Protein 9L3D (pdb70)

Foldseek 3Di:
DAADDDADFDFLLRLQVQQFAEAEPAQALQPPPHRCPPPDHHDDLVLLVLVVVLQGQAYEYEHAQVNQFPDAPPQSHGNVVSLVVVVVVCVSNVVVRHAYEYEHEPCLPPQLAPPDPPHPNVRSLRNLLSVLLVNLLSCLAPYLSYEYEQYAQRAADDLVSQVSLLVSQVSNQVSNVVSDRNSLAHEYERATHRLALVRCLVHPDPPPPRRYNYAYEGEDEPPCCQQQVFLLDAAADDPVSLVVLLVSLVSSCVSVVPGAYEHAEYASFPQFHDVLRRLNVLLSNLVSCVVSVYRYYYYDNCPRFAVSVPSHGPASQSSLSSSCSVWDDKGWDWDPDLADQFIDTQLEDEAEAQDFQAKDKTFIRQVPKAWDWKAKPVGRIDDEPPQWYDDPRIIIGGSVNVVVFDGNHDFWEWTIWMFIDINITGTRIYTYTYFAAKDWPAAEEALVVDAPWKDWIFIDGGTDQAWSWKAKAFPVGQALDDCPLCPRHQSRHSTGTEPVAWYADNGTTMGTNVNSVSCVVVVTKMKMKTADPPCRGNPGNIGIHIHGD/DAADDDADFDFLLVLQVQQFAEAEQAQAQQPPPHRCNDDDPHDDLVLLVLVVVLQGQAYEYEHAQVNQFPDAPPQRHGNVVSLVVVVVVCCSNVVVRHAYEYEHEPCLPVQLAPPDPPHDNVRSLNNLLNVLLVNLLSCLAPYLSYEYEQYAQRAADDLVSQVSLLVSVVSNQVNNVVSDRNSLAHEYERATHRLALVRCLVHPDPPPPRRYNYAYEGEDEPPCCQQFVFLLDAAADDPVSLVVLLVSLVVSCVSVVPGAYEHAEYDSFPQFHDVLRRLNVLLSNLVSCVVSVYRYYYYDNCPRFAVSVPSHGPASQSSQSSSCSPKDAKGFDWDHDLADQFIDTQLEDEDEAQDFQAKDKTAIRCVPWAWDWKAKPVGRTDDEPPQWDQDPRIIIGGRVNCVVFDGNHDAWEWTIWMWIDIPITGTRIYTYTHFAAKDWPAAEEALVVDADWKDWIFIDGGTDQHWSWKAKAFPVGQQLDDCPQCPRHQSRHRTGTEPVAWYADDTTTIGTNVNSVSCVVVQTKMKIKTADPPCRGNPGNIGIHIHHD

Structure (mmCIF, N/CA/C/O backbone):
data_9L3D
#
_entry.id   9L3D
#
_cell.length_a   117.038
_cell.length_b   119.841
_cell.length_c   106.445
_cell.angle_alpha   90.000
_cell.angle_beta   90.000
_cell.angle_gamma   90.000
#
_symmetry.space_group_name_H-M   'P 21 21 2'
#
loop_
_entity.id
_entity.type
_entity.pdbx_description
1 polymer 'Glycoside hydrolase superfamily'
2 branched alpha-D-mannopyranose-(1-3)-alpha-D-mannopyranose-(1-6)-[alpha-D-mannopyranose-(1-3)]beta-D-mannopyranose-(1-4)-2-acetamido-2-deoxy-beta-D-glucopyranose-(1-4)-2-acetamido-2-deoxy-beta-D-glucopyranose
3 branched alpha-D-mannopyranose-(1-2)-alpha-D-mannopyranose-(1-2)-alpha-D-mannopyranose-(1-3)-[alpha-D-mannopyranose-(1-3)-alpha-D-mannopyranose-(1-6)]beta-D-mannopyranose-(1-4)-2-acetamido-2-deoxy-beta-D-glucopyranose-(1-4)-2-acetamido-2-deoxy-beta-D-glucopyranose
4 branched alpha-D-mannopyranose-(1-3)-[alpha-D-mannopyranose-(1-6)]alpha-D-mannopyranose-(1-6)-[alpha-D-mannopyranose-(1-3)]beta-D-mannopyranose-(1-4)-2-acetamido-2-deoxy-beta-D-glucopyranose-(1-4)-2-acetamido-2-deoxy-beta-D-glucopyranose
5 branched alpha-D-mannopyranose-(1-2)-alpha-D-mannopyranose-(1-2)-[alpha-D-mannopyranose-(1-6)]alpha-D-mannopyranose-(1-3)-[alpha-D-mannopyranose-(1-3)-[alpha-D-mannopyranose-(1-6)]alpha-D-mannopyranose-(1-6)]beta-D-mannopyranose-(1-4)-2-acetamido-2-deoxy-beta-D-glucopyranose-(1-4)-2-acetamido-2-deoxy-beta-D-glucopyranose
6 branched 2-acetamido-2-deoxy-beta-D-glucopyranose-(1-4)-2-acetamido-2-deoxy-beta-D-glucopyranose
7 non-polymer alpha-D-mannopyranose
8 non-polymer 2-acetamido-2-deoxy-beta-D-glucopyranose
9 non-polymer GLYCEROL
10 water water
#
loop_
_atom_site.group_PDB
_atom_site.id
_atom_site.type_symbol
_atom_site.label_atom_id
_atom_site.label_alt_id
_atom_site.label_comp_id
_atom_site.label_asym_id
_atom_site.label_entity_id
_atom_site.label_seq_id
_atom_site.pdbx_PDB_ins_code
_atom_site.Cartn_x
_atom_site.Cartn_y
_atom_site.Cartn_z
_atom_site.occupancy
_atom_site.B_iso_or_equiv
_atom_site.auth_seq_id
_atom_site.auth_comp_id
_atom_site.auth_asym_id
_atom_site.auth_atom_id
_atom_site.pdbx_PDB_model_num
ATOM 1 N N . ALA A 1 92 ? 5.00936 28.33469 -3.60320 1.000 58.82684 21 ALA A N 1
ATOM 2 C CA . ALA A 1 92 ? 4.77864 29.46924 -4.49596 1.000 54.48374 21 ALA A CA 1
ATOM 3 C C . ALA A 1 92 ? 5.26459 30.74964 -3.83859 1.000 54.92983 21 ALA A C 1
ATOM 4 O O . ALA A 1 92 ? 4.98371 30.99692 -2.65567 1.000 49.75442 21 ALA A O 1
ATOM 6 N N . ASN A 1 93 ? 5.99681 31.56526 -4.59393 1.000 53.92158 22 ASN A N 1
ATOM 7 C CA . ASN A 1 93 ? 6.46552 32.85210 -4.10267 1.000 54.69117 22 ASN A CA 1
ATOM 8 C C . ASN A 1 93 ? 5.96148 33.96953 -5.00024 1.000 53.39534 22 ASN A C 1
ATOM 9 O O . ASN A 1 93 ? 6.00865 33.86351 -6.22874 1.000 55.09717 22 ASN A O 1
ATOM 14 N N . CYS A 1 94 ? 5.48058 35.03678 -4.36981 1.000 48.27219 23 CYS A N 1
ATOM 15 C CA . CYS A 1 94 ? 4.89578 36.17856 -5.05437 1.000 46.88618 23 CYS A CA 1
ATOM 16 C C . CYS A 1 94 ? 5.80931 37.38514 -4.91121 1.000 49.21512 23 CYS A C 1
ATOM 17 O O . CYS A 1 94 ? 6.40703 37.59603 -3.85304 1.000 50.08742 23 CYS A O 1
ATOM 20 N N . THR A 1 95 ? 5.89665 38.18523 -5.97787 1.000 50.22471 24 THR A N 1
ATOM 21 C CA . THR A 1 95 ? 6.71139 39.39308 -5.98516 1.000 56.79689 24 THR A CA 1
ATOM 22 C C . THR A 1 95 ? 5.91591 40.68865 -5.99723 1.000 54.72666 24 THR A C 1
ATOM 23 O O . THR A 1 95 ? 6.49657 41.74608 -5.73532 1.000 61.87511 24 THR A O 1
ATOM 27 N N . GLY A 1 96 ? 4.62154 40.64546 -6.27915 1.000 54.02948 25 GLY A N 1
ATOM 28 C CA . GLY A 1 96 ? 3.83612 41.85374 -6.21101 1.000 56.38889 25 GLY A CA 1
ATOM 29 C C . GLY A 1 96 ? 3.64969 42.33159 -4.77705 1.000 50.91911 25 GLY A C 1
ATOM 30 O O . GLY A 1 96 ? 4.30597 41.89396 -3.83090 1.000 50.95143 25 GLY A O 1
ATOM 31 N N . SER A 1 97 ? 2.74422 43.28441 -4.63519 1.000 51.03452 26 SER A N 1
ATOM 32 C CA . SER A 1 97 ? 2.21384 43.64499 -3.33291 1.000 50.67753 26 SER A CA 1
ATOM 33 C C . SER A 1 97 ? 0.83890 43.00879 -3.18758 1.000 41.52748 26 SER A C 1
ATOM 34 O O . SER A 1 97 ? 0.30156 42.42415 -4.13004 1.000 39.16378 26 SER A O 1
ATOM 37 N N . PHE A 1 98 ? 0.27796 43.10465 -1.98594 1.000 40.58051 27 PHE A N 1
ATOM 38 C CA . PHE A 1 98 ? -1.05204 42.57157 -1.72361 1.000 34.24441 27 PHE A CA 1
ATOM 39 C C . PHE A 1 98 ? -1.74055 43.52075 -0.76309 1.000 34.24352 27 PHE A C 1
ATOM 40 O O . PHE A 1 98 ? -1.22228 43.78421 0.32475 1.000 33.62220 27 PHE A O 1
ATOM 48 N N . ASP A 1 99 ? -2.88801 44.05258 -1.16669 1.000 31.60484 28 ASP A N 1
ATOM 49 C CA . ASP A 1 99 ? -3.64295 44.98703 -0.33293 1.000 32.62619 28 ASP A CA 1
ATOM 50 C C . ASP A 1 99 ? -4.68877 44.19049 0.43846 1.000 31.62682 28 ASP A C 1
ATOM 51 O O . ASP A 1 99 ? -5.73988 43.84998 -0.10180 1.000 29.11048 28 ASP A O 1
ATOM 56 N N . ALA A 1 100 ? -4.40988 43.89955 1.70629 1.000 30.56040 29 ALA A N 1
ATOM 57 C CA . ALA A 1 100 ? -5.31627 43.06784 2.48411 1.000 31.32006 29 ALA A CA 1
ATOM 58 C C . ALA A 1 100 ? -6.67208 43.74954 2.63902 1.000 29.36222 29 ALA A C 1
ATOM 59 O O . ALA A 1 100 ? -6.75869 44.96256 2.83488 1.000 31.23258 29 ALA A O 1
ATOM 61 N N . ILE A 1 101 ? -7.73930 42.96950 2.52758 1.000 27.30609 30 ILE A N 1
ATOM 62 C CA . ILE A 1 101 ? -9.08519 43.50084 2.67061 1.000 25.29311 30 ILE A CA 1
ATOM 63 C C . ILE A 1 101 ? -9.88760 42.55670 3.55936 1.000 27.18385 30 ILE A C 1
ATOM 64 O O . ILE A 1 101 ? -9.76405 41.33190 3.45653 1.000 25.51434 30 ILE A O 1
ATOM 69 N N . SER A 1 102 ? -10.69517 43.13069 4.44781 1.000 25.33485 31 SER A N 1
ATOM 70 C CA . SER A 1 102 ? -11.60335 42.34249 5.26782 1.000 24.80991 31 SER A CA 1
ATOM 71 C C . SER A 1 102 ? -12.72778 41.74379 4.42261 1.000 27.84985 31 SER A C 1
ATOM 72 O O . SER A 1 102 ? -13.06204 42.24434 3.34238 1.000 24.98223 31 SER A O 1
ATOM 75 N N . ALA A 1 103 ? -13.33946 40.66578 4.93322 1.000 26.76349 32 ALA A N 1
ATOM 76 C CA . ALA A 1 103 ? -14.44547 40.07078 4.18784 1.000 25.28477 32 ALA A CA 1
ATOM 77 C C . ALA A 1 103 ? -15.61003 41.04269 4.07824 1.000 26.89681 32 ALA A C 1
ATOM 78 O O . ALA A 1 103 ? -16.26541 41.11612 3.03033 1.000 24.55877 32 ALA A O 1
ATOM 80 N N A SER A 1 104 ? -15.87432 41.79430 5.15408 0.764 27.65337 33 SER A N 1
ATOM 81 N N B SER A 1 104 ? -15.87866 41.82057 5.13053 0.236 27.57315 33 SER A N 1
ATOM 82 C CA A SER A 1 104 ? -16.95601 42.77305 5.13702 0.764 28.38381 33 SER A CA 1
ATOM 83 C CA B SER A 1 104 ? -17.00847 42.74533 5.06391 0.236 28.17226 33 SER A CA 1
ATOM 84 C C A SER A 1 104 ? -16.74010 43.79916 4.02818 0.764 28.22530 33 SER A C 1
ATOM 85 C C B SER A 1 104 ? -16.76327 43.85184 4.04111 0.236 28.23847 33 SER A C 1
ATOM 86 O O A SER A 1 104 ? -17.64902 44.08047 3.23822 0.764 27.43104 33 SER A O 1
ATOM 87 O O B SER A 1 104 ? -17.69347 44.27077 3.34334 0.236 27.56578 33 SER A O 1
ATOM 92 N N . ASP A 1 105 ? -15.52133 44.33577 3.93197 1.000 27.43784 34 ASP A N 1
ATOM 93 C CA . ASP A 1 105 ? -15.21161 45.33622 2.91336 1.000 27.61637 34 ASP A CA 1
ATOM 94 C C . ASP A 1 105 ? -15.24861 44.74186 1.50621 1.000 26.37308 34 ASP A C 1
ATOM 95 O O . ASP A 1 105 ? -15.70463 45.39887 0.56586 1.000 26.18190 34 ASP A O 1
ATOM 100 N N . PHE A 1 106 ? -14.75642 43.51076 1.34299 1.000 27.41748 35 PHE A N 1
ATOM 101 C CA . PHE A 1 106 ? -14.85533 42.81857 0.06212 1.000 24.49238 35 PHE A CA 1
ATOM 102 C C . PHE A 1 106 ? -16.30997 42.67228 -0.35801 1.000 26.19680 35 PHE A C 1
ATOM 103 O O . PHE A 1 106 ? -16.68733 43.02820 -1.48032 1.000 24.45020 35 PHE A O 1
ATOM 111 N N . VAL A 1 107 ? -17.15243 42.17353 0.54868 1.000 27.15316 36 VAL A N 1
ATOM 112 C CA . VAL A 1 107 ? -18.54281 41.91092 0.19771 1.000 27.04674 36 VAL A CA 1
ATOM 113 C C . VAL A 1 107 ? -19.26229 43.21096 -0.13358 1.000 26.05968 36 VAL A C 1
ATOM 114 O O . VAL A 1 107 ? -20.08995 43.25816 -1.05632 1.000 24.99042 36 VAL A O 1
ATOM 118 N N . ALA A 1 108 ? -18.91911 44.29627 0.56180 1.000 23.95632 37 ALA A N 1
ATOM 119 C CA . ALA A 1 108 ? -19.45911 45.60095 0.19655 1.000 24.62268 37 ALA A CA 1
ATOM 120 C C . ALA A 1 108 ? -19.01022 46.01172 -1.20246 1.000 28.54153 37 ALA A C 1
ATOM 121 O O . ALA A 1 108 ? -19.81816 46.50760 -2.00131 1.000 29.12864 37 ALA A O 1
ATOM 123 N N . ASN A 1 109 ? -17.72673 45.79098 -1.51914 1.000 26.66259 38 ASN A N 1
ATOM 124 C CA . ASN A 1 109 ? -17.12910 46.27505 -2.76066 1.000 26.13234 38 ASN A CA 1
ATOM 125 C C . ASN A 1 109 ? -17.60382 45.52640 -4.00139 1.000 24.52601 38 ASN A C 1
ATOM 126 O O . ASN A 1 109 ? -17.54358 46.08981 -5.09822 1.000 25.50188 38 ASN A O 1
ATOM 131 N N . ILE A 1 110 ? -18.05711 44.27337 -3.86765 1.000 24.09079 39 ILE A N 1
ATOM 132 C CA . ILE A 1 110 ? -18.47145 43.48695 -5.03453 1.000 23.03189 39 ILE A CA 1
ATOM 133 C C . ILE A 1 110 ? -19.92411 43.70127 -5.43384 1.000 24.80487 39 ILE A C 1
ATOM 134 O O . ILE A 1 110 ? -20.36051 43.17075 -6.46941 1.000 23.33470 39 ILE A O 1
ATOM 139 N N . ASN A 1 111 ? -20.68574 44.44840 -4.65399 1.000 25.74971 40 ASN A N 1
ATOM 140 C CA . ASN A 1 111 ? -22.11768 44.59910 -4.89640 1.000 26.29917 40 ASN A CA 1
ATOM 141 C C . ASN A 1 111 ? -22.35871 45.61089 -6.01204 1.000 25.51664 40 ASN A C 1
ATOM 142 O O . ASN A 1 111 ? -21.95413 46.77174 -5.87398 1.000 27.54479 40 ASN A O 1
ATOM 147 N N . PRO A 1 112 ? -23.00407 45.22278 -7.13455 1.000 24.40904 41 PRO A N 1
ATOM 148 C CA . PRO A 1 112 ? -23.51727 43.89744 -7.49005 1.000 21.72116 41 PRO A CA 1
ATOM 149 C C . PRO A 1 112 ? -22.61654 43.11517 -8.43576 1.000 22.74102 41 PRO A C 1
ATOM 150 O O . PRO A 1 112 ? -21.78653 43.67052 -9.14627 1.000 22.27315 41 PRO A O 1
ATOM 154 N N . GLY A 1 113 ? -22.76781 41.79342 -8.47490 1.000 21.81481 42 GLY A N 1
ATOM 155 C CA . GLY A 1 113 ? -21.97776 40.94952 -9.33788 1.000 21.42514 42 GLY A CA 1
ATOM 156 C C . GLY A 1 113 ? -22.81070 40.33285 -10.44966 1.000 19.99155 42 GLY A C 1
ATOM 157 O O . GLY A 1 113 ? -24.04538 40.35132 -10.42618 1.000 21.18790 42 GLY A O 1
ATOM 158 N N . TRP A 1 114 ? -22.09906 39.75794 -11.42131 1.000 19.63627 43 TRP A N 1
ATOM 159 C CA . TRP A 1 114 ? -22.68470 39.06477 -12.56267 1.000 19.64934 43 TRP A CA 1
ATOM 160 C C . TRP A 1 114 ? -21.89272 37.78321 -12.78928 1.000 20.34576 43 TRP A C 1
ATOM 161 O O . TRP A 1 114 ? -20.67363 37.77353 -12.62210 1.000 19.55908 43 TRP A O 1
ATOM 172 N N . ASN A 1 115 ? -22.59319 36.70394 -13.14313 1.000 19.00977 44 ASN A N 1
ATOM 173 C CA . ASN A 1 115 ? -21.97963 35.41490 -13.44508 1.000 21.40823 44 ASN A CA 1
ATOM 174 C C . ASN A 1 115 ? -21.66079 35.26976 -14.92998 1.000 22.10876 44 ASN A C 1
ATOM 175 O O . ASN A 1 115 ? -22.52218 35.51420 -15.78061 1.000 19.02823 44 ASN A O 1
ATOM 180 N N . LEU A 1 116 ? -20.43718 34.80833 -15.22950 1.000 20.49315 45 LEU A N 1
ATOM 181 C CA . LEU A 1 116 ? -20.06555 34.30309 -16.55736 1.000 18.78773 45 LEU A CA 1
ATOM 182 C C . LEU A 1 116 ? -20.51340 32.84080 -16.68769 1.000 19.95672 45 LEU A C 1
ATOM 183 O O . LEU A 1 116 ? -19.72406 31.89561 -16.66097 1.000 18.30086 45 LEU A O 1
ATOM 188 N N . GLY A 1 117 ? -21.82343 32.65601 -16.83448 1.000 20.82795 46 GLY A N 1
ATOM 189 C CA . GLY A 1 117 ? -22.37632 31.31925 -16.80922 1.000 19.40909 46 GLY A CA 1
ATOM 190 C C . GLY A 1 117 ? -22.20694 30.56122 -18.11328 1.000 20.19908 46 GLY A C 1
ATOM 191 O O . GLY A 1 117 ? -22.06786 31.13204 -19.19799 1.000 20.21522 46 GLY A O 1
ATOM 192 N N . ASN A 1 118 ? -22.23377 29.23564 -17.98746 1.000 18.78145 47 ASN A N 1
ATOM 193 C CA . ASN A 1 118 ? -22.17119 28.32432 -19.12905 1.000 19.26899 47 ASN A CA 1
ATOM 194 C C . ASN A 1 118 ? -20.95315 28.62262 -19.99561 1.000 19.71014 47 ASN A C 1
ATOM 195 O O . ASN A 1 118 ? -21.03025 28.64754 -21.22454 1.000 21.30929 47 ASN A O 1
ATOM 200 N N . SER A 1 119 ? -19.81177 28.88154 -19.34414 1.000 21.95365 48 SER A N 1
ATOM 201 C CA . SER A 1 119 ? -18.57068 29.07705 -20.08518 1.000 21.78301 48 SER A CA 1
ATOM 202 C C . SER A 1 119 ? -17.48668 28.16753 -19.52800 1.000 19.56133 48 SER A C 1
ATOM 203 O O . SER A 1 119 ? -17.41918 26.99097 -19.88891 1.000 21.87481 48 SER A O 1
ATOM 206 N N . LEU A 1 120 ? -16.65674 28.67764 -18.61847 1.000 20.13349 49 LEU A N 1
ATOM 207 C CA . LEU A 1 120 ? -15.64827 27.81638 -18.01320 1.000 23.39024 49 LEU A CA 1
ATOM 208 C C . LEU A 1 120 ? -16.25992 26.71563 -17.16016 1.000 22.15595 49 LEU A C 1
ATOM 209 O O . LEU A 1 120 ? -15.55429 25.74941 -16.84036 1.000 20.87983 49 LEU A O 1
ATOM 214 N N . ASP A 1 121 ? -17.54904 26.83049 -16.81606 1.000 18.88435 50 ASP A N 1
ATOM 215 C CA . ASP A 1 121 ? -18.32584 25.78905 -16.15522 1.000 20.00578 50 ASP A CA 1
ATOM 216 C C . ASP A 1 121 ? -18.97394 24.78686 -17.11411 1.000 22.33906 50 ASP A C 1
ATOM 217 O O . ASP A 1 121 ? -19.44087 23.73602 -16.65572 1.000 20.82911 50 ASP A O 1
ATOM 222 N N . ALA A 1 122 ? -19.00406 25.07235 -18.42063 1.000 22.30111 51 ALA A N 1
ATOM 223 C CA . ALA A 1 122 ? -19.56388 24.15189 -19.40610 1.000 21.69890 51 ALA A CA 1
ATOM 224 C C . ALA A 1 122 ? -18.65772 22.93215 -19.58676 1.000 20.73330 51 ALA A C 1
ATOM 225 O O . ALA A 1 122 ? -17.45276 22.96664 -19.29472 1.000 23.63641 51 ALA A O 1
ATOM 227 N N . THR A 1 123 ? -19.25044 21.83292 -20.06252 1.000 20.56071 52 THR A N 1
ATOM 228 C CA . THR A 1 123 ? -18.52437 20.56704 -20.13980 1.000 23.09842 52 THR A CA 1
ATOM 229 C C . THR A 1 123 ? -18.63148 19.93601 -21.52538 1.000 23.66980 52 THR A C 1
ATOM 230 O O . THR A 1 123 ? -19.71549 19.92189 -22.13189 1.000 24.83927 52 THR A O 1
ATOM 234 N N . PRO A 1 124 ? -17.52674 19.37469 -22.04393 1.000 23.99048 53 PRO A N 1
ATOM 235 C CA . PRO A 1 124 ? -16.19095 19.32922 -21.42572 1.000 22.31438 53 PRO A CA 1
ATOM 236 C C . PRO A 1 124 ? -15.37989 20.60738 -21.63277 1.000 23.59966 53 PRO A C 1
ATOM 237 O O . PRO A 1 124 ? -14.44455 20.85811 -20.86718 1.000 26.64724 53 PRO A O 1
ATOM 241 N N . ASN A 1 125 ? -15.71582 21.43582 -22.61858 1.000 23.17171 54 ASN A N 1
ATOM 242 C CA . ASN A 1 125 ? -14.94272 22.62116 -22.97827 1.000 25.18019 54 ASN A CA 1
ATOM 243 C C . ASN A 1 125 ? -15.77493 23.88676 -22.79738 1.000 25.47008 54 ASN A C 1
ATOM 244 O O . ASN A 1 125 ? -17.00482 23.84791 -22.68461 1.000 23.04325 54 ASN A O 1
ATOM 249 N N . GLU A 1 126 ? -15.08645 25.03336 -22.78274 1.000 21.39827 55 GLU A N 1
ATOM 250 C CA . GLU A 1 126 ? -15.78513 26.28001 -22.49934 1.000 23.25048 55 GLU A CA 1
ATOM 251 C C . GLU A 1 126 ? -16.78182 26.65688 -23.58794 1.000 22.72236 55 GLU A C 1
ATOM 252 O O . GLU A 1 126 ? -17.70866 27.43671 -23.32244 1.000 23.12762 55 GLU A O 1
ATOM 258 N N . ASP A 1 127 ? -16.63726 26.11264 -24.79457 1.000 21.82328 56 ASP A N 1
ATOM 259 C CA . ASP A 1 127 ? -17.58978 26.37767 -25.86025 1.000 24.46277 56 ASP A CA 1
ATOM 260 C C . ASP A 1 127 ? -18.49925 25.17554 -26.12690 1.000 25.49302 56 ASP A C 1
ATOM 261 O O . ASP A 1 127 ? -19.07111 25.05776 -27.21899 1.000 24.86066 56 ASP A O 1
ATOM 266 N N . SER A 1 128 ? -18.64885 24.28616 -25.14524 1.000 21.83176 57 SER A N 1
ATOM 267 C CA . SER A 1 128 ? -19.37346 23.04107 -25.36135 1.000 23.77915 57 SER A CA 1
ATOM 268 C C . SER A 1 128 ? -20.89402 23.22044 -25.25525 1.000 22.22384 57 SER A C 1
ATOM 269 O O . SER A 1 128 ? -21.64757 22.42311 -25.82483 1.000 22.93245 57 SER A O 1
ATOM 272 N N . TRP A 1 129 ? -21.34536 24.24400 -24.54360 1.000 22.17265 58 TRP A N 1
ATOM 273 C CA . TRP A 1 129 ? -22.76531 24.54163 -24.40241 1.000 22.29298 58 TRP A CA 1
ATOM 274 C C . TRP A 1 129 ? -23.11710 25.71562 -25.32632 1.000 21.96081 58 TRP A C 1
ATOM 275 O O . TRP A 1 129 ? -22.65510 25.70896 -26.47622 1.000 21.37000 58 TRP A O 1
ATOM 286 N N . ASN A 1 130 ? -23.89932 26.70328 -24.89045 1.000 21.31579 59 ASN A N 1
ATOM 287 C CA . ASN A 1 130 ? -24.41822 27.73479 -25.78939 1.000 24.50217 59 ASN A CA 1
ATOM 288 C C . ASN A 1 130 ? -23.45068 28.89254 -26.01983 1.000 25.33414 59 ASN A C 1
ATOM 289 O O . ASN A 1 130 ? -23.74440 29.76840 -26.84826 1.000 23.77908 59 ASN A O 1
ATOM 294 N N . ASN A 1 131 ? -22.33115 28.93490 -25.31956 1.000 20.62353 60 ASN A N 1
ATOM 295 C CA . ASN A 1 131 ? -21.58661 30.16636 -25.46744 1.000 21.60482 60 ASN A CA 1
ATOM 296 C C . ASN A 1 131 ? -20.32139 29.90588 -26.27570 1.000 23.88880 60 ASN A C 1
ATOM 297 O O . ASN A 1 131 ? -19.73913 28.82315 -26.16787 1.000 22.90933 60 ASN A O 1
ATOM 302 N N . PRO A 1 132 ? -19.88282 30.85486 -27.10108 1.000 27.37502 61 PRO A N 1
ATOM 303 C CA . PRO A 1 132 ? -18.58284 30.69572 -27.75679 1.000 25.47235 61 PRO A CA 1
ATOM 304 C C . PRO A 1 132 ? -17.45362 30.87412 -26.76053 1.000 25.44098 61 PRO A C 1
ATOM 305 O O . PRO A 1 132 ? -17.68023 31.13862 -25.57086 1.000 25.14255 61 PRO A O 1
ATOM 309 N N . THR A 1 133 ? -16.22777 30.72894 -27.25389 1.000 24.17175 62 THR A N 1
ATOM 310 C CA . THR A 1 133 ? -15.04083 31.01319 -26.45994 1.000 23.91220 62 THR A CA 1
ATOM 311 C C . THR A 1 133 ? -15.10713 32.40025 -25.82810 1.000 25.02078 62 THR A C 1
ATOM 312 O O . THR A 1 133 ? -15.51812 33.37122 -26.46240 1.000 28.34471 62 THR A O 1
ATOM 316 N N . VAL A 1 134 ? -14.70454 32.48133 -24.55841 1.000 23.90381 63 VAL A N 1
ATOM 317 C CA . VAL A 1 134 ? -14.80388 33.72333 -23.79816 1.000 23.59463 63 VAL A CA 1
ATOM 318 C C . VAL A 1 134 ? -13.87200 34.77155 -24.38502 1.000 24.98218 63 VAL A C 1
ATOM 319 O O . VAL A 1 134 ? -12.68423 34.51039 -24.61464 1.000 25.36293 63 VAL A O 1
ATOM 323 N N . GLN A 1 135 ? -14.39760 35.97221 -24.61392 1.000 23.01744 64 GLN A N 1
ATOM 324 C CA . GLN A 1 135 ? -13.61295 37.06167 -25.16819 1.000 28.29208 64 GLN A CA 1
ATOM 325 C C . GLN A 1 135 ? -13.65982 38.21046 -24.17490 1.000 26.40866 64 GLN A C 1
ATOM 326 O O . GLN A 1 135 ? -14.66020 38.39124 -23.47293 1.000 25.91821 64 GLN A O 1
ATOM 332 N N . GLU A 1 136 ? -12.57810 38.99064 -24.12559 1.000 26.41169 65 GLU A N 1
ATOM 333 C CA . GLU A 1 136 ? -12.39194 39.96467 -23.05443 1.000 27.52966 65 GLU A CA 1
ATOM 334 C C . GLU A 1 136 ? -13.34115 41.15267 -23.14287 1.000 27.79559 65 GLU A C 1
ATOM 335 O O . GLU A 1 136 ? -13.60366 41.79121 -22.10955 1.000 23.52850 65 GLU A O 1
ATOM 341 N N . SER A 1 137 ? -13.84941 41.48037 -24.33697 1.000 24.72738 66 SER A N 1
ATOM 342 C CA . SER A 1 137 ? -14.80070 42.58659 -24.43141 1.000 24.95436 66 SER A CA 1
ATOM 343 C C . SER A 1 137 ? -16.07398 42.30194 -23.65198 1.000 23.92431 66 SER A C 1
ATOM 344 O O . SER A 1 137 ? -16.80697 43.23925 -23.30574 1.000 24.83800 66 SER A O 1
ATOM 347 N N . THR A 1 138 ? -16.36799 41.02831 -23.37768 1.000 22.12764 67 THR A N 1
ATOM 348 C CA . THR A 1 138 ? -17.53453 40.71104 -22.56568 1.000 21.76629 67 THR A CA 1
ATOM 349 C C . THR A 1 138 ? -17.49420 41.46260 -21.23885 1.000 25.62902 67 THR A C 1
ATOM 350 O O . THR A 1 138 ? -18.53022 41.93507 -20.75327 1.000 20.96841 67 THR A O 1
ATOM 354 N N . PHE A 1 139 ? -16.29005 41.63478 -20.66729 1.000 20.96898 68 PHE A N 1
ATOM 355 C CA . PHE A 1 139 ? -16.15342 42.27008 -19.35931 1.000 20.81850 68 PHE A CA 1
ATOM 356 C C . PHE A 1 139 ? -16.22433 43.79047 -19.45167 1.000 21.91243 68 PHE A C 1
ATOM 357 O O . PHE A 1 139 ? -16.61971 44.44722 -18.48060 1.000 21.42460 68 PHE A O 1
ATOM 365 N N . ASP A 1 140 ? -15.89894 44.36111 -20.61441 1.000 22.03249 69 ASP A N 1
ATOM 366 C CA . ASP A 1 140 ? -16.18865 45.77369 -20.85746 1.000 24.73084 69 ASP A CA 1
ATOM 367 C C . ASP A 1 140 ? -17.68929 46.06514 -20.71144 1.000 23.08908 69 ASP A C 1
ATOM 368 O O . ASP A 1 140 ? -18.08422 47.08220 -20.12972 1.000 22.68672 69 ASP A O 1
ATOM 373 N N . TYR A 1 141 ? -18.54137 45.18063 -21.24894 1.000 20.96530 70 TYR A N 1
ATOM 374 C CA . TYR A 1 141 ? -19.98306 45.40148 -21.17034 1.000 22.84051 70 TYR A CA 1
ATOM 375 C C . TYR A 1 141 ? -20.47258 45.27618 -19.73791 1.000 21.74100 70 TYR A C 1
ATOM 376 O O . TYR A 1 141 ? -21.27568 46.09327 -19.27410 1.000 22.56786 70 TYR A O 1
ATOM 385 N N . VAL A 1 142 ? -20.01815 44.23600 -19.04096 1.000 21.03019 71 VAL A N 1
ATOM 386 C CA . VAL A 1 142 ? -20.36930 44.05137 -17.63733 1.000 21.97233 71 VAL A CA 1
ATOM 387 C C . VAL A 1 142 ? -19.96847 45.27911 -16.82230 1.000 22.42203 71 VAL A C 1
ATOM 388 O O . VAL A 1 142 ? -20.77434 45.83547 -16.06116 1.000 21.17716 71 VAL A O 1
ATOM 392 N N . LYS A 1 143 ? -18.72832 45.74149 -16.99510 1.000 20.90035 72 LYS A N 1
ATOM 393 C CA . LYS A 1 143 ? -18.29077 46.93725 -16.28188 1.000 21.76859 72 LYS A CA 1
ATOM 394 C C . LYS A 1 143 ? -19.17907 48.13171 -16.60916 1.000 24.23264 72 LYS A C 1
ATOM 395 O O . LYS A 1 143 ? -19.60798 48.86622 -15.70843 1.000 24.14601 72 LYS A O 1
ATOM 401 N N . ALA A 1 144 ? -19.50592 48.31030 -17.89550 1.000 23.01924 73 ALA A N 1
ATOM 402 C CA . ALA A 1 144 ? -20.25120 49.48691 -18.32437 1.000 21.82735 73 ALA A CA 1
ATOM 403 C C . ALA A 1 144 ? -21.66922 49.49964 -17.77229 1.000 22.93248 73 ALA A C 1
ATOM 404 O O . ALA A 1 144 ? -22.24661 50.57633 -17.57977 1.000 25.75501 73 ALA A O 1
ATOM 406 N N . ALA A 1 145 ? -22.23919 48.32983 -17.49100 1.000 21.10775 74 ALA A N 1
ATOM 407 C CA . ALA A 1 145 ? -23.59975 48.25451 -16.97096 1.000 23.32607 74 ALA A CA 1
ATOM 408 C C . ALA A 1 145 ? -23.69707 48.59168 -15.48464 1.000 26.34319 74 ALA A C 1
ATOM 409 O O . ALA A 1 145 ? -24.81397 48.71496 -14.96259 1.000 26.45532 74 ALA A O 1
ATOM 411 N N . GLY A 1 146 ? -22.56877 48.74365 -14.79426 1.000 25.73774 75 GLY A N 1
ATOM 412 C CA . GLY A 1 146 ? -22.55727 49.08936 -13.38619 1.000 24.86805 75 GLY A CA 1
ATOM 413 C C . GLY A 1 146 ? -22.27844 47.94847 -12.42928 1.000 23.55729 75 GLY A C 1
ATOM 414 O O . GLY A 1 146 ? -22.37828 48.14921 -11.21396 1.000 24.15660 75 GLY A O 1
ATOM 415 N N . PHE A 1 147 ? -21.95519 46.75836 -12.92839 1.000 22.91148 76 PHE A N 1
ATOM 416 C CA . PHE A 1 147 ? -21.54265 45.68458 -12.04302 1.000 20.71373 76 PHE A CA 1
ATOM 417 C C . PHE A 1 147 ? -20.13923 45.95568 -11.49538 1.000 24.26378 76 PHE A C 1
ATOM 418 O O . PHE A 1 147 ? -19.29400 46.58106 -12.14896 1.000 21.71560 76 PHE A O 1
ATOM 426 N N . LYS A 1 148 ? -19.90386 45.49769 -10.26417 1.000 20.84439 77 LYS A N 1
ATOM 427 C CA . LYS A 1 148 ? -18.61903 45.69309 -9.60705 1.000 21.88316 77 LYS A CA 1
ATOM 428 C C . LYS A 1 148 ? -17.78407 44.42784 -9.55603 1.000 21.58108 77 LYS A C 1
ATOM 429 O O . LYS A 1 148 ? -16.61041 44.49073 -9.15848 1.000 22.21337 77 LYS A O 1
ATOM 435 N N . SER A 1 149 ? -18.35477 43.28952 -9.93446 1.000 19.46458 78 SER A N 1
ATOM 436 C CA . SER A 1 149 ? -17.68564 42.01597 -9.73964 1.000 22.46863 78 SER A CA 1
ATOM 437 C C . SER A 1 149 ? -18.24082 41.00642 -10.73144 1.000 21.24235 78 SER A C 1
ATOM 438 O O . SER A 1 149 ? -19.34647 41.15916 -11.25932 1.000 23.11510 78 SER A O 1
ATOM 441 N N . VAL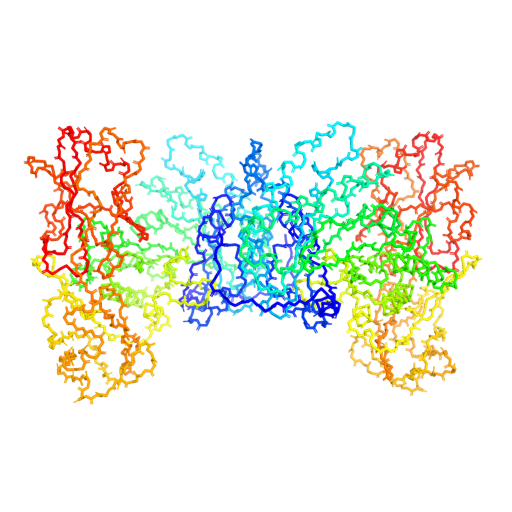 A 1 150 ? -17.45030 39.96695 -10.97483 1.000 18.98332 79 VAL A N 1
ATOM 442 C CA . VAL A 1 150 ? -17.81496 38.86386 -11.85299 1.000 22.00152 79 VAL A CA 1
ATOM 443 C C . VAL A 1 150 ? -17.56990 37.57452 -11.07696 1.000 20.27340 79 VAL A C 1
ATOM 444 O O . VAL A 1 150 ? -16.46617 37.36342 -10.55838 1.000 21.30029 79 VAL A O 1
ATOM 448 N N . ARG A 1 151 ? -18.58461 36.71942 -10.99301 1.000 18.82109 80 ARG A N 1
ATOM 449 C CA . ARG A 1 151 ? -18.40370 35.38023 -10.46147 1.000 18.22500 80 ARG A CA 1
ATOM 450 C C . ARG A 1 151 ? -18.03927 34.48088 -11.63197 1.000 19.96511 80 ARG A C 1
ATOM 451 O O . ARG A 1 151 ? -18.68709 34.53403 -12.68917 1.000 19.59487 80 ARG A O 1
ATOM 459 N N . LEU A 1 152 ? -16.98624 33.67588 -11.44587 1.000 18.19415 81 LEU A N 1
ATOM 460 C CA . LEU A 1 152 ? -16.36645 32.87995 -12.50546 1.000 20.51304 81 LEU A CA 1
ATOM 461 C C . LEU A 1 152 ? -16.53980 31.40492 -12.15626 1.000 21.54400 81 LEU A C 1
ATOM 462 O O . LEU A 1 152 ? -15.66043 30.79243 -11.53030 1.000 18.28015 81 LEU A O 1
ATOM 467 N N . PRO A 1 153 ? -17.68102 30.80879 -12.51691 1.000 21.71238 82 PRO A N 1
ATOM 468 C CA . PRO A 1 153 ? -17.85229 29.36162 -12.32645 1.000 21.13204 82 PRO A CA 1
ATOM 469 C C . PRO A 1 153 ? -16.90296 28.59351 -13.22884 1.000 20.48171 82 PRO A C 1
ATOM 470 O O . PRO A 1 153 ? -16.81731 28.85754 -14.43090 1.000 19.52873 82 PRO A O 1
ATOM 474 N N . VAL A 1 154 ? -16.17891 27.64384 -12.63752 1.000 19.99076 83 VAL A N 1
ATOM 475 C CA . VAL A 1 154 ? -15.27300 26.77613 -13.37976 1.000 20.11634 83 VAL A CA 1
ATOM 476 C C . VAL A 1 154 ? -15.58851 25.32873 -13.02393 1.000 18.79291 83 VAL A C 1
ATOM 477 O O . VAL A 1 154 ? -15.61920 24.96402 -11.84153 1.000 19.94346 83 VAL A O 1
ATOM 481 N N . THR A 1 155 ? -15.81183 24.50813 -14.04145 1.000 20.35358 84 THR A N 1
ATOM 482 C CA . THR A 1 155 ? -15.95121 23.06691 -13.87534 1.000 19.86497 84 THR A CA 1
ATOM 483 C C . THR A 1 155 ? -14.63219 22.40534 -14.26030 1.000 21.32127 84 THR A C 1
ATOM 484 O O . THR A 1 155 ? -14.15887 22.56340 -15.39268 1.000 20.90890 84 THR A O 1
ATOM 488 N N . TRP A 1 156 ? -14.04053 21.66672 -13.31774 1.000 18.91556 85 TRP A N 1
ATOM 489 C CA . TRP A 1 156 ? -12.71233 21.10131 -13.48947 1.000 20.12217 85 TRP A CA 1
ATOM 490 C C . TRP A 1 156 ? -12.73778 19.64779 -13.94249 1.000 20.42164 85 TRP A C 1
ATOM 491 O O . TRP A 1 156 ? -11.71827 19.14827 -14.42718 1.000 20.80730 85 TRP A O 1
ATOM 502 N N . THR A 1 157 ? -13.88621 18.97915 -13.79221 1.000 20.15749 86 THR A N 1
ATOM 503 C CA . THR A 1 157 ? -14.07850 17.56259 -14.11386 1.000 20.36551 86 THR A CA 1
ATOM 504 C C . THR A 1 157 ? -13.34990 17.07087 -15.36042 1.000 22.67983 86 THR A C 1
ATOM 505 O O . THR A 1 157 ? -12.70374 16.01401 -15.34603 1.000 24.62741 86 THR A O 1
ATOM 509 N N . HIS A 1 158 ? -13.48119 17.78777 -16.47256 1.000 21.86831 87 HIS A N 1
ATOM 510 C CA . HIS A 1 158 ? -12.96441 17.30197 -17.74849 1.000 23.41373 87 HIS A CA 1
ATOM 511 C C . HIS A 1 158 ? -11.60067 17.88061 -18.10929 1.000 25.77041 87 HIS A C 1
ATOM 512 O O . HIS A 1 158 ? -11.21993 17.87035 -19.28492 1.000 24.00759 87 HIS A O 1
ATOM 519 N N . HIS A 1 159 ? -10.83657 18.34273 -17.11322 1.000 25.57865 88 HIS A N 1
ATOM 520 C CA . HIS A 1 159 ? -9.52601 18.92851 -17.36820 1.000 25.57575 88 HIS A CA 1
ATOM 521 C C . HIS A 1 159 ? -8.43883 18.28655 -16.51988 1.000 28.82779 88 HIS A C 1
ATOM 522 O O . HIS A 1 159 ? -7.35272 18.86029 -16.37851 1.000 30.58847 88 HIS A O 1
ATOM 529 N N . PHE A 1 160 ? -8.69867 17.10706 -15.96552 1.000 28.70712 89 PHE A N 1
ATOM 530 C CA . PHE A 1 160 ? -7.67390 16.33279 -15.28457 1.000 30.85766 89 PHE A CA 1
ATOM 531 C C . PHE A 1 160 ? -6.91732 15.49115 -16.30683 1.000 34.57009 89 PHE A C 1
ATOM 532 O O . PHE A 1 160 ? -7.51714 14.91215 -17.22111 1.000 35.41651 89 PHE A O 1
ATOM 540 N N . THR A 1 161 ? -5.59177 15.45108 -16.17476 1.000 32.05866 90 THR A N 1
ATOM 541 C CA . THR A 1 161 ? -4.76674 14.61442 -17.03419 1.000 32.01613 90 THR A CA 1
ATOM 542 C C . THR A 1 161 ? -4.22983 13.38711 -16.31917 1.000 32.81023 90 THR A C 1
ATOM 543 O O . THR A 1 161 ? -3.50603 12.59649 -16.93174 1.000 33.43311 90 THR A O 1
ATOM 547 N N . SER A 1 162 ? -4.54733 13.21209 -15.03971 1.000 35.18975 91 SER A N 1
ATOM 548 C CA . SER A 1 162 ? -4.24173 11.97250 -14.34761 1.000 32.95038 91 SER A CA 1
ATOM 549 C C . SER A 1 162 ? -5.30578 11.73843 -13.29345 1.000 32.13238 91 SER A C 1
ATOM 550 O O . SER A 1 162 ? -6.03459 12.65166 -12.90171 1.000 32.12988 91 SER A O 1
ATOM 553 N N . GLU A 1 163 ? -5.37886 10.49984 -12.82446 1.000 35.93415 92 GLU A N 1
ATOM 554 C CA . GLU A 1 163 ? -6.30212 10.18190 -11.74387 1.000 39.68141 92 GLU A CA 1
ATOM 555 C C . GLU A 1 163 ? -5.55284 10.00640 -10.42842 1.000 37.62554 92 GLU A C 1
ATOM 556 O O . GLU A 1 163 ? -4.65312 10.79385 -10.11060 1.000 37.04962 92 GLU A O 1
ATOM 562 N N . SER A 1 164 ? -5.91865 8.99191 -9.65574 1.000 37.09392 93 SER A N 1
ATOM 563 C CA . SER A 1 164 ? -5.29732 8.81182 -8.35521 1.000 38.28365 93 SER A CA 1
ATOM 564 C C . SER A 1 164 ? -3.81161 8.50805 -8.53840 1.000 39.55787 93 SER A C 1
ATOM 565 O O . SER A 1 164 ? -3.43929 7.80821 -9.48602 1.000 40.45252 93 SER A O 1
ATOM 568 N N . PRO A 1 165 ? -2.92781 9.02738 -7.66211 1.000 40.11615 94 PRO A N 1
ATOM 569 C CA . PRO A 1 165 ? -3.18578 9.88195 -6.49565 1.000 37.52674 94 PRO A CA 1
ATOM 570 C C . PRO A 1 165 ? -2.93728 11.37035 -6.74023 1.000 36.86276 94 PRO A C 1
ATOM 571 O O . PRO A 1 165 ? -3.23156 12.19837 -5.88250 1.000 35.12702 94 PRO A O 1
ATOM 575 N N . ASP A 1 166 ? -2.40865 11.74831 -7.90120 1.000 34.70322 95 ASP A N 1
ATOM 576 C CA . ASP A 1 166 ? -2.01245 13.13006 -8.13618 1.000 32.41775 95 ASP A CA 1
ATOM 577 C C . ASP A 1 166 ? -3.14608 14.01488 -8.62914 1.000 31.01419 95 ASP A C 1
ATOM 578 O O . ASP A 1 166 ? -3.15431 15.20723 -8.30403 1.000 29.73674 95 ASP A O 1
ATOM 583 N N . TRP A 1 167 ? -4.08576 13.47453 -9.41517 1.000 30.41477 96 TRP A N 1
ATOM 584 C CA . TRP A 1 167 ? -5.21615 14.24684 -9.94042 1.000 29.65354 96 TRP A CA 1
ATOM 585 C C . TRP A 1 167 ? -4.73213 15.54190 -10.59474 1.000 28.29199 96 TRP A C 1
ATOM 586 O O . TRP A 1 167 ? -5.22801 16.63230 -10.31558 1.000 27.83921 96 TRP A O 1
ATOM 597 N N . THR A 1 168 ? -3.72036 15.41052 -11.45452 1.000 28.25743 97 THR A N 1
ATOM 598 C CA . THR A 1 168 ? -3.10915 16.56936 -12.10456 1.000 28.06373 97 THR A CA 1
ATOM 599 C C . THR A 1 168 ? -4.11326 17.26792 -13.00765 1.000 27.01554 97 THR A C 1
ATOM 600 O O . THR A 1 168 ? -4.76775 16.62459 -13.82788 1.000 26.61638 97 THR A O 1
ATOM 604 N N . VAL A 1 169 ? -4.22633 18.58787 -12.85797 1.000 25.26653 98 VAL A N 1
ATOM 605 C CA . VAL A 1 169 ? -5.02751 19.42233 -13.74531 1.000 25.23080 98 VAL A CA 1
ATOM 606 C C . VAL A 1 169 ? -4.16764 19.87110 -14.91606 1.000 25.49486 98 VAL A C 1
ATOM 607 O O . VAL A 1 169 ? -3.01289 20.26198 -14.73596 1.000 24.86996 98 VAL A O 1
ATOM 611 N N . ASP A 1 170 ? -4.73366 19.82483 -16.11749 1.000 25.60325 99 ASP A N 1
ATOM 612 C CA . ASP A 1 170 ? -4.05986 20.31234 -17.31219 1.000 24.82829 99 ASP A CA 1
ATOM 613 C C . ASP A 1 170 ? -3.50768 21.71040 -17.05789 1.000 24.41356 99 ASP A C 1
ATOM 614 O O . ASP A 1 170 ? -4.27618 22.59969 -16.67489 1.000 23.13575 99 ASP A O 1
ATOM 619 N N . PRO A 1 171 ? -2.20163 21.94866 -17.24336 1.000 27.03374 100 PRO A N 1
ATOM 620 C CA . PRO A 1 171 ? -1.69799 23.32094 -17.04185 1.000 25.55928 100 PRO A CA 1
ATOM 621 C C . PRO A 1 171 ? -2.27402 24.32150 -18.03226 1.000 25.72083 100 PRO A C 1
ATOM 622 O O . PRO A 1 171 ? -2.37119 25.51284 -17.70651 1.000 24.10953 100 PRO A O 1
ATOM 626 N N . LYS A 1 172 ? -2.69555 23.86889 -19.21925 1.000 23.90824 101 LYS A N 1
ATOM 627 C CA . LYS A 1 172 ? -3.34468 24.76912 -20.17071 1.000 24.98063 101 LYS A CA 1
ATOM 628 C C . LYS A 1 172 ? -4.70011 25.24124 -19.66105 1.000 24.08372 101 LYS A C 1
ATOM 629 O O . LYS A 1 172 ? -5.09849 26.38232 -19.91975 1.000 23.98357 101 LYS A O 1
ATOM 635 N N . TRP A 1 173 ? -5.41188 24.39436 -18.91056 1.000 24.32529 102 TRP A N 1
ATOM 636 C CA . TRP A 1 173 ? -6.67817 24.83289 -18.33100 1.000 23.57783 102 TRP A CA 1
ATOM 637 C C . TRP A 1 173 ? -6.44742 25.77396 -17.15345 1.000 24.93483 102 TRP A C 1
ATOM 638 O O . TRP A 1 173 ? -7.12538 26.79877 -17.03340 1.000 22.21323 102 TRP A O 1
ATOM 649 N N . LEU A 1 174 ? -5.47899 25.45972 -16.28253 1.000 24.58739 103 LEU A N 1
ATOM 650 C CA . LEU A 1 174 ? -5.15448 26.38790 -15.20223 1.000 23.78655 103 LEU A CA 1
ATOM 651 C C . LEU A 1 174 ? -4.72645 27.73716 -15.76556 1.000 24.02237 103 LEU A C 1
ATOM 652 O O . LEU A 1 174 ? -5.07037 28.78672 -15.20491 1.000 22.95138 103 LEU A O 1
ATOM 657 N N . GLN A 1 175 ? -3.99425 27.72542 -16.89235 1.000 22.13407 104 GLN A N 1
ATOM 658 C CA . GLN A 1 175 ? -3.59205 28.97876 -17.52866 1.000 23.28539 104 GLN A CA 1
ATOM 659 C C . GLN A 1 175 ? -4.79830 29.73327 -18.06563 1.000 22.66907 104 GLN A C 1
ATOM 660 O O . GLN A 1 175 ? -4.87577 30.96081 -17.94055 1.000 23.44414 104 GLN A O 1
ATOM 666 N N . ARG A 1 176 ? -5.75971 29.01100 -18.65019 1.000 22.71575 105 ARG A N 1
ATOM 667 C CA . ARG A 1 176 ? -6.98136 29.63366 -19.15655 1.000 22.88189 105 ARG A CA 1
ATOM 668 C C . ARG A 1 176 ? -7.76439 30.31881 -18.03034 1.000 21.68776 105 ARG A C 1
ATOM 669 O O . ARG A 1 176 ? -8.18037 31.47884 -18.15514 1.000 20.62022 105 ARG A O 1
ATOM 677 N N . VAL A 1 177 ? -7.96554 29.61541 -16.91552 1.000 20.87318 106 VAL A N 1
ATOM 678 C CA . VAL A 1 177 ? -8.63263 30.22964 -15.77000 1.000 20.56595 106 VAL A CA 1
ATOM 679 C C . VAL A 1 177 ? -7.85340 31.44674 -15.28521 1.000 23.04945 106 VAL A C 1
ATOM 680 O O . VAL A 1 177 ? -8.43250 32.51559 -15.05643 1.000 22.43733 106 VAL A O 1
ATOM 684 N N . SER A 1 178 ? -6.52877 31.31867 -15.14404 1.000 20.43106 107 SER A N 1
ATOM 685 C CA . SER A 1 178 ? -5.72563 32.45826 -14.71055 1.000 21.20921 107 SER A CA 1
ATOM 686 C C . SER A 1 178 ? -5.90215 33.65052 -15.64903 1.000 20.31287 107 SER A C 1
ATOM 687 O O . SER A 1 178 ? -6.07301 34.78437 -15.18764 1.000 21.77191 107 SER A O 1
ATOM 690 N N . ASP A 1 179 ? -5.86950 33.42153 -16.97666 1.000 20.49797 108 ASP A N 1
ATOM 691 C CA . ASP A 1 179 ? -5.93746 34.55850 -17.90194 1.000 20.54498 108 ASP A CA 1
ATOM 692 C C . ASP A 1 179 ? -7.30156 35.23645 -17.88444 1.000 22.06889 108 ASP A C 1
ATOM 693 O O . ASP A 1 179 ? -7.38814 36.46130 -18.05376 1.000 22.46718 108 ASP A O 1
ATOM 698 N N . VAL A 1 180 ? -8.37323 34.45917 -17.71878 1.000 20.31212 109 VAL A N 1
ATOM 699 C CA . VAL A 1 180 ? -9.71350 35.03630 -17.65268 1.000 21.65159 109 VAL A CA 1
ATOM 700 C C . VAL A 1 180 ? -9.87596 35.86089 -16.38075 1.000 20.16328 109 VAL A C 1
ATOM 701 O O . VAL A 1 180 ? -10.40634 36.97834 -16.40931 1.000 21.01456 109 VAL A O 1
ATOM 705 N N . ILE A 1 181 ? -9.36611 35.35919 -15.25645 1.000 24.23823 110 ILE A N 1
ATOM 706 C CA . ILE A 1 181 ? -9.34628 36.16278 -14.03874 1.000 21.77876 110 ILE A CA 1
ATOM 707 C C . ILE A 1 181 ? -8.64991 37.49620 -14.29058 1.000 23.04595 110 ILE A C 1
ATOM 708 O O . ILE A 1 181 ? -9.14957 38.56045 -13.89374 1.000 23.90126 110 ILE A O 1
ATOM 713 N N . ASP A 1 182 ? -7.51703 37.46951 -15.00115 1.000 23.65294 111 ASP A N 1
ATOM 714 C CA . ASP A 1 182 ? -6.79338 38.70390 -15.30806 1.000 23.21377 111 ASP A CA 1
ATOM 715 C C . ASP A 1 182 ? -7.62016 39.63600 -16.18871 1.000 23.76996 111 ASP A C 1
ATOM 716 O O . ASP A 1 182 ? -7.51734 40.86397 -16.06963 1.000 24.62783 111 ASP A O 1
ATOM 721 N N . MET A 1 183 ? -8.39724 39.07351 -17.12220 1.000 21.63754 112 MET A N 1
ATOM 722 C CA . MET A 1 183 ? -9.30827 39.89138 -17.92250 1.000 22.12487 112 MET A CA 1
ATOM 723 C C . MET A 1 183 ? -10.25525 40.67802 -17.02995 1.000 23.82078 112 MET A C 1
ATOM 724 O O . MET A 1 183 ? -10.55492 41.84545 -17.30413 1.000 24.03728 112 MET A O 1
ATOM 729 N N . ILE A 1 184 ? -10.73290 40.04658 -15.95462 1.000 20.11987 113 ILE A N 1
ATOM 730 C CA . ILE A 1 184 ? -11.70808 40.67716 -15.06965 1.000 22.11565 113 ILE A CA 1
ATOM 731 C C . ILE A 1 184 ? -11.04917 41.74120 -14.20453 1.000 21.82885 113 ILE A C 1
ATOM 732 O O . ILE A 1 184 ? -11.48582 42.89780 -14.18275 1.000 24.01560 113 ILE A O 1
ATOM 737 N N . THR A 1 185 ? -9.97993 41.38147 -13.49235 1.000 20.90967 114 THR A N 1
ATOM 738 C CA . THR A 1 185 ? -9.40982 42.32960 -12.54360 1.000 23.10095 114 THR A CA 1
ATOM 739 C C . THR A 1 185 ? -8.71895 43.49610 -13.24107 1.000 22.95314 114 THR A C 1
ATOM 740 O O . THR A 1 185 ? -8.70716 44.60317 -12.70038 1.000 25.63597 114 THR A O 1
ATOM 744 N N . SER A 1 186 ? -8.16449 43.29870 -14.44517 1.000 24.75878 115 SER A N 1
ATOM 745 C CA . SER A 1 186 ? -7.52540 44.43593 -15.10953 1.000 26.08647 115 SER A CA 1
ATOM 746 C C . SER A 1 186 ? -8.54278 45.49775 -15.53420 1.000 24.06447 115 SER A C 1
ATOM 747 O O . SER A 1 186 ? -8.16472 46.65320 -15.75044 1.000 24.39086 115 SER A O 1
ATOM 750 N N . ARG A 1 187 ? -9.81776 45.14211 -15.65867 1.000 22.50298 116 ARG A N 1
ATOM 751 C CA . ARG A 1 187 ? -10.86538 46.12489 -15.88552 1.000 22.67954 116 ARG A CA 1
ATOM 752 C C . ARG A 1 187 ? -11.43462 46.69352 -14.58504 1.000 25.63213 116 ARG A C 1
ATOM 753 O O . ARG A 1 187 ? -12.40902 47.45121 -14.63025 1.000 26.37832 116 ARG A O 1
ATOM 761 N N . GLY A 1 188 ? -10.84804 46.35660 -13.43611 1.000 22.56449 117 GLY A N 1
ATOM 762 C CA . GLY A 1 188 ? -11.28303 46.89084 -12.15799 1.000 23.50906 117 GLY A CA 1
ATOM 763 C C . GLY A 1 188 ? -12.41092 46.13624 -11.48735 1.000 25.23434 117 GLY A C 1
ATOM 764 O O . GLY A 1 188 ? -13.01409 46.65513 -10.53913 1.000 24.81692 117 GLY A O 1
ATOM 765 N N . LEU A 1 189 ? -12.72914 44.93997 -11.94797 1.000 22.91899 118 LEU A N 1
ATOM 766 C CA . LEU A 1 189 ? -13.81772 44.15932 -11.38889 1.000 21.50507 118 LEU A CA 1
ATOM 767 C C . LEU A 1 189 ? -13.27567 43.10689 -10.43488 1.000 23.59444 118 LEU A C 1
ATOM 768 O O . LEU A 1 189 ? -12.25086 42.47400 -10.71719 1.000 23.74579 118 LEU A O 1
ATOM 773 N N . TYR A 1 190 ? -13.96254 42.92495 -9.30574 1.000 20.77623 119 TYR A N 1
ATOM 774 C CA . TYR A 1 190 ? -13.63464 41.83089 -8.39770 1.000 21.80373 119 TYR A CA 1
ATOM 775 C C . TYR A 1 190 ? -14.02453 40.49407 -9.02088 1.000 20.26789 119 TYR A C 1
ATOM 776 O O . TYR A 1 190 ? -14.84258 40.43604 -9.93821 1.000 23.08636 119 TYR A O 1
ATOM 785 N N . THR A 1 191 ? -13.41504 39.40851 -8.53289 1.000 21.22222 120 THR A N 1
ATOM 786 C CA . THR A 1 191 ? -13.72867 38.06268 -9.01165 1.000 21.83329 120 THR A CA 1
ATOM 787 C C . THR A 1 191 ? -13.90771 37.09823 -7.85057 1.000 21.56507 120 THR A C 1
ATOM 788 O O . THR A 1 191 ? -13.22162 37.19269 -6.82616 1.000 21.17287 120 THR A O 1
ATOM 792 N N . ILE A 1 192 ? -14.81537 36.14078 -8.05207 1.000 20.28477 121 ILE A N 1
ATOM 793 C CA . ILE A 1 192 ? -14.92563 34.94294 -7.22525 1.000 20.53375 121 ILE A CA 1
ATOM 794 C C . ILE A 1 192 ? -14.84080 33.75695 -8.17345 1.000 18.24379 121 ILE A C 1
ATOM 795 O O . ILE A 1 192 ? -15.62215 33.67949 -9.12326 1.000 17.72597 121 ILE A O 1
ATOM 800 N N . VAL A 1 193 ? -13.90905 32.83519 -7.91272 1.000 16.46287 122 VAL A N 1
ATOM 801 C CA . VAL A 1 193 ? -13.70279 31.63379 -8.72262 1.000 16.90513 122 VAL A CA 1
ATOM 802 C C . VAL A 1 193 ? -13.91673 30.40820 -7.84094 1.000 19.21363 122 VAL A C 1
ATOM 803 O O . VAL A 1 193 ? -13.64315 30.44301 -6.63621 1.000 17.94784 122 VAL A O 1
ATOM 807 N N . ASN A 1 194 ? -14.41094 29.31543 -8.43371 1.000 18.74999 123 ASN A N 1
ATOM 808 C CA . ASN A 1 194 ? -14.91297 28.20809 -7.62432 1.000 19.00811 123 ASN A CA 1
ATOM 809 C C . ASN A 1 194 ? -14.59577 26.85883 -8.24925 1.000 19.76376 123 ASN A C 1
ATOM 810 O O . ASN A 1 194 ? -13.91264 26.75110 -9.27343 1.000 21.16580 123 ASN A O 1
ATOM 815 N N . VAL A 1 195 ? -15.08457 25.81955 -7.58776 1.000 18.86232 124 VAL A N 1
ATOM 816 C CA . VAL A 1 195 ? -15.26790 24.50651 -8.18273 1.000 21.05122 124 VAL A CA 1
ATOM 817 C C . VAL A 1 195 ? -16.77107 24.34757 -8.38979 1.000 21.43961 124 VAL A C 1
ATOM 818 O O . VAL A 1 195 ? -17.54491 24.54149 -7.44345 1.000 20.74658 124 VAL A O 1
ATOM 822 N N . HIS A 1 196 ? -17.19771 24.04577 -9.63487 1.000 19.05873 125 HIS A N 1
ATOM 823 C CA . HIS A 1 196 ? -18.60603 24.20108 -9.99868 1.000 19.86033 125 HIS A CA 1
ATOM 824 C C . HIS A 1 196 ? -19.23105 22.83612 -10.23922 1.000 20.93331 125 HIS A C 1
ATOM 825 O O . HIS A 1 196 ? -19.59753 22.14531 -9.26573 1.000 18.90416 125 HIS A O 1
ATOM 832 N N . HIS A 1 197 ? -19.42310 22.40300 -11.49170 1.000 20.16717 126 HIS A N 1
ATOM 833 C CA . HIS A 1 197 ? -20.24185 21.20730 -11.71934 1.000 19.32344 126 HIS A CA 1
ATOM 834 C C . HIS A 1 197 ? -19.57248 19.92493 -11.25813 1.000 20.84054 126 HIS A C 1
ATOM 835 O O . HIS A 1 197 ? -20.25711 18.89087 -11.18359 1.000 21.70938 126 HIS A O 1
ATOM 842 N N . ASP A 1 198 ? -18.27213 19.96948 -10.93897 1.000 21.40531 127 ASP A N 1
ATOM 843 C CA . ASP A 1 198 ? -17.63082 18.90813 -10.16203 1.000 22.38361 127 ASP A CA 1
ATOM 844 C C . ASP A 1 198 ? -18.50879 18.44624 -9.01158 1.000 20.56664 127 ASP A C 1
ATOM 845 O O . ASP A 1 198 ? -18.49881 17.25755 -8.65714 1.000 20.56900 127 ASP A O 1
ATOM 850 N N . SER A 1 199 ? -19.25494 19.38772 -8.41636 1.000 20.73305 128 SER A N 1
ATOM 851 C CA . SER A 1 199 ? -20.07062 19.12656 -7.23251 1.000 22.36257 128 SER A CA 1
ATOM 852 C C . SER A 1 199 ? -20.96506 17.90262 -7.39662 1.000 23.34516 128 SER A C 1
ATOM 853 O O . SER A 1 199 ? -21.09902 17.09603 -6.46910 1.000 23.83095 128 SER A O 1
ATOM 856 N N . TRP A 1 200 ? -21.60728 17.75168 -8.55667 1.000 22.25971 129 TRP A N 1
ATOM 857 C CA . TRP A 1 200 ? -22.42076 16.56925 -8.78756 1.000 22.50167 129 TRP A CA 1
ATOM 858 C C . TRP A 1 200 ? -21.78614 15.55891 -9.72799 1.000 22.77374 129 TRP A C 1
ATOM 859 O O . TRP A 1 200 ? -22.17165 14.38337 -9.68320 1.000 24.21837 129 TRP A O 1
ATOM 870 N N . GLU A 1 201 ? -20.82509 15.96839 -10.56942 1.000 22.00651 130 GLU A N 1
ATOM 871 C CA . GLU A 1 201 ? -20.22742 15.01907 -11.50619 1.000 21.86196 130 GLU A CA 1
ATOM 872 C C . GLU A 1 201 ? -19.32461 14.01222 -10.80572 1.000 22.22263 130 GLU A C 1
ATOM 873 O O . GLU A 1 201 ? -19.28063 12.84584 -11.20518 1.000 23.53153 130 GLU A O 1
ATOM 879 N N . TRP A 1 202 ? -18.57859 14.42585 -9.77771 1.000 22.53704 131 TRP A N 1
ATOM 880 C CA . TRP A 1 202 ? -17.75733 13.44587 -9.05933 1.000 21.85100 131 TRP A CA 1
ATOM 881 C C . TRP A 1 202 ? -17.72352 13.62735 -7.54502 1.000 24.43162 131 TRP A C 1
ATOM 882 O O . TRP A 1 202 ? -17.34714 12.67948 -6.84463 1.000 24.53795 131 TRP A O 1
ATOM 893 N N . ALA A 1 203 ? -18.13009 14.77256 -6.99753 1.000 22.88885 132 ALA A N 1
ATOM 894 C CA . ALA A 1 203 ? -17.95744 15.03909 -5.57818 1.000 21.98675 132 ALA A CA 1
ATOM 895 C C . ALA A 1 203 ? -19.26039 14.89362 -4.79088 1.000 26.12407 132 ALA A C 1
ATOM 896 O O . ALA A 1 203 ? -19.36053 15.40954 -3.67241 1.000 22.62406 132 ALA A O 1
ATOM 898 N N . ASP A 1 204 ? -20.25121 14.18926 -5.34636 1.000 25.64057 133 ASP A N 1
ATOM 899 C CA . ASP A 1 204 ? -21.57221 14.04456 -4.72704 1.000 25.54093 133 ASP A CA 1
ATOM 900 C C . ASP A 1 204 ? -21.49713 13.06546 -3.55892 1.000 25.52125 133 ASP A C 1
ATOM 901 O O . ASP A 1 204 ? -21.45294 11.84738 -3.75265 1.000 23.64325 133 ASP A O 1
ATOM 906 N N . VAL A 1 205 ? -21.52700 13.59018 -2.32904 1.000 23.87904 134 VAL A N 1
ATOM 907 C CA . VAL A 1 205 ? -21.43436 12.71558 -1.16046 1.000 26.54408 134 VAL A CA 1
ATOM 908 C C . VAL A 1 205 ? -22.74118 12.00360 -0.85161 1.000 28.17341 134 VAL A C 1
ATOM 909 O O . VAL A 1 205 ? -22.76433 11.13796 0.03164 1.000 33.24848 134 VAL A O 1
ATOM 913 N N . THR A 1 206 ? -23.82972 12.32044 -1.55621 1.000 28.51767 135 THR A N 1
ATOM 914 C CA . THR A 1 206 ? -25.11000 11.68452 -1.28270 1.000 28.66283 135 THR A CA 1
ATOM 915 C C . THR A 1 206 ? -25.34868 10.41807 -2.09752 1.000 33.48876 135 THR A C 1
ATOM 916 O O . THR A 1 206 ? -26.34344 9.73269 -1.85226 1.000 36.08609 135 THR A O 1
ATOM 920 N N . LYS A 1 207 ? -24.48320 10.07823 -3.05302 1.000 32.74900 136 LYS A N 1
ATOM 921 C CA . LYS A 1 207 ? -24.70055 8.86650 -3.84128 1.000 36.94641 136 LYS A CA 1
ATOM 922 C C . LYS A 1 207 ? -24.26978 7.63974 -3.04215 1.000 41.04273 136 LYS A C 1
ATOM 923 O O . LYS A 1 207 ? -23.26087 7.66646 -2.33398 1.000 41.84384 136 LYS A O 1
ATOM 929 N N . SER A 1 208 ? -25.04970 6.56014 -3.15393 1.000 45.59354 137 SER A N 1
ATOM 930 C CA . SER A 1 208 ? -24.85936 5.40125 -2.28121 1.000 47.64387 137 SER A CA 1
ATOM 931 C C . SER A 1 208 ? -23.51654 4.72122 -2.50384 1.000 51.61863 137 SER A C 1
ATOM 932 O O . SER A 1 208 ? -22.97203 4.11396 -1.57534 1.000 54.40645 137 SER A O 1
ATOM 935 N N . ASP A 1 209 ? -22.98975 4.78297 -3.72346 1.000 49.91567 138 ASP A N 1
ATOM 936 C CA . ASP A 1 209 ? -21.72624 4.15784 -4.08659 1.000 50.72986 138 ASP A CA 1
ATOM 937 C C . ASP A 1 209 ? -20.53219 5.10409 -3.98234 1.000 49.34613 138 ASP A C 1
ATOM 938 O O . ASP A 1 209 ? -19.42743 4.73949 -4.40188 1.000 49.59740 138 ASP A O 1
ATOM 943 N N . ALA A 1 210 ? -20.72587 6.29646 -3.42670 1.000 43.85116 139 ALA A N 1
ATOM 944 C CA . ALA A 1 210 ? -19.66815 7.29581 -3.39309 1.000 40.17109 139 ALA A CA 1
ATOM 945 C C . ALA A 1 210 ? -18.49931 6.82426 -2.53375 1.000 39.84539 139 ALA A C 1
ATOM 946 O O . ALA A 1 210 ? -18.68851 6.33137 -1.41724 1.000 37.67767 139 ALA A O 1
ATOM 948 N N . ASN A 1 211 ? -17.28485 6.96680 -3.05841 1.000 38.20739 140 ASN A N 1
ATOM 949 C CA . ASN A 1 211 ? -16.07255 6.69012 -2.28552 1.000 37.87359 140 ASN A CA 1
ATOM 950 C C . ASN A 1 211 ? -15.63652 8.02147 -1.68218 1.000 36.08001 140 ASN A C 1
ATOM 951 O O . ASN A 1 211 ? -14.95750 8.82105 -2.33116 1.000 34.65092 140 ASN A O 1
ATOM 956 N N . ILE A 1 212 ? -16.03006 8.25403 -0.42785 1.000 35.91218 141 ILE A N 1
ATOM 957 C CA . ILE A 1 212 ? -15.81373 9.54665 0.21886 1.000 33.82658 141 ILE A CA 1
ATOM 958 C C . ILE A 1 212 ? -14.32956 9.85092 0.41209 1.000 34.77884 141 ILE A C 1
ATOM 959 O O . ILE A 1 212 ? -13.91534 11.01682 0.34192 1.000 32.47225 141 ILE A O 1
ATOM 964 N N . THR A 1 213 ? -13.50534 8.82695 0.65498 1.000 30.14183 142 THR A N 1
ATOM 965 C CA . THR A 1 213 ? -12.06494 9.05706 0.77370 1.000 35.44355 142 THR A CA 1
ATOM 966 C C . THR A 1 213 ? -11.49509 9.64619 -0.51069 1.000 32.62701 142 THR A C 1
ATOM 967 O O . THR A 1 213 ? -10.76584 10.64258 -0.47933 1.000 31.27260 142 THR A O 1
ATOM 971 N N . GLN A 1 214 ? -11.85022 9.06213 -1.65458 1.000 36.08617 143 GLN A N 1
ATOM 972 C CA . GLN A 1 214 ? -11.32084 9.54592 -2.92237 1.000 36.45724 143 GLN A CA 1
ATOM 973 C C . GLN A 1 214 ? -11.83378 10.94953 -3.23521 1.000 32.98910 143 GLN A C 1
ATOM 974 O O . GLN A 1 214 ? -11.07957 11.79514 -3.73311 1.000 29.41310 143 GLN A O 1
ATOM 980 N N . ILE A 1 215 ? -13.11036 11.22072 -2.93933 1.000 30.38042 144 ILE A N 1
ATOM 981 C CA . ILE A 1 215 ? -13.65320 12.56158 -3.14401 1.000 25.90187 144 ILE A CA 1
ATOM 982 C C . ILE A 1 215 ? -12.84251 13.58837 -2.35929 1.000 29.49753 144 ILE A C 1
ATOM 983 O O . ILE A 1 215 ? -12.43210 14.62673 -2.89689 1.000 24.76344 144 ILE A O 1
ATOM 988 N N . GLU A 1 216 ? -12.61751 13.32461 -1.06373 1.000 28.96446 145 GLU A N 1
ATOM 989 C CA . GLU A 1 216 ? -11.80233 14.22731 -0.25612 1.000 28.65762 145 GLU A CA 1
ATOM 990 C C . GLU A 1 216 ? -10.40965 14.39854 -0.85368 1.000 27.41780 145 GLU A C 1
ATOM 991 O O . GLU A 1 216 ? -9.88154 15.51584 -0.91846 1.000 28.51910 145 GLU A O 1
ATOM 997 N N . GLN A 1 217 ? -9.80728 13.30303 -1.30673 1.000 28.18184 146 GLN A N 1
ATOM 998 C CA . GLN A 1 217 ? -8.42846 13.35063 -1.78111 1.000 29.85038 146 GLN A CA 1
ATOM 999 C C . GLN A 1 217 ? -8.32109 14.15386 -3.07075 1.000 29.86736 146 GLN A C 1
ATOM 1000 O O . GLN A 1 217 ? -7.44180 15.01384 -3.21341 1.000 27.58145 146 GLN A O 1
ATOM 1006 N N . LYS A 1 218 ? -9.19812 13.86049 -4.03420 1.000 26.68454 147 LYS A N 1
ATOM 1007 C CA . LYS A 1 218 ? -9.20662 14.60154 -5.29254 1.000 27.65757 147 LYS A CA 1
ATOM 1008 C C . LYS A 1 218 ? -9.53319 16.07382 -5.06333 1.000 27.03801 147 LYS A C 1
ATOM 1009 O O . LYS A 1 218 ? -8.89386 16.95694 -5.65339 1.000 26.71136 147 LYS A O 1
ATOM 1015 N N . PHE A 1 219 ? -10.50078 16.35861 -4.17694 1.000 25.60555 148 PHE A N 1
ATOM 1016 C CA . PHE A 1 219 ? -10.84218 17.74604 -3.86325 1.000 24.50432 148 PHE A CA 1
ATOM 1017 C C . PHE A 1 219 ? -9.65571 18.49494 -3.26541 1.000 25.09569 148 PHE A C 1
ATOM 1018 O O . PHE A 1 219 ? -9.42687 19.66799 -3.59078 1.000 24.60885 148 PHE A O 1
ATOM 1026 N N . GLU A 1 220 ? -8.89091 17.84485 -2.38262 1.000 23.62207 149 GLU A N 1
ATOM 1027 C CA . GLU A 1 220 ? -7.74972 18.53629 -1.79283 1.000 25.81093 149 GLU A CA 1
ATOM 1028 C C . GLU A 1 220 ? -6.67066 18.79894 -2.84164 1.000 24.00414 149 GLU A C 1
ATOM 1029 O O . GLU A 1 220 ? -6.09486 19.89227 -2.88579 1.000 24.52093 149 GLU A O 1
ATOM 1035 N N . LYS A 1 221 ? -6.37738 17.80878 -3.68586 1.000 24.67532 150 LYS A N 1
ATOM 1036 C CA . LYS A 1 221 ? -5.39204 18.01035 -4.75350 1.000 26.82435 150 LYS A CA 1
ATOM 1037 C C . LYS A 1 221 ? -5.83515 19.11913 -5.70006 1.000 26.49310 150 LYS A C 1
ATOM 1038 O O . LYS A 1 221 ? -5.02080 19.94991 -6.13428 1.000 22.94043 150 LYS A O 1
ATOM 1044 N N . LEU A 1 222 ? -7.13163 19.14728 -6.02173 1.000 24.25121 151 LEU A N 1
ATOM 1045 C CA . LEU A 1 222 ? -7.64543 20.13990 -6.95486 1.000 24.16129 151 LEU A CA 1
ATOM 1046 C C . LEU A 1 222 ? -7.43748 21.54817 -6.41595 1.000 23.12795 151 LEU A C 1
ATOM 1047 O O . LEU A 1 222 ? -6.82674 22.38814 -7.08451 1.000 24.83559 151 LEU A O 1
ATOM 1052 N N . TRP A 1 223 ? -7.88058 21.80777 -5.17415 1.000 21.99252 152 TRP A N 1
ATOM 1053 C CA . TRP A 1 223 ? -7.74611 23.15129 -4.60749 1.000 20.71999 152 TRP A CA 1
ATOM 1054 C C . TRP A 1 223 ? -6.29572 23.50714 -4.30456 1.000 23.30847 152 TRP A C 1
ATOM 1055 O O . TRP A 1 223 ? -5.93769 24.69104 -4.30972 1.000 24.35039 152 TRP A O 1
ATOM 1066 N N . TYR A 1 224 ? -5.44770 22.51618 -4.02506 1.000 23.79700 153 TYR A N 1
ATOM 1067 C CA . TYR A 1 224 ? -4.02716 22.82257 -3.90906 1.000 26.17737 153 TYR A CA 1
ATOM 1068 C C . TYR A 1 224 ? -3.48469 23.35110 -5.23164 1.000 23.80588 153 TYR A C 1
ATOM 1069 O O . TYR A 1 224 ? -2.73486 24.33206 -5.25237 1.000 25.59901 153 TYR A O 1
ATOM 1078 N N . GLN A 1 225 ? -3.88582 22.73898 -6.34809 1.000 24.35333 154 GLN A N 1
ATOM 1079 C CA . GLN A 1 225 ? -3.35922 23.15653 -7.64662 1.000 24.62954 154 GLN A CA 1
ATOM 1080 C C . GLN A 1 225 ? -3.95498 24.49124 -8.08637 1.000 25.09486 154 GLN A C 1
ATOM 1081 O O . GLN A 1 225 ? -3.22126 25.37482 -8.55250 1.000 24.28101 154 GLN A O 1
ATOM 1087 N N . ILE A 1 226 ? -5.28748 24.64817 -7.96353 1.000 23.24427 155 ILE A N 1
ATOM 1088 C CA . ILE A 1 226 ? -5.91580 25.95063 -8.19253 1.000 21.17354 155 ILE A CA 1
ATOM 1089 C C . ILE A 1 226 ? -5.24913 27.01173 -7.32432 1.000 23.14848 155 ILE A C 1
ATOM 1090 O O . ILE A 1 226 ? -4.80493 28.05658 -7.81849 1.000 23.22115 155 ILE A O 1
ATOM 1095 N N . GLY A 1 227 ? -5.19412 26.76534 -6.00272 1.000 23.15585 156 GLY A N 1
ATOM 1096 C CA . GLY A 1 227 ? -4.58693 27.72419 -5.09245 1.000 22.09535 156 GLY A CA 1
ATOM 1097 C C . GLY A 1 227 ? -3.13851 28.03552 -5.43216 1.000 21.97356 156 GLY A C 1
ATOM 1098 O O . GLY A 1 227 ? -2.68269 29.16635 -5.26226 1.000 22.96137 156 GLY A O 1
ATOM 1099 N N . THR A 1 228 ? -2.40088 27.05257 -5.92594 1.000 20.22548 157 THR A N 1
ATOM 1100 C CA . THR A 1 228 ? -1.02302 27.32492 -6.33578 1.000 24.58923 157 THR A CA 1
ATOM 1101 C C . THR A 1 228 ? -0.98244 28.25623 -7.55330 1.000 25.19432 157 THR A C 1
ATOM 1102 O O . THR A 1 228 ? -0.34252 29.31572 -7.52146 1.000 24.07212 157 THR A O 1
ATOM 1106 N N . LYS A 1 229 ? -1.70255 27.89427 -8.62151 1.000 23.23419 158 LYS A N 1
ATOM 1107 C CA . LYS A 1 229 ? -1.74708 28.72253 -9.82812 1.000 25.41442 158 LYS A CA 1
ATOM 1108 C C . LYS A 1 229 ? -2.20949 30.14533 -9.53188 1.000 25.70007 158 LYS A C 1
ATOM 1109 O O . LYS A 1 229 ? -1.69651 31.10443 -10.12108 1.000 24.05821 158 LYS A O 1
ATOM 1115 N N . LEU A 1 230 ? -3.17629 30.30669 -8.62596 1.000 22.57869 159 LEU A N 1
ATOM 1116 C CA . LEU A 1 230 ? -3.78687 31.60397 -8.34556 1.000 23.01109 159 LEU A CA 1
ATOM 1117 C C . LEU A 1 230 ? -3.26480 32.24083 -7.06072 1.000 24.32545 159 LEU A C 1
ATOM 1118 O O . LEU A 1 230 ? -3.86224 33.21008 -6.58254 1.000 24.13558 159 LEU A O 1
ATOM 1123 N N . ALA A 1 231 ? -2.14458 31.73938 -6.52421 1.000 23.27597 160 ALA A N 1
ATOM 1124 C CA . ALA A 1 231 ? -1.62721 32.17189 -5.22723 1.000 22.09310 160 ALA A CA 1
ATOM 1125 C C . ALA A 1 231 ? -1.28597 33.65333 -5.19265 1.000 27.46607 160 ALA A C 1
ATOM 1126 O O . ALA A 1 231 ? -1.41811 34.29479 -4.14099 1.000 25.70649 160 ALA A O 1
ATOM 1128 N N . CYS A 1 232 ? -0.83682 34.21158 -6.31670 1.000 27.56355 161 CYS A N 1
ATOM 1129 C CA . CYS A 1 232 ? -0.33846 35.57394 -6.35822 1.000 25.40205 161 CYS A CA 1
ATOM 1130 C C . CYS A 1 232 ? -1.35160 36.57162 -6.90962 1.000 26.76583 161 CYS A C 1
ATOM 1131 O O . CYS A 1 232 ? -0.99725 37.73316 -7.13228 1.000 27.42077 161 CYS A O 1
ATOM 1134 N N . LYS A 1 233 ? -2.60647 36.16231 -7.10274 1.000 25.07395 162 LYS A N 1
ATOM 1135 C CA . LYS A 1 233 ? -3.63143 37.11552 -7.49466 1.000 26.68122 162 LYS A CA 1
ATOM 1136 C C . LYS A 1 233 ? -3.84914 38.14109 -6.38700 1.000 26.47519 162 LYS A C 1
ATOM 1137 O O . LYS A 1 233 ? -3.64058 37.86547 -5.20049 1.000 26.67946 162 LYS A O 1
ATOM 1143 N N . SER A 1 234 ? -4.26231 39.34021 -6.78952 1.000 27.57650 163 SER A N 1
ATOM 1144 C CA . SER A 1 234 ? -4.54061 40.41333 -5.84694 1.000 29.77363 163 SER A CA 1
ATOM 1145 C C . SER A 1 234 ? -5.70964 40.05693 -4.91638 1.000 26.77465 163 SER A C 1
ATOM 1146 O O . SER A 1 234 ? -6.39139 39.03520 -5.07751 1.000 25.10481 163 SER A O 1
ATOM 1149 N N . SER A 1 235 ? -5.97194 40.94945 -3.95985 1.000 24.88592 164 SER A N 1
ATOM 1150 C CA . SER A 1 235 ? -7.06726 40.73656 -3.02191 1.000 24.02934 164 SER A CA 1
ATOM 1151 C C . SER A 1 235 ? -8.43595 40.89244 -3.67156 1.000 26.09259 164 SER A C 1
ATOM 1152 O O . SER A 1 235 ? -9.44167 40.58802 -3.01748 1.000 22.46765 164 SER A O 1
ATOM 1155 N N . MET A 1 236 ? -8.50360 41.35689 -4.92745 1.000 23.80290 165 MET A N 1
ATOM 1156 C CA . MET A 1 236 ? -9.78760 41.40583 -5.61523 1.000 23.70124 165 MET A CA 1
ATOM 1157 C C . MET A 1 236 ? -10.26071 40.03771 -6.08602 1.000 25.50236 165 MET A C 1
ATOM 1158 O O . MET A 1 236 ? -11.37894 39.93958 -6.60533 1.000 23.54709 165 MET A O 1
ATOM 1163 N N . VAL A 1 237 ? -9.45070 38.99486 -5.92178 1.000 24.99211 166 VAL A N 1
ATOM 1164 C CA . VAL A 1 237 ? -9.80463 37.63160 -6.30633 1.000 21.57325 166 VAL A CA 1
ATOM 1165 C C . VAL A 1 237 ? -10.08684 36.82177 -5.03901 1.000 24.43949 166 VAL A C 1
ATOM 1166 O O . VAL A 1 237 ? -9.18938 36.61905 -4.20208 1.000 18.58230 166 VAL A O 1
ATOM 1170 N N . ALA A 1 238 ? -11.32792 36.34182 -4.90939 1.000 19.63769 167 ALA A N 1
ATOM 1171 C CA . ALA A 1 238 ? -11.71357 35.44415 -3.83437 1.000 22.32233 167 ALA A CA 1
ATOM 1172 C C . ALA A 1 238 ? -11.92418 34.02992 -4.37167 1.000 20.71361 167 ALA A C 1
ATOM 1173 O O . ALA A 1 238 ? -12.15330 33.82185 -5.56509 1.000 20.57359 167 ALA A O 1
ATOM 1175 N N . PHE A 1 239 ? -11.84989 33.05359 -3.46113 1.000 20.54687 168 PHE A N 1
ATOM 1176 C CA . PHE A 1 239 ? -12.05364 31.63979 -3.75950 1.000 21.34095 168 PHE A CA 1
ATOM 1177 C C . PHE A 1 239 ? -13.33550 31.17400 -3.08305 1.000 20.77340 168 PHE A C 1
ATOM 1178 O O . PHE A 1 239 ? -13.60114 31.55844 -1.94369 1.000 19.88907 168 PHE A O 1
ATOM 1186 N N . GLU A 1 240 ? -14.09719 30.30507 -3.75544 1.000 19.94831 169 GLU A N 1
ATOM 1187 C CA . GLU A 1 240 ? -15.35358 29.77826 -3.22647 1.000 21.00966 169 GLU A CA 1
ATOM 1188 C C . GLU A 1 240 ? -15.29223 28.25315 -3.22246 1.000 19.50059 169 GLU A C 1
ATOM 1189 O O . GLU A 1 240 ? -15.00359 27.64160 -4.25715 1.000 19.23050 169 GLU A O 1
ATOM 1195 N N . THR A 1 241 ? -15.56929 27.64728 -2.05537 1.000 19.60622 170 THR A N 1
ATOM 1196 C CA . THR A 1 241 ? -15.30254 26.22201 -1.81752 1.000 19.14562 170 THR A CA 1
ATOM 1197 C C . THR A 1 241 ? -15.80045 25.32711 -2.95420 1.000 22.42397 170 THR A C 1
ATOM 1198 O O . THR A 1 241 ? -15.00431 24.66378 -3.63522 1.000 20.57800 170 THR A O 1
ATOM 1202 N N . ILE A 1 242 ? -17.12494 25.28650 -3.16666 1.000 20.91498 171 ILE A N 1
ATOM 1203 C CA . ILE A 1 242 ? -17.72327 24.38790 -4.14982 1.000 20.86761 171 ILE A CA 1
ATOM 1204 C C . ILE A 1 242 ? -19.17941 24.79668 -4.36310 1.000 21.47842 171 ILE A C 1
ATOM 1205 O O . ILE A 1 242 ? -19.82307 25.31776 -3.44475 1.000 20.58322 171 ILE A O 1
ATOM 1210 N N . ASN A 1 243 ? -19.69448 24.59204 -5.57682 1.000 22.62190 172 ASN A N 1
ATOM 1211 C CA . ASN A 1 243 ? -21.01815 25.08779 -5.95008 1.000 21.32865 172 ASN A CA 1
ATOM 1212 C C . ASN A 1 243 ? -22.11245 24.09866 -5.54323 1.000 20.29360 172 ASN A C 1
ATOM 1213 O O . ASN A 1 243 ? -22.01439 22.90855 -5.84073 1.000 22.15004 172 ASN A O 1
ATOM 1218 N N . GLU A 1 244 ? -23.15016 24.59156 -4.86661 1.000 19.98289 173 GLU A N 1
ATOM 1219 C CA . GLU A 1 244 ? -24.38571 23.86230 -4.60371 1.000 19.93845 173 GLU A CA 1
ATOM 1220 C C . GLU A 1 244 ? -24.16077 22.38613 -4.30985 1.000 21.27165 173 GLU A C 1
ATOM 1221 O O . GLU A 1 244 ? -24.74315 21.53363 -4.99332 1.000 23.15261 173 GLU A O 1
ATOM 1227 N N . PRO A 1 245 ? -23.33779 22.04132 -3.31948 1.000 23.46816 174 PRO A N 1
ATOM 1228 C CA . PRO A 1 245 ? -22.99677 20.62768 -3.10245 1.000 19.80260 174 PRO A CA 1
ATOM 1229 C C . PRO A 1 245 ? -24.20039 19.83201 -2.62854 1.000 22.70371 174 PRO A C 1
ATOM 1230 O O . PRO A 1 245 ? -24.87587 20.22203 -1.65945 1.000 21.14025 174 PRO A O 1
ATOM 1234 N N . PRO A 1 246 ? -24.50579 18.71647 -3.29043 1.000 20.72241 175 PRO A N 1
ATOM 1235 C CA . PRO A 1 246 ? -25.68403 17.93521 -2.90701 1.000 23.66982 175 PRO A CA 1
ATOM 1236 C C . PRO A 1 246 ? -25.61953 17.53845 -1.43811 1.000 23.62916 175 PRO A C 1
ATOM 1237 O O . PRO A 1 246 ? -24.59441 17.06646 -0.94390 1.000 19.43011 175 PRO A O 1
ATOM 1241 N N . CYS A 1 247 ? -26.73207 17.74579 -0.74041 1.000 24.64349 176 CYS A N 1
ATOM 1242 C CA . CYS A 1 247 ? -26.74254 17.61022 0.70827 1.000 25.72573 176 CYS A CA 1
ATOM 1243 C C . CYS A 1 247 ? -28.18287 17.51557 1.18617 1.000 24.69666 176 CYS A C 1
ATOM 1244 O O . CYS A 1 247 ? -28.94995 18.46937 1.03626 1.000 25.40357 176 CYS A O 1
ATOM 1247 N N . ASN A 1 248 ? -28.55288 16.36202 1.74667 1.000 25.88372 177 ASN A N 1
ATOM 1248 C CA . ASN A 1 248 ? -29.92356 16.08916 2.17070 1.000 24.71188 177 ASN A CA 1
ATOM 1249 C C . ASN A 1 248 ? -30.11749 15.94482 3.66924 1.000 28.41316 177 ASN A C 1
ATOM 1250 O O . ASN A 1 248 ? -31.24809 16.11459 4.13450 1.000 25.84797 177 ASN A O 1
ATOM 1255 N N . THR A 1 249 ? -29.06806 15.60858 4.42133 1.000 25.73011 178 THR A N 1
ATOM 1256 C CA . THR A 1 249 ? -29.18550 15.23408 5.82426 1.000 27.36877 178 THR A CA 1
ATOM 1257 C C . THR A 1 249 ? -28.08675 15.92279 6.61654 1.000 28.54703 178 THR A C 1
ATOM 1258 O O . THR A 1 249 ? -27.08787 16.37534 6.05159 1.000 27.17977 178 THR A O 1
ATOM 1262 N N . ALA A 1 250 ? -28.25722 15.96448 7.94376 1.000 27.35506 179 ALA A N 1
ATOM 1263 C CA . ALA A 1 250 ? -27.20288 16.51180 8.79368 1.000 28.19764 179 ALA A CA 1
ATOM 1264 C C . ALA A 1 250 ? -25.89533 15.74968 8.62262 1.000 28.05419 179 ALA A C 1
ATOM 1265 O O . ALA A 1 250 ? -24.80959 16.33251 8.74657 1.000 25.44290 179 ALA A O 1
ATOM 1267 N N . GLU A 1 251 ? -25.96947 14.44759 8.35792 1.000 27.52398 180 GLU A N 1
ATOM 1268 C CA . GLU A 1 251 ? -24.74436 13.69580 8.12350 1.000 30.36134 180 GLU A CA 1
ATOM 1269 C C . GLU A 1 251 ? -24.05050 14.19540 6.86164 1.000 32.00679 180 GLU A C 1
ATOM 1270 O O . GLU A 1 251 ? -22.82687 14.37109 6.85214 1.000 29.88850 180 GLU A O 1
ATOM 1276 N N . ASP A 1 252 ? -24.82913 14.46193 5.79837 1.000 25.13044 181 ASP A N 1
ATOM 1277 C CA . ASP A 1 252 ? -24.28790 15.12224 4.61617 1.000 24.85851 181 ASP A CA 1
ATOM 1278 C C . ASP A 1 252 ? -23.73177 16.49767 4.96508 1.000 26.11610 181 ASP A C 1
ATOM 1279 O O . ASP A 1 252 ? -22.66213 16.88608 4.48012 1.000 25.44365 181 ASP A O 1
ATOM 1284 N N . GLY A 1 253 ? -24.44561 17.25340 5.80635 1.000 24.76554 182 GLY A N 1
ATOM 1285 C CA . GLY A 1 253 ? -23.99846 18.59384 6.14817 1.000 24.67135 182 GLY A CA 1
ATOM 1286 C C . GLY A 1 253 ? -22.65887 18.62778 6.86321 1.000 23.96852 182 GLY A C 1
ATOM 1287 O O . GLY A 1 253 ? -21.90665 19.59523 6.72697 1.000 22.04248 182 GLY A O 1
ATOM 1288 N N . ALA A 1 254 ? -22.34329 17.59130 7.64430 1.000 23.91848 183 ALA A N 1
ATOM 1289 C CA . ALA A 1 254 ? -21.00074 17.51427 8.21398 1.000 25.70243 183 ALA A CA 1
ATOM 1290 C C . ALA A 1 254 ? -19.97040 17.37866 7.11136 1.000 26.62105 183 ALA A C 1
ATOM 1291 O O . ALA A 1 254 ? -18.87999 17.95701 7.18848 1.000 26.52432 183 ALA A O 1
ATOM 1293 N N . LYS A 1 255 ? -20.30060 16.61310 6.07341 1.000 23.49524 184 LYS A N 1
ATOM 1294 C CA . LYS A 1 255 ? -19.35585 16.42470 4.97906 1.000 24.95332 184 LYS A CA 1
ATOM 1295 C C . LYS A 1 255 ? -19.15015 17.71621 4.20616 1.000 23.64050 184 LYS A C 1
ATOM 1296 O O . LYS A 1 255 ? -18.04624 17.97925 3.72715 1.000 25.48868 184 LYS A O 1
ATOM 1302 N N . ILE A 1 256 ? -20.18022 18.55758 4.11439 1.000 22.36489 185 ILE A N 1
ATOM 1303 C CA . ILE A 1 256 ? -20.00817 19.83926 3.44734 1.000 22.95541 185 ILE A CA 1
ATOM 1304 C C . ILE A 1 256 ? -19.10939 20.74673 4.27663 1.000 22.84830 185 ILE A C 1
ATOM 1305 O O . ILE A 1 256 ? -18.27879 21.48573 3.73204 1.000 20.58181 185 ILE A O 1
ATOM 1310 N N . ASN A 1 257 ? -19.23786 20.68591 5.60963 1.000 21.85074 186 ASN A N 1
ATOM 1311 C CA . ASN A 1 257 ? -18.30678 21.40200 6.47727 1.000 22.19992 186 ASN A CA 1
ATOM 1312 C C . ASN A 1 257 ? -16.88060 20.92519 6.24559 1.000 23.64998 186 ASN A C 1
ATOM 1313 O O . ASN A 1 257 ? -15.94123 21.72841 6.25086 1.000 22.40395 186 ASN A O 1
ATOM 1318 N N . LYS A 1 258 ? -16.70597 19.61907 6.02205 1.000 25.58560 187 LYS A N 1
ATOM 1319 C CA . LYS A 1 258 ? -15.37507 19.08982 5.74412 1.000 25.27341 187 LYS A CA 1
ATOM 1320 C C . LYS A 1 258 ? -14.83313 19.63909 4.42679 1.000 24.96778 187 LYS A C 1
ATOM 1321 O O . LYS A 1 258 ? -13.62875 19.89495 4.30365 1.000 23.73084 187 LYS A O 1
ATOM 1327 N N . PHE A 1 259 ? -15.70843 19.84217 3.43323 1.000 23.83323 188 PHE A N 1
ATOM 1328 C CA . PHE A 1 259 ? -15.27133 20.47209 2.18874 1.000 22.97784 188 PHE A CA 1
ATOM 1329 C C . PHE A 1 259 ? -14.65233 21.82815 2.46873 1.000 22.35406 188 PHE A C 1
ATOM 1330 O O . PHE A 1 259 ? -13.61454 22.17452 1.89448 1.000 20.24773 188 PHE A O 1
ATOM 1338 N N . ASN A 1 260 ? -15.29448 22.61934 3.33481 1.000 22.71670 189 ASN A N 1
ATOM 1339 C CA . ASN A 1 260 ? -14.77277 23.94422 3.65644 1.000 21.31632 189 ASN A CA 1
ATOM 1340 C C . ASN A 1 260 ? -13.40692 23.83955 4.33040 1.000 23.72779 189 ASN A C 1
ATOM 1341 O O . ASN A 1 260 ? -12.50067 24.64950 4.07197 1.000 22.86461 189 ASN A O 1
ATOM 1346 N N . GLU A 1 261 ? -13.22643 22.81668 5.16939 1.000 23.41972 190 GLU A N 1
ATOM 1347 C CA . GLU A 1 261 ? -11.96265 22.66332 5.89024 1.000 27.69828 190 GLU A CA 1
ATOM 1348 C C . GLU A 1 261 ? -10.85264 22.18149 4.96655 1.000 24.88850 190 GLU A C 1
ATOM 1349 O O . GLU A 1 261 ? -9.70636 22.64735 5.05589 1.000 24.27579 190 GLU A O 1
ATOM 1355 N N . ILE A 1 262 ? -11.16344 21.19705 4.12339 1.000 20.73724 191 ILE A N 1
ATOM 1356 C CA . ILE A 1 262 ? -10.18287 20.67107 3.18035 1.000 26.48287 191 ILE A CA 1
ATOM 1357 C C . ILE A 1 262 ? -9.70200 21.78998 2.27537 1.000 25.05000 191 ILE A C 1
ATOM 1358 O O . ILE A 1 262 ? -8.49732 21.93297 2.00227 1.000 23.82102 191 ILE A O 1
ATOM 1363 N N . PHE A 1 263 ? -10.65520 22.61659 1.82677 1.000 25.11255 192 PHE A N 1
ATOM 1364 C CA . PHE A 1 263 ? -10.39573 23.75683 0.95611 1.000 23.86232 192 PHE A CA 1
ATOM 1365 C C . PHE A 1 263 ? -9.47939 24.77352 1.63326 1.000 24.59450 192 PHE A C 1
ATOM 1366 O O . PHE A 1 263 ? -8.45679 25.17741 1.06306 1.000 25.33624 192 PHE A O 1
ATOM 1374 N N . LEU A 1 264 ? -9.79789 25.15838 2.87638 1.000 21.25455 193 LEU A N 1
ATOM 1375 C CA . LEU A 1 264 ? -8.95807 26.11830 3.59610 1.000 25.63730 193 LEU A CA 1
ATOM 1376 C C . LEU A 1 264 ? -7.53541 25.59736 3.77117 1.000 26.68713 193 LEU A C 1
ATOM 1377 O O . LEU A 1 264 ? -6.56886 26.36014 3.66274 1.000 25.46930 193 LEU A O 1
ATOM 1382 N N . ARG A 1 265 ? -7.39157 24.29955 4.04084 1.000 24.76903 194 ARG A N 1
ATOM 1383 C CA . ARG A 1 265 ? -6.07057 23.75075 4.31644 1.000 26.56604 194 ARG A CA 1
ATOM 1384 C C . ARG A 1 265 ? -5.25367 23.65365 3.03524 1.000 27.82727 194 ARG A C 1
ATOM 1385 O O . ARG A 1 265 ? -4.04905 23.94512 3.03332 1.000 23.87233 194 ARG A O 1
ATOM 1393 N N . ALA A 1 266 ? -5.91131 23.30214 1.92727 1.000 23.97887 195 ALA A N 1
ATOM 1394 C CA . ALA A 1 266 ? -5.22430 23.16667 0.64284 1.000 25.38837 195 ALA A CA 1
ATOM 1395 C C . ALA A 1 266 ? -4.66866 24.50106 0.16384 1.000 24.97032 195 ALA A C 1
ATOM 1396 O O . ALA A 1 266 ? -3.50405 24.58527 -0.25436 1.000 24.90502 195 ALA A O 1
ATOM 1398 N N . ILE A 1 267 ? -5.49207 25.55472 0.20147 1.000 21.41679 196 ILE A N 1
ATOM 1399 C CA . ILE A 1 267 ? -5.06455 26.84434 -0.33264 1.000 22.96441 196 ILE A CA 1
ATOM 1400 C C . ILE A 1 267 ? -4.04723 27.47314 0.59467 1.000 24.19395 196 ILE A C 1
ATOM 1401 O O . ILE A 1 267 ? -3.17188 28.22751 0.15257 1.000 21.61200 196 ILE A O 1
ATOM 1406 N N . ASN A 1 268 ? -4.12800 27.17066 1.89203 1.000 25.71962 197 ASN A N 1
ATOM 1407 C CA . ASN A 1 268 ? -3.12800 27.70352 2.80310 1.000 25.53567 197 ASN A CA 1
ATOM 1408 C C . ASN A 1 268 ? -1.77983 27.01681 2.61103 1.000 24.59002 197 ASN A C 1
ATOM 1409 O O . ASN A 1 268 ? -0.74336 27.68087 2.66577 1.000 24.31195 197 ASN A O 1
ATOM 1414 N N . ARG A 1 269 ? -1.75546 25.69896 2.36271 1.000 24.84193 198 ARG A N 1
ATOM 1415 C CA . ARG A 1 269 ? -0.47580 25.08225 2.00704 1.000 25.27757 198 ARG A CA 1
ATOM 1416 C C . ARG A 1 269 ? 0.03607 25.57427 0.66366 1.000 27.78813 198 ARG A C 1
ATOM 1417 O O . ARG A 1 269 ? 1.25574 25.61776 0.44635 1.000 27.55203 198 ARG A O 1
ATOM 1425 N N . ALA A 1 270 ? -0.86016 25.95126 -0.24500 1.000 26.96055 199 ALA A N 1
ATOM 1426 C CA . ALA A 1 270 ? -0.40689 26.43484 -1.54396 1.000 24.73378 199 ALA A CA 1
ATOM 1427 C C . ALA A 1 270 ? 0.41532 27.71217 -1.39580 1.000 24.63009 199 ALA A C 1
ATOM 1428 O O . ALA A 1 270 ? 1.35880 27.94179 -2.15601 1.000 28.69339 199 ALA A O 1
ATOM 1430 N N . GLY A 1 271 ? 0.08363 28.55438 -0.42218 1.000 26.69256 200 GLY A N 1
ATOM 1431 C CA . GLY A 1 271 ? 0.94817 29.67704 -0.11238 1.000 26.76211 200 GLY A CA 1
ATOM 1432 C C . GLY A 1 271 ? 0.65024 30.95523 -0.86788 1.000 27.34055 200 GLY A C 1
ATOM 1433 O O . GLY A 1 271 ? -0.51726 31.30227 -1.08698 1.000 24.99014 200 GLY A O 1
ATOM 1434 N N . GLY A 1 272 ? 1.70700 31.66010 -1.26934 1.000 25.37108 201 GLY A N 1
ATOM 1435 C CA . GLY A 1 272 ? 1.52823 32.97172 -1.86187 1.000 28.05091 201 GLY A CA 1
ATOM 1436 C C . GLY A 1 272 ? 0.75837 33.87465 -0.91881 1.000 27.50261 201 GLY A C 1
ATOM 1437 O O . GLY A 1 272 ? 1.04369 33.94121 0.28086 1.000 25.79881 201 GLY A O 1
ATOM 1438 N N . PHE A 1 273 ? -0.24638 34.56817 -1.45140 1.000 26.23124 202 PHE A N 1
ATOM 1439 C CA . PHE A 1 273 ? -1.07752 35.46984 -0.65960 1.000 25.97582 202 PHE A CA 1
ATOM 1440 C C . PHE A 1 273 ? -2.31338 34.78958 -0.08858 1.000 24.49829 202 PHE A C 1
ATOM 1441 O O . PHE A 1 273 ? -3.16214 35.47315 0.49217 1.000 25.61540 202 PHE A O 1
ATOM 1449 N N . ASN A 1 274 ? -2.44913 33.46778 -0.24603 1.000 24.18642 203 ASN A N 1
ATOM 1450 C CA . ASN A 1 274 ? -3.74801 32.83556 0.00157 1.000 23.09202 203 ASN A CA 1
ATOM 1451 C C . ASN A 1 274 ? -4.16629 32.91937 1.46766 1.000 24.98067 203 ASN A C 1
ATOM 1452 O O . ASN A 1 274 ? -5.36800 32.89144 1.76133 1.000 24.03504 203 ASN A O 1
ATOM 1457 N N . ALA A 1 275 ? -3.20211 33.01284 2.40529 1.000 24.47392 204 ALA A N 1
ATOM 1458 C CA . ALA A 1 275 ? -3.56912 33.00662 3.82396 1.000 25.00477 204 ALA A CA 1
ATOM 1459 C C . ALA A 1 275 ? -4.43971 34.20385 4.18875 1.000 26.21660 204 ALA A C 1
ATOM 1460 O O . ALA A 1 275 ? -5.25887 34.12157 5.11622 1.000 24.78368 204 ALA A O 1
ATOM 1462 N N . LYS A 1 276 ? -4.29137 35.31658 3.47157 1.000 25.35657 205 LYS A N 1
ATOM 1463 C CA . LYS A 1 276 ? -5.10554 36.50378 3.69655 1.000 26.51658 205 LYS A CA 1
ATOM 1464 C C . LYS A 1 276 ? -6.10066 36.75615 2.56571 1.000 23.21013 205 LYS A C 1
ATOM 1465 O O . LYS A 1 276 ? -6.64943 37.85384 2.45811 1.000 22.61802 205 LYS A O 1
ATOM 1471 N N . ARG A 1 277 ? -6.33889 35.76370 1.72323 1.000 23.10979 206 ARG A N 1
ATOM 1472 C CA . ARG A 1 277 ? -7.27923 35.89979 0.62779 1.000 23.03027 206 ARG A CA 1
ATOM 1473 C C . ARG A 1 277 ? -8.71151 35.72678 1.13102 1.000 23.97131 206 ARG A C 1
ATOM 1474 O O . ARG A 1 277 ? -8.99005 34.86497 1.97153 1.000 23.81091 206 ARG A O 1
ATOM 1482 N N . VAL A 1 278 ? -9.61935 36.56226 0.62434 1.000 22.13574 207 VAL A N 1
ATOM 1483 C CA . VAL A 1 278 ? -11.03178 36.42219 0.96983 1.000 20.23553 207 VAL A CA 1
ATOM 1484 C C . VAL A 1 278 ? -11.54809 35.11325 0.39386 1.000 20.70933 207 VAL A C 1
ATOM 1485 O O . VAL A 1 278 ? -11.19425 34.72835 -0.73069 1.000 20.57357 207 VAL A O 1
ATOM 1489 N N . VAL A 1 279 ? -12.37394 34.40263 1.17141 1.000 21.69160 208 VAL A N 1
ATOM 1490 C CA . VAL A 1 279 ? -12.96595 33.15054 0.72117 1.000 20.04097 208 VAL A CA 1
ATOM 1491 C C . VAL A 1 279 ? -14.47179 33.17015 0.96680 1.000 20.51220 208 VAL A C 1
ATOM 1492 O O . VAL A 1 279 ? -14.98065 33.92269 1.79717 1.000 19.16805 208 VAL A O 1
ATOM 1496 N N . ASN A 1 280 ? -15.18076 32.32716 0.21379 1.000 18.95098 209 ASN A N 1
ATOM 1497 C CA . ASN A 1 280 ? -16.62977 32.12709 0.32943 1.000 20.22849 209 ASN A CA 1
ATOM 1498 C C . ASN A 1 280 ? -16.87871 30.68340 0.74080 1.000 18.96730 209 ASN A C 1
ATOM 1499 O O . ASN A 1 280 ? -16.67100 29.76964 -0.06703 1.000 22.48677 209 ASN A O 1
ATOM 1504 N N . LEU A 1 281 ? -17.31999 30.47163 1.97856 1.000 18.42553 210 LEU A N 1
ATOM 1505 C CA . LEU A 1 281 ? -17.63592 29.13421 2.45459 1.000 20.32730 210 LEU A CA 1
ATOM 1506 C C . LEU A 1 281 ? -19.09044 28.83392 2.14821 1.000 19.09435 210 LEU A C 1
ATOM 1507 O O . LEU A 1 281 ? -19.88471 29.73278 1.87772 1.000 19.52317 210 LEU A O 1
ATOM 1512 N N . VAL A 1 282 ? -19.43272 27.55267 2.13880 1.000 19.34689 211 VAL A N 1
ATOM 1513 C CA . VAL A 1 282 ? -20.72574 27.15700 1.60529 1.000 22.00221 211 VAL A CA 1
ATOM 1514 C C . VAL A 1 282 ? -21.38490 26.14116 2.52980 1.000 20.97899 211 VAL A C 1
ATOM 1515 O O . VAL A 1 282 ? -20.71450 25.41595 3.27039 1.000 19.74735 211 VAL A O 1
ATOM 1519 N N . GLY A 1 283 ? -22.71844 26.11407 2.48406 1.000 22.39514 212 GLY A N 1
ATOM 1520 C CA . GLY A 1 283 ? -23.51609 25.07197 3.08540 1.000 20.75746 212 GLY A CA 1
ATOM 1521 C C . GLY A 1 283 ? -24.16162 24.19384 2.02044 1.000 22.01183 212 GLY A C 1
ATOM 1522 O O . GLY A 1 283 ? -23.97641 24.37322 0.81635 1.000 21.76522 212 GLY A O 1
ATOM 1523 N N . GLY A 1 284 ? -24.92318 23.21589 2.50536 1.000 23.39628 213 GLY A N 1
ATOM 1524 C CA . GLY A 1 284 ? -25.52211 22.20447 1.66138 1.000 21.63567 213 GLY A CA 1
ATOM 1525 C C . GLY A 1 284 ? -26.41074 22.78010 0.57806 1.000 23.03580 213 GLY A C 1
ATOM 1526 O O . GLY A 1 284 ? -27.20939 23.68480 0.83369 1.000 22.36993 213 GLY A O 1
ATOM 1527 N N . GLY A 1 285 ? -26.25785 22.28184 -0.64135 1.000 19.57826 214 GLY A N 1
ATOM 1528 C CA . GLY A 1 285 ? -26.95559 22.80807 -1.80232 1.000 21.72289 214 GLY A CA 1
ATOM 1529 C C . GLY A 1 285 ? -26.88397 24.32235 -1.95104 1.000 22.51785 214 GLY A C 1
ATOM 1530 O O . GLY A 1 285 ? -27.54893 24.87655 -2.82449 1.000 23.27904 214 GLY A O 1
ATOM 1531 N N . MET A 1 286 ? -26.09832 25.00449 -1.10752 1.000 20.80556 215 MET A N 1
ATOM 1532 C CA . MET A 1 286 ? -26.06573 26.47016 -1.07304 1.000 18.78153 215 MET A CA 1
ATOM 1533 C C . MET A 1 286 ? -27.46088 27.02652 -0.78510 1.000 22.46746 215 MET A C 1
ATOM 1534 O O . MET A 1 286 ? -27.80673 28.15621 -1.16407 1.000 18.47569 215 MET A O 1
ATOM 1539 N N . ASP A 1 287 ? -28.26019 26.22828 -0.07662 1.000 20.19023 216 ASP A N 1
ATOM 1540 C CA . ASP A 1 287 ? -29.62136 26.57300 0.29229 1.000 21.96616 216 ASP A CA 1
ATOM 1541 C C . ASP A 1 287 ? -29.63514 27.25793 1.66079 1.000 22.54913 216 ASP A C 1
ATOM 1542 O O . ASP A 1 287 ? -28.89438 26.87220 2.57162 1.000 22.87640 216 ASP A O 1
ATOM 1547 N N . SER A 1 288 ? -30.49031 28.27719 1.80217 1.000 22.34839 217 SER A N 1
ATOM 1548 C CA . SER A 1 288 ? -30.51337 29.06873 3.03456 1.000 23.91356 217 SER A CA 1
ATOM 1549 C C . SER A 1 288 ? -30.81626 28.20395 4.26151 1.000 23.52413 217 SER A C 1
ATOM 1550 O O . SER A 1 288 ? -30.16061 28.34426 5.29942 1.000 24.46275 217 SER A O 1
ATOM 1553 N N . VAL A 1 289 ? -31.78041 27.28187 4.15508 1.000 23.56333 218 VAL A N 1
ATOM 1554 C CA . VAL A 1 289 ? -32.20331 26.49801 5.32312 1.000 26.26428 218 VAL A CA 1
ATOM 1555 C C . VAL A 1 289 ? -31.15590 25.44027 5.67883 1.000 22.21670 218 VAL A C 1
ATOM 1556 O O . VAL A 1 289 ? -30.75280 25.30886 6.83524 1.000 22.35024 218 VAL A O 1
ATOM 1560 N N . LYS A 1 290 ? -30.69871 24.66844 4.68779 1.000 23.68016 219 LYS A N 1
ATOM 1561 C CA . LYS A 1 290 ? -29.65604 23.67452 4.94787 1.000 24.55707 219 LYS A CA 1
ATOM 1562 C C . LYS A 1 290 ? -28.40512 24.32471 5.52501 1.000 24.07516 219 LYS A C 1
ATOM 1563 O O . LYS A 1 290 ? -27.77161 23.77386 6.44199 1.000 25.05461 219 LYS A O 1
ATOM 1569 N N . THR A 1 291 ? -28.04744 25.50898 5.01840 1.000 20.82024 220 THR A N 1
ATOM 1570 C CA . THR A 1 291 ? -26.91642 26.24486 5.56744 1.000 22.00811 220 THR A CA 1
ATOM 1571 C C . THR A 1 291 ? -27.17871 26.60322 7.02125 1.000 24.56931 220 THR A C 1
ATOM 1572 O O . THR A 1 291 ? -26.34870 26.34324 7.90119 1.000 22.36604 220 THR A O 1
ATOM 1576 N N . SER A 1 292 ? -28.35073 27.19262 7.28733 1.000 21.96224 221 SER A N 1
ATOM 1577 C CA . SER A 1 292 ? -28.71140 27.55304 8.65146 1.000 22.08239 221 SER A CA 1
ATOM 1578 C C . SER A 1 292 ? -28.70801 26.33158 9.56241 1.000 23.37967 221 SER A C 1
ATOM 1579 O O . SER A 1 292 ? -28.31704 26.41447 10.72879 1.000 24.31283 221 SER A O 1
ATOM 1582 N N . GLN A 1 293 ? -29.12290 25.18383 9.04594 1.000 25.19536 222 GLN A N 1
ATOM 1583 C CA . GLN A 1 293 ? -29.25302 24.01879 9.91385 1.000 25.22160 222 GLN A CA 1
ATOM 1584 C C . GLN A 1 293 ? -27.90679 23.38887 10.23564 1.000 26.81800 222 GLN A C 1
ATOM 1585 O O . GLN A 1 293 ? -27.64989 23.01205 11.38582 1.000 25.80347 222 GLN A O 1
ATOM 1591 N N . TRP A 1 294 ? -27.02084 23.27199 9.24242 1.000 27.52742 223 TRP A N 1
ATOM 1592 C CA . TRP A 1 294 ? -25.85292 22.41700 9.38816 1.000 26.00854 223 TRP A CA 1
ATOM 1593 C C . TRP A 1 294 ? -24.50535 23.11716 9.24993 1.000 27.90704 223 TRP A C 1
ATOM 1594 O O . TRP A 1 294 ? -23.49297 22.52842 9.64336 1.000 26.41269 223 TRP A O 1
ATOM 1605 N N . PHE A 1 295 ? -24.44592 24.33972 8.72484 1.000 27.66882 224 PHE A N 1
ATOM 1606 C CA . PHE A 1 295 ? -23.14938 24.99066 8.56703 1.000 25.81321 224 PHE A CA 1
ATOM 1607 C C . PHE A 1 295 ? -22.53309 25.31160 9.92165 1.000 25.95584 224 PHE A C 1
ATOM 1608 O O . PHE A 1 295 ? -23.20591 25.81156 10.82010 1.000 25.44228 224 PHE A O 1
ATOM 1616 N N . LYS A 1 296 ? -21.22914 25.06941 10.04466 1.000 24.26143 225 LYS A N 1
ATOM 1617 C CA . LYS A 1 296 ? -20.45990 25.45571 11.22701 1.000 28.04400 225 LYS A CA 1
ATOM 1618 C C . LYS A 1 296 ? -19.14916 26.08885 10.78108 1.000 28.38878 225 LYS A C 1
ATOM 1619 O O . LYS A 1 296 ? -18.46626 25.53556 9.91800 1.000 26.71469 225 LYS A O 1
ATOM 1625 N N . THR A 1 297 ? -18.80159 27.23962 11.35655 1.000 29.53376 226 THR A N 1
ATOM 1626 C CA . THR A 1 297 ? -17.53143 27.88547 11.02189 1.000 27.40127 226 THR A CA 1
ATOM 1627 C C . THR A 1 297 ? -16.37429 26.91153 11.22811 1.000 26.84635 226 THR A C 1
ATOM 1628 O O . THR A 1 297 ? -16.29560 26.26629 12.27716 1.000 29.54289 226 THR A O 1
ATOM 1632 N N . PRO A 1 298 ? -15.48811 26.74944 10.25132 1.000 29.11978 227 PRO A N 1
ATOM 1633 C CA . PRO A 1 298 ? -14.30879 25.90168 10.45682 1.000 28.73296 227 PRO A CA 1
ATOM 1634 C C . PRO A 1 298 ? -13.47941 26.38329 11.63997 1.000 31.27932 227 PRO A C 1
ATOM 1635 O O . PRO A 1 298 ? -13.17523 27.57012 11.76206 1.000 31.90580 227 PRO A O 1
ATOM 1639 N N . ALA A 1 299 ? -13.13914 25.44911 12.52730 1.000 31.63941 228 ALA A N 1
ATOM 1640 C CA . ALA A 1 299 ? -12.38191 25.79469 13.72833 1.000 37.64549 228 ALA A CA 1
ATOM 1641 C C . ALA A 1 299 ? -11.06424 26.47229 13.36148 1.000 38.10074 228 ALA A C 1
ATOM 1642 O O . ALA A 1 299 ? -10.41339 26.10989 12.37601 1.000 39.40626 228 ALA A O 1
ATOM 1644 N N . ASN A 1 300 ? -10.69480 27.48445 14.15206 1.000 41.31032 229 ASN A N 1
ATOM 1645 C CA . ASN A 1 300 ? -9.43750 28.22517 13.99775 1.000 41.14376 229 ASN A CA 1
ATOM 1646 C C . ASN A 1 300 ? -9.26725 28.83988 12.61124 1.000 37.74634 229 ASN A C 1
ATOM 1647 O O . ASN A 1 300 ? -8.14140 29.01281 12.14714 1.000 38.05334 229 ASN A O 1
ATOM 1652 N N . ILE A 1 301 ? -10.36320 29.17901 11.92669 1.000 37.53652 230 ILE A N 1
ATOM 1653 C CA . ILE A 1 301 ? -10.23103 29.76776 10.59854 1.000 31.72284 230 ILE A CA 1
ATOM 1654 C C . ILE A 1 301 ? -9.48053 31.09225 10.70444 1.000 30.87638 230 ILE A C 1
ATOM 1655 O O . ILE A 1 301 ? -9.67006 31.86428 11.65239 1.000 31.74496 230 ILE A O 1
ATOM 1660 N N . THR A 1 302 ? -8.59332 31.35264 9.74582 1.000 26.84479 231 THR A N 1
ATOM 1661 C CA . THR A 1 302 ? -7.84951 32.60198 9.74682 1.000 25.61036 231 THR A CA 1
ATOM 1662 C C . THR A 1 302 ? -7.95219 33.39175 8.45041 1.000 28.29420 231 THR A C 1
ATOM 1663 O O . THR A 1 302 ? -7.53907 34.55437 8.43758 1.000 26.96273 231 THR A O 1
ATOM 1667 N N . ASN A 1 303 ? -8.48936 32.81502 7.37338 1.000 25.41446 232 ASN A N 1
ATOM 1668 C CA . ASN A 1 303 ? -8.78828 33.59744 6.18488 1.000 24.80870 232 ASN A CA 1
ATOM 1669 C C . ASN A 1 303 ? -9.95270 34.53746 6.48656 1.000 26.27169 232 ASN A C 1
ATOM 1670 O O . ASN A 1 303 ? -10.86113 34.17566 7.24294 1.000 27.33156 232 ASN A O 1
ATOM 1675 N N . PRO A 1 304 ? -9.94603 35.75264 5.93473 1.000 27.81655 233 PRO A N 1
ATOM 1676 C CA . PRO A 1 304 ? -11.19629 36.52710 5.90437 1.000 25.85659 233 PRO A CA 1
ATOM 1677 C C . PRO A 1 304 ? -12.23544 35.72996 5.12692 1.000 24.19389 233 PRO A C 1
ATOM 1678 O O . PRO A 1 304 ? -11.93840 35.16089 4.07666 1.000 21.76963 233 PRO A O 1
ATOM 1682 N N . TRP A 1 305 ? -13.44720 35.61479 5.67963 1.000 23.93383 234 TRP A N 1
ATOM 1683 C CA . TRP A 1 305 ? -14.39244 34.69823 5.05923 1.000 22.09337 234 TRP A CA 1
ATOM 1684 C C . TRP A 1 305 ? -15.80359 35.26474 5.06233 1.000 23.85134 234 TRP A C 1
ATOM 1685 O O . TRP A 1 305 ? -16.19309 36.04845 5.93887 1.000 21.29435 234 TRP A O 1
ATOM 1696 N N . ALA A 1 306 ? -16.55284 34.84542 4.04668 1.000 23.66888 235 ALA A N 1
ATOM 1697 C CA . ALA A 1 306 ? -17.95419 35.16894 3.87743 1.000 21.40541 235 ALA A CA 1
ATOM 1698 C C . ALA A 1 306 ? -18.69500 33.88041 3.57469 1.000 20.27463 235 ALA A C 1
ATOM 1699 O O . ALA A 1 306 ? -18.10095 32.90033 3.13402 1.000 22.45182 235 ALA A O 1
ATOM 1701 N N . LEU A 1 307 ? -20.00588 33.88669 3.81930 1.000 19.87156 236 LEU A N 1
ATOM 1702 C CA . LEU A 1 307 ? -20.87929 32.77425 3.47075 1.000 19.15998 236 LEU A CA 1
ATOM 1703 C C . LEU A 1 307 ? -21.55022 33.09252 2.13891 1.000 21.52797 236 LEU A C 1
ATOM 1704 O O . LEU A 1 307 ? -22.00362 34.22403 1.92740 1.000 21.19005 236 LEU A O 1
ATOM 1709 N N . GLN A 1 308 ? -21.58522 32.11774 1.23233 1.000 18.33502 237 GLN A N 1
ATOM 1710 C CA . GLN A 1 308 ? -22.30381 32.27832 -0.02108 1.000 21.83097 237 GLN A CA 1
ATOM 1711 C C . GLN A 1 308 ? -23.50328 31.33400 -0.05443 1.000 20.11732 237 GLN A C 1
ATOM 1712 O O . GLN A 1 308 ? -23.38968 30.15196 0.29056 1.000 20.74862 237 GLN A O 1
ATOM 1718 N N . PHE A 1 309 ? -24.65415 31.86516 -0.45351 1.000 18.53167 238 PHE A N 1
ATOM 1719 C CA . PHE A 1 309 ? -25.81415 31.04050 -0.75877 1.000 18.24019 238 PHE A CA 1
ATOM 1720 C C . PHE A 1 309 ? -26.41155 31.47426 -2.09799 1.000 18.58732 238 PHE A C 1
ATOM 1721 O O . PHE A 1 309 ? -26.11375 32.55357 -2.61923 1.000 18.12430 238 PHE A O 1
ATOM 1729 N N . HIS A 1 310 ? -27.27220 30.61334 -2.64587 1.000 16.68205 239 HIS A N 1
ATOM 1730 C CA . HIS A 1 310 ? -28.02031 30.88360 -3.86636 1.000 15.43422 239 HIS A CA 1
ATOM 1731 C C . HIS A 1 310 ? -29.50424 30.92197 -3.54401 1.000 18.83379 239 HIS A C 1
ATOM 1732 O O . HIS A 1 310 ? -29.95965 30.26336 -2.60113 1.000 17.97908 239 HIS A O 1
ATOM 1739 N N . PHE A 1 311 ? -30.25705 31.70146 -4.32912 1.000 18.47553 240 PHE A N 1
ATOM 1740 C CA . PHE A 1 311 ? -31.68081 31.91612 -4.07397 1.000 19.29033 240 PHE A CA 1
ATOM 1741 C C . PHE A 1 311 ? -32.45605 31.82104 -5.38056 1.000 20.95770 240 PHE A C 1
ATOM 1742 O O . PHE A 1 311 ? -32.33604 32.69921 -6.23844 1.000 19.06042 240 PHE A O 1
ATOM 1750 N N . TYR A 1 312 ? -33.25958 30.77416 -5.52242 1.000 21.00485 241 TYR A N 1
ATOM 1751 C CA . TYR A 1 312 ? -34.06233 30.59874 -6.72177 1.000 23.50547 241 TYR A CA 1
ATOM 1752 C C . TYR A 1 312 ? -35.50406 30.29495 -6.32828 1.000 20.89009 241 TYR A C 1
ATOM 1753 O O . TYR A 1 312 ? -36.14262 29.38607 -6.87333 1.000 22.25981 241 TYR A O 1
ATOM 1762 N N . SER A 1 313 ? -36.01751 31.01911 -5.34335 1.000 23.45426 242 SER A N 1
ATOM 1763 C CA . SER A 1 313 ? -37.37408 30.83969 -4.83882 1.000 20.70167 242 SER A CA 1
ATOM 1764 C C . SER A 1 313 ? -38.22620 32.04102 -5.21350 1.000 20.11547 242 SER A C 1
ATOM 1765 O O . SER A 1 313 ? -37.69314 33.14464 -5.37227 1.000 17.67272 242 SER A O 1
ATOM 1768 N N . PRO A 1 314 ? -39.56176 31.87245 -5.35761 1.000 19.22713 243 PRO A N 1
ATOM 1769 C CA . PRO A 1 314 ? -40.32036 30.62312 -5.21800 1.000 20.29738 243 PRO A CA 1
ATOM 1770 C C . PRO A 1 314 ? -40.15163 29.74695 -6.44340 1.000 20.60990 243 PRO A C 1
ATOM 1771 O O . PRO A 1 314 ? -40.11973 30.24794 -7.58209 1.000 20.97322 243 PRO A O 1
ATOM 1775 N N . TYR A 1 315 ? -39.99760 28.43533 -6.23170 1.000 19.15571 244 TYR A N 1
ATOM 1776 C CA . TYR A 1 315 ? -39.83564 27.50658 -7.34660 1.000 21.51721 244 TYR A CA 1
ATOM 1777 C C . TYR A 1 315 ? -40.81706 27.77972 -8.48320 1.000 20.51079 244 TYR A C 1
ATOM 1778 O O . TYR A 1 315 ? -40.43044 27.82202 -9.65150 1.000 19.37290 244 TYR A O 1
ATOM 1787 N N . ASP A 1 316 ? -42.10075 27.97522 -8.16133 1.000 21.12978 245 ASP A N 1
ATOM 1788 C CA . ASP A 1 316 ? -43.11364 27.93136 -9.21463 1.000 19.98623 245 ASP A CA 1
ATOM 1789 C C . ASP A 1 316 ? -42.98209 29.10705 -10.17210 1.000 19.68445 245 ASP A C 1
ATOM 1790 O O . ASP A 1 316 ? -43.06946 28.92879 -11.39740 1.000 20.69199 245 ASP A O 1
ATOM 1795 N N . PHE A 1 317 ? -42.72650 30.30439 -9.64320 1.000 19.12656 246 PHE A N 1
ATOM 1796 C CA . PHE A 1 317 ? -42.51458 31.45485 -10.51648 1.000 20.38609 246 PHE A CA 1
ATOM 1797 C C . PHE A 1 317 ? -41.16882 31.35841 -11.24620 1.000 21.35838 246 PHE A C 1
ATOM 1798 O O . PHE A 1 317 ? -41.08507 31.60547 -12.46204 1.000 19.49104 246 PHE A O 1
ATOM 1806 N N . ILE A 1 318 ? -40.10467 30.97257 -10.53540 1.000 20.25535 247 ILE A N 1
ATOM 1807 C CA . ILE A 1 318 ? -38.76477 31.08381 -11.12920 1.000 18.72713 247 ILE A CA 1
ATOM 1808 C C . ILE A 1 318 ? -38.55942 30.02761 -12.20280 1.000 18.89453 247 ILE A C 1
ATOM 1809 O O . ILE A 1 318 ? -37.94172 30.29045 -13.24831 1.000 20.46971 247 ILE A O 1
ATOM 1814 N N . PHE A 1 319 ? -39.10317 28.82935 -11.99027 1.000 19.75535 248 PHE A N 1
ATOM 1815 C CA . PHE A 1 319 ? -38.95148 27.74614 -12.94622 1.000 22.21022 248 PHE A CA 1
ATOM 1816 C C . PHE A 1 319 ? -40.16552 27.59060 -13.86291 1.000 20.61878 248 PHE A C 1
ATOM 1817 O O . PHE A 1 319 ? -40.21598 26.63782 -14.64948 1.000 22.22216 248 PHE A O 1
ATOM 1825 N N . SER A 1 320 ? -41.13612 28.49240 -13.78899 1.000 19.60027 249 SER A N 1
ATOM 1826 C CA . SER A 1 320 ? -42.36131 28.38465 -14.59380 1.000 21.16337 249 SER A CA 1
ATOM 1827 C C . SER A 1 320 ? -43.03346 27.01903 -14.40414 1.000 20.13897 249 SER A C 1
ATOM 1828 O O . SER A 1 320 ? -43.29026 26.26892 -15.35569 1.000 21.95225 249 SER A O 1
ATOM 1831 N N . ALA A 1 321 ? -43.31663 26.70291 -13.14476 1.000 21.08172 250 ALA A N 1
ATOM 1832 C CA . ALA A 1 321 ? -43.98415 25.46464 -12.77809 1.000 19.28784 250 ALA A CA 1
ATOM 1833 C C . ALA A 1 321 ? -45.46401 25.71339 -12.51949 1.000 17.99610 250 ALA A C 1
ATOM 1834 O O . ALA A 1 321 ? -45.84661 26.75718 -11.97699 1.000 19.47009 250 ALA A O 1
ATOM 1836 N N . TRP A 1 322 ? -46.29015 24.75285 -12.92848 1.000 18.66474 251 TRP A N 1
ATOM 1837 C CA . TRP A 1 322 ? -47.71126 24.69378 -12.54245 1.000 21.35034 251 TRP A CA 1
ATOM 1838 C C . TRP A 1 322 ? -48.48565 25.96139 -12.91690 1.000 19.60216 251 TRP A C 1
ATOM 1839 O O . TRP A 1 322 ? -49.37173 26.40835 -12.18574 1.000 20.40911 251 TRP A O 1
ATOM 1850 N N . GLY A 1 323 ? -48.15346 26.54271 -14.06870 1.000 20.02421 252 GLY A N 1
ATOM 1851 C CA . GLY A 1 323 ? -48.84547 27.70901 -14.58389 1.000 18.63107 252 GLY A CA 1
ATOM 1852 C C . GLY A 1 323 ? -48.65894 29.00088 -13.81385 1.000 20.33546 252 GLY A C 1
ATOM 1853 O O . GLY A 1 323 ? -49.39836 29.95733 -14.05524 1.000 20.06538 252 GLY A O 1
ATOM 1854 N N . LYS A 1 324 ? -47.70432 29.07124 -12.89235 1.000 19.63100 253 LYS A N 1
ATOM 1855 C CA . LYS A 1 324 ? -47.48223 30.31218 -12.16023 1.000 21.98825 253 LYS A CA 1
ATOM 1856 C C . LYS A 1 324 ? -46.81335 31.34260 -13.06490 1.000 20.75288 253 LYS A C 1
ATOM 1857 O O . LYS A 1 324 ? -45.66188 31.15895 -13.47803 1.000 20.74564 253 LYS A O 1
ATOM 1863 N N . THR A 1 325 ? -47.52843 32.43404 -13.36582 1.000 19.15677 254 THR A N 1
ATOM 1864 C CA . THR A 1 325 ? -47.01604 33.47787 -14.25486 1.000 20.09967 254 THR A CA 1
ATOM 1865 C C . THR A 1 325 ? -47.16310 34.86303 -13.63321 1.000 20.65630 254 THR A C 1
ATOM 1866 O O . THR A 1 325 ? -47.14253 35.87190 -14.35313 1.000 19.47492 254 THR A O 1
ATOM 1870 N N . ILE A 1 326 ? -47.31534 34.93375 -12.31035 1.000 16.89618 255 ILE A N 1
ATOM 1871 C CA . ILE A 1 326 ? -47.48600 36.19339 -11.59959 1.000 18.70349 255 ILE A CA 1
ATOM 1872 C C . ILE A 1 326 ? -46.61586 36.13366 -10.34857 1.000 20.48240 255 ILE A C 1
ATOM 1873 O O . ILE A 1 326 ? -46.27422 35.05305 -9.86837 1.000 20.83634 255 ILE A O 1
ATOM 1878 N N . TRP A 1 327 ? -46.24322 37.31065 -9.83630 1.000 16.83860 256 TRP A N 1
ATOM 1879 C CA . TRP A 1 327 ? -45.48838 37.41995 -8.59041 1.000 19.31091 256 TRP A CA 1
ATOM 1880 C C . TRP A 1 327 ? -45.68044 38.82435 -8.03059 1.000 19.55360 256 TRP A C 1
ATOM 1881 O O . TRP A 1 327 ? -45.62618 39.79665 -8.78857 1.000 19.94828 256 TRP A O 1
ATOM 1892 N N . GLY A 1 328 ? -45.89201 38.93941 -6.70869 1.000 20.07012 257 GLY A N 1
ATOM 1893 C CA . GLY A 1 328 ? -45.95651 40.26142 -6.10078 1.000 18.93595 257 GLY A CA 1
ATOM 1894 C C . GLY A 1 328 ? -47.03549 40.48904 -5.05930 1.000 20.37932 257 GLY A C 1
ATOM 1895 O O . GLY A 1 328 ? -47.27270 41.62742 -4.63838 1.000 19.52320 257 GLY A O 1
ATOM 1896 N N . SER A 1 329 ? -47.70763 39.42189 -4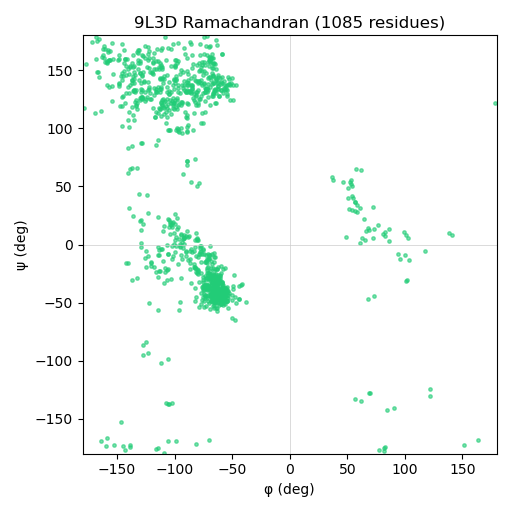.64151 1.000 22.55434 258 SER A N 1
ATOM 1897 C CA . SER A 1 329 ? -48.69253 39.54203 -3.58183 1.000 23.24306 258 SER A CA 1
ATOM 1898 C C . SER A 1 329 ? -47.99785 39.75115 -2.23445 1.000 24.31409 258 SER A C 1
ATOM 1899 O O . SER A 1 329 ? -46.77234 39.60432 -2.09602 1.000 23.04728 258 SER A O 1
ATOM 1902 N N . ASP A 1 330 ? -48.80905 40.05893 -1.21452 1.000 27.75029 259 ASP A N 1
ATOM 1903 C CA . ASP A 1 330 ? -48.26485 40.25730 0.12751 1.000 24.68260 259 ASP A CA 1
ATOM 1904 C C . ASP A 1 330 ? -47.60043 38.99120 0.63754 1.000 28.00173 259 ASP A C 1
ATOM 1905 O O . ASP A 1 330 ? -46.54457 39.05096 1.28018 1.000 26.29090 259 ASP A O 1
ATOM 1910 N N . SER A 1 331 ? -48.20671 37.83309 0.36611 1.000 25.90208 260 SER A N 1
ATOM 1911 C CA . SER A 1 331 ? -47.60977 36.57957 0.80707 1.000 28.52471 260 SER A CA 1
ATOM 1912 C C . SER A 1 331 ? -46.38103 36.20003 -0.01477 1.000 28.93272 260 SER A C 1
ATOM 1913 O O . SER A 1 331 ? -45.44617 35.61163 0.54090 1.000 28.02550 260 SER A O 1
ATOM 1916 N N . ASP A 1 332 ? -46.35905 36.49872 -1.32633 1.000 25.57338 261 ASP A N 1
ATOM 1917 C CA . ASP A 1 332 ? -45.12944 36.30833 -2.10163 1.000 25.59689 261 ASP A CA 1
ATOM 1918 C C . ASP A 1 332 ? -43.96760 37.04188 -1.45136 1.000 26.44350 261 ASP A C 1
ATOM 1919 O O . ASP A 1 332 ? -42.87025 36.48219 -1.26955 1.000 22.50697 261 ASP A O 1
ATOM 1924 N N . LYS A 1 333 ? -44.19747 38.31399 -1.11502 1.000 23.96816 262 LYS A N 1
ATOM 1925 C CA . LYS A 1 333 ? -43.16136 39.12694 -0.49994 1.000 26.13946 262 LYS A CA 1
ATOM 1926 C C . LYS A 1 333 ? -42.77136 38.59058 0.87585 1.000 26.05364 262 LYS A C 1
ATOM 1927 O O . LYS A 1 333 ? -41.58157 38.56776 1.22190 1.000 25.14918 262 LYS A O 1
ATOM 1933 N N . SER A 1 334 ? -43.75545 38.13404 1.66108 1.000 28.12732 263 SER A N 1
ATOM 1934 C CA . SER A 1 334 ? -43.46080 37.61166 2.99442 1.000 26.62930 263 SER A CA 1
ATOM 1935 C C . SER A 1 334 ? -42.59922 36.36551 2.93634 1.000 25.25987 263 SER A C 1
ATOM 1936 O O . SER A 1 334 ? -41.67815 36.21065 3.74827 1.000 25.00914 263 SER A O 1
ATOM 1939 N N A GLU A 1 335 ? -42.88241 35.46491 1.98509 0.537 25.37157 264 GLU A N 1
ATOM 1940 N N B GLU A 1 335 ? -42.89413 35.46037 1.99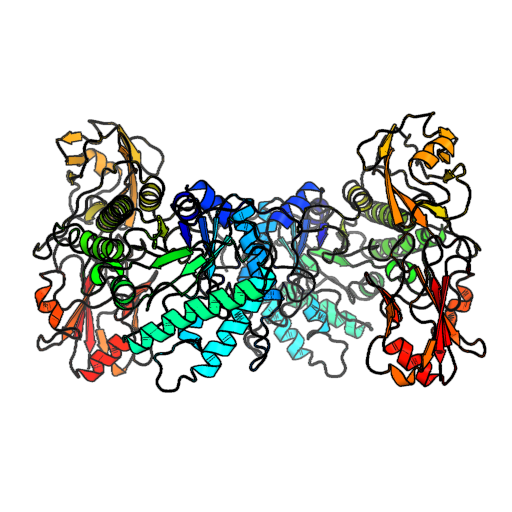920 0.463 25.26413 264 GLU A N 1
ATOM 1941 C CA A GLU A 1 335 ? -42.08537 34.24815 1.84081 0.537 25.80215 264 GLU A CA 1
ATOM 1942 C CA B GLU A 1 335 ? -42.08822 34.25430 1.84192 0.463 25.80399 264 GLU A CA 1
ATOM 1943 C C A GLU A 1 335 ? -40.64358 34.57806 1.47740 0.537 24.97535 264 GLU A C 1
ATOM 1944 C C B GLU A 1 335 ? -40.64473 34.59345 1.49150 0.463 24.29009 264 GLU A C 1
ATOM 1945 O O A GLU A 1 335 ? -39.70731 33.96957 2.00934 0.537 24.98674 264 GLU A O 1
ATOM 1946 O O B GLU A 1 335 ? -39.70848 34.00420 2.04554 0.463 25.00481 264 GLU A O 1
ATOM 1957 N N . LEU A 1 336 ? -40.44622 35.53777 0.56789 1.000 25.70365 265 LEU A N 1
ATOM 1958 C CA . LEU A 1 336 ? -39.09536 35.95125 0.18792 1.000 24.11704 265 LEU A CA 1
ATOM 1959 C C . LEU A 1 336 ? -38.38134 36.63715 1.34890 1.000 26.63792 265 LEU A C 1
ATOM 1960 O O . LEU A 1 336 ? -37.23251 36.30207 1.67272 1.000 23.35141 265 LEU A O 1
ATOM 1965 N N . ASP A 1 337 ? -39.03854 37.62063 1.97290 1.000 25.99887 266 ASP A N 1
ATOM 1966 C CA . ASP A 1 337 ? -38.39979 38.34890 3.06320 1.000 25.04705 266 ASP A CA 1
ATOM 1967 C C . ASP A 1 337 ? -38.05225 37.41715 4.21423 1.000 28.25442 266 ASP A C 1
ATOM 1968 O O . ASP A 1 337 ? -36.99689 37.56333 4.85119 1.000 27.09817 266 ASP A O 1
ATOM 1973 N N . SER A 1 338 ? -38.93454 36.45718 4.49902 1.000 23.75702 267 SER A N 1
ATOM 1974 C CA . SER A 1 338 ? -38.68879 35.50102 5.56693 1.000 25.38899 267 SER A CA 1
ATOM 1975 C C . SER A 1 338 ? -37.49354 34.59948 5.25360 1.000 25.95425 267 SER A C 1
ATOM 1976 O O . SER A 1 338 ? -36.63774 34.36709 6.11667 1.000 26.62591 267 SER A O 1
ATOM 1979 N N . THR A 1 339 ? -37.39508 34.10227 4.02086 1.000 25.04757 268 THR A N 1
ATOM 1980 C CA . THR A 1 339 ? -36.31728 33.17591 3.68769 1.000 23.91672 268 THR A CA 1
ATOM 1981 C C . THR A 1 339 ? -34.94948 33.82624 3.87269 1.000 25.21956 268 THR A C 1
ATOM 1982 O O . THR A 1 339 ? -34.03576 33.22447 4.45563 1.000 22.44440 268 THR A O 1
ATOM 1986 N N . LEU A 1 340 ? -34.80164 35.06396 3.39749 1.000 23.26835 269 LEU A N 1
ATOM 1987 C CA . LEU A 1 340 ? -33.55444 35.79772 3.58697 1.000 24.69751 269 LEU A CA 1
ATOM 1988 C C . LEU A 1 340 ? -33.32432 36.14713 5.05296 1.000 24.06965 269 LEU A C 1
ATOM 1989 O O . LEU A 1 340 ? -32.18549 36.08524 5.53662 1.000 23.84058 269 LEU A O 1
ATOM 1994 N N . GLY A 1 341 ? -34.38791 36.52808 5.76925 1.000 21.86858 270 GLY A N 1
ATOM 1995 C CA . GLY A 1 341 ? -34.23587 36.98011 7.14470 1.000 21.56792 270 GLY A CA 1
ATOM 1996 C C . GLY A 1 341 ? -33.88542 35.87249 8.11713 1.000 25.33630 270 GLY A C 1
ATOM 1997 O O . GLY A 1 341 ? -33.13348 36.09466 9.08034 1.000 24.79537 270 GLY A O 1
ATOM 1998 N N . LEU A 1 342 ? -34.43326 34.67507 7.90123 1.000 21.71241 271 LEU A N 1
ATOM 1999 C CA . LEU A 1 342 ? -34.05886 33.53505 8.72744 1.000 23.99111 271 LEU A CA 1
ATOM 2000 C C . LEU A 1 342 ? -32.59430 33.15344 8.50240 1.000 22.80943 271 LEU A C 1
ATOM 2001 O O . LEU A 1 342 ? -31.89706 32.76039 9.44833 1.000 21.57813 271 LEU A O 1
ATOM 2006 N N . LEU A 1 343 ? -32.10258 33.28570 7.26437 1.000 23.89965 272 LEU A N 1
ATOM 2007 C CA . LEU A 1 343 ? -30.67488 33.06677 7.01870 1.000 21.66600 272 LEU A CA 1
ATOM 2008 C C . LEU A 1 343 ? -29.83333 34.09807 7.76442 1.000 19.71160 272 LEU A C 1
ATOM 2009 O O . LEU A 1 343 ? -28.94947 33.74215 8.55769 1.000 20.78426 272 LEU A O 1
ATOM 2014 N N . ARG A 1 344 ? -30.11571 35.38743 7.54671 1.000 18.77710 273 ARG A N 1
ATOM 2015 C CA . ARG A 1 344 ? -29.39415 36.44199 8.25380 1.000 22.79863 273 ARG A CA 1
ATOM 2016 C C . ARG A 1 344 ? -29.50661 36.27618 9.77387 1.000 24.76015 273 ARG A C 1
ATOM 2017 O O . ARG A 1 344 ? -28.51960 36.47051 10.50337 1.000 24.61587 273 ARG A O 1
ATOM 2025 N N . GLY A 1 345 ? -30.68887 35.88090 10.26573 1.000 23.45713 274 GLY A N 1
ATOM 2026 C CA . GLY A 1 345 ? -30.89263 35.68390 11.69826 1.000 23.28073 274 GLY A CA 1
ATOM 2027 C C . GLY A 1 345 ? -30.06593 34.56416 12.30480 1.000 22.87814 274 GLY A C 1
ATOM 2028 O O . GLY A 1 345 ? -29.86075 34.54352 13.52586 1.000 25.90978 274 GLY A O 1
ATOM 2029 N N . ASN A 1 346 ? -29.60381 33.62129 11.48652 1.000 24.24690 275 ASN A N 1
ATOM 2030 C CA . ASN A 1 346 ? -28.70566 32.56263 11.93039 1.000 24.09877 275 ASN A CA 1
ATOM 2031 C C . ASN A 1 346 ? -27.22489 32.93267 11.80643 1.000 26.36362 275 ASN A C 1
ATOM 2032 O O . ASN A 1 346 ? -26.37364 32.17696 12.29014 1.000 23.93803 275 ASN A O 1
ATOM 2037 N N . PHE A 1 347 ? -26.89187 34.04894 11.15294 1.000 23.07894 276 PHE A N 1
ATOM 2038 C CA . PHE A 1 347 ? -25.50275 34.41241 10.88656 1.000 24.95358 276 PHE A CA 1
ATOM 2039 C C . PHE A 1 347 ? -25.34601 35.91735 11.06698 1.000 25.87920 276 PHE A C 1
ATOM 2040 O O . PHE A 1 347 ? -24.98206 36.64064 10.14226 1.000 25.18294 276 PHE A O 1
ATOM 2048 N N . THR A 1 348 ? -25.60521 36.37909 12.29073 1.000 23.93739 277 THR A N 1
ATOM 2049 C CA . THR A 1 348 ? -25.89553 37.78901 12.50874 1.000 27.53383 277 THR A CA 1
ATOM 2050 C C . THR A 1 348 ? -24.71582 38.68628 12.17013 1.000 31.92947 277 THR A C 1
ATOM 2051 O O . THR A 1 348 ? -24.91071 39.84799 11.79983 1.000 36.98392 277 THR A O 1
ATOM 2055 N N . ASP A 1 349 ? -23.49592 38.18855 12.27866 1.000 30.19601 278 ASP A N 1
ATOM 2056 C CA . ASP A 1 349 ? -22.33860 39.03017 12.02228 1.000 34.00288 278 ASP A CA 1
ATOM 2057 C C . ASP A 1 349 ? -21.43707 38.46359 10.93267 1.000 31.58613 278 ASP A C 1
ATOM 2058 O O . ASP A 1 349 ? -20.24015 38.75180 10.90969 1.000 33.94032 278 ASP A O 1
ATOM 2063 N N . VAL A 1 350 ? -21.99626 37.68258 10.01836 1.000 26.72281 279 VAL A N 1
ATOM 2064 C CA . VAL A 1 350 ? -21.23793 37.05799 8.93249 1.000 26.22047 279 VAL A CA 1
ATOM 2065 C C . VAL A 1 350 ? -21.52525 37.81023 7.63634 1.000 25.67857 279 VAL A C 1
ATOM 2066 O O . VAL A 1 350 ? -22.69958 38.01888 7.30714 1.000 23.83191 279 VAL A O 1
ATOM 2070 N N . PRO A 1 351 ? -20.50723 38.23050 6.88322 1.000 25.20889 280 PRO A N 1
ATOM 2071 C CA . PRO A 1 351 ? -20.77582 38.75914 5.53760 1.000 25.38442 280 PRO A CA 1
ATOM 2072 C C . PRO A 1 351 ? -21.38920 37.67803 4.65810 1.000 21.81988 280 PRO A C 1
ATOM 2073 O O . PRO A 1 351 ? -20.96033 36.52302 4.67939 1.000 19.42346 280 PRO A O 1
ATOM 2077 N N . ILE A 1 352 ? -22.42648 38.04677 3.90102 1.000 19.21920 281 ILE A N 1
ATOM 2078 C CA . ILE A 1 352 ? -23.16009 37.07611 3.08949 1.000 18.69416 281 ILE A CA 1
ATOM 2079 C C . ILE A 1 352 ? -23.14498 37.49777 1.62244 1.000 20.68582 281 ILE A C 1
ATOM 2080 O O . ILE A 1 352 ? -23.43332 38.65678 1.28863 1.000 19.70076 281 ILE A O 1
ATOM 2085 N N . VAL A 1 353 ? -22.83813 36.53794 0.75402 1.000 18.68160 282 VAL A N 1
ATOM 2086 C CA . VAL A 1 353 ? -22.88336 36.70202 -0.69263 1.000 19.72194 282 VAL A CA 1
ATOM 2087 C C . VAL A 1 353 ? -24.04093 35.85055 -1.20845 1.000 19.76079 282 VAL A C 1
ATOM 2088 O O . VAL A 1 353 ? -24.08157 34.63510 -0.99034 1.000 20.02048 282 VAL A O 1
ATOM 2092 N N . LEU A 1 354 ? -25.00468 36.49501 -1.84958 1.000 19.62942 283 LEU A N 1
ATOM 2093 C CA . LEU A 1 354 ? -25.99176 35.79447 -2.66245 1.000 17.23952 283 LEU A CA 1
ATOM 2094 C C . LEU A 1 354 ? -25.35569 35.59304 -4.03255 1.000 19.59050 283 LEU A C 1
ATOM 2095 O O . LEU A 1 354 ? -25.35865 36.50050 -4.87082 1.000 17.46872 283 LEU A O 1
ATOM 2100 N N . GLY A 1 355 ? -24.80864 34.39124 -4.25652 1.000 19.30951 284 GLY A N 1
ATOM 2101 C CA . GLY A 1 355 ? -23.93614 34.16112 -5.39522 1.000 18.81758 284 GLY A CA 1
ATOM 2102 C C . GLY A 1 355 ? -24.65959 33.93830 -6.71220 1.000 19.63345 284 GLY A C 1
ATOM 2103 O O . GLY A 1 355 ? -24.06485 34.12901 -7.77976 1.000 17.86017 284 GLY A O 1
ATOM 2104 N N . GLU A 1 356 ? -25.93542 33.53051 -6.66249 1.000 18.24842 285 GLU A N 1
ATOM 2105 C CA . GLU A 1 356 ? -26.77426 33.33147 -7.84549 1.000 18.36205 285 GLU A CA 1
ATOM 2106 C C . GLU A 1 356 ? -28.22895 33.64057 -7.51646 1.000 19.30266 285 GLU A C 1
ATOM 2107 O O . GLU A 1 356 ? -28.73550 33.23210 -6.47339 1.000 16.80049 285 GLU A O 1
ATOM 2113 N N . PHE A 1 357 ? -28.89556 34.31836 -8.44152 1.000 18.28097 286 PHE A N 1
ATOM 2114 C CA . PHE A 1 357 ? -30.35033 34.44950 -8.47655 1.000 19.04612 286 PHE A CA 1
ATOM 2115 C C . PHE A 1 357 ? -30.69102 34.86732 -9.89573 1.000 21.22130 286 PHE A C 1
ATOM 2116 O O . PHE A 1 357 ? -29.83661 35.40689 -10.60482 1.000 19.98367 286 PHE A O 1
ATOM 2124 N N . ASP A 1 358 ? -31.95177 34.66438 -10.28536 1.000 21.77347 287 ASP A N 1
ATOM 2125 C CA . ASP A 1 358 ? -32.43730 35.15579 -11.57398 1.000 18.79105 287 ASP A CA 1
ATOM 2126 C C . ASP A 1 358 ? -33.88620 34.76849 -11.80943 1.000 19.61470 287 ASP A C 1
ATOM 2127 O O . ASP A 1 358 ? -34.21834 33.57889 -11.82293 1.000 17.38776 287 ASP A O 1
ATOM 2132 N N . ALA A 1 359 ? -34.74285 35.76272 -12.01681 1.000 17.70126 288 ALA A N 1
ATOM 2133 C CA . ALA A 1 359 ? -35.99916 35.55874 -12.72940 1.000 17.61899 288 ALA A CA 1
ATOM 2134 C C . ALA A 1 359 ? -35.65798 35.79187 -14.20047 1.000 19.45294 288 ALA A C 1
ATOM 2135 O O . ALA A 1 359 ? -35.48347 36.93394 -14.63084 1.000 17.68097 288 ALA A O 1
ATOM 2137 N N . SER A 1 360 ? -35.48750 34.71420 -14.96216 1.000 15.75529 289 SER A N 1
ATOM 2138 C CA . SER A 1 360 ? -34.91511 34.85750 -16.30362 1.000 20.66789 289 SER A CA 1
ATOM 2139 C C . SER A 1 360 ? -35.91261 35.51250 -17.25314 1.000 19.28483 289 SER A C 1
ATOM 2140 O O . SER A 1 360 ? -37.09567 35.13487 -17.27782 1.000 19.86153 289 SER A O 1
ATOM 2143 N N . PRO A 1 361 ? -35.47879 36.48788 -18.04448 1.000 19.81065 290 PRO A N 1
ATOM 2144 C CA . PRO A 1 361 ? -36.35079 37.02679 -19.10232 1.000 21.51731 290 PRO A CA 1
ATOM 2145 C C . PRO A 1 361 ? -36.82855 35.97273 -20.09714 1.000 23.33606 290 PRO A C 1
ATOM 2146 O O . PRO A 1 361 ? -37.86486 36.18337 -20.75332 1.000 20.91800 290 PRO A O 1
ATOM 2150 N N . THR A 1 362 ? -36.13698 34.83077 -20.20706 1.000 19.56642 291 THR A N 1
ATOM 2151 C CA . THR A 1 362 ? -36.54104 33.82200 -21.18493 1.000 20.76252 291 THR A CA 1
ATOM 2152 C C . THR A 1 362 ? -37.92538 33.25186 -20.86801 1.000 21.89943 291 THR A C 1
ATOM 2153 O O . THR A 1 362 ? -38.74277 33.03575 -21.77827 1.000 22.46587 291 THR A O 1
ATOM 2157 N N . ASN A 1 363 ? -38.20875 32.98973 -19.58447 1.000 19.44751 292 ASN A N 1
ATOM 2158 C CA . ASN A 1 363 ? -39.45422 32.32313 -19.22114 1.000 21.79874 292 ASN A CA 1
ATOM 2159 C C . ASN A 1 363 ? -40.40440 33.12907 -18.33342 1.000 21.99681 292 ASN A C 1
ATOM 2160 O O . ASN A 1 363 ? -41.60562 32.80171 -18.30562 1.000 25.39555 292 ASN A O 1
ATOM 2165 N N . THR A 1 364 ? -39.94189 34.16510 -17.63541 1.000 17.46243 293 THR A N 1
ATOM 2166 C CA . THR A 1 364 ? -40.80581 34.89652 -16.70529 1.000 22.62092 293 THR A CA 1
ATOM 2167 C C . THR A 1 364 ? -41.44903 36.12229 -17.35313 1.000 20.50570 293 THR A C 1
ATOM 2168 O O . THR A 1 364 ? -40.87510 36.74158 -18.25288 1.000 20.07604 293 THR A O 1
ATOM 2172 N N . GLU A 1 365 ? -42.65597 36.47217 -16.86323 1.000 19.49664 294 GLU A N 1
ATOM 2173 C CA . GLU A 1 365 ? -43.36254 37.65861 -17.34275 1.000 18.34041 294 GLU A CA 1
ATOM 2174 C C . GLU A 1 365 ? -42.68775 38.91801 -16.80294 1.000 20.05863 294 GLU A C 1
ATOM 2175 O O . GLU A 1 365 ? -42.40178 38.99158 -15.59627 1.000 20.32289 294 GLU A O 1
ATOM 2181 N N . PRO A 1 366 ? -42.46814 39.94617 -17.63991 1.000 19.82786 295 PRO A N 1
ATOM 2182 C CA . PRO A 1 366 ? -41.62556 41.08460 -17.20484 1.000 19.61083 295 PRO A CA 1
ATOM 2183 C C . PRO A 1 366 ? -42.11257 41.83872 -15.96372 1.000 18.07286 295 PRO A C 1
ATOM 2184 O O . PRO A 1 366 ? -41.29145 42.18886 -15.11000 1.000 21.51293 295 PRO A O 1
ATOM 2188 N N . ALA A 1 367 ? -43.40168 42.17449 -15.87010 1.000 19.77134 296 ALA A N 1
ATOM 2189 C CA . ALA A 1 367 ? -43.86830 42.95961 -14.72370 1.000 19.32424 296 ALA A CA 1
ATOM 2190 C C . ALA A 1 367 ? -43.65206 42.20473 -13.41922 1.000 19.03890 296 ALA A C 1
ATOM 2191 O O . ALA A 1 367 ? -43.26200 42.79366 -12.40477 1.000 18.16924 296 ALA A O 1
ATOM 2193 N N . ALA A 1 368 ? -43.88701 40.89442 -13.43467 1.000 17.79162 297 ALA A N 1
ATOM 2194 C CA . ALA A 1 368 ? -43.64532 40.07758 -12.25774 1.000 19.23995 297 ALA A CA 1
ATOM 2195 C C . ALA A 1 368 ? -42.15491 39.97029 -11.97728 1.000 20.08284 297 ALA A C 1
ATOM 2196 O O . ALA A 1 368 ? -41.70764 40.08984 -10.82710 1.000 17.64550 297 ALA A O 1
ATOM 2198 N N . ARG A 1 369 ? -41.37551 39.75525 -13.03664 1.000 19.61925 298 ARG A N 1
ATOM 2199 C CA . ARG A 1 369 ? -39.92331 39.69505 -12.92717 1.000 18.97157 298 ARG A CA 1
ATOM 2200 C C . ARG A 1 369 ? -39.35477 40.97038 -12.30998 1.000 18.17224 298 ARG A C 1
ATOM 2201 O O . ARG A 1 369 ? -38.44210 40.91270 -11.47864 1.000 18.39011 298 ARG A O 1
ATOM 2209 N N . TRP A 1 370 ? -39.86311 42.13696 -12.72038 1.000 17.69341 299 TRP A N 1
ATOM 2210 C CA . TRP A 1 370 ? -39.30634 43.38483 -12.21146 1.000 17.25282 299 TRP A CA 1
ATOM 2211 C C . TRP A 1 370 ? -39.75287 43.65532 -10.77609 1.000 21.78294 299 TRP A C 1
ATOM 2212 O O . TRP A 1 370 ? -38.97994 44.19311 -9.97305 1.000 18.86994 299 TRP A O 1
ATOM 2223 N N . LYS A 1 371 ? -40.98828 43.29975 -10.42796 1.000 20.81235 300 LYS A N 1
ATOM 2224 C CA . LYS A 1 371 ? -41.37592 43.39382 -9.02733 1.000 19.92341 300 LYS A CA 1
ATOM 2225 C C . LYS A 1 371 ? -40.50050 42.49218 -8.16731 1.000 19.49264 300 LYS A C 1
ATOM 2226 O O . LYS A 1 371 ? -40.10936 42.86595 -7.05047 1.000 19.27928 300 LYS A O 1
ATOM 2232 N N . TYR A 1 372 ? -40.16529 41.30751 -8.69111 1.000 19.08236 301 TYR A N 1
ATOM 2233 C CA . TYR A 1 372 ? -39.38765 40.31777 -7.94973 1.000 20.47030 301 TYR A CA 1
ATOM 2234 C C . TYR A 1 372 ? -37.94419 40.76177 -7.77206 1.000 20.14123 301 TYR A C 1
ATOM 2235 O O . TYR A 1 372 ? -37.40695 40.72396 -6.65778 1.000 19.08786 301 TYR A O 1
ATOM 2244 N N . HIS A 1 373 ? -37.29384 41.16268 -8.85988 1.000 21.73520 302 HIS A N 1
ATOM 2245 C CA . HIS A 1 373 ? -35.92440 41.64199 -8.73469 1.000 17.78132 302 HIS A CA 1
ATOM 2246 C C . HIS A 1 373 ? -35.88480 42.88589 -7.85391 1.000 20.06484 302 HIS A C 1
ATOM 2247 O O . HIS A 1 373 ? -34.99518 43.03385 -7.00731 1.000 20.69156 302 HIS A O 1
ATOM 2254 N N . ASP A 1 374 ? -36.88448 43.75967 -7.98430 1.000 19.65578 303 ASP A N 1
ATOM 2255 C CA . ASP A 1 374 ? -36.92002 44.93568 -7.12270 1.000 22.99794 303 ASP A CA 1
ATOM 2256 C C . ASP A 1 374 ? -37.04958 44.53103 -5.65479 1.000 22.59523 303 ASP A C 1
ATOM 2257 O O . ASP A 1 374 ? -36.31661 45.04077 -4.79536 1.000 23.67331 303 ASP A O 1
ATOM 2262 N N . TYR A 1 375 ? -37.96725 43.59865 -5.35142 1.000 18.89958 304 TYR A N 1
ATOM 2263 C CA . TYR A 1 375 ? -38.17761 43.20127 -3.96350 1.000 19.94399 304 TYR A CA 1
ATOM 2264 C C . TYR A 1 375 ? -36.98910 42.40960 -3.42854 1.000 21.14783 304 TYR A C 1
ATOM 2265 O O . TYR A 1 375 ? -36.65287 42.52709 -2.24062 1.000 22.18476 304 TYR A O 1
ATOM 2274 N N . LEU A 1 376 ? -36.33585 41.61998 -4.28433 1.000 20.77695 305 LEU A N 1
ATOM 2275 C CA . LEU A 1 376 ? -35.15110 40.88242 -3.85819 1.000 21.12829 305 LEU A CA 1
ATOM 2276 C C . LEU A 1 376 ? -34.01242 41.83182 -3.51346 1.000 23.60336 305 LEU A C 1
ATOM 2277 O O . LEU A 1 376 ? -33.36195 41.68919 -2.46633 1.000 25.14417 305 LEU A O 1
ATOM 2282 N N . ILE A 1 377 ? -33.75770 42.81477 -4.37881 1.000 21.72586 306 ILE A N 1
ATOM 2283 C CA . ILE A 1 377 ? -32.70759 43.78791 -4.09276 1.000 23.58478 306 ILE A CA 1
ATOM 2284 C C . ILE A 1 377 ? -33.03364 44.56445 -2.82222 1.000 23.35388 306 ILE A C 1
ATOM 2285 O O . ILE A 1 377 ? -32.14700 44.82367 -1.99734 1.000 23.63995 306 ILE A O 1
ATOM 2290 N N . ARG A 1 378 ? -34.30695 44.93371 -2.63017 1.000 21.40487 307 ARG A N 1
ATOM 2291 C CA . ARG A 1 378 ? -34.70127 45.62614 -1.39432 1.000 21.80641 307 ARG A CA 1
ATOM 2292 C C . ARG A 1 378 ? -34.37928 44.77689 -0.17995 1.000 21.80617 307 ARG A C 1
ATOM 2293 O O . ARG A 1 378 ? -34.01111 45.29493 0.88464 1.000 23.12895 307 ARG A O 1
ATOM 2301 N N . SER A 1 379 ? -34.51154 43.46348 -0.32606 1.000 20.61289 308 SER A N 1
ATOM 2302 C CA . SER A 1 379 ? -34.34505 42.55939 0.80183 1.000 21.50852 308 SER A CA 1
ATOM 2303 C C . SER A 1 379 ? -32.87331 42.25199 1.05883 1.000 21.58993 308 SER A C 1
ATOM 2304 O O . SER A 1 379 ? -32.46251 42.13283 2.21974 1.000 22.65179 308 SER A O 1
ATOM 2307 N N . THR A 1 380 ? -32.06368 42.10824 -0.00210 1.000 20.48026 309 THR A N 1
ATOM 2308 C CA . THR A 1 380 ? -30.61541 42.03001 0.20026 1.000 21.32659 309 THR A CA 1
ATOM 2309 C C . THR A 1 380 ? -30.08802 43.29955 0.85822 1.000 22.23309 309 THR A C 1
ATOM 2310 O O . THR A 1 380 ? -29.09143 43.25443 1.59034 1.000 21.17193 309 THR A O 1
ATOM 2314 N N . LYS A 1 381 ? -30.72740 44.43801 0.61108 1.000 21.42452 310 LYS A N 1
ATOM 2315 C CA . LYS A 1 381 ? -30.28693 45.67023 1.26053 1.000 23.50025 310 LYS A CA 1
ATOM 2316 C C . LYS A 1 381 ? -30.71384 45.71318 2.72460 1.000 23.81838 310 LYS A C 1
ATOM 2317 O O . LYS A 1 381 ? -29.94770 46.16057 3.58287 1.000 22.60973 310 LYS A O 1
ATOM 2323 N N . LYS A 1 382 ? -31.92775 45.23915 3.02616 1.000 24.18763 311 LYS A N 1
ATOM 2324 C CA . LYS A 1 382 ? -32.37993 45.12568 4.41364 1.000 22.47564 311 LYS A CA 1
ATOM 2325 C C . LYS A 1 382 ? -31.44304 44.25243 5.24566 1.000 22.72910 311 LYS A C 1
ATOM 2326 O O . LYS A 1 382 ? -31.10275 44.59209 6.38397 1.000 24.59675 311 LYS A O 1
ATOM 2332 N N . TYR A 1 383 ? -31.03481 43.10752 4.69803 1.000 22.19675 312 TYR A N 1
ATOM 2333 C CA . TYR A 1 383 ? -30.27405 42.08849 5.41430 1.000 23.93936 312 TYR A CA 1
ATOM 2334 C C . TYR A 1 383 ? -28.78528 42.09946 5.04897 1.000 25.31868 312 TYR A C 1
ATOM 2335 O O . TYR A 1 383 ? -28.08737 41.10494 5.28131 1.000 23.47705 312 TYR A O 1
ATOM 2344 N N . ASN A 1 384 ? -28.30864 43.19013 4.44274 1.000 22.71794 313 ASN A N 1
ATOM 2345 C CA . ASN A 1 384 ? -26.89460 43.42078 4.14688 1.000 20.48475 313 ASN A CA 1
ATOM 2346 C C . ASN A 1 384 ? -26.24550 42.25188 3.39150 1.000 24.34386 313 ASN A C 1
ATOM 2347 O O . ASN A 1 384 ? -25.18801 41.73278 3.76454 1.000 26.11116 313 ASN A O 1
ATOM 2352 N N . MET A 1 385 ? -26.85817 41.87845 2.27306 1.000 21.48475 314 MET A N 1
ATOM 2353 C CA . MET A 1 385 ? -26.39038 40.80553 1.41484 1.000 21.57749 314 MET A CA 1
ATOM 2354 C C . MET A 1 385 ? -25.93114 41.41153 0.08996 1.000 21.54876 314 MET A C 1
ATOM 2355 O O . MET A 1 385 ? -26.53145 42.37741 -0.38752 1.000 22.35950 314 MET A O 1
ATOM 2360 N N . SER A 1 386 ? -24.86806 40.86800 -0.50591 1.000 20.79157 315 SER A N 1
ATOM 2361 C CA . SER A 1 386 ? -24.42569 41.34196 -1.81770 1.000 19.44966 315 SER A CA 1
ATOM 2362 C C . SER A 1 386 ? -24.88158 40.37202 -2.88806 1.000 19.43948 315 SER A C 1
ATOM 2363 O O . SER A 1 386 ? -24.50272 39.19378 -2.83358 1.000 19.07961 315 SER A O 1
ATOM 2366 N N . PRO A 1 387 ? -25.68509 40.81132 -3.86106 1.000 19.46575 316 PRO A N 1
ATOM 2367 C CA . PRO A 1 387 ? -26.24245 39.90407 -4.86814 1.000 19.82165 316 PRO A CA 1
ATOM 2368 C C . PRO A 1 387 ? -25.40352 39.80139 -6.13571 1.000 20.54696 316 PRO A C 1
ATOM 2369 O O . PRO A 1 387 ? -24.75029 40.74820 -6.57779 1.000 18.53736 316 PRO A O 1
ATOM 2373 N N . ILE A 1 388 ? -25.45743 38.61573 -6.73412 1.000 19.01903 317 ILE A N 1
ATOM 2374 C CA . ILE A 1 388 ? -24.77845 38.31876 -7.98841 1.000 19.55948 317 ILE A CA 1
ATOM 2375 C C . ILE A 1 388 ? -25.79126 37.60978 -8.87875 1.000 18.92116 317 ILE A C 1
ATOM 2376 O O . ILE A 1 388 ? -26.27572 36.52651 -8.52996 1.000 16.90111 317 ILE A O 1
ATOM 2381 N N . ILE A 1 389 ? -26.10449 38.19918 -10.02741 1.000 18.67952 318 ILE A N 1
ATOM 2382 C CA . ILE A 1 389 ? -27.17198 37.65580 -10.85455 1.000 18.37120 318 ILE A CA 1
ATOM 2383 C C . ILE A 1 389 ? -26.63532 36.50168 -11.68705 1.000 19.68970 318 ILE A C 1
ATOM 2384 O O . ILE A 1 389 ? -25.49400 36.53896 -12.17424 1.000 18.66810 318 ILE A O 1
ATOM 2389 N N . TRP A 1 390 ? -27.44691 35.45963 -11.86016 1.000 18.60048 319 TRP A N 1
ATOM 2390 C CA . TRP A 1 390 ? -27.04892 34.39046 -12.75913 1.000 21.33406 319 TRP A CA 1
ATOM 2391 C C . TRP A 1 390 ? -27.44574 34.76611 -14.18368 1.000 21.56690 319 TRP A C 1
ATOM 2392 O O . TRP A 1 390 ? -28.52628 35.31966 -14.41597 1.000 21.04174 319 TRP A O 1
ATOM 2403 N N . ASP A 1 391 ? -26.53478 34.51668 -15.12426 1.000 19.60179 320 ASP A N 1
ATOM 2404 C CA . ASP A 1 391 ? -26.76914 34.75712 -16.54948 1.000 17.73568 320 ASP A CA 1
ATOM 2405 C C . ASP A 1 391 ? -26.02293 33.67789 -17.32220 1.000 19.73382 320 ASP A C 1
ATOM 2406 O O . ASP A 1 391 ? -24.79160 33.57915 -17.22168 1.000 18.58136 320 ASP A O 1
ATOM 2411 N N . ASN A 1 392 ? -26.76242 32.87026 -18.08355 1.000 18.24221 321 ASN A N 1
ATOM 2412 C CA . ASN A 1 392 ? -26.20265 31.72897 -18.79615 1.000 19.49601 321 ASN A CA 1
ATOM 2413 C C . ASN A 1 392 ? -25.76656 32.06052 -20.22254 1.000 18.75476 321 ASN A C 1
ATOM 2414 O O . ASN A 1 392 ? -25.44211 31.14564 -20.98802 1.000 18.73754 321 ASN A O 1
ATOM 2419 N N . GLY A 1 393 ? -25.77980 33.33782 -20.59753 1.000 17.68824 322 GLY A N 1
ATOM 2420 C CA . GLY A 1 393 ? -25.47517 33.78982 -21.92797 1.000 21.82455 322 GLY A CA 1
ATOM 2421 C C . GLY A 1 393 ? -26.70944 34.11492 -22.74547 1.000 23.10821 322 GLY A C 1
ATOM 2422 O O . GLY A 1 393 ? -26.66424 35.00958 -23.59609 1.000 23.27929 322 GLY A O 1
ATOM 2423 N N . LEU A 1 394 ? -27.81186 33.41577 -22.49069 1.000 20.81725 323 LEU A N 1
ATOM 2424 C CA . LEU A 1 394 ? -29.07762 33.70704 -23.13931 1.000 20.86888 323 LEU A CA 1
ATOM 2425 C C . LEU A 1 394 ? -30.03887 34.47878 -22.24243 1.000 20.99863 323 LEU A C 1
ATOM 2426 O O . LEU A 1 394 ? -31.03511 35.00741 -22.74461 1.000 19.50950 323 LEU A O 1
ATOM 2431 N N . ASP A 1 395 ? -29.75044 34.58506 -20.93955 1.000 20.07850 324 ASP A N 1
ATOM 2432 C CA . ASP A 1 395 ? -30.68910 35.23393 -20.02733 1.000 21.29804 324 ASP A CA 1
ATOM 2433 C C . ASP A 1 395 ? -30.63123 36.75319 -20.15639 1.000 20.63052 324 ASP A C 1
ATOM 2434 O O . ASP A 1 395 ? -31.66913 37.40038 -20.33458 1.000 19.74930 324 ASP A O 1
ATOM 2439 N N . HIS A 1 396 ? -29.42614 37.33758 -20.07231 1.000 18.67585 325 HIS A N 1
ATOM 2440 C CA . HIS A 1 396 ? -29.27788 38.78563 -19.95820 1.000 18.09804 325 HIS A CA 1
ATOM 2441 C C . HIS A 1 396 ? -28.33571 39.38874 -21.00632 1.000 18.37236 325 HIS A C 1
ATOM 2442 O O . HIS A 1 396 ? -28.80650 39.82360 -22.05821 1.000 20.01563 325 HIS A O 1
ATOM 2449 N N . LEU A 1 397 ? -27.02698 39.43879 -20.76690 1.000 18.00764 326 LEU A N 1
ATOM 2450 C CA . LEU A 1 397 ? -26.14492 40.09241 -21.73180 1.000 18.98792 326 LEU A CA 1
ATOM 2451 C C . LEU A 1 397 ? -25.97754 39.23088 -22.98588 1.000 20.75151 326 LEU A C 1
ATOM 2452 O O . LEU A 1 397 ? -25.77598 38.01573 -22.90464 1.000 21.39767 326 LEU A O 1
ATOM 2457 N N . ASP A 1 398 ? -26.09768 39.85405 -24.15255 1.000 19.06553 327 ASP A N 1
ATOM 2458 C CA . ASP A 1 398 ? -25.68898 39.22067 -25.39836 1.000 21.75994 327 ASP A CA 1
ATOM 2459 C C . ASP A 1 398 ? -24.22273 39.58160 -25.60759 1.000 21.76464 327 ASP A C 1
ATOM 2460 O O . ASP A 1 398 ? -23.88390 40.74746 -25.84795 1.000 19.99032 327 ASP A O 1
ATOM 2465 N N . ARG A 1 399 ? -23.34541 38.59195 -25.46652 1.000 22.00403 328 ARG A N 1
ATOM 2466 C CA . ARG A 1 399 ? -21.92144 38.92617 -25.46441 1.000 22.05602 328 ARG A CA 1
ATOM 2467 C C . ARG A 1 399 ? -21.40985 39.31953 -26.84924 1.000 25.68851 328 ARG A C 1
ATOM 2468 O O . ARG A 1 399 ? -20.36889 39.98455 -26.94742 1.000 26.33605 328 ARG A O 1
ATOM 2476 N N . SER A 1 400 ? -22.11119 38.93391 -27.91916 1.000 24.03646 329 SER A N 1
ATOM 2477 C CA . SER A 1 400 ? -21.67455 39.32312 -29.25638 1.000 27.40139 329 SER A CA 1
ATOM 2478 C C . SER A 1 400 ? -21.96567 40.79449 -29.52774 1.000 28.04776 329 SER A C 1
ATOM 2479 O O . SER A 1 400 ? -21.19907 41.46316 -30.22590 1.000 33.54294 329 SER A O 1
ATOM 2482 N N . SER A 1 401 ? -23.06699 41.32137 -29.00167 1.000 26.10771 330 SER A N 1
ATOM 2483 C CA . SER A 1 401 ? -23.45676 42.68636 -29.33062 1.000 25.78366 330 SER A CA 1
ATOM 2484 C C . SER A 1 401 ? -23.27840 43.68161 -28.19611 1.000 27.23428 330 SER A C 1
ATOM 2485 O O . SER A 1 401 ? -23.23333 44.88524 -28.46690 1.000 24.91887 330 SER A O 1
ATOM 2488 N N . GLY A 1 402 ? -23.19470 43.22386 -26.94135 1.000 24.49960 331 GLY A N 1
ATOM 2489 C CA . GLY A 1 402 ? -23.21061 44.14351 -25.82108 1.000 22.33233 331 GLY A CA 1
ATOM 2490 C C . GLY A 1 402 ? -24.58850 44.61194 -25.41375 1.000 24.51463 331 GLY A C 1
ATOM 2491 O O . GLY A 1 402 ? -24.70628 45.51957 -24.58488 1.000 26.82672 331 GLY A O 1
ATOM 2492 N N . ILE A 1 403 ? -25.62917 44.03212 -25.96862 1.000 21.76759 332 ILE A N 1
ATOM 2493 C CA . ILE A 1 403 ? -26.99671 44.41174 -25.63969 1.000 23.15524 332 ILE A CA 1
ATOM 2494 C C . ILE A 1 403 ? -27.45589 43.59323 -24.44421 1.000 21.21769 332 ILE A C 1
ATOM 2495 O O . ILE A 1 403 ? -27.28813 42.36741 -24.42568 1.000 22.71826 332 ILE A O 1
ATOM 2500 N N . TRP A 1 404 ? -28.02800 44.26146 -23.44016 1.000 19.23304 333 TRP A N 1
ATOM 2501 C CA . TRP A 1 404 ? -28.67967 43.57525 -22.33173 1.000 18.87151 333 TRP A CA 1
ATOM 2502 C C . TRP A 1 404 ? -30.13273 43.32550 -22.70833 1.000 19.23190 333 TRP A C 1
ATOM 2503 O O . TRP A 1 404 ? -30.88204 44.27370 -22.96950 1.000 21.79773 333 TRP A O 1
ATOM 2514 N N . ARG A 1 405 ? -30.53013 42.05320 -22.72070 1.000 18.03262 334 ARG A N 1
ATOM 2515 C CA . ARG A 1 405 ? -31.86406 41.69852 -23.18755 1.000 20.29468 334 ARG A CA 1
ATOM 2516 C C . ARG A 1 405 ? -32.95318 42.27813 -22.28738 1.000 24.22170 334 ARG A C 1
ATOM 2517 O O . ARG A 1 405 ? -34.07506 42.54998 -22.74643 1.000 21.25339 334 ARG A O 1
ATOM 2525 N N . ASP A 1 406 ? -32.65810 42.46684 -21.00655 1.000 19.97412 335 ASP A N 1
ATOM 2526 C CA . ASP A 1 406 ? -33.61985 43.02171 -20.05814 1.000 21.54850 335 ASP A CA 1
ATOM 2527 C C . ASP A 1 406 ? -32.90083 44.16568 -19.36322 1.000 21.76611 335 ASP A C 1
ATOM 2528 O O . ASP A 1 406 ? -32.29411 43.98250 -18.29724 1.000 19.49669 335 ASP A O 1
ATOM 2533 N N . PRO A 1 407 ? -32.94537 45.36605 -19.94718 1.000 19.91342 336 PRO A N 1
ATOM 2534 C CA . PRO A 1 407 ? -32.21831 46.49159 -19.34553 1.000 22.40211 336 PRO A CA 1
ATOM 2535 C C . PRO A 1 407 ? -32.83294 46.97126 -18.04282 1.000 23.10497 336 PRO A C 1
ATOM 2536 O O . PRO A 1 407 ? -32.11874 47.56486 -17.22573 1.000 20.04681 336 PRO A O 1
ATOM 2540 N N . VAL A 1 408 ? -34.13208 46.73544 -17.82024 1.000 23.06733 337 VAL A N 1
ATOM 2541 C CA . VAL A 1 408 ? -34.77878 47.20507 -16.59304 1.000 20.77999 337 VAL A CA 1
ATOM 2542 C C . VAL A 1 408 ? -34.24056 46.45899 -15.37759 1.000 19.93566 337 VAL A C 1
ATOM 2543 O O . VAL A 1 408 ? -33.92933 47.06534 -14.34484 1.000 20.57196 337 VAL A O 1
ATOM 2547 N N . SER A 1 409 ? -34.15113 45.13104 -15.47168 1.000 17.29916 338 SER A N 1
ATOM 2548 C CA . SER A 1 409 ? -33.60786 44.34313 -14.37807 1.000 20.92341 338 SER A CA 1
ATOM 2549 C C . SER A 1 409 ? -32.20966 44.81756 -14.02245 1.000 21.23905 338 SER A C 1
ATOM 2550 O O . SER A 1 409 ? -31.89146 45.00410 -12.84769 1.000 20.74778 338 SER A O 1
ATOM 2553 N N . ILE A 1 410 ? -31.37500 45.05343 -15.03977 1.000 21.82541 339 ILE A N 1
ATOM 2554 C CA . ILE A 1 410 ? -29.98480 45.42557 -14.79450 1.000 21.11607 339 ILE A CA 1
ATOM 2555 C C . ILE A 1 410 ? -29.91826 46.76069 -14.06653 1.000 22.03913 339 ILE A C 1
ATOM 2556 O O . ILE A 1 410 ? -29.19823 46.90984 -13.07526 1.000 23.89247 339 ILE A O 1
ATOM 2561 N N . GLU A 1 411 ? -30.70332 47.73592 -14.52173 1.000 23.45559 340 GLU A N 1
ATOM 2562 C CA . GLU A 1 411 ? -30.84012 48.99782 -13.79338 1.000 24.52375 340 GLU A CA 1
ATOM 2563 C C . GLU A 1 411 ? -31.25283 48.78870 -12.33777 1.000 26.22506 340 GLU A C 1
ATOM 2564 O O . GLU A 1 411 ? -30.71041 49.43168 -11.43000 1.000 26.61094 340 GLU A O 1
ATOM 2570 N N . ILE A 1 412 ? -32.25376 47.93221 -12.10645 1.000 23.72765 341 ILE A N 1
ATOM 2571 C CA . ILE A 1 412 ? -32.71166 47.64995 -10.74710 1.000 23.31134 341 ILE A CA 1
ATOM 2572 C C . ILE A 1 412 ? -31.57269 47.09240 -9.89872 1.000 22.36735 341 ILE A C 1
ATOM 2573 O O . ILE A 1 412 ? -31.37787 47.50134 -8.74746 1.000 20.65810 341 ILE A O 1
ATOM 2578 N N . ILE A 1 413 ? -30.80337 46.15790 -10.45907 1.000 21.23527 342 ILE A N 1
ATOM 2579 C CA . ILE A 1 413 ? -29.77254 45.46325 -9.69396 1.000 22.87758 342 ILE A CA 1
ATOM 2580 C C . ILE A 1 413 ? -28.54757 46.35265 -9.45518 1.000 26.36707 342 ILE A C 1
ATOM 2581 O O . ILE A 1 413 ? -27.90312 46.26165 -8.39772 1.000 25.90501 342 ILE A O 1
ATOM 2586 N N . THR A 1 414 ? -28.22217 47.24891 -10.39318 1.000 27.23212 343 THR A N 1
ATOM 2587 C CA . THR A 1 414 ? -27.00039 48.04480 -10.31881 1.000 25.73157 343 THR A CA 1
ATOM 2588 C C . THR A 1 414 ? -27.22275 49.41880 -9.70207 1.000 30.77483 343 THR A C 1
ATOM 2589 O O . THR A 1 414 ? -26.27167 50.19067 -9.57167 1.000 29.42356 343 THR A O 1
ATOM 2593 N N . ASN A 1 415 ? -28.44349 49.74256 -9.30145 1.000 30.56976 344 ASN A N 1
ATOM 2594 C CA . ASN A 1 415 ? -28.73184 51.02048 -8.66866 1.000 33.08789 344 ASN A CA 1
ATOM 2595 C C . ASN A 1 415 ? -29.67007 50.75152 -7.48849 1.000 37.99136 344 ASN A C 1
ATOM 2596 O O . ASN A 1 415 ? -30.83697 51.16051 -7.47086 1.000 38.33432 344 ASN A O 1
ATOM 2601 N N . GLY A 1 416 ? -29.14331 50.03837 -6.48351 1.000 36.99967 345 GLY A N 1
ATOM 2602 C CA . GLY A 1 416 ? -29.89639 49.60654 -5.31603 1.000 38.56121 345 GLY A CA 1
ATOM 2603 C C . GLY A 1 416 ? -30.18239 50.67920 -4.28904 1.000 42.36340 345 GLY A C 1
ATOM 2604 O O . GLY A 1 416 ? -30.93789 50.43566 -3.34252 1.000 42.15361 345 GLY A O 1
ATOM 2605 N N . ASN A 1 417 ? -29.59487 51.85566 -4.44223 1.000 42.22516 346 ASN A N 1
ATOM 2606 C CA . ASN A 1 417 ? -29.89089 52.99065 -3.58410 1.000 43.21745 346 ASN A CA 1
ATOM 2607 C C . ASN A 1 417 ? -31.04582 53.84523 -4.10193 1.000 43.15091 346 ASN A C 1
ATOM 2608 O O . ASN A 1 417 ? -31.27401 54.94031 -3.58226 1.000 43.68069 346 ASN A O 1
ATOM 2613 N N . GLU A 1 418 ? -31.79212 53.37428 -5.09487 1.000 39.17235 347 GLU A N 1
ATOM 2614 C CA . GLU A 1 418 ? -32.79338 54.19693 -5.75535 1.000 38.21569 347 GLU A CA 1
ATOM 2615 C C . GLU A 1 418 ? -34.12728 53.46502 -5.71997 1.000 36.74900 347 GLU A C 1
ATOM 2616 O O . GLU A 1 418 ? -34.16444 52.23733 -5.86008 1.000 35.65995 347 GLU A O 1
ATOM 2622 N N . THR A 1 419 ? -35.21087 54.21085 -5.48443 1.000 34.01713 348 THR A N 1
ATOM 2623 C CA . THR A 1 419 ? -36.55945 53.64893 -5.49561 1.000 31.46165 348 THR A CA 1
ATOM 2624 C C . THR A 1 419 ? -37.06880 53.53304 -6.92700 1.000 30.18518 348 THR A C 1
ATOM 2625 O O . THR A 1 419 ? -36.98998 54.49117 -7.70161 1.000 29.31973 348 THR A O 1
ATOM 2629 N N . ASN A 1 420 ? -37.59558 52.36252 -7.27256 1.000 28.39644 349 ASN A N 1
ATOM 2630 C CA . ASN A 1 420 ? -38.06853 52.08258 -8.62038 1.000 28.10560 349 ASN A CA 1
ATOM 2631 C C . ASN A 1 420 ? -39.58811 52.19705 -8.70742 1.000 25.83676 349 ASN A C 1
ATOM 2632 O O . ASN A 1 420 ? -40.31323 51.70335 -7.83801 1.000 26.63781 349 ASN A O 1
ATOM 2637 N N . SER A 1 421 ? -40.05964 52.88521 -9.74523 1.000 27.81781 350 SER A N 1
ATOM 2638 C CA . SER A 1 421 ? -41.46420 52.87469 -10.12955 1.000 24.45452 350 SER A CA 1
ATOM 2639 C C . SER A 1 421 ? -41.69732 51.73454 -11.11594 1.000 26.29908 350 SER A C 1
ATOM 2640 O O . SER A 1 421 ? -40.94143 51.57947 -12.08111 1.000 26.78365 350 SER A O 1
ATOM 2643 N N . LEU A 1 422 ? -42.73307 50.93465 -10.87113 1.000 20.45065 351 LEU A N 1
ATOM 2644 C CA . LEU A 1 422 ? -42.87828 49.67683 -11.58624 1.000 24.38116 351 LEU A CA 1
ATOM 2645 C C . LEU A 1 422 ? -44.27601 49.52282 -12.17209 1.000 22.64609 351 LEU A C 1
ATOM 2646 O O . LEU A 1 422 ? -45.25303 50.00359 -11.59508 1.000 21.02776 351 LEU A O 1
ATOM 2651 N N . PRO A 1 423 ? -44.39681 48.84823 -13.31458 1.000 22.16707 352 PRO A N 1
ATOM 2652 C CA . PRO A 1 423 ? -45.73185 48.47671 -13.80684 1.000 21.05761 352 PRO A CA 1
ATOM 2653 C C . PRO A 1 423 ? -46.39442 47.52387 -12.81948 1.000 23.46536 352 PRO A C 1
ATOM 2654 O O . PRO A 1 423 ? -45.76240 46.59379 -12.30586 1.000 21.61728 352 PRO A O 1
ATOM 2658 N N . ASP A 1 424 ? -47.65864 47.79020 -12.51197 1.000 21.34579 353 ASP A N 1
ATOM 2659 C CA . ASP A 1 424 ? -48.41572 46.84526 -11.70777 1.000 22.18621 353 ASP A CA 1
ATOM 2660 C C . ASP A 1 424 ? -48.79730 45.62535 -12.55670 1.000 23.77745 353 ASP A C 1
ATOM 2661 O O . ASP A 1 424 ? -48.47413 45.53281 -13.74733 1.000 21.40313 353 ASP A O 1
ATOM 2666 N N . SER A 1 425 ? -49.47419 44.66671 -11.93021 1.000 22.16569 354 SER A N 1
ATOM 2667 C CA . SER A 1 425 ? -49.81383 43.40231 -12.56554 1.000 22.03360 354 SER A CA 1
ATOM 2668 C C . SER A 1 425 ? -50.65196 42.58269 -11.59895 1.000 21.80985 354 SER A C 1
ATOM 2669 O O . SER A 1 425 ? -50.57373 42.77145 -10.37934 1.000 20.97255 354 SER A O 1
ATOM 2672 N N . THR A 1 426 ? -51.45832 41.67855 -12.14407 1.000 21.80855 355 THR A N 1
ATOM 2673 C CA . THR A 1 426 ? -52.19794 40.74984 -11.30320 1.000 20.53835 355 THR A CA 1
ATOM 2674 C C . THR A 1 426 ? -51.24696 39.97647 -10.39240 1.000 21.48659 355 THR A C 1
ATOM 2675 O O . THR A 1 426 ? -50.19543 39.49861 -10.83481 1.000 23.01856 355 THR A O 1
ATOM 2679 N N . VAL A 1 427 ? -51.60302 39.87756 -9.10772 1.000 20.15867 356 VAL A N 1
ATOM 2680 C CA . VAL A 1 427 ? -50.87425 39.04189 -8.15753 1.000 20.52217 356 VAL A CA 1
ATOM 2681 C C . VAL A 1 427 ? -51.79333 38.10502 -7.37865 1.000 25.54123 356 VAL A C 1
ATOM 2682 O O . VAL A 1 427 ? -51.31591 37.34736 -6.52410 1.000 22.20543 356 VAL A O 1
ATOM 2686 N N . ASP A 1 428 ? -53.10302 38.13225 -7.66148 1.000 24.90635 357 ASP A N 1
ATOM 2687 C CA . ASP A 1 428 ? -54.13781 37.25896 -7.09645 1.000 22.41772 357 ASP A CA 1
ATOM 2688 C C . ASP A 1 428 ? -54.20536 35.93235 -7.84685 1.000 20.64557 357 ASP A C 1
ATOM 2689 O O . ASP A 1 428 ? -54.66077 35.90430 -8.99358 1.000 23.14829 357 ASP A O 1
ATOM 2694 N N . THR A 1 429 ? -53.84161 34.81672 -7.19755 1.000 19.05810 358 THR A N 1
ATOM 2695 C CA . THR A 1 429 ? -53.94155 33.51801 -7.87057 1.000 21.84087 358 THR A CA 1
ATOM 2696 C C . THR A 1 429 ? -55.37953 33.06812 -8.08330 1.000 23.88800 358 THR A C 1
ATOM 2697 O O . THR A 1 429 ? -55.60971 32.10535 -8.82740 1.000 21.82575 358 THR A O 1
ATOM 2701 N N . SER A 1 430 ? -56.35067 33.71474 -7.44972 1.000 21.62516 359 SER A N 1
ATOM 2702 C CA . SER A 1 430 ? -57.74116 33.36183 -7.68433 1.000 23.29239 359 SER A CA 1
ATOM 2703 C C . SER A 1 430 ? -58.37277 34.19983 -8.78784 1.000 25.99574 359 SER A C 1
ATOM 2704 O O . SER A 1 430 ? -59.53949 33.96618 -9.13739 1.000 24.61778 359 SER A O 1
ATOM 2707 N N . ALA A 1 431 ? -57.63712 35.15708 -9.35105 1.000 22.33693 360 ALA A N 1
ATOM 2708 C CA . ALA A 1 431 ? -58.22103 36.02480 -10.37242 1.000 26.00115 360 ALA A CA 1
ATOM 2709 C C . ALA A 1 431 ? -58.42600 35.25396 -11.67304 1.000 24.27292 360 ALA A C 1
ATOM 2710 O O . ALA A 1 431 ? -57.50302 34.56480 -12.13432 1.000 22.66757 360 ALA A O 1
ATOM 2712 N N . PRO A 1 432 ? -59.61303 35.33122 -12.28582 1.000 22.67282 361 PRO A N 1
ATOM 2713 C CA . PRO A 1 432 ? -59.86421 34.62326 -13.54695 1.000 24.06414 361 PRO A CA 1
ATOM 2714 C C . PRO A 1 432 ? -59.32720 35.33068 -14.78622 1.000 23.47495 361 PRO A C 1
ATOM 2715 O O . PRO A 1 432 ? -59.57048 34.85898 -15.90412 1.000 20.76967 361 PRO A O 1
ATOM 2719 N N . SER A 1 433 ? -58.62626 36.44691 -14.61456 1.000 24.17132 362 SER A N 1
ATOM 2720 C CA . SER A 1 433 ? -57.94603 37.14989 -15.69431 1.000 25.20686 362 SER A CA 1
ATOM 2721 C C . SER A 1 433 ? -56.62781 37.69325 -15.14865 1.000 24.89120 362 SER A C 1
ATOM 2722 O O . SER A 1 433 ? -56.54246 38.06602 -13.97433 1.000 24.65032 362 SER A O 1
ATOM 2725 N N . GLN A 1 434 ? -55.59040 37.72837 -15.98316 1.000 22.75717 363 GLN A N 1
ATOM 2726 C CA . GLN A 1 434 ? -54.29704 38.24927 -15.54931 1.000 21.60795 363 GLN A CA 1
ATOM 2727 C C . GLN A 1 434 ? -53.90106 39.42056 -16.43306 1.000 22.61050 363 GLN A C 1
ATOM 2728 O O . GLN A 1 434 ? -53.95845 39.31973 -17.66347 1.000 23.39501 363 GLN A O 1
ATOM 2734 N N . SER A 1 435 ? -53.51695 40.52649 -15.80594 1.000 19.68639 364 SER A N 1
ATOM 2735 C CA . SER A 1 435 ? -53.09440 41.73647 -16.49170 1.000 22.74219 364 SER A CA 1
ATOM 2736 C C . SER A 1 435 ? -51.65380 42.07496 -16.13631 1.000 21.93503 364 SER A C 1
ATOM 2737 O O . SER A 1 435 ? -51.12001 41.60538 -15.12744 1.000 18.56980 364 SER A O 1
ATOM 2740 N N . SER A 1 436 ? -51.02634 42.89772 -16.98131 1.000 21.03228 365 SER A N 1
ATOM 2741 C CA . SER A 1 436 ? -49.63198 43.30826 -16.76572 1.000 20.60416 365 SER A CA 1
ATOM 2742 C C . SER A 1 436 ? -49.40095 44.64613 -17.44455 1.000 19.16484 365 SER A C 1
ATOM 2743 O O . SER A 1 436 ? -49.62588 44.76301 -18.65344 1.000 18.16733 365 SER A O 1
ATOM 2746 N N . SER A 1 437 ? -48.94984 45.64656 -16.67943 1.000 19.95232 366 SER A N 1
ATOM 2747 C CA . SER A 1 437 ? -48.64419 46.95770 -17.23826 1.000 20.31060 366 SER A CA 1
ATOM 2748 C C . SER A 1 437 ? -47.26196 47.02647 -17.89768 1.000 21.35565 366 SER A C 1
ATOM 2749 O O . SER A 1 437 ? -46.80287 48.12877 -18.22113 1.000 21.07324 366 SER A O 1
ATOM 2752 N N . ALA A 1 438 ? -46.59118 45.89667 -18.07270 1.000 17.56470 367 ALA A N 1
ATOM 2753 C CA . ALA A 1 438 ? -45.39925 45.82081 -18.90361 1.000 19.11135 367 ALA A CA 1
ATOM 2754 C C . ALA A 1 438 ? -45.75130 45.67834 -20.38906 1.000 20.25079 367 ALA A C 1
ATOM 2755 O O . ALA A 1 438 ? -44.86087 45.52912 -21.22865 1.000 18.11932 367 ALA A O 1
ATOM 2757 N N . TYR A 1 439 ? -47.03776 45.72502 -20.72112 1.000 18.58851 368 TYR A N 1
ATOM 2758 C CA . TYR A 1 439 ? -47.48107 45.44328 -22.07400 1.000 20.05065 368 TYR A CA 1
ATOM 2759 C C . TYR A 1 439 ? -48.67767 46.32657 -22.39669 1.000 23.20832 368 TYR A C 1
ATOM 2760 O O . TYR A 1 439 ? -49.48686 46.65342 -21.51818 1.000 19.56506 368 TYR A O 1
ATOM 2769 N N . ILE A 1 440 ? -48.78458 46.70121 -23.67105 1.000 22.87961 369 ILE A N 1
ATOM 2770 C CA . ILE A 1 440 ? -50.04232 47.11978 -24.26460 1.000 20.93188 369 ILE A CA 1
ATOM 2771 C C . ILE A 1 440 ? -50.40924 46.04647 -25.27521 1.000 22.92781 369 ILE A C 1
ATOM 2772 O O . ILE A 1 440 ? -49.67021 45.81353 -26.24457 1.000 18.79441 369 ILE A O 1
ATOM 2777 N N . TYR A 1 441 ? -51.52535 45.36873 -25.02368 1.000 22.86497 370 TYR A N 1
ATOM 2778 C CA . TYR A 1 441 ? -51.95858 44.24125 -25.82170 1.000 20.49129 370 TYR A CA 1
ATOM 2779 C C . TYR A 1 441 ? -53.11957 44.69637 -26.69560 1.000 21.15353 370 TYR A C 1
ATOM 2780 O O . TYR A 1 441 ? -53.99031 45.43995 -26.23380 1.000 19.62962 370 TYR A O 1
ATOM 2789 N N . HIS A 1 442 ? -53.15128 44.24307 -27.94863 1.000 20.91882 371 HIS A N 1
ATOM 2790 C CA . HIS A 1 442 ? -54.32403 44.46316 -28.79299 1.000 21.14700 371 HIS A CA 1
ATOM 2791 C C . HIS A 1 442 ? -54.58526 43.24155 -29.65979 1.000 21.00053 371 HIS A C 1
ATOM 2792 O O . HIS A 1 442 ? -53.67418 42.76449 -30.33755 1.000 20.79183 371 HIS A O 1
ATOM 2799 N N . LYS A 1 443 ? -55.83166 42.75919 -29.67207 1.000 20.88368 372 LYS A N 1
ATOM 2800 C CA . LYS A 1 443 ? -56.16348 41.56682 -30.44345 1.000 20.94731 372 LYS A CA 1
ATOM 2801 C C . LYS A 1 443 ? -56.46319 41.92853 -31.89552 1.000 21.93043 372 LYS A C 1
ATOM 2802 O O . LYS A 1 443 ? -57.14399 42.91614 -32.16508 1.000 21.83059 372 LYS A O 1
ATOM 2808 N N . VAL A 1 444 ? -55.94143 41.12236 -32.82768 1.000 20.81707 373 VAL A N 1
ATOM 2809 C CA . VAL A 1 444 ? -56.29824 41.26586 -34.24119 1.000 21.56998 373 VAL A CA 1
ATOM 2810 C C . VAL A 1 444 ? -57.81576 41.17029 -34.41454 1.000 23.89660 373 VAL A C 1
ATOM 2811 O O . VAL A 1 444 ? -58.48545 40.32944 -33.79719 1.000 23.98514 373 VAL A O 1
ATOM 2815 N N . GLY A 1 445 ? -58.36687 42.05744 -35.24624 1.000 23.63902 374 GLY A N 1
ATOM 2816 C CA . GLY A 1 445 ? -59.79599 42.09073 -35.49974 1.000 20.52080 374 GLY A CA 1
ATOM 2817 C C . GLY A 1 445 ? -60.65346 42.70260 -34.40708 1.000 25.84870 374 GLY A C 1
ATOM 2818 O O . GLY A 1 445 ? -61.86424 42.48926 -34.40657 1.000 28.36674 374 GLY A O 1
ATOM 2819 N N . THR A 1 446 ? -60.08073 43.45079 -33.47405 1.000 25.14349 375 THR A N 1
ATOM 2820 C CA . THR A 1 446 ? -60.85536 44.22824 -32.51833 1.000 24.93855 375 THR A CA 1
ATOM 2821 C C . THR A 1 446 ? -60.52833 45.69919 -32.70389 1.000 25.99556 375 THR A C 1
ATOM 2822 O O . THR A 1 446 ? -59.45840 46.05751 -33.20596 1.000 23.30178 375 THR A O 1
ATOM 2826 N N . GLU A 1 447 ? -61.45120 46.56115 -32.29347 1.000 24.43303 376 GLU A N 1
ATOM 2827 C CA . GLU A 1 447 ? -61.19451 47.98352 -32.43137 1.000 27.75286 376 GLU A CA 1
ATOM 2828 C C . GLU A 1 447 ? -60.06704 48.41690 -31.49216 1.000 29.15030 376 GLU A C 1
ATOM 2829 O O . GLU A 1 447 ? -59.80949 47.80201 -30.45329 1.000 27.07728 376 GLU A O 1
ATOM 2835 N N . VAL A 1 448 ? -59.35922 49.45908 -31.90272 1.000 28.96424 377 VAL A N 1
ATOM 2836 C CA . VAL A 1 448 ? -58.33361 50.06238 -31.07136 1.000 26.35438 377 VAL A CA 1
ATOM 2837 C C . VAL A 1 448 ? -59.01801 50.93465 -30.03419 1.000 27.93632 377 VAL A C 1
ATOM 2838 O O . VAL A 1 448 ? -59.79664 51.82980 -30.38136 1.000 26.46602 377 VAL A O 1
ATOM 2842 N N . THR A 1 449 ? -58.72335 50.68079 -28.75844 1.000 28.11876 378 THR A N 1
ATOM 2843 C CA . THR A 1 449 ? -59.31737 51.39950 -27.64201 1.000 27.63265 378 THR A CA 1
ATOM 2844 C C . THR A 1 449 ? -58.22773 52.03329 -26.78178 1.000 27.69179 378 THR A C 1
ATOM 2845 O O . THR A 1 449 ? -57.04530 51.68864 -26.88764 1.000 27.23560 378 THR A O 1
ATOM 2849 N N . ASP A 1 450 ? -58.64143 52.98609 -25.94452 1.000 25.44985 379 ASP A N 1
ATOM 2850 C CA . ASP A 1 450 ? -57.78922 53.49748 -24.86872 1.000 25.28589 379 ASP A CA 1
ATOM 2851 C C . ASP A 1 450 ? -57.20676 52.35006 -24.06101 1.000 27.58513 379 ASP A C 1
ATOM 2852 O O . ASP A 1 450 ? -57.88375 51.35123 -23.81413 1.000 24.86666 379 ASP A O 1
ATOM 2857 N N . GLN A 1 451 ? -55.96265 52.49534 -23.60824 1.000 23.64227 380 GLN A N 1
ATOM 2858 C CA . GLN A 1 451 ? -55.41554 51.51782 -22.67771 1.000 25.55035 380 GLN A CA 1
ATOM 2859 C C . GLN A 1 451 ? -54.84978 52.22766 -21.45556 1.000 23.14847 380 GLN A C 1
ATOM 2860 O O . GLN A 1 451 ? -54.00574 53.12071 -21.58385 1.000 26.10817 380 GLN A O 1
ATOM 2866 N N . THR A 1 452 ? -55.31737 51.82639 -20.27692 1.000 24.59099 381 THR A N 1
ATOM 2867 C CA . THR A 1 452 ? -54.88980 52.39474 -19.00077 1.000 24.22084 381 THR A CA 1
ATOM 2868 C C . THR A 1 452 ? -54.03066 51.37270 -18.27595 1.000 25.02566 381 THR A C 1
ATOM 2869 O O . THR A 1 452 ? -54.45551 50.22652 -18.07984 1.000 22.30330 381 THR A O 1
ATOM 2873 N N . LEU A 1 453 ? -52.80442 51.77061 -17.93170 1.000 22.84436 382 LEU A N 1
ATOM 2874 C CA . LEU A 1 453 ? -51.86439 50.87943 -17.25837 1.000 23.39012 382 LEU A CA 1
ATOM 2875 C C . LEU A 1 453 ? -51.62212 51.39431 -15.85093 1.000 24.83815 382 LEU A C 1
ATOM 2876 O O . LEU A 1 453 ? -51.15417 52.53273 -15.67915 1.000 23.33639 382 LEU A O 1
ATOM 2881 N N . PRO A 1 454 ? -51.97761 50.62576 -14.82874 1.000 24.66181 383 PRO A N 1
ATOM 2882 C CA . PRO A 1 454 ? -51.66979 51.04532 -13.45746 1.000 24.88347 383 PRO A CA 1
ATOM 2883 C C . PRO A 1 454 ? -50.19829 50.80822 -13.16434 1.000 22.96028 383 PRO A C 1
ATOM 2884 O O . PRO A 1 454 ? -49.62742 49.78607 -13.54630 1.000 21.59681 383 PRO A O 1
ATOM 2888 N N . PHE A 1 455 ? -49.58569 51.77877 -12.50353 1.000 23.86221 384 PHE A N 1
ATOM 2889 C CA . PHE A 1 455 ? -48.18312 51.71830 -12.11358 1.000 23.76425 384 PHE A CA 1
ATOM 2890 C C . PHE A 1 455 ? -48.06282 51.91778 -10.60956 1.000 25.94344 384 PHE A C 1
ATOM 2891 O O . PHE A 1 455 ? -48.91570 52.55623 -9.97863 1.000 26.19510 384 PHE A O 1
ATOM 2899 N N . ILE A 1 456 ? -46.99641 51.36011 -10.04162 1.000 22.13157 385 ILE A N 1
ATOM 2900 C CA . ILE A 1 456 ? -46.62190 51.57921 -8.65298 1.000 22.16988 385 ILE A CA 1
ATOM 2901 C C . ILE A 1 456 ? -45.55929 52.67286 -8.68076 1.000 25.40951 385 ILE A C 1
ATOM 2902 O O . ILE A 1 456 ? -44.38544 52.41339 -8.97272 1.000 21.75619 385 ILE A O 1
ATOM 2907 N N . PHE A 1 457 ? -45.97894 53.91188 -8.39975 1.000 24.41717 386 PHE A N 1
ATOM 290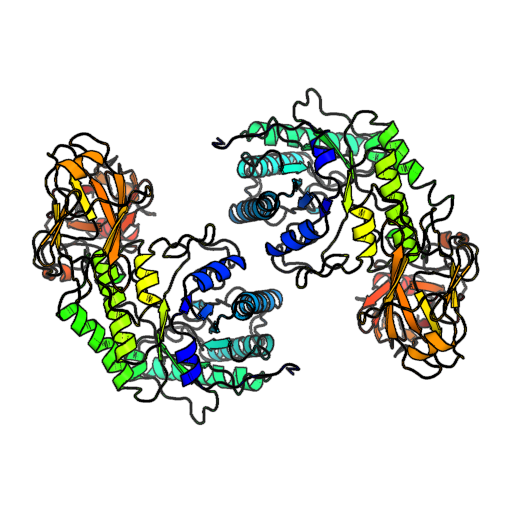8 C CA . PHE A 1 457 ? -45.09142 55.05789 -8.56111 1.000 24.06014 386 PHE A CA 1
ATOM 2909 C C . PHE A 1 457 ? -44.04958 55.14795 -7.44584 1.000 29.11212 386 PHE A C 1
ATOM 2910 O O . PHE A 1 457 ? -42.96624 55.69941 -7.66617 1.000 30.81209 386 PHE A O 1
ATOM 2918 N N . ASN A 1 458 ? -44.35046 54.63499 -6.24447 1.000 30.95014 387 ASN A N 1
ATOM 2919 C CA . ASN A 1 458 ? -43.39787 54.66802 -5.12105 1.000 29.78120 387 ASN A CA 1
ATOM 2920 C C . ASN A 1 458 ? -42.83637 56.06998 -4.91370 1.000 33.71093 387 ASN A C 1
ATOM 2921 O O . ASN A 1 458 ? -41.64791 56.26083 -4.65838 1.000 35.56261 387 ASN A O 1
ATOM 2926 N N . ASP A 1 459 ? -43.70618 57.06218 -5.05751 1.000 35.62758 388 ASP A N 1
ATOM 2927 C CA . ASP A 1 459 ? -43.41642 58.46682 -4.79443 1.000 38.07864 388 ASP A CA 1
ATOM 2928 C C . ASP A 1 459 ? -42.36556 59.05796 -5.72514 1.000 36.60228 388 ASP A C 1
ATOM 2929 O O . ASP A 1 459 ? -41.74050 60.06288 -5.38735 1.000 40.15870 388 ASP A O 1
ATOM 2934 N N . ASN A 1 460 ? -42.15032 58.46871 -6.89448 1.000 36.15906 389 ASN A N 1
ATOM 2935 C CA . ASN A 1 460 ? -41.48328 59.18288 -7.97079 1.000 31.27498 389 ASN A CA 1
ATOM 2936 C C . ASN A 1 460 ? -42.53454 59.86828 -8.83026 1.000 31.97123 389 ASN A C 1
ATOM 2937 O O . ASN A 1 460 ? -43.72962 59.61107 -8.70626 1.000 34.10199 389 ASN A O 1
ATOM 2942 N N . THR A 1 461 ? -42.08889 60.74265 -9.72051 1.000 32.15828 390 THR A N 1
ATOM 2943 C CA . THR A 1 461 ? -42.98154 61.30004 -10.72308 1.000 31.38123 390 THR A CA 1
ATOM 2944 C C . THR A 1 461 ? -42.57272 60.80216 -12.10260 1.000 29.33153 390 THR A C 1
ATOM 2945 O O . THR A 1 461 ? -41.42494 60.41387 -12.33207 1.000 27.58310 390 THR A O 1
ATOM 2949 N N . LEU A 1 462 ? -43.53251 60.79999 -13.02099 1.000 30.07570 391 LEU A N 1
ATOM 2950 C CA . LEU A 1 462 ? -43.24291 60.44831 -14.40298 1.000 28.22912 391 LEU A CA 1
ATOM 2951 C C . LEU A 1 462 ? -42.67782 61.66473 -15.11403 1.000 28.01442 391 LEU A C 1
ATOM 2952 O O . LEU A 1 462 ? -43.33209 62.71104 -15.16975 1.000 28.66213 391 LEU A O 1
ATOM 2957 N N . VAL A 1 463 ? -41.47645 61.53022 -15.66836 1.000 25.27342 392 VAL A N 1
ATOM 2958 C CA . VAL A 1 463 ? -40.83973 62.64642 -16.35733 1.000 25.44602 392 VAL A CA 1
ATOM 2959 C C . VAL A 1 463 ? -41.09819 62.59367 -17.86329 1.000 27.55247 392 VAL A C 1
ATOM 2960 O O . VAL A 1 463 ? -41.50846 63.58763 -18.46427 1.000 25.05720 392 VAL A O 1
ATOM 2964 N N . SER A 1 464 ? -40.88175 61.44961 -18.51101 1.000 23.21715 393 SER A N 1
ATOM 2965 C CA . SER A 1 464 ? -41.07841 61.39570 -19.95464 1.000 24.40861 393 SER A CA 1
ATOM 2966 C C . SER A 1 464 ? -41.21186 59.94094 -20.37828 1.000 24.10943 393 SER A C 1
ATOM 2967 O O . SER A 1 464 ? -40.97039 59.02138 -19.59427 1.000 24.77120 393 SER A O 1
ATOM 2970 N N . ILE A 1 465 ? -41.63389 59.74602 -21.62625 1.000 25.55151 394 ILE A N 1
ATOM 2971 C CA . ILE A 1 465 ? -41.75492 58.42650 -22.23773 1.000 21.87944 394 ILE A CA 1
ATOM 2972 C C . ILE A 1 465 ? -41.19777 58.52392 -23.65191 1.000 23.49554 394 ILE A C 1
ATOM 2973 O O . ILE A 1 465 ? -41.42539 59.52315 -24.33984 1.000 24.90898 394 ILE A O 1
ATOM 2978 N N . GLN A 1 466 ? -40.48763 57.49049 -24.10461 1.000 21.48287 395 GLN A N 1
ATOM 2979 C CA . GLN A 1 466 ? -39.86751 57.54120 -25.42541 1.000 22.27984 395 GLN A CA 1
ATOM 2980 C C . GLN A 1 466 ? -40.04893 56.19569 -26.10829 1.000 22.85880 395 GLN A C 1
ATOM 2981 O O . GLN A 1 466 ? -39.88450 55.16042 -25.45674 1.000 20.54573 395 GLN A O 1
ATOM 2987 N N . ASP A 1 467 ? -40.39390 56.19277 -27.40914 1.000 21.98490 396 ASP A N 1
ATOM 2988 C CA . ASP A 1 467 ? -40.57094 54.89660 -28.05777 1.000 20.50039 396 ASP A CA 1
ATOM 2989 C C . ASP A 1 467 ? -39.22002 54.37633 -28.56749 1.000 23.92512 396 ASP A C 1
ATOM 2990 O O . ASP A 1 467 ? -38.18997 55.05354 -28.47553 1.000 22.88628 396 ASP A O 1
ATOM 2995 N N . SER A 1 468 ? -39.20818 53.12624 -29.04585 1.000 20.79747 397 SER A N 1
ATOM 2996 C CA . SER A 1 468 ? -37.93499 52.50922 -29.40284 1.000 23.14224 397 SER A CA 1
ATOM 2997 C C . SER A 1 468 ? -37.38659 52.99496 -30.74041 1.000 27.65401 397 SER A C 1
ATOM 2998 O O . SER A 1 468 ? -36.30885 52.54415 -31.14249 1.000 26.25381 397 SER A O 1
ATOM 3001 N N . LYS A 1 469 ? -38.10217 53.87360 -31.44085 1.000 27.52954 398 LYS A N 1
ATOM 3002 C CA . LYS A 1 469 ? -37.57187 54.53226 -32.62438 1.000 29.21824 398 LYS A CA 1
ATOM 3003 C C . LYS A 1 469 ? -36.93595 55.87583 -32.30854 1.000 28.18772 398 LYS A C 1
ATOM 3004 O O . LYS A 1 469 ? -36.49521 56.56521 -33.23079 1.000 36.59111 398 LYS A O 1
ATOM 3010 N N . GLY A 1 470 ? -36.89645 56.26866 -31.04255 1.000 29.79462 399 GLY A N 1
ATOM 3011 C CA . GLY A 1 470 ? -36.18687 57.45657 -30.62015 1.000 30.83937 399 GLY A CA 1
ATOM 3012 C C . GLY A 1 470 ? -37.03448 58.69107 -30.41942 1.000 30.94236 399 GLY A C 1
ATOM 3013 O O . GLY A 1 470 ? -36.47389 59.78478 -30.26460 1.000 34.36023 399 GLY A O 1
ATOM 3014 N N . THR A 1 471 ? -38.35616 58.56069 -30.41674 1.000 26.88814 400 THR A N 1
ATOM 3015 C CA . THR A 1 471 ? -39.25614 59.69988 -30.28387 1.000 31.01109 400 THR A CA 1
ATOM 3016 C C . THR A 1 471 ? -39.79906 59.80664 -28.86335 1.000 27.04426 400 THR A C 1
ATOM 3017 O O . THR A 1 471 ? -40.37983 58.84860 -28.34308 1.000 26.84923 400 THR A O 1
ATOM 3021 N N . THR A 1 472 ? -39.63401 60.97967 -28.25408 1.000 28.90935 401 THR A N 1
ATOM 3022 C CA . THR A 1 472 ? -40.27063 61.26908 -26.97123 1.000 28.76506 401 THR A CA 1
ATOM 3023 C C . THR A 1 472 ? -41.75353 61.54788 -27.19946 1.000 28.31169 401 THR A C 1
ATOM 3024 O O . THR A 1 472 ? -42.11136 62.33264 -28.08091 1.000 23.34624 401 THR A O 1
ATOM 3028 N N . LEU A 1 473 ? -42.61691 60.88532 -26.43292 1.000 26.62921 402 LEU A N 1
ATOM 3029 C CA . LEU A 1 473 ? -44.04596 61.08430 -26.63074 1.000 25.66777 402 LEU A CA 1
ATOM 3030 C C . LEU A 1 473 ? -44.46123 62.41505 -26.02876 1.000 27.60938 402 LEU A C 1
ATOM 3031 O O . LEU A 1 473 ? -43.79145 62.96234 -25.14928 1.000 23.85605 402 LEU A O 1
ATOM 3036 N N . LYS A 1 474 ? -45.57778 62.94571 -26.52099 1.000 25.89592 403 LYS A N 1
ATOM 3037 C CA . LYS A 1 474 ? -46.08783 64.24371 -26.07100 1.000 26.53152 403 LYS A CA 1
ATOM 3038 C C . LYS A 1 474 ? -47.02339 64.05770 -24.87377 1.000 32.47352 403 LYS A C 1
ATOM 3039 O O . LYS A 1 474 ? -48.14617 63.55789 -25.02642 1.000 28.55792 403 LYS A O 1
ATOM 3045 N N . ALA A 1 475 ? -46.56922 64.47722 -23.68803 1.000 30.24590 404 ALA A N 1
ATOM 3046 C CA . ALA A 1 475 ? -47.38714 64.37858 -22.48448 1.000 30.98371 404 ALA A CA 1
ATOM 3047 C C . ALA A 1 475 ? -48.68951 65.15229 -22.65187 1.000 31.71653 404 ALA A C 1
ATOM 3048 O O . ALA A 1 475 ? -48.72917 66.20404 -23.29402 1.000 32.84199 404 ALA A O 1
ATOM 3050 N N . ASP A 1 476 ? -49.76606 64.60954 -22.07220 1.000 34.01739 405 ASP A N 1
ATOM 3051 C CA . ASP A 1 476 ? -51.13147 65.13900 -22.17167 1.000 31.51678 405 ASP A CA 1
ATOM 3052 C C . ASP A 1 476 ? -51.70273 65.16269 -23.58064 1.000 32.83247 405 ASP A C 1
ATOM 3053 O O . ASP A 1 476 ? -52.80536 65.68377 -23.78005 1.000 33.98082 405 ASP A O 1
ATOM 3058 N N . THR A 1 477 ? -50.99097 64.60681 -24.55764 1.000 32.16939 406 THR A N 1
ATOM 3059 C CA . THR A 1 477 ? -51.57812 64.33148 -25.86791 1.000 29.12544 406 THR A CA 1
ATOM 3060 C C . THR A 1 477 ? -51.47497 62.85626 -26.22552 1.000 28.87439 406 THR A C 1
ATOM 3061 O O . THR A 1 477 ? -52.48106 62.22968 -26.58205 1.000 28.78518 406 THR A O 1
ATOM 3065 N N . ASP A 1 478 ? -50.28103 62.27804 -26.11340 1.000 23.31023 407 ASP A N 1
ATOM 3066 C CA . ASP A 1 478 ? -50.03673 60.86553 -26.36260 1.000 26.18927 407 ASP A CA 1
ATOM 3067 C C . ASP A 1 478 ? -50.27694 59.99815 -25.13432 1.000 24.97819 407 ASP A C 1
ATOM 3068 O O . ASP A 1 478 ? -50.44515 58.78097 -25.26774 1.000 24.40038 407 ASP A O 1
ATOM 3073 N N . TYR A 1 479 ? -50.24753 60.58875 -23.94491 1.000 26.90136 408 TYR A N 1
ATOM 3074 C CA . TYR A 1 479 ? -50.59444 59.89505 -22.71576 1.000 25.35303 408 TYR A CA 1
ATOM 3075 C C . TYR A 1 479 ? -50.95604 60.94734 -21.69069 1.000 25.05241 408 TYR A C 1
ATOM 3076 O O . TYR A 1 479 ? -50.56930 62.11108 -21.80257 1.000 27.96777 408 TYR A O 1
ATOM 3085 N N . THR A 1 480 ? -51.71543 60.51826 -20.69498 1.000 28.91780 409 THR A N 1
ATOM 3086 C CA . THR A 1 480 ? -52.08763 61.33904 -19.55445 1.000 26.75719 409 THR A CA 1
ATOM 3087 C C . THR A 1 480 ? -51.83370 60.51811 -18.30534 1.000 28.06542 409 THR A C 1
ATOM 3088 O O . THR A 1 480 ? -51.81190 59.28617 -18.35177 1.000 25.90856 409 THR A O 1
ATOM 3092 N N . VAL A 1 481 ? -51.63608 61.20283 -17.18565 1.000 29.05852 410 VAL A N 1
ATOM 3093 C CA . VAL A 1 481 ? -51.39913 60.54603 -15.90513 1.000 33.51421 410 VAL A CA 1
ATOM 3094 C C . VAL A 1 481 ? -52.55146 60.90221 -14.98610 1.000 33.03432 410 VAL A C 1
ATOM 3095 O O . VAL A 1 481 ? -52.92598 62.07521 -14.87918 1.000 33.04189 410 VAL A O 1
ATOM 3099 N N . SER A 1 482 ? -53.12195 59.89543 -14.33472 1.000 34.10128 411 SER A N 1
ATOM 3100 C CA . SER A 1 482 ? -54.20064 60.13172 -13.37553 1.000 37.70865 411 SER A CA 1
ATOM 3101 C C . SER A 1 482 ? -53.94866 59.19570 -12.20016 1.000 33.80780 411 SER A C 1
ATOM 3102 O O . SER A 1 482 ? -54.22211 57.99698 -12.28778 1.000 35.52083 411 SER A O 1
ATOM 3105 N N . GLY A 1 483 ? -53.39785 59.74064 -11.12320 1.000 34.05185 412 GLY A N 1
ATOM 3106 C CA . GLY A 1 483 ? -53.06196 58.90938 -9.97767 1.000 35.59082 412 GLY A CA 1
ATOM 3107 C C . GLY A 1 483 ? -51.90752 57.98826 -10.30876 1.000 31.89360 412 GLY A C 1
ATOM 3108 O O . GLY A 1 483 ? -50.85435 58.42082 -10.78923 1.000 35.63032 412 GLY A O 1
ATOM 3109 N N . SER A 1 484 ? -52.10024 56.69907 -10.05567 1.000 30.13510 413 SER A N 1
ATOM 3110 C CA . SER A 1 484 ? -51.13571 55.68385 -10.44531 1.000 29.71535 413 SER A CA 1
ATOM 3111 C C . SER A 1 484 ? -51.36269 55.16114 -11.85500 1.000 28.53047 413 SER A C 1
ATOM 3112 O O . SER A 1 484 ? -50.69574 54.20517 -12.26283 1.000 29.63913 413 SER A O 1
ATOM 3115 N N . ASN A 1 485 ? -52.27437 55.76140 -12.60507 1.000 29.65391 414 ASN A N 1
ATOM 3116 C CA . ASN A 1 485 ? -52.66303 55.25613 -13.91021 1.000 28.14426 414 ASN A CA 1
ATOM 3117 C C . ASN A 1 485 ? -51.99610 56.03681 -15.03336 1.000 28.74750 414 ASN A C 1
ATOM 3118 O O . ASN A 1 485 ? -51.95248 57.26947 -15.00450 1.000 27.69082 414 ASN A O 1
ATOM 3123 N N . ILE A 1 486 ? -51.51948 55.31412 -16.04339 1.000 21.92464 415 ILE A N 1
ATOM 3124 C CA . ILE A 1 486 ? -51.00611 55.91422 -17.26787 1.000 21.57951 415 ILE A CA 1
ATOM 3125 C C . ILE A 1 486 ? -51.87838 55.41876 -18.40655 1.000 22.50348 415 ILE A C 1
ATOM 3126 O O . ILE A 1 486 ? -51.93577 54.21175 -18.67741 1.000 21.76513 415 ILE A O 1
ATOM 3131 N N . THR A 1 487 ? -52.55865 56.34685 -19.06542 1.000 23.86453 416 THR A N 1
ATOM 3132 C CA . THR A 1 487 ? -53.51384 56.02943 -20.11386 1.000 23.96825 416 THR A CA 1
ATOM 3133 C C . THR A 1 487 ? -52.98789 56.50601 -21.45923 1.000 24.01496 416 THR A C 1
ATOM 3134 O O . THR A 1 487 ? -52.52046 57.64218 -21.58318 1.000 23.54794 416 THR A O 1
ATOM 3138 N N . PHE A 1 488 ? -53.11528 55.64777 -22.46580 1.000 22.71289 417 PHE A N 1
ATOM 3139 C CA . PHE A 1 488 ? -52.74962 55.94447 -23.83722 1.000 23.54353 417 PHE A CA 1
ATOM 3140 C C . PHE A 1 488 ? -54.01152 55.97655 -24.68987 1.000 25.09660 417 PHE A C 1
ATOM 3141 O O . PHE A 1 488 ? -54.69827 54.94869 -24.79790 1.000 23.57068 417 PHE A O 1
ATOM 3149 N N . PRO A 1 489 ? -54.36407 57.11992 -25.27877 1.000 25.10444 418 PRO A N 1
ATOM 3150 C CA . PRO A 1 489 ? -55.63058 57.22234 -26.02168 1.000 26.25481 418 PRO A CA 1
ATOM 3151 C C . PRO A 1 489 ? -55.62558 56.42968 -27.32151 1.000 24.57274 418 PRO A C 1
ATOM 3152 O O . PRO A 1 489 ? -54.58819 56.19971 -27.94023 1.000 22.73838 418 PRO A O 1
ATOM 3156 N N . ALA A 1 490 ? -56.82517 56.02406 -27.74637 1.000 26.56258 419 ALA A N 1
ATOM 3157 C CA . ALA A 1 490 ? -56.92913 55.13542 -28.90047 1.000 25.48409 419 ALA A CA 1
ATOM 3158 C C . ALA A 1 490 ? -56.34557 55.78578 -30.15086 1.000 25.41274 419 ALA A C 1
ATOM 3159 O O . ALA A 1 490 ? -55.72263 55.11023 -30.98735 1.000 22.62743 419 ALA A O 1
ATOM 3161 N N . SER A 1 491 ? -56.50910 57.10295 -30.28295 1.000 24.43959 420 SER A N 1
ATOM 3162 C CA . SER A 1 491 ? -55.99345 57.78205 -31.46840 1.000 25.78033 420 SER A CA 1
ATOM 3163 C C . SER A 1 491 ? -54.46965 57.71590 -31.53316 1.000 25.79760 420 SER A C 1
ATOM 3164 O O . SER A 1 491 ? -53.89677 57.57329 -32.61841 1.000 24.36903 420 SER A O 1
ATOM 3167 N N . PHE A 1 492 ? -53.79291 57.84522 -30.39045 1.000 22.19419 421 PHE A N 1
ATOM 3168 C CA . PHE A 1 492 ? -52.33831 57.70933 -30.39322 1.000 23.87194 421 PHE A CA 1
ATOM 3169 C C . PHE A 1 492 ? -51.93197 56.28244 -30.73185 1.000 21.85323 421 PHE A C 1
ATOM 3170 O O . PHE A 1 492 ? -51.08960 56.05758 -31.61344 1.000 26.32322 421 PHE A O 1
ATOM 3178 N N . LEU A 1 493 ? -52.53636 55.30113 -30.04908 1.000 22.60529 422 LEU A N 1
ATOM 3179 C CA . LEU A 1 493 ? -52.19576 53.89248 -30.26149 1.000 22.85749 422 LEU A CA 1
ATOM 3180 C C . LEU A 1 493 ? -52.49261 53.45290 -31.69109 1.000 24.49386 422 LEU A C 1
ATOM 3181 O O . LEU A 1 493 ? -51.80915 52.57671 -32.23856 1.000 23.66065 422 LEU A O 1
ATOM 3186 N N . SER A 1 494 ? -53.51132 54.04095 -32.31279 1.000 23.15669 423 SER A N 1
ATOM 3187 C CA . SER A 1 494 ? -53.82976 53.64863 -33.67789 1.000 24.86433 423 SER A CA 1
ATOM 3188 C C . SER A 1 494 ? -52.72901 54.02346 -34.65846 1.000 24.12722 423 SER A C 1
ATOM 3189 O O . SER A 1 494 ? -52.75706 53.54580 -35.79071 1.000 25.40854 423 SER A O 1
ATOM 3192 N N . THR A 1 495 ? -51.74257 54.82275 -34.24172 1.000 23.75310 424 THR A N 1
ATOM 3193 C CA . THR A 1 495 ? -50.57852 55.10175 -35.07341 1.000 24.17439 424 THR A CA 1
ATOM 3194 C C . THR A 1 495 ? -49.52999 53.99562 -35.00827 1.000 24.88073 424 THR A C 1
ATOM 3195 O O . THR A 1 495 ? -48.59231 54.01029 -35.81451 1.000 25.50490 424 THR A O 1
ATOM 3199 N N . TYR A 1 496 ? -49.67525 53.03207 -34.09592 1.000 21.79135 425 TYR A N 1
ATOM 3200 C CA . TYR A 1 496 ? -48.76801 51.89566 -33.99466 1.000 23.74597 425 TYR A CA 1
ATOM 3201 C C . TYR A 1 496 ? -49.37089 50.58485 -34.45924 1.000 23.88260 425 TYR A C 1
ATOM 3202 O O . TYR A 1 496 ? -48.61349 49.67012 -34.80401 1.000 21.55958 425 TYR A O 1
ATOM 3211 N N . TYR A 1 497 ? -50.69917 50.45641 -34.43810 1.000 21.68310 426 TYR A N 1
ATOM 3212 C CA . TYR A 1 497 ? -51.37987 49.23894 -34.86014 1.000 24.09222 426 TYR A CA 1
ATOM 3213 C C . TYR A 1 497 ? -52.82830 49.57691 -35.17981 1.000 22.54130 426 TYR A C 1
ATOM 3214 O O . TYR A 1 497 ? -53.31630 50.65417 -34.84141 1.000 22.62807 426 TYR A O 1
ATOM 3223 N N . SER A 1 498 ? -53.51831 48.62824 -35.81784 1.000 23.77227 427 SER A N 1
ATOM 3224 C CA . SER A 1 498 ? -54.89512 48.81792 -36.27595 1.000 25.48791 427 SER A CA 1
ATOM 3225 C C . SER A 1 498 ? -55.68711 47.54184 -36.00067 1.000 25.64388 427 SER A C 1
ATOM 3226 O O . SER A 1 498 ? -55.17119 46.59012 -35.40811 1.000 24.74815 427 SER A O 1
ATOM 3229 N N . GLU A 1 499 ? -56.94784 47.49428 -36.46027 1.000 24.87365 428 GLU A N 1
ATOM 3230 C CA . GLU A 1 499 ? -57.69057 46.24081 -36.32972 1.000 24.31974 428 GLU A CA 1
ATOM 3231 C C . GLU A 1 499 ? -57.15850 45.12663 -37.22547 1.000 27.07355 428 GLU A C 1
ATOM 3232 O O . GLU A 1 499 ? -57.39193 43.95182 -36.91833 1.000 25.25432 428 GLU A O 1
ATOM 3238 N N . THR A 1 500 ? -56.46062 45.44944 -38.31746 1.000 24.55949 429 THR A N 1
ATOM 3239 C CA . THR A 1 500 ? -56.02417 44.42779 -39.26161 1.000 27.31217 429 THR A CA 1
ATOM 3240 C C . THR A 1 500 ? -54.51133 44.23439 -39.35528 1.000 29.06934 429 THR A C 1
ATOM 3241 O O . THR A 1 500 ? -54.08075 43.35057 -40.10000 1.000 30.32835 429 THR A O 1
ATOM 3245 N N . SER A 1 501 ? -53.68533 45.00612 -38.64251 1.000 24.91738 430 SER A N 1
ATOM 3246 C CA . SER A 1 501 ? -52.24448 44.82621 -38.82326 1.000 28.64037 430 SER A CA 1
ATOM 3247 C C . SER A 1 501 ? -51.76554 43.47490 -38.25461 1.000 28.08313 430 SER A C 1
ATOM 3248 O O . SER A 1 501 ? -52.43777 42.82997 -37.44227 1.000 25.48366 430 SER A O 1
ATOM 3251 N N . GLU A 1 502 ? -50.60105 43.03109 -38.73617 1.000 23.59531 431 GLU A N 1
ATOM 3252 C CA . GLU A 1 502 ? -50.13373 41.68146 -38.44201 1.000 27.19945 431 GLU A CA 1
ATOM 3253 C C . GLU A 1 502 ? -49.77833 41.52118 -36.95860 1.000 26.67953 431 GLU A C 1
ATOM 3254 O O . GLU A 1 502 ? -49.28400 42.45542 -36.31926 1.000 25.80583 431 GLU A O 1
ATOM 3260 N N . PRO A 1 503 ? -49.97792 40.32565 -36.40642 1.000 23.61979 432 PRO A N 1
ATOM 3261 C CA . PRO A 1 503 ? -49.61901 40.08137 -35.01197 1.000 23.26835 432 PRO A CA 1
ATOM 3262 C C . PRO A 1 503 ? -48.11310 39.95120 -34.83990 1.000 26.58257 432 PRO A C 1
ATOM 3263 O O . PRO A 1 503 ? -47.42126 39.32053 -35.64242 1.000 25.21669 432 PRO A O 1
ATOM 3267 N N . GLY A 1 504 ? -47.60984 40.53953 -33.76821 1.000 24.88031 433 GLY A N 1
ATOM 3268 C CA . GLY A 1 504 ? -46.20248 40.42754 -33.45534 1.000 25.46456 433 GLY A CA 1
ATOM 3269 C C . GLY A 1 504 ? -45.83281 41.49316 -32.44815 1.000 23.63877 433 GLY A C 1
ATOM 3270 O O . GLY A 1 504 ? -46.69806 42.14805 -31.87203 1.000 22.85402 433 GLY A O 1
ATOM 3271 N N . LEU A 1 505 ? -44.52836 41.65279 -32.25428 1.000 22.06967 434 LEU A N 1
ATOM 3272 C CA . LEU A 1 505 ? -44.00431 42.70198 -31.38933 1.000 20.71299 434 LEU A CA 1
ATOM 3273 C C . LEU A 1 505 ? -43.82889 43.99817 -32.16643 1.000 23.26092 434 LEU A C 1
ATOM 3274 O O . LEU A 1 505 ? -43.22631 44.01214 -33.24499 1.000 21.48649 434 LEU A O 1
ATOM 3279 N N . LEU A 1 506 ? -44.32518 45.07938 -31.59210 1.000 21.39943 435 LEU A N 1
ATOM 3280 C CA . LEU A 1 506 ? -44.31660 46.40706 -32.17270 1.000 20.99727 435 LEU A CA 1
ATOM 3281 C C . LEU A 1 506 ? -43.25225 47.22858 -31.43886 1.000 19.58860 435 LEU A C 1
ATOM 3282 O O . LEU A 1 506 ? -42.43282 46.64330 -30.71427 1.000 20.32193 435 LEU A O 1
ATOM 3287 N N . PRO A 1 507 ? -43.17480 48.55016 -31.61586 1.000 20.58505 436 PRO A N 1
ATOM 3288 C CA . PRO A 1 507 ? -42.26344 49.33864 -30.77422 1.000 20.66404 436 PRO A CA 1
ATOM 3289 C C . PRO A 1 507 ? -42.59522 49.19467 -29.29066 1.000 20.59021 436 PRO A C 1
ATOM 3290 O O . PRO A 1 507 ? -43.66699 48.71738 -28.90906 1.000 18.43497 436 PRO A O 1
ATOM 3294 N N . ASN A 1 508 ? -41.64891 49.58774 -28.43179 1.000 20.79774 437 ASN A N 1
ATOM 3295 C CA . ASN A 1 508 ? -41.96602 49.66150 -27.01187 1.000 19.73123 437 ASN A CA 1
ATOM 3296 C C . ASN A 1 508 ? -41.69048 51.06435 -26.48888 1.000 21.02767 437 ASN A C 1
ATOM 3297 O O . ASN A 1 508 ? -41.13254 51.91634 -27.17680 1.000 20.47705 437 ASN A O 1
ATOM 3302 N N . PHE A 1 509 ? -42.14201 51.31018 -25.26561 1.000 21.18626 438 PHE A N 1
ATOM 3303 C CA . PHE A 1 509 ? -42.07476 52.62213 -24.63985 1.000 19.43266 438 PHE A CA 1
ATOM 3304 C C . PHE A 1 509 ? -41.17238 52.51208 -23.42417 1.000 18.83693 438 PHE A C 1
ATOM 3305 O O . PHE A 1 509 ? -41.33792 51.58874 -22.62599 1.000 20.76271 438 PHE A O 1
ATOM 3313 N N . THR A 1 510 ? -40.21572 53.43215 -23.28642 1.000 21.22276 439 THR A N 1
ATOM 3314 C CA . THR A 1 510 ? -39.33871 53.47806 -22.11632 1.000 17.92738 439 THR A CA 1
ATOM 3315 C C . THR A 1 510 ? -39.74933 54.66865 -21.26555 1.000 18.37033 439 THR A C 1
ATOM 3316 O O . THR A 1 510 ? -39.70165 55.80928 -21.73366 1.000 19.97668 439 THR A O 1
ATOM 3320 N N . LEU A 1 511 ? -40.15375 54.38979 -20.02658 1.000 20.48429 440 LEU A N 1
ATOM 3321 C CA . LEU A 1 511 ? -40.72130 55.36737 -19.10864 1.000 18.77584 440 LEU A CA 1
ATOM 3322 C C . LEU A 1 511 ? -39.62566 55.89304 -18.19171 1.000 22.25495 440 LEU A C 1
ATOM 3323 O O . LEU A 1 511 ? -39.02201 55.11935 -17.44766 1.000 21.02307 440 LEU A O 1
ATOM 3328 N N . LYS A 1 512 ? -39.39911 57.20198 -18.22128 1.000 21.69629 441 LYS A N 1
ATOM 3329 C CA . LYS A 1 512 ? -38.39200 57.85690 -17.39925 1.000 24.17326 441 LYS A CA 1
ATOM 3330 C C . LYS A 1 512 ? -39.07144 58.45946 -16.17626 1.000 28.70356 441 LYS A C 1
ATOM 3331 O O . LYS A 1 512 ? -39.93326 59.33593 -16.30909 1.000 28.60427 441 LYS A O 1
ATOM 3337 N N . PHE A 1 513 ? -38.69117 57.98928 -14.99252 1.000 25.93992 442 PHE A N 1
ATOM 3338 C CA . PHE A 1 513 ? -39.23764 58.49827 -13.74671 1.000 28.13885 442 PHE A CA 1
ATOM 3339 C C . PHE A 1 513 ? -38.20769 59.37589 -13.04095 1.000 28.97817 442 PHE A C 1
ATOM 3340 O O . PHE A 1 513 ? -37.03047 59.42681 -13.41572 1.000 29.66527 442 PHE A O 1
ATOM 3348 N N . SER A 1 514 ? -38.69272 60.06979 -12.00564 1.000 28.82156 443 SER A N 1
ATOM 3349 C CA . SER A 1 514 ? -37.87574 60.96867 -11.18557 1.000 31.22568 443 SER A CA 1
ATOM 3350 C C . SER A 1 514 ? -36.58864 60.31171 -10.71572 1.000 31.13428 443 SER A C 1
ATOM 3351 O O . SER A 1 514 ? -35.56398 60.98049 -10.54653 1.000 32.80744 443 SER A O 1
ATOM 3354 N N . SER A 1 515 ? -36.64687 59.01943 -10.41784 1.000 27.81113 444 SER A N 1
ATOM 3355 C CA . SER A 1 515 ? -35.47177 58.27154 -10.00033 1.000 30.30584 444 SER A CA 1
ATOM 3356 C C . SER A 1 515 ? -35.78760 56.79990 -10.20979 1.000 31.14529 444 SER A C 1
ATOM 3357 O O . SER A 1 515 ? -36.92548 56.43148 -10.52239 1.000 29.17880 444 SER A O 1
ATOM 3360 N N . GLY A 1 516 ? -34.76293 55.96439 -10.06705 1.000 28.75196 445 GLY A N 1
ATOM 3361 C CA . GLY A 1 516 ? -34.92729 54.54011 -10.27143 1.000 28.35400 445 GLY A CA 1
ATOM 3362 C C . GLY A 1 516 ? -34.88316 54.13064 -11.73152 1.000 25.55751 445 GLY A C 1
ATOM 3363 O O . GLY A 1 516 ? -34.62254 54.91987 -12.64026 1.000 25.02782 445 GLY A O 1
ATOM 3364 N N . ALA A 1 517 ? -35.14323 52.84385 -11.94318 1.000 24.39804 446 ALA A N 1
ATOM 3365 C CA . ALA A 1 517 ? -35.06545 52.23489 -13.25797 1.000 25.09652 446 ALA A CA 1
ATOM 3366 C C . ALA A 1 517 ? -36.15406 52.78221 -14.18282 1.000 25.43012 446 ALA A C 1
ATOM 3367 O O . ALA A 1 517 ? -37.16503 53.34774 -13.74544 1.000 26.02079 446 ALA A O 1
ATOM 3369 N N . SER A 1 518 ? -35.92763 52.61096 -15.48680 1.000 25.18941 447 SER A N 1
ATOM 3370 C CA . SER A 1 518 ? -36.85529 53.05903 -16.51833 1.000 23.62042 447 SER A CA 1
ATOM 3371 C C . SER A 1 518 ? -37.59294 51.84907 -17.07492 1.000 21.30938 447 SER A C 1
ATOM 3372 O O . SER A 1 518 ? -37.05389 51.15592 -17.94458 1.000 22.46453 447 SER A O 1
ATOM 3375 N N . PRO A 1 519 ? -38.81569 51.55465 -16.63216 1.000 23.29273 448 PRO A N 1
ATOM 3376 C CA . PRO A 1 519 ? -39.50982 50.35995 -17.12848 1.000 18.47395 448 PRO A CA 1
ATOM 3377 C C . PRO A 1 519 ? -39.90376 50.49712 -18.59390 1.000 18.92758 448 PRO A C 1
ATOM 3378 O O . PRO A 1 519 ? -40.00383 51.59204 -19.14613 1.000 19.43222 448 PRO A O 1
ATOM 3382 N N . VAL A 1 520 ? -40.12111 49.34724 -19.22900 1.000 18.07453 449 VAL A N 1
ATOM 3383 C CA . VAL A 1 520 ? -40.42029 49.28228 -20.65571 1.000 21.02438 449 VAL A CA 1
ATOM 3384 C C . VAL A 1 520 ? -41.80591 48.67375 -20.84475 1.000 20.45799 449 VAL A C 1
ATOM 3385 O O . VAL A 1 520 ? -42.09564 47.60894 -20.29252 1.000 21.14187 449 VAL A O 1
ATOM 3389 N N . VAL A 1 521 ? -42.65697 49.34702 -21.62419 1.000 21.49474 450 VAL A N 1
ATOM 3390 C CA . VAL A 1 521 ? -43.99525 48.85298 -21.96108 1.000 19.72152 450 VAL A CA 1
ATOM 3391 C C . VAL A 1 521 ? -43.93457 48.35449 -23.40358 1.000 21.19283 450 VAL A C 1
ATOM 3392 O O . VAL A 1 521 ? -43.65308 49.13747 -24.31964 1.000 20.89363 450 VAL A O 1
ATOM 3396 N N . GLN A 1 522 ? -44.14417 47.04935 -23.60884 1.000 18.84579 451 GLN A N 1
ATOM 3397 C CA . GLN A 1 522 ? -44.04369 46.43200 -24.93103 1.000 19.87117 451 GLN A CA 1
ATOM 3398 C C . GLN A 1 522 ? -45.42063 46.37208 -25.60727 1.000 19.78638 451 GLN A C 1
ATOM 3399 O O . GLN A 1 522 ? -46.35826 45.77935 -25.06538 1.000 19.30970 451 GLN A O 1
ATOM 3405 N N . LEU A 1 523 ? -45.53185 46.96544 -26.79806 1.000 20.76126 452 LEU A N 1
ATOM 3406 C CA . LEU A 1 523 ? -46.75594 46.86772 -27.58508 1.000 19.93198 452 LEU A CA 1
ATOM 3407 C C . LEU A 1 523 ? -46.74695 45.53319 -28.30325 1.000 20.49241 452 LEU A C 1
ATOM 3408 O O . LEU A 1 523 ? -45.73365 45.15563 -28.89643 1.000 21.31272 452 LEU A O 1
ATOM 3413 N N . VAL A 1 524 ? -47.85493 44.80296 -28.21305 1.000 20.02796 453 VAL A N 1
ATOM 3414 C CA . VAL A 1 524 ? -47.98440 43.46304 -28.76789 1.000 18.92097 453 VAL A CA 1
ATOM 3415 C C . VAL A 1 524 ? -49.31235 43.39868 -29.50597 1.000 24.03289 453 VAL A C 1
ATOM 3416 O O . VAL A 1 524 ? -50.37407 43.58072 -28.89317 1.000 20.82567 453 VAL A O 1
ATOM 3420 N N . GLN A 1 525 ? -49.26475 43.12648 -30.80635 1.000 22.34329 454 GLN A N 1
ATOM 3421 C CA . GLN A 1 525 ? -50.47720 42.77916 -31.54853 1.000 22.65146 454 GLN A CA 1
ATOM 3422 C C . GLN A 1 525 ? -50.58198 41.26526 -31.56251 1.000 21.06081 454 GLN A C 1
ATOM 3423 O O . GLN A 1 525 ? -49.66301 40.58674 -32.02886 1.000 22.50932 454 GLN A O 1
ATOM 3429 N N . TRP A 1 526 ? -51.67838 40.73546 -31.05218 1.000 20.77462 455 TRP A N 1
ATOM 3430 C CA . TRP A 1 526 ? -51.75320 39.30977 -30.78892 1.000 20.92836 455 TRP A CA 1
ATOM 3431 C C . TRP A 1 526 ? -53.02249 38.71726 -31.37908 1.000 19.83635 455 TRP A C 1
ATOM 3432 O O . TRP A 1 526 ? -54.01337 39.41244 -31.62144 1.000 22.15554 455 TRP A O 1
ATOM 3443 N N . ASP A 1 527 ? -52.96268 37.41473 -31.63405 1.000 19.61286 456 ASP A N 1
ATOM 3444 C CA . ASP A 1 527 ? -54.12392 36.59862 -31.95805 1.000 22.04618 456 ASP A CA 1
ATOM 3445 C C . ASP A 1 527 ? -53.90575 35.21615 -31.38204 1.000 23.51601 456 ASP A C 1
ATOM 3446 O O . ASP A 1 527 ? -52.81733 34.88217 -30.91407 1.000 20.40861 456 ASP A O 1
ATOM 3451 N N . THR A 1 528 ? -54.94475 34.39943 -31.46474 1.000 22.49875 457 THR A N 1
ATOM 3452 C CA . THR A 1 528 ? -54.86044 33.02507 -31.00294 1.000 20.98907 457 THR A CA 1
ATOM 3453 C C . THR A 1 528 ? -53.95590 32.23173 -31.92923 1.000 22.29080 457 THR A C 1
ATOM 3454 O O . THR A 1 528 ? -54.24978 32.13673 -33.12948 1.000 20.69071 457 THR A O 1
ATOM 3458 N N . PRO A 1 529 ? -52.86093 31.65190 -31.43791 1.000 21.11950 458 PRO A N 1
ATOM 3459 C CA . PRO A 1 529 ? -51.99065 30.86953 -32.32486 1.000 20.40046 458 PRO A CA 1
ATOM 3460 C C . PRO A 1 529 ? -52.70496 29.63919 -32.86682 1.000 23.56067 458 PRO A C 1
ATOM 3461 O O . PRO A 1 529 ? -53.66132 29.12677 -32.28101 1.000 20.40707 458 PRO A O 1
ATOM 3465 N N . THR A 1 530 ? -52.22553 29.16996 -34.01769 1.000 19.93740 459 THR A N 1
ATOM 3466 C CA . THR A 1 530 ? -52.65112 27.90268 -34.59068 1.000 20.65596 459 THR A CA 1
ATOM 3467 C C . THR A 1 530 ? -51.47450 26.93171 -34.58974 1.000 20.86430 459 THR A C 1
ATOM 3468 O O . THR A 1 530 ? -50.31971 27.34632 -34.52214 1.000 20.55514 459 THR A O 1
ATOM 3472 N N . LEU A 1 531 ? -51.77729 25.63392 -34.63973 1.000 21.47471 460 LEU A N 1
ATOM 3473 C CA . LEU A 1 531 ? -50.79353 24.56584 -34.78413 1.000 21.90014 460 LEU A CA 1
ATOM 3474 C C . LEU A 1 531 ? -50.96428 23.86945 -36.13231 1.000 26.46536 460 LEU A C 1
ATOM 3475 O O . LEU A 1 531 ? -52.07115 23.79632 -36.67484 1.000 23.72810 460 LEU A O 1
ATOM 3480 N N . SER A 1 532 ? -49.86522 23.30791 -36.64256 1.000 23.18162 461 SER A N 1
ATOM 3481 C CA . SER A 1 532 ? -49.91322 22.52964 -37.87007 1.000 26.69320 461 SER A CA 1
ATOM 3482 C C . SER A 1 532 ? -50.58322 21.18826 -37.66810 1.000 26.07598 461 SER A C 1
ATOM 3483 O O . SER A 1 532 ? -50.92262 20.53002 -38.65122 1.000 27.61014 461 SER A O 1
ATOM 3486 N N . LYS A 1 533 ? -50.76590 20.77150 -36.41819 1.000 28.10829 462 LYS A N 1
ATOM 3487 C CA . LYS A 1 533 ? -51.21792 19.42395 -36.08012 1.000 30.14791 462 LYS A CA 1
ATOM 3488 C C . LYS A 1 533 ? -52.04160 19.50489 -34.79631 1.000 27.69415 462 LYS A C 1
ATOM 3489 O O . LYS A 1 533 ? -51.67604 20.24049 -33.88482 1.000 27.04111 462 LYS A O 1
ATOM 3495 N N . THR A 1 534 ? -53.14936 18.75908 -34.71979 1.000 29.97952 463 THR A N 1
ATOM 3496 C CA . THR A 1 534 ? -53.99969 18.83658 -33.53816 1.000 27.32170 463 THR A CA 1
ATOM 3497 C C . THR A 1 534 ? -54.06064 17.54464 -32.73284 1.000 28.62361 463 THR A C 1
ATOM 3498 O O . THR A 1 534 ? -54.60225 17.55908 -31.61917 1.000 26.09842 463 THR A O 1
ATOM 3502 N N . SER A 1 535 ? -53.51235 16.44418 -33.24602 1.000 28.00174 464 SER A N 1
ATOM 3503 C CA . SER A 1 535 ? -53.46676 15.19163 -32.50534 1.000 30.24303 464 SER A CA 1
ATOM 3504 C C . SER A 1 535 ? -52.34600 14.31569 -33.05709 1.000 34.20822 464 SER A C 1
ATOM 3505 O O . SER A 1 535 ? -51.82111 14.55806 -34.14967 1.000 34.13946 464 SER A O 1
ATOM 3508 N N . ALA A 1 536 ? -51.99557 13.28221 -32.28249 1.000 31.63819 465 ALA A N 1
ATOM 3509 C CA . ALA A 1 536 ? -50.99892 12.27902 -32.64388 1.000 34.04674 465 ALA A CA 1
ATOM 3510 C C . ALA A 1 536 ? -51.13624 11.09343 -31.70110 1.000 38.48258 465 ALA A C 1
ATOM 3511 O O . ALA A 1 536 ? -51.43076 11.27362 -30.51926 1.000 36.62057 465 ALA A O 1
ATOM 3513 N N . ALA A 1 537 ? -50.91486 9.88931 -32.21749 1.000 36.34552 466 ALA A N 1
ATOM 3514 C CA . ALA A 1 537 ? -50.82967 8.73819 -31.33386 1.000 39.94096 466 ALA A CA 1
ATOM 3515 C C . ALA A 1 537 ? -49.52665 8.81442 -30.54688 1.000 42.19155 466 ALA A C 1
ATOM 3516 O O . ALA A 1 537 ? -48.46662 9.09061 -31.11514 1.000 44.92708 466 ALA A O 1
ATOM 3518 N N . ALA A 1 538 ? -49.60201 8.59569 -29.23212 1.000 41.78111 467 ALA A N 1
ATOM 3519 C CA . ALA A 1 538 ? -48.38315 8.59715 -28.43171 1.000 41.98816 467 ALA A CA 1
ATOM 3520 C C . ALA A 1 538 ? -47.44173 7.47169 -28.83889 1.000 48.69962 467 ALA A C 1
ATOM 3521 O O . ALA A 1 538 ? -46.21859 7.65302 -28.81129 1.000 52.45574 467 ALA A O 1
ATOM 3523 N N . SER A 1 539 ? -47.98552 6.31399 -29.23528 1.000 50.81063 468 SER A N 1
ATOM 3524 C CA . SER A 1 539 ? -47.13313 5.20297 -29.65576 1.000 53.94718 468 SER A CA 1
ATOM 3525 C C . SER A 1 539 ? -46.24216 5.60459 -30.82335 1.000 56.26426 468 SER A C 1
ATOM 3526 O O . SER A 1 539 ? -45.07896 5.19212 -30.90086 1.000 59.58302 468 SER A O 1
ATOM 3529 N N . SER A 1 540 ? -46.77987 6.40388 -31.74894 1.000 55.56849 469 SER A N 1
ATOM 3530 C CA . SER A 1 540 ? -46.10564 6.73667 -32.99609 1.000 55.68942 469 SER A CA 1
ATOM 3531 C C . SER A 1 540 ? -44.93845 7.69607 -32.81605 1.000 57.23109 469 SER A C 1
ATOM 3532 O O . SER A 1 540 ? -44.13588 7.83892 -33.74460 1.000 62.53975 469 SER A O 1
ATOM 3535 N N . ILE A 1 541 ? -44.81926 8.35828 -31.66833 1.000 50.27147 470 ILE A N 1
ATOM 3536 C CA . ILE A 1 541 ? -43.93815 9.51674 -31.57309 1.000 53.51490 470 ILE A CA 1
ATOM 3537 C C . ILE A 1 541 ? -43.10473 9.50750 -30.29982 1.000 53.54303 470 ILE A C 1
ATOM 3538 O O . ILE A 1 541 ? -42.66288 10.56273 -29.82879 1.000 51.51593 470 ILE A O 1
ATOM 3543 N N . SER A 1 542 ? -42.87770 8.32920 -29.73712 1.000 55.17669 471 SER A N 1
ATOM 3544 C CA . SER A 1 542 ? -42.11885 8.20903 -28.50322 1.000 56.24917 471 SER A CA 1
ATOM 3545 C C . SER A 1 542 ? -40.65774 7.86806 -28.79307 1.000 57.05856 471 SER A C 1
ATOM 3546 O O . SER A 1 542 ? -40.25218 7.61669 -29.93104 1.000 56.89417 471 SER A O 1
ATOM 3549 N N . GLY A 1 543 ? -39.86252 7.87811 -27.72731 1.000 57.01606 472 GLY A N 1
ATOM 3550 C CA . GLY A 1 543 ? -38.42512 7.81715 -27.83500 1.000 52.48720 472 GLY A CA 1
ATOM 3551 C C . GLY A 1 543 ? -37.73746 9.16473 -27.83935 1.000 51.92365 472 GLY A C 1
ATOM 3552 O O . GLY A 1 543 ? -36.50221 9.21393 -27.76326 1.000 54.34642 472 GLY A O 1
ATOM 3553 N N . SER A 1 544 ? -38.49019 10.25958 -27.90676 1.000 44.19479 473 SER A N 1
ATOM 3554 C CA . SER A 1 544 ? -37.90224 11.58245 -28.07984 1.000 40.28902 473 SER A CA 1
ATOM 3555 C C . SER A 1 544 ? -38.97891 12.62774 -27.80120 1.000 38.00522 473 SER A C 1
ATOM 3556 O O . SER A 1 544 ? -40.14310 12.29728 -27.55007 1.000 38.65917 473 SER A O 1
ATOM 3559 N N . ASP A 1 545 ? -38.57646 13.89560 -27.82360 1.000 32.75971 474 ASP A N 1
ATOM 3560 C CA . ASP A 1 545 ? -39.53602 14.96861 -27.61372 1.000 30.78030 474 ASP A CA 1
ATOM 3561 C C . ASP A 1 545 ? -40.48275 15.08406 -28.80938 1.000 29.72794 474 ASP A C 1
ATOM 3562 O O . ASP A 1 545 ? -40.20862 14.58721 -29.90396 1.000 27.54988 474 ASP A O 1
ATOM 3567 N N . LEU A 1 546 ? -41.62108 15.74529 -28.57960 1.000 28.36237 475 LEU A N 1
ATOM 3568 C CA . LEU A 1 546 ? -42.61738 16.00955 -29.61508 1.000 25.30191 475 LEU A CA 1
ATOM 3569 C C . LEU A 1 546 ? -42.58781 17.49747 -29.93720 1.000 24.84762 475 LEU A C 1
ATOM 3570 O O . LEU A 1 546 ? -42.97576 18.32460 -29.10282 1.000 23.51665 475 LEU A O 1
ATOM 3575 N N . SER A 1 547 ? -42.14902 17.82797 -31.15151 1.000 24.52211 476 SER A N 1
ATOM 3576 C CA . SER A 1 547 ? -42.09274 19.20188 -31.63503 1.000 23.77214 476 SER A CA 1
ATOM 3577 C C . SER A 1 547 ? -43.27890 19.43991 -32.56672 1.000 23.82938 476 SER A C 1
ATOM 3578 O O . SER A 1 547 ? -43.42553 18.73739 -33.57072 1.000 24.63610 476 SER A O 1
ATOM 3581 N N . ILE A 1 548 ? -44.09563 20.44085 -32.25519 1.000 23.04884 477 ILE A N 1
ATOM 3582 C CA . ILE A 1 548 ? -45.29790 20.74695 -33.02378 1.000 23.08189 477 ILE A CA 1
ATOM 3583 C C . ILE A 1 548 ? -45.12999 22.13413 -33.63632 1.000 22.50554 477 ILE A C 1
ATOM 3584 O O . ILE A 1 548 ? -45.08403 23.12043 -32.89671 1.000 21.71134 477 ILE A O 1
ATOM 3589 N N . PRO A 1 549 ? -45.04118 22.26176 -34.96178 1.000 22.94087 478 PRO A N 1
ATOM 3590 C CA . PRO A 1 549 ? -44.91410 23.59167 -35.56942 1.000 22.47486 478 PRO A CA 1
ATOM 3591 C C . PRO A 1 549 ? -46.10538 24.47617 -35.23972 1.000 21.87252 478 PRO A C 1
ATOM 3592 O O . PRO A 1 549 ? -47.25157 24.02178 -35.16453 1.000 22.62963 478 PRO A O 1
ATOM 3596 N N . ILE A 1 550 ? -45.82920 25.75669 -35.04557 1.000 19.48287 479 ILE A N 1
ATOM 3597 C CA . ILE A 1 550 ? -46.84111 26.67491 -34.55355 1.000 19.16241 479 ILE A CA 1
ATOM 3598 C C . ILE A 1 550 ? -46.69719 27.98181 -35.30646 1.000 22.26187 479 ILE A C 1
ATOM 3599 O O . ILE A 1 550 ? -45.59555 28.37004 -35.70594 1.000 19.56615 479 ILE A O 1
ATOM 3604 N N . THR A 1 551 ? -47.82291 28.64624 -35.52331 1.000 19.45603 480 THR A N 1
ATOM 3605 C CA . THR A 1 551 ? -47.83528 30.01692 -36.01379 1.000 20.94977 480 THR A CA 1
ATOM 3606 C C . THR A 1 551 ? -48.01920 30.89604 -34.77951 1.000 22.84201 480 THR A C 1
ATOM 3607 O O . THR A 1 551 ? -49.12973 31.01348 -34.25408 1.000 20.57770 480 THR A O 1
ATOM 3611 N N . TRP A 1 552 ? -46.91463 31.46716 -34.28372 1.000 21.65460 481 TRP A N 1
ATOM 3612 C CA . TRP A 1 552 ? -47.00293 32.46768 -33.22938 1.000 20.78183 481 TRP A CA 1
ATOM 3613 C C . TRP A 1 552 ? -47.73332 33.69311 -33.75823 1.000 25.07296 481 TRP A C 1
ATOM 3614 O O . TRP A 1 552 ? -47.53209 34.10790 -34.90266 1.000 24.49930 481 TRP A O 1
ATOM 3625 N N . LYS A 1 553 ? -48.56978 34.28989 -32.91354 1.000 19.77436 482 LYS A N 1
ATOM 3626 C CA . LYS A 1 553 ? -49.32351 35.48433 -33.27801 1.000 21.23283 482 LYS A CA 1
ATOM 3627 C C . LYS A 1 553 ? -49.24747 36.41491 -32.07518 1.000 21.46420 482 LYS A C 1
ATOM 3628 O O . LYS A 1 553 ? -50.14230 36.44401 -31.22647 1.000 19.24101 482 LYS A O 1
ATOM 3634 N N . GLY A 1 554 ? -48.16038 37.17949 -32.01873 1.000 22.52350 483 GLY A N 1
ATOM 3635 C CA . GLY A 1 554 ? -47.87703 38.05076 -30.89885 1.000 21.51550 483 GLY A CA 1
ATOM 3636 C C . GLY A 1 554 ? -46.53897 37.70536 -30.27494 1.000 24.29832 483 GLY A C 1
ATOM 3637 O O . GLY A 1 554 ? -45.52451 37.57067 -30.97473 1.000 22.12565 483 GLY A O 1
ATOM 3638 N N . LEU A 1 555 ? -46.53052 37.55649 -28.95415 1.000 22.08690 484 LEU A N 1
ATOM 3639 C CA . LEU A 1 555 ? -45.34918 37.10773 -28.23318 1.000 23.34874 484 LEU A CA 1
ATOM 3640 C C . LEU A 1 555 ? -44.99517 35.69922 -28.65790 1.000 21.18221 484 LEU A C 1
ATOM 3641 O O . LEU A 1 555 ? -45.81538 34.78982 -28.48204 1.000 22.41568 484 LEU A O 1
ATOM 3646 N N . PRO A 1 556 ? -43.80446 35.46087 -29.15940 1.000 23.88987 485 PRO A N 1
ATOM 3647 C CA . PRO A 1 556 ? -43.35297 34.10359 -29.49127 1.000 22.05168 485 PRO A CA 1
ATOM 3648 C C . PRO A 1 556 ? -42.88664 33.30048 -28.27027 1.000 24.40897 485 PRO A C 1
ATOM 3649 O O . PRO A 1 556 ? -41.76891 32.77793 -28.23253 1.000 24.29413 485 PRO A O 1
ATOM 3653 N N . LYS A 1 557 ? -43.73467 33.22235 -27.25076 1.000 25.76365 486 LYS A N 1
ATOM 3654 C CA . LYS A 1 557 ? -43.41408 32.48444 -26.03163 1.000 25.30301 486 LYS A CA 1
ATOM 3655 C C . LYS A 1 557 ? -44.64423 31.71410 -25.57541 1.000 26.54036 486 LYS A C 1
ATOM 3656 O O . LYS A 1 557 ? -45.77912 32.13789 -25.80329 1.000 25.95304 486 LYS A O 1
ATOM 3662 N N . LEU A 1 558 ? -44.40245 30.61168 -24.88141 1.000 23.58503 487 LEU A N 1
ATOM 3663 C CA . LEU A 1 558 ? -45.44276 29.82032 -24.23829 1.000 22.17184 487 LEU A CA 1
ATOM 3664 C C . LEU A 1 558 ? -45.53612 30.21968 -22.76493 1.000 24.60285 487 LEU A C 1
ATOM 3665 O O . LEU A 1 558 ? -44.50748 30.28040 -22.08306 1.000 25.60961 487 LEU A O 1
ATOM 3670 N N . ALA A 1 559 ? -46.76843 30.48487 -22.26698 1.000 21.83031 488 ALA A N 1
ATOM 3671 C CA . ALA A 1 559 ? -46.96339 30.80519 -20.84613 1.000 22.51532 488 ALA A CA 1
ATOM 3672 C C . ALA A 1 559 ? -47.00182 29.55340 -19.97248 1.000 23.23021 488 ALA A C 1
ATOM 3673 O O . ALA A 1 559 ? -46.41385 29.53776 -18.88298 1.000 22.89711 488 ALA A O 1
ATOM 3675 N N . THR A 1 560 ? -47.73238 28.52556 -20.40258 1.000 20.89096 489 THR A N 1
ATOM 3676 C CA . THR A 1 560 ? -47.83324 27.24920 -19.69202 1.000 17.38332 489 THR A CA 1
ATOM 3677 C C . THR A 1 560 ? -48.57874 26.26170 -20.58157 1.000 21.09668 489 THR A C 1
ATOM 3678 O O . THR A 1 560 ? -49.07857 26.61766 -21.65441 1.000 22.62448 489 THR A O 1
ATOM 3682 N N . VAL A 1 561 ? -48.65157 25.00802 -20.13062 1.000 19.36565 490 VAL A N 1
ATOM 3683 C CA . VAL A 1 561 ? -49.43535 23.97737 -20.80835 1.000 19.07698 490 VAL A CA 1
ATOM 3684 C C . VAL A 1 561 ? -50.31962 23.28065 -19.77860 1.000 19.68405 490 VAL A C 1
ATOM 3685 O O . VAL A 1 561 ? -49.82681 22.80199 -18.75507 1.000 18.79831 490 VAL A O 1
ATOM 3689 N N . LYS A 1 562 ? -51.62750 23.23018 -20.03975 1.000 21.73214 491 LYS A N 1
ATOM 3690 C CA . LYS A 1 562 ? -52.52878 22.40071 -19.24926 1.000 20.88176 491 LYS A CA 1
ATOM 3691 C C . LYS A 1 562 ? -52.54417 20.98535 -19.81636 1.000 23.57170 491 LYS A C 1
ATOM 3692 O O . LYS A 1 562 ? -52.48875 20.78740 -21.03482 1.000 23.57498 491 LYS A O 1
ATOM 3698 N N . ALA A 1 563 ? -52.63357 19.99295 -18.93326 1.000 19.50014 492 ALA A N 1
ATOM 3699 C CA . ALA A 1 563 ? -52.67308 18.60115 -19.37630 1.000 21.99958 492 ALA A CA 1
ATOM 3700 C C . ALA A 1 563 ? -53.73047 17.84067 -18.59070 1.000 23.49118 492 ALA A C 1
ATOM 3701 O O . ALA A 1 563 ? -53.60626 17.68479 -17.37514 1.000 23.83225 492 ALA A O 1
ATOM 3703 N N . LEU A 1 564 ? -54.74094 17.32811 -19.29146 1.000 24.18946 493 LEU A N 1
ATOM 3704 C CA . LEU A 1 564 ? -55.92362 16.74604 -18.66608 1.000 25.56045 493 LEU A CA 1
ATOM 3705 C C . LEU A 1 564 ? -56.22578 15.42660 -19.35706 1.000 27.29889 493 LEU A C 1
ATOM 3706 O O . LEU A 1 564 ? -56.38391 15.39467 -20.58331 1.000 29.30475 493 LEU A O 1
ATOM 3711 N N . LEU A 1 565 ? -56.27003 14.33884 -18.59173 1.000 28.10245 494 LEU A N 1
ATOM 3712 C CA . LEU A 1 565 ? -56.70824 13.07707 -19.16818 1.000 31.18215 494 LEU A CA 1
ATOM 3713 C C . LEU A 1 565 ? -58.18721 13.14329 -19.53015 1.000 32.64810 494 LEU A C 1
ATOM 3714 O O . LEU A 1 565 ? -58.93038 14.02179 -19.08915 1.000 30.30123 494 LEU A O 1
ATOM 3719 N N . ASN A 1 566 ? -58.60506 12.18097 -20.35257 1.000 39.53845 495 ASN A N 1
ATOM 3720 C CA . ASN A 1 566 ? -59.97347 12.16315 -20.86132 1.000 39.52602 495 ASN A CA 1
ATOM 3721 C C . ASN A 1 566 ? -60.99041 12.07658 -19.72613 1.000 40.55686 495 ASN A C 1
ATOM 3722 O O . ASN A 1 566 ? -62.02644 12.74882 -19.76060 1.000 44.28786 495 ASN A O 1
ATOM 3727 N N . ASN A 1 567 ? -60.70445 11.28244 -18.69884 1.000 38.85245 496 ASN A N 1
ATOM 3728 C CA . ASN A 1 567 ? -61.63764 11.13837 -17.58753 1.000 41.41223 496 ASN A CA 1
ATOM 3729 C C . ASN A 1 567 ? -61.56170 12.28751 -16.57338 1.000 39.65372 496 ASN A C 1
ATOM 3730 O O . ASN A 1 567 ? -62.23434 12.22045 -15.54046 1.000 38.79487 496 ASN A O 1
ATOM 3735 N N . GLY A 1 568 ? -60.75806 13.32107 -16.82403 1.000 38.18880 497 GLY A N 1
ATOM 3736 C CA . GLY A 1 568 ? -60.68565 14.47722 -15.94992 1.000 36.12502 497 GLY A CA 1
ATOM 3737 C C . GLY A 1 568 ? -59.56769 14.45311 -14.92236 1.000 34.09836 497 GLY A C 1
ATOM 3738 O O . GLY A 1 568 ? -59.30677 15.48515 -14.28886 1.000 29.31767 497 GLY A O 1
ATOM 3739 N N . THR A 1 569 ? -58.91876 13.31321 -14.71740 1.000 33.07874 498 THR A N 1
ATOM 3740 C CA . THR A 1 569 ? -57.73781 13.27845 -13.86653 1.000 32.78119 498 THR A CA 1
ATOM 3741 C C . THR A 1 569 ? -56.60014 14.07637 -14.50681 1.000 31.74557 498 THR A C 1
ATOM 3742 O O . THR A 1 569 ? -56.45785 14.12565 -15.73506 1.000 29.22758 498 THR A O 1
ATOM 3746 N N . TYR A 1 570 ? -55.80322 14.72946 -13.65828 1.000 29.08983 499 TYR A N 1
ATOM 3747 C CA . TYR A 1 570 ? -54.65576 15.49198 -14.13326 1.000 26.20354 499 TYR A CA 1
ATOM 3748 C C . TYR A 1 570 ? -53.57486 14.54630 -14.62909 1.000 26.47287 499 TYR A C 1
ATOM 3749 O O . TYR A 1 570 ? -53.36289 13.47071 -14.06345 1.000 27.29705 499 TYR A O 1
ATOM 3758 N N . LEU A 1 571 ? -52.87833 14.95274 -15.69076 1.000 25.32221 500 LEU A N 1
ATOM 3759 C CA . LEU A 1 571 ? -51.76556 14.14202 -16.18192 1.000 25.54540 500 LEU A CA 1
ATOM 3760 C C . LEU A 1 571 ? -50.67697 13.99899 -15.11847 1.000 22.61213 500 LEU A C 1
ATOM 3761 O O . LEU A 1 571 ? -50.15815 12.90294 -14.89036 1.000 23.40142 500 LEU A O 1
ATOM 3766 N N . VAL A 1 572 ? -50.31183 15.09907 -14.45912 1.000 22.70569 501 VAL A N 1
ATOM 3767 C CA . VAL A 1 572 ? -49.28193 15.06864 -13.42246 1.000 24.15788 501 VAL A CA 1
ATOM 3768 C C . VAL A 1 572 ? -49.65595 16.05289 -12.32487 1.000 22.67326 501 VAL A C 1
ATOM 3769 O O . VAL A 1 572 ? -50.40755 17.00352 -12.54817 1.000 25.42629 501 VAL A O 1
ATOM 3773 N N . ASP A 1 573 ? -49.13512 15.80933 -11.12221 1.000 22.00379 502 ASP A N 1
ATOM 3774 C CA . ASP A 1 573 ? -49.11313 16.80802 -10.05281 1.000 23.75213 502 ASP A CA 1
ATOM 3775 C C . ASP A 1 573 ? -50.52679 17.23922 -9.64104 1.000 23.75352 502 ASP A C 1
ATOM 3776 O O . ASP A 1 573 ? -50.90947 18.40265 -9.76564 1.000 24.35276 502 ASP A O 1
ATOM 3781 N N . ASP A 1 574 ? -51.27848 16.27034 -9.09684 1.000 27.05258 503 ASP A N 1
ATOM 3782 C CA . ASP A 1 574 ? -52.65482 16.48550 -8.63018 1.000 28.07573 503 ASP A CA 1
ATOM 3783 C C . ASP A 1 574 ? -52.81017 17.71790 -7.75751 1.000 29.05650 503 ASP A C 1
ATOM 3784 O O . ASP A 1 574 ? -53.91828 18.25837 -7.64599 1.000 25.76536 503 ASP A O 1
ATOM 3789 N N . PHE A 1 575 ? -51.73598 18.13463 -7.08132 1.000 26.13326 504 PHE A N 1
ATOM 3790 C CA . PHE A 1 575 ? -51.82351 19.20546 -6.09481 1.000 23.90796 504 PHE A CA 1
ATOM 3791 C C . PHE A 1 575 ? -52.04326 20.57298 -6.72218 1.000 22.62396 504 PHE A C 1
ATOM 3792 O O . PHE A 1 575 ? -52.40602 21.50979 -6.00105 1.000 21.54724 504 PHE A O 1
ATOM 3800 N N . THR A 1 576 ? -51.81716 20.72009 -8.03540 1.000 23.90665 505 THR A N 1
ATOM 3801 C CA . THR A 1 576 ? -52.11846 21.99732 -8.68213 1.000 20.82018 505 THR A CA 1
ATOM 3802 C C . THR A 1 576 ? -53.60779 22.32685 -8.65966 1.000 21.68524 505 THR A C 1
ATOM 3803 O O . THR A 1 576 ? -53.98278 23.46305 -8.98485 1.000 20.58489 505 THR A O 1
ATOM 3807 N N . GLN A 1 577 ? -54.46021 21.37103 -8.28147 1.000 20.81289 506 GLN A N 1
ATOM 3808 C CA . GLN A 1 577 ? -55.88864 21.65069 -8.14905 1.000 23.13742 506 GLN A CA 1
ATOM 3809 C C . GLN A 1 577 ? -56.16464 22.79725 -7.18540 1.000 25.19700 506 GLN A C 1
ATOM 3810 O O . GLN A 1 577 ? -57.22524 23.42643 -7.27046 1.000 25.34180 506 GLN A O 1
ATOM 3816 N N . TRP A 1 578 ? -55.21412 23.11571 -6.30460 1.000 24.79618 507 TRP A N 1
ATOM 3817 C CA . TRP A 1 578 ? -55.35049 24.23387 -5.38035 1.000 25.91302 507 TRP A CA 1
ATOM 3818 C C . TRP A 1 578 ? -54.75481 25.53571 -5.90191 1.000 21.76667 507 TRP A C 1
ATOM 3819 O O . TRP A 1 578 ? -54.76242 26.52785 -5.16852 1.000 24.43995 507 TRP A O 1
ATOM 3830 N N . PHE A 1 579 ? -54.26779 25.58231 -7.15002 1.000 23.33267 508 PHE A N 1
ATOM 3831 C CA . PHE A 1 579 ? -53.53632 26.75162 -7.64429 1.000 23.46860 508 PHE A CA 1
ATOM 3832 C C . PHE A 1 579 ? -54.40648 27.73329 -8.44506 1.000 25.91146 508 PHE A C 1
ATOM 3833 O O . PHE A 1 579 ? -53.86658 28.59354 -9.15055 1.000 24.22071 508 PHE A O 1
ATOM 3841 N N . GLY A 1 580 ? -55.73093 27.63390 -8.36654 1.000 23.65617 509 GLY A N 1
ATOM 3842 C CA . GLY A 1 580 ? -56.56849 28.64430 -8.97340 1.000 22.03911 509 GLY A CA 1
ATOM 3843 C C . GLY A 1 580 ? -56.77565 28.43974 -10.46595 1.000 24.43700 509 GLY A C 1
ATOM 3844 O O . GLY A 1 580 ? -56.30559 27.45932 -11.05687 1.000 23.14305 509 GLY A O 1
ATOM 3845 N N . PRO A 1 581 ? -57.50257 29.36850 -11.09823 1.000 22.15961 510 PRO A N 1
ATOM 3846 C CA . PRO A 1 581 ? -57.91491 29.16231 -12.50004 1.000 23.97148 510 PRO A CA 1
ATOM 3847 C C . PRO A 1 581 ? -56.76614 29.01151 -13.47915 1.000 21.01723 510 PRO A C 1
ATOM 3848 O O . PRO A 1 581 ? -56.94941 28.37292 -14.52321 1.000 20.56448 510 PRO A O 1
ATOM 3852 N N . PHE A 1 582 ? -55.59359 29.58050 -13.19987 1.000 22.13812 511 PHE A N 1
ATOM 3853 C CA . PHE A 1 582 ? -54.48586 29.50716 -14.15200 1.000 22.54049 511 PHE A CA 1
ATOM 3854 C C . PHE A 1 582 ? -53.43097 28.47962 -13.77325 1.000 23.38718 511 PHE A C 1
ATOM 3855 O O . PHE A 1 582 ? -52.45975 28.30645 -14.52517 1.000 21.63272 511 PHE A O 1
ATOM 3863 N N . GLY A 1 583 ? -53.60825 27.78699 -12.64155 1.000 21.04404 512 GLY A N 1
ATOM 3864 C CA . GLY A 1 583 ? -52.66013 26.80015 -12.16463 1.000 19.81440 512 GLY A CA 1
ATOM 3865 C C . GLY A 1 583 ? -53.17440 25.37275 -12.17683 1.000 21.45989 512 GLY A C 1
ATOM 3866 O O . GLY A 1 583 ? -52.37081 24.43082 -12.21575 1.000 19.67492 512 GLY A O 1
ATOM 3867 N N . GLU A 1 584 ? -54.49652 25.17444 -12.14978 1.000 20.11312 513 GLU A N 1
ATOM 3868 C CA . GLU A 1 584 ? -55.02200 23.81535 -12.03700 1.000 21.33912 513 GLU A CA 1
ATOM 3869 C C . GLU A 1 584 ? -54.70143 23.00185 -13.28568 1.000 21.68788 513 GLU A C 1
ATOM 3870 O O . GLU A 1 584 ? -55.00960 23.41959 -14.40923 1.000 22.44080 513 GLU A O 1
ATOM 3876 N N . ALA A 1 585 ? -54.10798 21.82303 -13.08063 1.000 20.70775 514 ALA A N 1
ATOM 3877 C CA . ALA A 1 585 ? -53.73834 20.87397 -14.12799 1.000 20.63729 514 ALA A CA 1
ATOM 3878 C C . ALA A 1 585 ? -52.63815 21.39233 -15.04748 1.000 22.08294 514 ALA A C 1
ATOM 3879 O O . ALA A 1 585 ? -52.37144 20.76767 -16.09534 1.000 22.21188 514 ALA A O 1
ATOM 3881 N N . ARG A 1 586 ? -51.96517 22.49069 -14.69242 1.000 20.78211 515 ARG A N 1
ATOM 3882 C CA . ARG A 1 586 ? -50.85401 22.95320 -15.52239 1.000 22.02536 515 ARG A CA 1
ATOM 3883 C C . ARG A 1 586 ? -49.56009 22.21273 -15.16759 1.000 22.10813 515 ARG A C 1
ATOM 3884 O O . ARG A 1 586 ? -49.38884 21.69100 -14.05969 1.000 22.48817 515 ARG A O 1
ATOM 3892 N N . THR A 1 587 ? -48.64927 22.16112 -16.13537 1.000 21.48238 516 THR A N 1
ATOM 3893 C CA . THR A 1 587 ? -47.41888 21.39224 -16.05349 1.000 20.14714 516 THR A CA 1
ATOM 3894 C C . THR A 1 587 ? -46.22508 22.34934 -16.09493 1.000 19.81635 516 THR A C 1
ATOM 3895 O O . THR A 1 587 ? -46.39470 23.57016 -16.07837 1.000 18.66906 516 THR A O 1
ATOM 3899 N N . THR A 1 588 ? -45.00773 21.79884 -16.12134 1.000 18.76307 517 THR A N 1
ATOM 3900 C CA . THR A 1 588 ? -43.81371 22.57433 -15.78832 1.000 19.69097 517 THR A CA 1
ATOM 3901 C C . THR A 1 588 ? -42.88355 22.75417 -16.98138 1.000 19.62067 517 THR A C 1
ATOM 3902 O O . THR A 1 588 ? -42.59958 21.79985 -17.71344 1.000 21.07215 517 THR A O 1
ATOM 3906 N N . TYR A 1 589 ? -42.39554 23.98283 -17.13787 1.000 18.26254 518 TYR A N 1
ATOM 3907 C CA . TYR A 1 589 ? -41.38772 24.32810 -18.12563 1.000 20.50039 518 TYR A CA 1
ATOM 3908 C C . TYR A 1 589 ? -40.15435 23.42585 -18.04455 1.000 21.62262 518 TYR A C 1
ATOM 3909 O O . TYR A 1 589 ? -39.69571 23.05218 -16.95830 1.000 19.70051 518 TYR A O 1
ATOM 3918 N N . SER A 1 590 ? -39.61650 23.10148 -19.22165 1.000 21.89088 519 SER A N 1
ATOM 3919 C CA . SER A 1 590 ? -38.44139 22.25130 -19.43841 1.000 23.12214 519 SER A CA 1
ATOM 3920 C C . SER A 1 590 ? -38.72015 20.79530 -19.06939 1.000 24.80206 519 SER A C 1
ATOM 3921 O O . SER A 1 590 ? -38.39617 19.89087 -19.84752 1.000 27.00353 519 SER A O 1
ATOM 3924 N N . ASN A 1 591 ? -39.33421 20.55660 -17.90455 1.000 25.20430 520 ASN A N 1
ATOM 3925 C CA . ASN A 1 591 ? -39.68434 19.19562 -17.49398 1.000 25.31415 520 ASN A CA 1
ATOM 3926 C C . ASN A 1 591 ? -40.69360 18.57780 -18.44866 1.000 26.25125 520 ASN A C 1
ATOM 3927 O O . ASN A 1 591 ? -40.50631 17.46018 -18.93716 1.000 27.88889 520 ASN A O 1
ATOM 3932 N N . GLN A 1 592 ? -41.81288 19.27154 -18.66159 1.000 23.08376 521 GLN A N 1
ATOM 3933 C CA . GLN A 1 592 ? -42.94009 18.76205 -19.42918 1.000 25.78064 521 GLN A CA 1
ATOM 3934 C C . GLN A 1 592 ? -43.12375 19.44143 -20.76818 1.000 22.29731 521 GLN A C 1
ATOM 3935 O O . GLN A 1 592 ? -43.56651 18.79909 -21.72510 1.000 21.58447 521 GLN A O 1
ATOM 3941 N N . TRP A 1 593 ? -42.81128 20.72401 -20.85957 1.000 18.98044 522 TRP A N 1
ATOM 3942 C CA . TRP A 1 593 ? -43.02595 21.43324 -22.10482 1.000 21.82984 522 TRP A CA 1
ATOM 3943 C C . TRP A 1 593 ? -41.87529 22.39942 -22.34725 1.000 23.64875 522 TRP A C 1
ATOM 3944 O O . TRP A 1 593 ? -41.13985 22.77471 -21.42793 1.000 22.53101 522 TRP A O 1
ATOM 3955 N N . ASN A 1 594 ? -41.73068 22.78378 -23.61068 1.000 21.99068 523 ASN A N 1
ATOM 3956 C CA . ASN A 1 594 ? -40.78020 23.80011 -24.04153 1.000 23.35194 523 ASN A CA 1
ATOM 3957 C C . ASN A 1 594 ? -41.32294 24.45900 -25.30860 1.000 22.60323 523 ASN A C 1
ATOM 3958 O O . ASN A 1 594 ? -42.46847 24.22131 -25.72239 1.000 18.94727 523 ASN A O 1
ATOM 3963 N N . TRP A 1 595 ? -40.49393 25.29898 -25.91838 1.000 18.99142 524 TRP A N 1
ATOM 3964 C CA . TRP A 1 595 ? -40.80007 25.93808 -27.18736 1.000 21.91830 524 TRP A CA 1
ATOM 3965 C C . TRP A 1 595 ? -39.48939 26.37492 -27.83178 1.000 24.38674 524 TRP A C 1
ATOM 3966 O O . TRP A 1 595 ? -38.47431 26.54112 -27.15632 1.000 21.26109 524 TRP A O 1
ATOM 3977 N N . ASP A 1 596 ? -39.50686 26.52562 -29.14959 1.000 22.85690 525 ASP A N 1
ATOM 3978 C CA . ASP A 1 596 ? -38.38052 27.16449 -29.82923 1.000 24.88121 525 ASP A CA 1
ATOM 3979 C C . ASP A 1 596 ? -38.94592 28.14373 -30.86025 1.000 26.73312 525 ASP A C 1
ATOM 3980 O O . ASP A 1 596 ? -40.10474 28.58231 -30.77450 1.000 25.86281 525 ASP A O 1
ATOM 3985 N N A ASP A 1 597 ? -38.11172 28.51344 -31.83303 0.571 23.73957 526 ASP A N 1
ATOM 3986 N N B ASP A 1 597 ? -38.12499 28.53316 -31.83693 0.429 24.67244 526 ASP A N 1
ATOM 3987 C CA A ASP A 1 597 ? -38.48996 29.54392 -32.79537 0.571 25.12930 526 ASP A CA 1
ATOM 3988 C CA B ASP A 1 597 ? -38.55683 29.59485 -32.73740 0.429 25.39794 526 ASP A CA 1
ATOM 3989 C C A ASP A 1 597 ? -39.72980 29.14981 -33.59139 0.571 24.11683 526 ASP A C 1
ATOM 3990 C C B ASP A 1 597 ? -39.71446 29.16525 -33.63733 0.429 23.74833 526 ASP A C 1
ATOM 3991 O O A ASP A 1 597 ? -40.56641 30.00037 -33.91389 0.571 23.44778 526 ASP A O 1
ATOM 3992 O O B ASP A 1 597 ? -40.49741 30.02023 -34.06508 0.429 23.50324 526 ASP A O 1
ATOM 4001 N N . LYS A 1 598 ? -39.87244 27.86338 -33.90856 1.000 23.19443 527 LYS A N 1
ATOM 4002 C CA . LYS A 1 598 ? -40.93141 27.40575 -34.80446 1.000 24.40265 527 LYS A CA 1
ATOM 4003 C C . LYS A 1 598 ? -41.87355 26.37980 -34.19402 1.000 23.79600 527 LYS A C 1
ATOM 4004 O O . LYS A 1 598 ? -42.76298 25.89296 -34.90151 1.000 21.27053 527 LYS A O 1
ATOM 4010 N N . ASN A 1 599 ? -41.70748 26.02196 -32.92130 1.000 22.28698 528 ASN A N 1
ATOM 4011 C CA . ASN A 1 599 ? -42.39434 24.86369 -32.35993 1.000 20.72460 528 ASN A CA 1
ATOM 4012 C C . ASN A 1 599 ? -42.80234 25.10927 -30.91439 1.000 22.00064 528 ASN A C 1
ATOM 4013 O O . ASN A 1 599 ? -42.11538 25.81371 -30.17224 1.000 18.48420 528 ASN A O 1
ATOM 4018 N N . VAL A 1 600 ? -43.90530 24.49362 -30.51339 1.000 18.12732 529 VAL A N 1
ATOM 4019 C CA . VAL A 1 600 ? -44.13818 24.22662 -29.09905 1.000 20.94369 529 VAL A CA 1
ATOM 4020 C C . VAL A 1 600 ? -43.74644 22.78048 -28.90810 1.000 19.58977 529 VAL A C 1
ATOM 4021 O O . VAL A 1 600 ? -43.83097 21.97409 -29.84313 1.000 21.78802 529 VAL A O 1
ATOM 4025 N N . ILE A 1 601 ? -43.32221 22.42755 -27.70374 1.000 18.43594 530 ILE A N 1
ATOM 4026 C CA . ILE A 1 601 ? -42.70777 21.12436 -27.48996 1.000 19.43991 530 ILE A CA 1
ATOM 4027 C C . ILE A 1 601 ? -43.29689 20.45640 -26.25168 1.000 21.84296 530 ILE A C 1
ATOM 4028 O O . ILE A 1 601 ? -43.43767 21.08865 -25.19836 1.000 18.72333 530 ILE A O 1
ATOM 4033 N N . LEU A 1 602 ? -43.65396 19.18542 -26.39534 1.000 21.65859 531 LEU A N 1
ATOM 4034 C CA . LEU A 1 602 ? -43.94102 18.29687 -25.27987 1.000 22.60217 531 LEU A CA 1
ATOM 4035 C C . LEU A 1 602 ? -42.74737 17.36308 -25.13666 1.000 26.78123 531 LEU A C 1
ATOM 4036 O O . LEU A 1 602 ? -42.28195 16.80078 -26.13447 1.000 26.09187 531 LEU A O 1
ATOM 4041 N N . THR A 1 603 ? -42.21590 17.23891 -23.91719 1.000 24.40674 532 THR A N 1
ATOM 4042 C CA . THR A 1 603 ? -41.00019 16.45577 -23.72522 1.000 25.68590 532 THR A CA 1
ATOM 4043 C C . THR A 1 603 ? -41.29980 14.96484 -23.82000 1.000 26.44105 532 THR A C 1
ATOM 4044 O O . THR A 1 603 ? -42.44740 14.52663 -23.72897 1.000 23.81295 532 THR A O 1
ATOM 4048 N N . GLN A 1 604 ? -40.23855 14.17906 -23.99650 1.000 28.88805 533 GLN A N 1
ATOM 4049 C CA . GLN A 1 604 ? -40.41811 12.74175 -24.08546 1.000 30.42837 533 GLN A CA 1
ATOM 4050 C C . GLN A 1 604 ? -40.99339 12.18190 -22.79251 1.000 33.19285 533 GLN A C 1
ATOM 4051 O O . GLN A 1 604 ? -41.79661 11.24345 -22.82968 1.000 34.58102 533 GLN A O 1
ATOM 4057 N N . ALA A 1 605 ? -40.64749 12.77940 -21.64904 1.000 33.11045 534 ALA A N 1
ATOM 4058 C CA . ALA A 1 605 ? -41.24454 12.36153 -20.38286 1.000 32.15827 534 ALA A CA 1
ATOM 4059 C C . ALA A 1 605 ? -42.75683 12.59272 -20.37427 1.000 30.96699 534 ALA A C 1
ATOM 4060 O O . ALA A 1 605 ? -43.52208 11.71761 -19.94620 1.000 29.79567 534 ALA A O 1
ATOM 4062 N N . THR A 1 606 ? -43.20232 13.77073 -20.83269 1.000 29.17133 535 THR A N 1
ATOM 4063 C CA . THR A 1 606 ? -44.63298 14.02305 -20.99090 1.000 25.66210 535 THR A CA 1
ATOM 4064 C C . THR A 1 606 ? -45.29186 12.95129 -21.84561 1.000 31.11484 535 THR A C 1
ATOM 4065 O O . THR A 1 606 ? -46.36060 12.44138 -21.49185 1.000 30.55125 535 THR A O 1
ATOM 4069 N N . VAL A 1 607 ? -44.66778 12.59435 -22.97746 1.000 28.59291 536 VAL A N 1
ATOM 4070 C CA . VAL A 1 607 ? -45.25680 11.59775 -23.86691 1.000 28.21664 536 VAL A CA 1
ATOM 4071 C C . VAL A 1 607 ? -45.31832 10.24330 -23.17085 1.000 32.42154 536 VAL A C 1
ATOM 4072 O O . VAL A 1 607 ? -46.31033 9.51104 -23.28804 1.000 33.13655 536 VAL A O 1
ATOM 4076 N N . GLU A 1 608 ? -44.26875 9.89508 -22.41686 1.000 34.52791 537 GLU A N 1
ATOM 4077 C CA . GLU A 1 608 ? -44.25696 8.61904 -21.70484 1.000 33.87381 537 GLU A CA 1
ATOM 4078 C C . GLU A 1 608 ? -45.27709 8.59745 -20.57389 1.000 32.47309 537 GLU A C 1
ATOM 4079 O O . GLU A 1 608 ? -45.79473 7.52752 -20.23210 1.000 35.91916 537 GLU A O 1
ATOM 4085 N N . ALA A 1 609 ? -45.59221 9.75753 -19.99241 1.000 32.44635 538 ALA A N 1
ATOM 4086 C CA . ALA A 1 609 ? -46.64333 9.80633 -18.97830 1.000 33.95928 538 ALA A CA 1
ATOM 4087 C C . ALA A 1 609 ? -48.00892 9.47877 -19.57692 1.000 33.51373 538 ALA A C 1
ATOM 4088 O O . ALA A 1 609 ? -48.82298 8.80280 -18.93716 1.000 34.10050 538 ALA A O 1
ATOM 4090 N N . VAL A 1 610 ? -48.26728 9.92197 -20.81304 1.000 32.13731 539 VAL A N 1
ATOM 4091 C CA . VAL A 1 610 ? -49.55242 9.64157 -21.45504 1.000 33.48177 539 VAL A CA 1
ATOM 4092 C C . VAL A 1 610 ? -49.70580 8.14963 -21.71394 1.000 36.46384 539 VAL A C 1
ATOM 4093 O O . VAL A 1 610 ? -50.74636 7.55281 -21.40983 1.000 36.35523 539 VAL A O 1
ATOM 4097 N N . VAL A 1 611 ? -48.67189 7.52955 -22.29287 1.000 36.15253 540 VAL A N 1
ATOM 4098 C CA . VAL A 1 611 ? -48.68675 6.08566 -22.53072 1.000 37.21119 540 VAL A CA 1
ATOM 4099 C C . VAL A 1 611 ? -48.97829 5.33351 -21.23595 1.000 37.69885 540 VAL A C 1
ATOM 4100 O O . VAL A 1 611 ? -49.75967 4.37382 -21.21946 1.000 39.33516 540 VAL A O 1
ATOM 4104 N N . ALA A 1 612 ? -48.37111 5.76962 -20.12486 1.000 35.08812 541 ALA A N 1
ATOM 4105 C CA . ALA A 1 612 ? -48.56307 5.06460 -18.85947 1.000 39.08713 541 ALA A CA 1
ATOM 4106 C C . ALA A 1 612 ? -49.97538 5.25453 -18.32305 1.000 40.21491 541 ALA A C 1
ATOM 4107 O O . ALA A 1 612 ? -50.55706 4.32018 -17.76153 1.000 41.57262 541 ALA A O 1
ATOM 4109 N N . ALA A 1 613 ? -50.54379 6.45361 -18.48732 1.000 38.82192 542 ALA A N 1
ATOM 4110 C CA . ALA A 1 613 ? -51.92665 6.68208 -18.07767 1.000 39.70711 542 ALA A CA 1
ATOM 4111 C C . ALA A 1 613 ? -52.89111 5.80639 -18.86461 1.000 42.66421 542 ALA A C 1
ATOM 4112 O O . ALA A 1 613 ? -53.93953 5.40485 -18.34015 1.000 41.82203 542 ALA A O 1
ATOM 4114 N N . GLY A 1 614 ? -52.55362 5.49871 -20.11589 1.000 42.89620 543 GLY A N 1
ATOM 4115 C CA . GLY A 1 614 ? -53.39563 4.65517 -20.94431 1.000 43.02696 543 GLY A CA 1
ATOM 4116 C C . GLY A 1 614 ? -54.65560 5.34191 -21.41009 1.000 44.70663 543 GLY A C 1
ATOM 4117 O O . GLY A 1 614 ? -55.68422 4.68222 -21.60163 1.000 43.07799 543 GLY A O 1
ATOM 4118 N N . GLN A 1 615 ? -54.59910 6.65365 -21.62031 1.000 46.99858 544 GLN A N 1
ATOM 4119 C CA . GLN A 1 615 ? -55.80229 7.43473 -21.84956 1.000 48.44380 544 GLN A CA 1
ATOM 4120 C C . GLN A 1 615 ? -55.45148 8.67766 -22.65444 1.000 48.34155 544 GLN A C 1
ATOM 4121 O O . GLN A 1 615 ? -54.44005 9.32859 -22.37472 1.000 47.06130 544 GLN A O 1
ATOM 4127 N N . ASP A 1 616 ? -56.28740 8.99734 -23.64971 1.000 43.72603 545 ASP A N 1
ATOM 4128 C CA . ASP A 1 616 ? -56.09889 10.22149 -24.42415 1.000 40.75870 545 ASP A CA 1
ATOM 4129 C C . ASP A 1 616 ? -55.99384 11.41971 -23.49405 1.000 36.68394 545 ASP A C 1
ATOM 4130 O O . ASP A 1 616 ? -56.75179 11.54076 -22.52822 1.000 34.29086 545 ASP A O 1
ATOM 4135 N N . THR A 1 617 ? -55.06234 12.31844 -23.80725 1.000 31.37725 546 THR A N 1
ATOM 4136 C CA . THR A 1 617 ? -54.76190 13.46201 -22.95922 1.000 28.53490 546 THR A CA 1
ATOM 4137 C C . THR A 1 617 ? -54.81793 14.72977 -23.79316 1.000 26.88230 546 THR A C 1
ATOM 4138 O O . THR A 1 617 ? -54.23493 14.77945 -24.88063 1.000 27.88616 546 THR A O 1
ATOM 4142 N N . VAL A 1 618 ? -55.49480 15.75470 -23.28440 1.000 24.90708 547 VAL A N 1
ATOM 4143 C CA . VAL A 1 618 ? -55.61363 17.02706 -23.98595 1.000 26.66788 547 VAL A CA 1
ATOM 4144 C C . VAL A 1 618 ? -54.61027 18.00377 -23.38715 1.000 24.95997 547 VAL A C 1
ATOM 4145 O O . VAL A 1 618 ? -54.61686 18.26543 -22.17560 1.000 22.95130 547 VAL A O 1
ATOM 4149 N N . PHE A 1 619 ? -53.72766 18.50896 -24.24253 1.000 21.45261 548 PHE A N 1
ATOM 4150 C CA . PHE A 1 619 ? -52.77003 19.54392 -23.90049 1.000 20.30719 548 PHE A CA 1
ATOM 4151 C C . PHE A 1 619 ? -53.30876 20.88038 -24.40126 1.000 22.57014 548 PHE A C 1
ATOM 4152 O O . PHE A 1 619 ? -53.62075 21.03056 -25.59183 1.000 23.71569 548 PHE A O 1
ATOM 4160 N N . THR A 1 620 ? -53.42816 21.84190 -23.49912 1.000 21.67445 549 THR A N 1
ATOM 4161 C CA . THR A 1 620 ? -53.81536 23.19781 -23.86207 1.000 18.42734 549 THR A CA 1
ATOM 4162 C C . THR A 1 620 ? -52.58676 24.10301 -23.73714 1.000 20.70954 549 THR A C 1
ATOM 4163 O O . THR A 1 620 ? -52.16927 24.44571 -22.62290 1.000 19.67538 549 THR A O 1
ATOM 4167 N N . PHE A 1 621 ? -52.00580 24.48081 -24.88074 1.000 18.48318 550 PHE A N 1
ATOM 4168 C CA . PHE A 1 621 ? -50.97316 25.51141 -24.90784 1.000 17.54861 550 PHE A CA 1
ATOM 4169 C C . PHE A 1 621 ? -51.60643 26.86972 -24.66834 1.000 19.34915 550 PHE A C 1
ATOM 4170 O O . PHE A 1 621 ? -52.62597 27.19974 -25.28266 1.000 18.34800 550 PHE A O 1
ATOM 4178 N N . GLU A 1 622 ? -50.98871 27.66209 -23.78288 1.000 17.24142 551 GLU A N 1
ATOM 4179 C CA . GLU A 1 622 ? -51.54120 28.92119 -23.30681 1.000 18.23353 551 GLU A CA 1
ATOM 4180 C C . GLU A 1 622 ? -50.50239 30.01103 -23.51144 1.000 18.69742 551 GLU A C 1
ATOM 4181 O O . GLU A 1 622 ? -49.31222 29.78913 -23.28181 1.000 19.02122 551 GLU A O 1
ATOM 4187 N N . PHE A 1 623 ? -50.95889 31.18915 -23.92053 1.000 18.69886 552 PHE A N 1
ATOM 4188 C CA . PHE A 1 623 ? -50.09549 32.24915 -24.41279 1.000 18.26124 552 PHE A CA 1
ATOM 4189 C C . PHE A 1 623 ? -50.44466 33.55791 -23.71781 1.000 17.90221 552 PHE A C 1
ATOM 4190 O O . PHE A 1 623 ? -51.46687 33.67867 -23.04340 1.000 20.65667 552 PHE A O 1
ATOM 4198 N N . PHE A 1 624 ? -49.57132 34.53774 -23.87362 1.000 18.83426 553 PHE A N 1
ATOM 4199 C CA . PHE A 1 624 ? -49.78927 35.88295 -23.36253 1.000 21.45430 553 PHE A CA 1
ATOM 4200 C C . PHE A 1 624 ? -50.45628 36.72436 -24.43767 1.000 20.09896 553 PHE A C 1
ATOM 4201 O O . PHE A 1 624 ? -50.05857 36.66162 -25.60814 1.000 20.03570 553 PHE A O 1
ATOM 4209 N N . PRO A 1 625 ? -51.45454 37.52680 -24.04924 1.000 20.58052 554 PRO A N 1
ATOM 4210 C CA . PRO A 1 625 ? -51.94966 37.73113 -22.67954 1.000 19.70924 554 PRO A CA 1
ATOM 4211 C C . PRO A 1 625 ? -52.86569 36.62328 -22.17773 1.000 21.28539 554 PRO A C 1
ATOM 4212 O O . PRO A 1 625 ? -53.59286 35.96896 -22.94483 1.000 19.86953 554 PRO A O 1
ATOM 4216 N N . ARG A 1 626 ? -52.83042 36.38786 -20.86355 1.000 21.15038 555 ARG A N 1
ATOM 4217 C CA . ARG A 1 626 ? -53.70211 35.39470 -20.22731 1.000 20.41223 555 ARG A CA 1
ATOM 4218 C C . ARG A 1 626 ? -55.00423 36.08198 -19.81447 1.000 22.02016 555 ARG A C 1
ATOM 4219 O O . ARG A 1 626 ? -55.31425 36.26886 -18.63617 1.000 23.11032 555 ARG A O 1
ATOM 4227 N N . VAL A 1 627 ? -55.77461 36.46428 -20.84019 1.000 21.78199 556 VAL A N 1
ATOM 4228 C CA . VAL A 1 627 ? -57.00098 37.23331 -20.64368 1.000 24.14671 556 VAL A CA 1
ATOM 4229 C C . VAL A 1 627 ? -58.06718 36.37937 -19.98289 1.000 20.94562 556 VAL A C 1
ATOM 4230 O O . VAL A 1 627 ? -58.96264 36.89566 -19.31336 1.000 24.51858 556 VAL A O 1
ATOM 4234 N N . ASP A 1 628 ? -57.98915 35.07411 -20.16475 1.000 19.10563 557 ASP A N 1
ATOM 4235 C CA . ASP A 1 628 ? -58.86098 34.09571 -19.54143 1.000 20.99583 557 ASP A CA 1
ATOM 4236 C C . ASP A 1 628 ? -58.15662 32.75893 -19.72468 1.000 20.44330 557 ASP A C 1
ATOM 4237 O O . ASP A 1 628 ? -56.99353 32.72146 -20.13942 1.000 22.37350 557 ASP A O 1
ATOM 4242 N N . THR A 1 629 ? -58.84443 31.66072 -19.44049 1.000 20.81375 558 THR A N 1
ATOM 4243 C CA . THR A 1 629 ? -58.22588 30.34222 -19.51326 1.000 21.94147 558 THR A CA 1
ATOM 4244 C C . THR A 1 629 ? -58.34498 29.65409 -20.87540 1.000 23.60631 558 THR A C 1
ATOM 4245 O O . THR A 1 629 ? -57.76001 28.57853 -21.05216 1.000 24.28843 558 THR A O 1
ATOM 4249 N N . THR A 1 630 ? -59.07237 30.22984 -21.83961 1.000 23.28282 559 THR A N 1
ATOM 4250 C CA . THR A 1 630 ? -59.34599 29.51492 -23.09109 1.000 25.36822 559 THR A CA 1
ATOM 4251 C C . THR A 1 630 ? -59.11477 30.29711 -24.38088 1.000 23.92589 559 THR A C 1
ATOM 4252 O O . THR A 1 630 ? -58.83832 29.68878 -25.41762 1.000 25.70114 559 THR A O 1
ATOM 4256 N N . THR A 1 631 ? -59.26168 31.62015 -24.35303 1.000 21.89816 560 THR A N 1
ATOM 4257 C CA . THR A 1 631 ? -59.27452 32.38288 -25.60088 1.000 21.30053 560 THR A CA 1
ATOM 4258 C C . THR A 1 631 ? -57.92515 32.32311 -26.31713 1.000 23.97244 560 THR A C 1
ATOM 4259 O O . THR A 1 631 ? -57.85385 31.95883 -27.49794 1.000 22.55012 560 THR A O 1
ATOM 4263 N N . ASN A 1 632 ? -56.84692 32.69482 -25.62510 1.000 19.10859 561 ASN A N 1
ATOM 4264 C CA . ASN A 1 632 ? -55.50905 32.71270 -26.22595 1.000 20.59971 561 ASN A CA 1
ATOM 4265 C C . ASN A 1 632 ? -54.80064 31.38302 -25.96587 1.000 19.37205 561 ASN A C 1
ATOM 4266 O O . ASN A 1 632 ? -53.77067 31.31106 -25.29313 1.000 18.81593 561 ASN A O 1
ATOM 4271 N N . THR A 1 633 ? -55.41177 30.31104 -26.46145 1.000 17.80916 562 THR A N 1
ATOM 4272 C CA . THR A 1 633 ? -54.93368 28.96821 -26.18475 1.000 17.75245 562 THR A CA 1
ATOM 4273 C C . THR A 1 633 ? -55.26300 28.10220 -27.38940 1.000 21.55447 562 THR A C 1
ATOM 4274 O O . THR A 1 633 ? -56.16177 28.42254 -28.17332 1.000 25.07500 562 THR A O 1
ATOM 4278 N N . VAL A 1 634 ? -54.54379 26.98989 -27.52964 1.000 20.19364 563 VAL A N 1
ATOM 4279 C CA . VAL A 1 634 ? -54.83208 26.02337 -28.58786 1.000 19.60286 563 VAL A CA 1
ATOM 4280 C C . VAL A 1 634 ? -54.55937 24.62390 -28.05760 1.000 18.38769 563 VAL A C 1
ATOM 4281 O O . VAL A 1 634 ? -53.61922 24.40581 -27.28694 1.000 19.66843 563 VAL A O 1
ATOM 4285 N N . ASN A 1 635 ? -55.37372 23.67403 -28.49896 1.000 21.06044 564 ASN A N 1
ATOM 4286 C CA . ASN A 1 635 ? -55.34332 22.30418 -28.00994 1.000 21.14885 564 ASN A CA 1
ATOM 4287 C C . ASN A 1 635 ? -54.57033 21.36832 -28.92886 1.000 24.08434 564 ASN A C 1
ATOM 4288 O O . ASN A 1 635 ? -54.63742 21.48394 -30.15573 1.000 20.26444 564 ASN A O 1
ATOM 4293 N N . PHE A 1 636 ? -53.89467 20.39598 -28.31235 1.000 22.65915 565 PHE A N 1
ATOM 4294 C CA . PHE A 1 636 ? -53.28723 19.25942 -28.98969 1.000 23.41043 565 PHE A CA 1
ATOM 4295 C C . PHE A 1 636 ? -53.59306 18.00804 -28.18196 1.000 23.39323 565 PHE A C 1
ATOM 4296 O O . PHE A 1 636 ? -53.38137 17.99830 -26.96463 1.000 23.80409 565 PHE A O 1
ATOM 4304 N N . THR A 1 637 ? -54.05682 16.95070 -28.85029 1.000 25.66178 566 THR A N 1
ATOM 4305 C CA . THR A 1 637 ? -54.49467 15.72446 -28.18316 1.000 26.97351 566 THR A CA 1
ATOM 4306 C C . THR A 1 637 ? -53.54234 14.58512 -28.50948 1.000 30.58099 566 THR A C 1
ATOM 4307 O O . THR A 1 637 ? -53.36859 14.23532 -29.67777 1.000 30.84085 566 THR A O 1
ATOM 4311 N N . LEU A 1 638 ? -52.95948 13.98492 -27.48164 1.000 29.16939 567 LEU A N 1
ATOM 4312 C CA . LEU A 1 638 ? -52.14019 12.79079 -27.65390 1.000 31.92050 567 LEU A CA 1
ATOM 4313 C C . LEU A 1 638 ? -53.04533 11.58742 -27.44560 1.000 36.20493 567 LEU A C 1
ATOM 4314 O O . LEU A 1 638 ? -53.66658 11.45930 -26.38073 1.000 36.07478 567 LEU A O 1
ATOM 4319 N N . THR A 1 639 ? -53.12682 10.71832 -28.43870 1.000 38.16022 568 THR A N 1
ATOM 4320 C CA . THR A 1 639 ? -54.08344 9.62033 -28.40100 1.000 39.37472 568 THR A CA 1
ATOM 4321 C C . THR A 1 639 ? -53.38171 8.34334 -27.96034 1.000 41.68953 568 THR A C 1
ATOM 4322 O O . THR A 1 639 ? -52.17460 8.19912 -28.14266 1.000 42.40181 568 THR A O 1
ATOM 4326 N N . VAL A 1 640 ? -54.14541 7.42854 -27.37491 1.000 47.15419 569 VAL A N 1
ATOM 4327 C CA . VAL A 1 640 ? -53.59857 6.15714 -26.91262 1.000 48.30263 569 VAL A CA 1
ATOM 4328 C C . VAL A 1 640 ? -54.36881 4.99399 -27.53027 1.000 50.71564 569 VAL A C 1
ATOM 4329 O O . VAL A 1 640 ? -55.18650 5.19804 -28.42523 1.000 51.15055 569 VAL A O 1
ATOM 4333 N N . ALA B 1 92 ? -27.25600 28.28556 -49.21370 1.000 71.57896 21 ALA B N 1
ATOM 4334 C CA . ALA B 1 92 ? -26.44758 29.37339 -48.65833 1.000 61.26863 21 ALA B CA 1
ATOM 4335 C C . ALA B 1 92 ? -26.79214 30.69191 -49.34761 1.000 64.22101 21 ALA B C 1
ATOM 4336 O O . ALA B 1 92 ? -26.34202 30.95475 -50.46675 1.000 60.14358 21 ALA B O 1
ATOM 4338 N N . ASN B 1 93 ? -27.59913 31.51621 -48.67989 1.000 63.39834 22 ASN B N 1
ATOM 4339 C CA . ASN B 1 93 ? -28.11033 32.75733 -49.24891 1.000 57.84842 22 ASN B CA 1
ATOM 4340 C C . ASN B 1 93 ? -27.70594 33.92642 -48.36578 1.000 51.26916 22 ASN B C 1
ATOM 4341 O O . ASN B 1 93 ? -27.85363 33.86166 -47.14218 1.000 54.79063 22 ASN B O 1
ATOM 4346 N N . CYS B 1 94 ? -27.21615 34.99524 -48.98431 1.000 48.09972 23 CYS B N 1
ATOM 4347 C CA . CYS B 1 94 ? -26.67441 36.14289 -48.26828 1.000 43.64750 23 CYS B CA 1
ATOM 4348 C C . CYS B 1 94 ? -27.58402 37.35059 -48.43299 1.000 47.30092 23 CYS B C 1
ATOM 4349 O O . CYS B 1 94 ? -28.13770 37.57830 -49.51398 1.000 50.43538 23 CYS B O 1
ATOM 4352 N N . THR B 1 95 ? -27.69942 38.14625 -47.36988 1.000 45.16944 24 THR B N 1
ATOM 4353 C CA . THR B 1 95 ? -28.56857 39.31495 -47.36602 1.000 55.28273 24 THR B CA 1
ATOM 4354 C C . THR B 1 95 ? -27.81566 40.63193 -47.27092 1.000 53.80828 24 THR B C 1
ATOM 4355 O O . THR B 1 95 ? -28.44313 41.69388 -47.35013 1.000 61.57487 24 THR B O 1
ATOM 4359 N N . GLY B 1 96 ? -26.49841 40.60068 -47.10709 1.000 53.95259 25 GLY B N 1
ATOM 4360 C CA . GLY B 1 96 ? -25.70163 41.80623 -47.11715 1.000 56.60948 25 GLY B CA 1
ATOM 4361 C C . GLY B 1 96 ? -25.38209 42.27695 -48.52478 1.000 54.83732 25 GLY B C 1
ATOM 4362 O O . GLY B 1 96 ? -25.90959 41.78213 -49.52429 1.000 50.04357 25 GLY B O 1
ATOM 4363 N N . SER B 1 97 ? -24.51342 43.27591 -48.58889 1.000 56.33060 26 SER B N 1
ATOM 4364 C CA . SER B 1 97 ? -23.90496 43.68411 -49.84177 1.000 51.66682 26 SER B CA 1
ATOM 4365 C C . SER B 1 97 ? -22.54320 43.02055 -49.95189 1.000 46.33809 26 SER B C 1
ATOM 4366 O O . SER B 1 97 ? -21.94998 42.60125 -48.95450 1.000 47.51258 26 SER B O 1
ATOM 4369 N N . PHE B 1 98 ? -22.05877 42.90863 -51.18368 1.000 39.61834 27 PHE B N 1
ATOM 4370 C CA . PHE B 1 98 ? -20.72197 42.39851 -51.44452 1.000 33.20103 27 PHE B CA 1
ATOM 4371 C C . PHE B 1 98 ? -20.06986 43.34438 -52.42702 1.000 33.88112 27 PHE B C 1
ATOM 4372 O O . PHE B 1 98 ? -20.59011 43.55046 -53.52668 1.000 33.56491 27 PHE B O 1
ATOM 4380 N N . ASP B 1 99 ? -18.93964 43.91513 -52.03556 1.000 32.29006 28 ASP B N 1
ATOM 4381 C CA . ASP B 1 99 ? -18.23452 44.89503 -52.85523 1.000 35.12721 28 ASP B CA 1
ATOM 4382 C C . ASP B 1 99 ? -17.15183 44.15566 -53.63236 1.000 34.03418 28 ASP B C 1
ATOM 4383 O O . ASP B 1 99 ? -16.07146 43.89525 -53.10364 1.000 30.93198 28 ASP B O 1
ATOM 4388 N N . ALA B 1 100 ? -17.44981 43.79854 -54.88190 1.000 32.20154 29 ALA B N 1
ATOM 4389 C CA . ALA B 1 100 ? -16.50938 43.00563 -55.65995 1.000 31.28999 29 ALA B CA 1
ATOM 4390 C C . ALA B 1 100 ? -15.18140 43.74277 -55.81096 1.000 31.10077 29 ALA B C 1
ATOM 4391 O O . ALA B 1 100 ? -15.14119 44.96429 -55.98016 1.000 31.23140 29 ALA B O 1
ATOM 4393 N N . ILE B 1 101 ? -14.09022 42.99342 -55.71542 1.000 28.41806 30 ILE B N 1
ATOM 4394 C CA . ILE B 1 101 ? -12.74350 43.53067 -55.83608 1.000 26.32016 30 ILE B CA 1
ATOM 4395 C C . ILE B 1 101 ? -11.94498 42.60256 -56.74419 1.000 26.91836 30 ILE B C 1
ATOM 4396 O O . ILE B 1 101 ? -12.12999 41.37968 -56.71669 1.000 23.56493 30 ILE B O 1
ATOM 4401 N N . SER B 1 102 ? -11.08023 43.18689 -57.57261 1.000 27.13774 31 SER B N 1
ATOM 4402 C CA . SER B 1 102 ? -10.20820 42.40116 -58.43249 1.000 26.00071 31 SER B CA 1
ATOM 4403 C C . SER B 1 102 ? -9.08109 41.78165 -57.61038 1.000 27.47619 31 SER B C 1
ATOM 4404 O O . SER B 1 102 ? -8.73096 42.26277 -56.52854 1.000 23.05044 31 SER B O 1
ATOM 4407 N N . ALA B 1 103 ? -8.50451 40.69915 -58.13982 1.000 24.15458 32 ALA B N 1
ATOM 4408 C CA . ALA B 1 103 ? -7.36978 40.08588 -57.45469 1.000 24.27005 32 ALA B CA 1
ATOM 4409 C C . ALA B 1 103 ? -6.21036 41.06607 -57.33635 1.000 25.28276 32 ALA B C 1
ATOM 4410 O O . ALA B 1 103 ? -5.56643 41.15966 -56.28012 1.000 25.44573 32 ALA B O 1
ATOM 4412 N N . SER B 1 104 ? -5.94106 41.81647 -58.40836 1.000 26.90329 33 SER B N 1
ATOM 4413 C CA . SER B 1 104 ? -4.89703 42.83742 -58.38174 1.000 28.87202 33 SER B CA 1
ATOM 4414 C C . SER B 1 104 ? -5.11135 43.82661 -57.23583 1.000 28.90433 33 SER B C 1
ATOM 4415 O O . SER B 1 104 ? -4.18744 44.10825 -56.46823 1.000 27.58169 33 SER B O 1
ATOM 4418 N N . ASP B 1 105 ? -6.33698 44.35616 -57.09853 1.000 25.71475 34 ASP B N 1
ATOM 4419 C CA . ASP B 1 105 ? -6.61257 45.33395 -56.04653 1.000 28.17453 34 ASP B CA 1
ATOM 4420 C C . ASP B 1 105 ? -6.55342 44.70766 -54.65609 1.000 25.12970 34 ASP B C 1
ATOM 4421 O O . ASP B 1 105 ? -6.09894 45.35272 -53.70857 1.000 26.08652 34 ASP B O 1
ATOM 4426 N N . PHE B 1 106 ? -7.01714 43.46236 -54.51511 1.000 27.99959 35 PHE B N 1
ATOM 4427 C CA . PHE B 1 106 ? -6.90934 42.75192 -53.24075 1.000 28.03309 35 PHE B CA 1
ATOM 4428 C C . PHE B 1 106 ? -5.44835 42.61764 -52.81778 1.000 25.32903 35 PHE B C 1
ATOM 4429 O O . PHE B 1 106 ? -5.08687 42.95938 -51.68901 1.000 22.91535 35 PHE B O 1
ATOM 4437 N N . VAL B 1 107 ? -4.59696 42.12126 -53.72023 1.000 26.01525 36 VAL B N 1
ATOM 4438 C CA . VAL B 1 107 ? -3.18299 41.92191 -53.39891 1.000 24.86744 36 VAL B CA 1
ATOM 4439 C C . VAL B 1 107 ? -2.52144 43.25013 -53.04220 1.000 24.29967 36 VAL B C 1
ATOM 4440 O O . VAL B 1 107 ? -1.72036 43.33029 -52.10412 1.000 24.50218 36 VAL B O 1
ATOM 4444 N N . ALA B 1 108 ? -2.86171 44.31727 -53.76317 1.000 25.70354 37 ALA B N 1
ATOM 4445 C CA . ALA B 1 108 ? -2.34935 45.63753 -53.40880 1.000 23.99689 37 ALA B CA 1
ATOM 4446 C C . ALA B 1 108 ? -2.79431 46.04513 -52.01618 1.000 27.07411 37 ALA B C 1
ATOM 4447 O O . ALA B 1 108 ? -2.01743 46.63784 -51.25479 1.000 23.61021 37 ALA B O 1
ATOM 4449 N N . ASN B 1 109 ? -4.04701 45.73684 -51.66670 1.000 24.87626 38 ASN B N 1
ATOM 4450 C CA . ASN B 1 109 ? -4.63958 46.27087 -50.44714 1.000 27.38606 38 ASN B CA 1
ATOM 4451 C C . ASN B 1 109 ? -4.14119 45.55087 -49.19429 1.000 23.42286 38 ASN B C 1
ATOM 4452 O O . ASN B 1 109 ? -4.16872 46.12966 -48.10410 1.000 23.72842 38 ASN B O 1
ATOM 4457 N N . ILE B 1 110 ? -3.69145 44.29886 -49.32460 1.000 23.78609 39 ILE B N 1
ATOM 4458 C CA . ILE B 1 110 ? -3.28686 43.51053 -48.15959 1.000 22.47375 39 ILE B CA 1
ATOM 4459 C C . ILE B 1 110 ? -1.84282 43.73800 -47.74457 1.000 24.19156 39 ILE B C 1
ATOM 4460 O O . ILE B 1 110 ? -1.40258 43.19328 -46.71658 1.000 21.05545 39 ILE B O 1
ATOM 4465 N N . ASN B 1 111 ? -1.09998 44.53462 -48.50044 1.000 23.66083 40 ASN B N 1
ATOM 4466 C CA . ASN B 1 111 ? 0.33567 44.68456 -48.28827 1.000 23.30485 40 ASN B CA 1
ATOM 4467 C C . ASN B 1 111 ? 0.60011 45.67447 -47.15826 1.000 23.80951 40 ASN B C 1
ATOM 4468 O O . ASN B 1 111 ? 0.18704 46.83721 -47.26215 1.000 26.08422 40 ASN B O 1
ATOM 4473 N N . PRO B 1 112 ? 1.27846 45.26385 -46.05249 1.000 23.78534 41 PRO B N 1
ATOM 4474 C CA . PRO B 1 112 ? 1.77767 43.92767 -45.71617 1.000 22.64577 41 PRO B CA 1
ATOM 4475 C C . PRO B 1 112 ? 0.85070 43.16707 -44.76788 1.000 24.25609 41 PRO B C 1
ATOM 4476 O O . PRO B 1 112 ? 0.03854 43.77634 -44.05869 1.000 23.45246 41 PRO B O 1
ATOM 4480 N N . GLY B 1 113 ? 0.96218 41.83664 -44.73762 1.000 21.90925 42 GLY B N 1
ATOM 4481 C CA . GLY B 1 113 ? 0.17278 41.00316 -43.86110 1.000 21.27766 42 GLY B CA 1
ATOM 4482 C C . GLY B 1 113 ? 1.01780 40.36436 -42.76489 1.000 21.42201 42 GLY B C 1
ATOM 4483 O O . GLY B 1 113 ? 2.24682 40.38463 -42.78784 1.000 21.83775 42 GLY B O 1
ATOM 4484 N N . TRP B 1 114 ? 0.31690 39.76972 -41.80023 1.000 21.83178 43 TRP B N 1
ATOM 4485 C CA . TRP B 1 114 ? 0.91333 39.09789 -40.65351 1.000 21.59887 43 TRP B CA 1
ATOM 4486 C C . TRP B 1 114 ? 0.15637 37.79372 -40.42451 1.000 21.04336 43 TRP B C 1
ATOM 4487 O O . TRP B 1 114 ? -1.06568 37.75225 -40.57478 1.000 20.89793 43 TRP B O 1
ATOM 4498 N N . ASN B 1 115 ? 0.87874 36.72059 -40.10215 1.000 20.98475 44 ASN B N 1
ATOM 4499 C CA . ASN B 1 115 ? 0.25444 35.43202 -39.82110 1.000 21.34653 44 ASN B CA 1
ATOM 4500 C C . ASN B 1 115 ? -0.10578 35.31124 -38.34283 1.000 22.58396 44 ASN B C 1
ATOM 4501 O O . ASN B 1 115 ? 0.68031 35.70011 -37.47381 1.000 21.71294 44 ASN B O 1
ATOM 4506 N N . LEU B 1 116 ? -1.29225 34.74463 -38.07074 1.000 20.98114 45 LEU B N 1
ATOM 4507 C CA . LEU B 1 116 ? -1.66335 34.28483 -36.72596 1.000 21.48788 45 LEU B CA 1
ATOM 4508 C C . LEU B 1 116 ? -1.20687 32.83513 -36.55565 1.000 21.31007 45 LEU B C 1
ATOM 4509 O O . LEU B 1 116 ? -1.99969 31.89564 -36.52441 1.000 21.21498 45 LEU B O 1
ATOM 4514 N N . GLY B 1 117 ? 0.11135 32.66433 -36.44143 1.000 21.42315 46 GLY B N 1
ATOM 4515 C CA . GLY B 1 117 ? 0.68176 31.32896 -36.43158 1.000 21.33695 46 GLY B CA 1
ATOM 4516 C C . GLY B 1 117 ? 0.49470 30.60600 -35.10705 1.000 21.98145 46 GLY B C 1
ATOM 4517 O O . GLY B 1 117 ? 0.34072 31.21188 -34.04376 1.000 22.40224 46 GLY B O 1
ATOM 4518 N N . ASN B 1 118 ? 0.50238 29.27429 -35.19487 1.000 21.73086 47 ASN B N 1
ATOM 4519 C CA . ASN B 1 118 ? 0.45762 28.38990 -34.02913 1.000 23.14155 47 ASN B CA 1
ATOM 4520 C C . ASN B 1 118 ? -0.77107 28.66788 -33.17039 1.000 23.50641 47 ASN B C 1
ATOM 4521 O O . ASN B 1 118 ? -0.72817 28.59517 -31.93994 1.000 24.56454 47 ASN B O 1
ATOM 4526 N N . SER B 1 119 ? -1.87964 28.99348 -33.83320 1.000 22.53935 48 SER B N 1
ATOM 4527 C CA . SER B 1 119 ? -3.14067 29.21924 -33.15357 1.000 22.86896 48 SER B CA 1
ATOM 4528 C C . SER B 1 119 ? -4.21208 28.28440 -33.71517 1.000 23.21147 48 SER B C 1
ATOM 4529 O O . SER B 1 119 ? -4.29782 27.13041 -33.28581 1.000 23.68371 48 SER B O 1
ATOM 4532 N N . LEU B 1 120 ? -5.00083 28.72718 -34.70198 1.000 26.23326 49 LEU B N 1
ATOM 4533 C CA . LEU B 1 120 ? -6.02487 27.82510 -35.23413 1.000 25.70250 49 LEU B CA 1
ATOM 4534 C C . LEU B 1 120 ? -5.41877 26.70139 -36.05774 1.000 22.66888 49 LEU B C 1
ATOM 4535 O O . LEU B 1 120 ? -6.11701 25.72706 -36.36590 1.000 23.92435 49 LEU B O 1
ATOM 4540 N N . ASP B 1 121 ? -4.13944 26.81333 -36.39967 1.000 21.76964 50 ASP B N 1
ATOM 4541 C CA . ASP B 1 121 ? -3.37769 25.75519 -37.03120 1.000 21.65108 50 ASP B CA 1
ATOM 4542 C C . ASP B 1 121 ? -2.71638 24.80119 -36.03448 1.000 23.62973 50 ASP B C 1
ATOM 4543 O O . ASP B 1 121 ? -2.25575 23.73113 -36.45035 1.000 22.75205 50 ASP B O 1
ATOM 4548 N N . ALA B 1 122 ? -2.65432 25.15154 -34.74514 1.000 22.45842 51 ALA B N 1
ATOM 4549 C CA . ALA B 1 122 ? -2.10822 24.24773 -33.74157 1.000 23.47735 51 ALA B CA 1
ATOM 4550 C C . ALA B 1 122 ? -2.99385 23.01471 -33.58731 1.000 26.31813 51 ALA B C 1
ATOM 4551 O O . ALA B 1 122 ? -4.18605 23.02775 -33.91723 1.000 24.48963 51 ALA B O 1
ATOM 4553 N N . THR B 1 123 ? -2.39829 21.92695 -33.09919 1.000 23.94461 52 THR B N 1
ATOM 4554 C CA . THR B 1 123 ? -3.13577 20.67196 -33.01961 1.000 24.60788 52 THR B CA 1
ATOM 4555 C C . THR B 1 123 ? -2.99824 20.03246 -31.64310 1.000 25.37990 52 THR B C 1
ATOM 4556 O O . THR B 1 123 ? -1.91034 20.04798 -31.05395 1.000 27.75306 52 THR B O 1
ATOM 4560 N N . PRO B 1 124 ? -4.06350 19.42536 -31.12489 1.000 26.16927 53 PRO B N 1
ATOM 4561 C CA . PRO B 1 124 ? -5.40605 19.33558 -31.72976 1.000 26.44479 53 PRO B CA 1
ATOM 4562 C C . PRO B 1 124 ? -6.24366 20.59384 -31.54096 1.000 26.81012 53 PRO B C 1
ATOM 4563 O O . PRO B 1 124 ? -7.20039 20.82338 -32.30779 1.000 31.55677 53 PRO B O 1
ATOM 4567 N N . ASN B 1 125 ? -5.94174 21.40526 -30.53198 1.000 26.40201 54 ASN B N 1
ATOM 4568 C CA . ASN B 1 125 ? -6.71299 22.59698 -30.21222 1.000 26.57196 54 ASN B CA 1
ATOM 4569 C C . ASN B 1 125 ? -5.87370 23.85425 -30.42310 1.000 27.74395 54 ASN B C 1
ATOM 4570 O O . ASN B 1 125 ? -4.65459 23.80356 -30.60459 1.000 25.19924 54 ASN B O 1
ATOM 4575 N N . GLU B 1 126 ? -6.55338 25.00613 -30.40447 1.000 26.26023 55 GLU B N 1
ATOM 4576 C CA . GLU B 1 126 ? -5.87216 26.25606 -30.73196 1.000 24.98458 55 GLU B CA 1
ATOM 4577 C C . GLU B 1 126 ? -4.89495 26.70161 -29.64941 1.000 27.94844 55 GLU B C 1
ATOM 4578 O O . GLU B 1 126 ? -3.99552 27.50949 -29.93401 1.000 25.99375 55 GLU B O 1
ATOM 4584 N N . ASP B 1 127 ? -5.04531 26.18891 -28.42423 1.000 25.39603 56 ASP B N 1
ATOM 4585 C CA . ASP B 1 127 ? -4.12168 26.43618 -27.32716 1.000 24.12308 56 ASP B CA 1
ATOM 4586 C C . ASP B 1 127 ? -3.17640 25.26185 -27.09226 1.000 25.97924 56 ASP B C 1
ATOM 4587 O O . ASP B 1 127 ? -2.58111 25.15594 -26.01805 1.000 25.82180 56 ASP B O 1
ATOM 4592 N N . SER B 1 128 ? -3.01997 24.38419 -28.07865 1.000 25.92486 57 SER B N 1
ATOM 4593 C CA . SER B 1 128 ? -2.27868 23.15416 -27.86114 1.000 25.34574 57 SER B CA 1
ATOM 4594 C C . SER B 1 128 ? -0.78293 23.35098 -27.99843 1.000 24.91187 57 SER B C 1
ATOM 4595 O O . SER B 1 128 ? -0.00847 22.51243 -27.52080 1.000 24.14962 57 SER B O 1
ATOM 4598 N N . TRP B 1 129 ? -0.36768 24.42434 -28.65266 1.000 24.30592 58 TRP B N 1
ATOM 4599 C CA . TRP B 1 129 ? 1.05188 24.73419 -28.75586 1.000 26.84854 58 TRP B CA 1
ATOM 4600 C C . TRP B 1 129 ? 1.40129 25.89763 -27.83824 1.000 24.41162 58 TRP B C 1
ATOM 4601 O O . TRP B 1 129 ? 0.95957 25.92264 -26.68777 1.000 23.25356 58 TRP B O 1
ATOM 4612 N N . ASN B 1 130 ? 2.20773 26.84375 -28.30485 1.000 24.70501 59 ASN B N 1
ATOM 4613 C CA . ASN B 1 130 ? 2.75286 27.84958 -27.39775 1.000 22.58398 59 ASN B CA 1
ATOM 4614 C C . ASN B 1 130 ? 1.80091 29.00339 -27.13734 1.000 23.45746 59 ASN B C 1
ATOM 4615 O O . ASN B 1 130 ? 2.10394 29.85269 -26.29298 1.000 24.46651 59 ASN B O 1
ATOM 4620 N N . ASN B 1 131 ? 0.64502 29.04940 -27.82650 1.000 22.39431 60 ASN B N 1
ATOM 4621 C CA . ASN B 1 131 ? -0.15248 30.25158 -27.73272 1.000 24.53888 60 ASN B CA 1
ATOM 4622 C C . ASN B 1 131 ? -1.43714 30.00607 -26.95135 1.000 26.00828 60 ASN B C 1
ATOM 4623 O O . ASN B 1 131 ? -2.07866 28.96199 -27.11679 1.000 25.46575 60 ASN B O 1
ATOM 4628 N N . PRO B 1 132 ? -1.83536 30.94203 -26.09697 1.000 26.62658 61 PRO B N 1
ATOM 4629 C CA . PRO B 1 132 ? -3.15315 30.84452 -25.47027 1.000 24.52279 61 PRO B CA 1
ATOM 4630 C C . PRO B 1 132 ? -4.24826 31.07985 -26.49200 1.000 27.37340 61 PRO B C 1
ATOM 4631 O O . PRO B 1 132 ? -4.00240 31.45815 -27.64200 1.000 25.42276 61 PRO B O 1
ATOM 4635 N N . THR B 1 133 ? -5.47742 30.81626 -26.03990 1.000 25.57962 62 THR B N 1
ATOM 4636 C CA . THR B 1 133 ? -6.68637 31.08735 -26.80090 1.000 23.48346 62 THR B CA 1
ATOM 4637 C C . THR B 1 133 ? -6.65374 32.48158 -27.40773 1.000 26.76748 62 THR B C 1
ATOM 4638 O O . THR B 1 133 ? -6.26462 33.44279 -26.74757 1.000 26.61284 62 THR B O 1
ATOM 4642 N N . VAL B 1 134 ? -7.08284 32.58001 -28.67395 1.000 26.27202 63 VAL B N 1
ATOM 4643 C CA . VAL B 1 134 ? -6.99829 33.82413 -29.43477 1.000 24.95913 63 VAL B CA 1
ATOM 4644 C C . VAL B 1 134 ? -7.91927 34.87624 -28.83191 1.000 24.06033 63 VAL B C 1
ATOM 4645 O O . VAL B 1 134 ? -9.10541 34.62338 -28.59345 1.000 25.04182 63 VAL B O 1
ATOM 4649 N N . GLN B 1 135 ? -7.38125 36.06932 -28.58788 1.000 24.23219 64 GLN B N 1
ATOM 4650 C CA . GLN B 1 135 ? -8.16486 37.18157 -28.06625 1.000 27.13270 64 GLN B CA 1
ATOM 4651 C C . GLN B 1 135 ? -8.12307 38.34755 -29.04787 1.000 25.31674 64 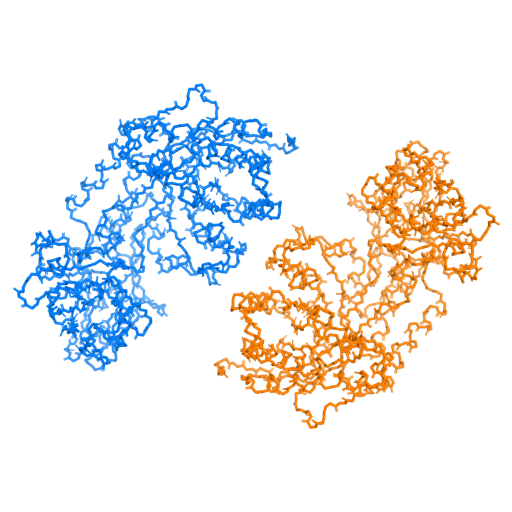GLN B C 1
ATOM 4652 O O . GLN B 1 135 ? -7.12374 38.55391 -29.74441 1.000 24.30241 64 GLN B O 1
ATOM 4658 N N . GLU B 1 136 ? -9.22686 39.11006 -29.09784 1.000 27.20227 65 GLU B N 1
ATOM 4659 C CA . GLU B 1 136 ? -9.40952 40.06392 -30.18703 1.000 29.16986 65 GLU B CA 1
ATOM 4660 C C . GLU B 1 136 ? -8.40853 41.20747 -30.11019 1.000 28.45048 65 GLU B C 1
ATOM 4661 O O . GLU B 1 136 ? -8.06315 41.79152 -31.14227 1.000 24.63855 65 GLU B O 1
ATOM 4667 N N . SER B 1 137 ? -7.93597 41.55028 -28.90842 1.000 26.28300 66 SER B N 1
ATOM 4668 C CA . SER B 1 137 ? -6.99365 42.65410 -28.78206 1.000 27.07287 66 SER B CA 1
ATOM 4669 C C . SER B 1 137 ? -5.71289 42.39312 -29.55851 1.000 27.20496 66 SER B C 1
ATOM 4670 O O . SER B 1 137 ? -5.02693 43.34947 -29.93457 1.000 26.47149 66 SER B O 1
ATOM 4673 N N . THR B 1 138 ? -5.36344 41.11495 -29.76760 1.000 24.02422 67 THR B N 1
ATOM 4674 C CA . THR B 1 138 ? -4.21876 40.76882 -30.59409 1.000 23.99068 67 THR B CA 1
ATOM 4675 C C . THR B 1 138 ? -4.27449 41.51295 -31.92033 1.000 27.27109 67 THR B C 1
ATOM 4676 O O . THR B 1 138 ? -3.25110 41.99929 -32.40732 1.000 22.47240 67 THR B O 1
ATOM 4680 N N . PHE B 1 139 ? -5.48163 41.66211 -32.49384 1.000 25.63355 68 PHE B N 1
ATOM 4681 C CA . PHE B 1 139 ? -5.61214 42.28592 -33.81180 1.000 24.15860 68 PHE B CA 1
ATOM 4682 C C . PHE B 1 139 ? -5.54483 43.81270 -33.74300 1.000 24.66526 68 PHE B C 1
ATOM 4683 O O . PHE B 1 139 ? -5.14222 44.44384 -34.72544 1.000 26.43397 68 PHE B O 1
ATOM 4691 N N . ASP B 1 140 ? -5.89078 44.41657 -32.59773 1.000 25.54317 69 ASP B N 1
ATOM 4692 C CA . ASP B 1 140 ? -5.61528 45.83996 -32.37731 1.000 25.74532 69 ASP B CA 1
ATOM 4693 C C . ASP B 1 140 ? -4.12339 46.15043 -32.53404 1.000 25.69523 69 ASP B C 1
ATOM 4694 O O . ASP B 1 140 ? -3.74766 47.14963 -33.15838 1.000 25.39756 69 ASP B O 1
ATOM 4699 N N . TYR B 1 141 ? -3.25531 45.31257 -31.94575 1.000 25.67071 70 TYR B N 1
ATOM 4700 C CA . TYR B 1 141 ? -1.80994 45.53542 -32.04253 1.000 25.34980 70 TYR B CA 1
ATOM 4701 C C . TYR B 1 141 ? -1.33561 45.38858 -33.47758 1.000 24.91345 70 TYR B C 1
ATOM 4702 O O . TYR B 1 141 ? -0.49293 46.16215 -33.94560 1.000 24.82752 70 TYR B O 1
ATOM 4711 N N . VAL B 1 142 ? -1.84622 44.37175 -34.17357 1.000 23.30158 71 VAL B N 1
ATOM 4712 C CA . VAL B 1 142 ? -1.49177 44.14654 -35.56989 1.000 25.83661 71 VAL B CA 1
ATOM 4713 C C . VAL B 1 142 ? -1.85578 45.36350 -36.41079 1.000 24.76558 71 VAL B C 1
ATOM 4714 O O . VAL B 1 142 ? -1.03965 45.86688 -37.19807 1.000 23.59790 71 VAL B O 1
ATOM 4718 N N . LYS B 1 143 ? -3.08430 45.85785 -36.25259 1.000 24.44337 72 LYS B N 1
ATOM 4719 C CA . LYS B 1 143 ? -3.50516 47.04961 -36.98301 1.000 23.76842 72 LYS B CA 1
ATOM 4720 C C . LYS B 1 143 ? -2.61467 48.23600 -36.63790 1.000 26.36127 72 LYS B C 1
ATOM 4721 O O . LYS B 1 143 ? -2.11585 48.93813 -37.52666 1.000 28.12952 72 LYS B O 1
ATOM 4727 N N . ALA B 1 144 ? -2.38933 48.45940 -35.33957 1.000 24.17496 73 ALA B N 1
ATOM 4728 C CA . ALA B 1 144 ? -1.63181 49.62264 -34.89855 1.000 25.66197 73 ALA B CA 1
ATOM 4729 C C . ALA B 1 144 ? -0.20670 49.61268 -35.43598 1.000 27.15552 73 ALA B C 1
ATOM 4730 O O . ALA B 1 144 ? 0.36897 50.68011 -35.67639 1.000 28.03952 73 ALA B O 1
ATOM 4732 N N . ALA B 1 145 ? 0.37619 48.43028 -35.64229 1.000 24.04807 74 ALA B N 1
ATOM 4733 C CA . ALA B 1 145 ? 1.73221 48.31657 -36.16684 1.000 26.28366 74 ALA B CA 1
ATOM 4734 C C . ALA B 1 145 ? 1.82913 48.61864 -37.66175 1.000 26.70844 74 ALA B C 1
ATOM 4735 O O . ALA B 1 145 ? 2.94156 48.67607 -38.19745 1.000 26.17117 74 ALA B O 1
ATOM 4737 N N . GLY B 1 146 ? 0.70575 48.78706 -38.34907 1.000 26.59883 75 GLY B N 1
ATOM 4738 C CA . GLY B 1 146 ? 0.70239 49.14915 -39.75100 1.000 26.74336 75 GLY B CA 1
ATOM 4739 C C . GLY B 1 146 ? 0.45378 48.02895 -40.73205 1.000 25.49165 75 GLY B C 1
ATOM 4740 O O . GLY B 1 146 ? 0.60267 48.24948 -41.94000 1.000 25.84970 75 GLY B O 1
ATOM 4741 N N . PHE B 1 147 ? 0.09115 46.83867 -40.26664 1.000 24.58211 76 PHE B N 1
ATOM 4742 C CA . PHE B 1 147 ? -0.28339 45.77621 -41.18577 1.000 25.22810 76 PHE B CA 1
ATOM 4743 C C . PHE B 1 147 ? -1.67328 46.04766 -41.76164 1.000 22.69757 76 PHE B C 1
ATOM 4744 O O . PHE B 1 147 ? -2.52323 46.68096 -41.12786 1.000 23.25474 76 PHE B O 1
ATOM 4752 N N . LYS B 1 148 ? -1.88743 45.58711 -42.99558 1.000 23.50228 77 LYS B N 1
ATOM 4753 C CA . LYS B 1 148 ? -3.16298 45.75959 -43.67467 1.000 24.05867 77 LYS B CA 1
ATOM 4754 C C . LYS B 1 148 ? -3.98035 44.47936 -43.75273 1.000 25.00008 77 LYS B C 1
ATOM 4755 O O . LYS B 1 148 ? -5.15815 44.52932 -44.14738 1.000 21.23012 77 LYS B O 1
ATOM 4761 N N . SER B 1 149 ? -3.39951 43.34627 -43.36998 1.000 23.89589 78 SER B N 1
ATOM 4762 C CA . SER B 1 149 ? -4.06308 42.06410 -43.54177 1.000 22.38995 78 SER B CA 1
ATOM 4763 C C . SER B 1 149 ? -3.50037 41.06059 -42.54716 1.000 23.92547 78 SER B C 1
ATOM 4764 O O . SER B 1 149 ? -2.39017 41.21936 -42.02761 1.000 22.72432 78 SER B O 1
ATOM 4767 N N . VAL B 1 150 ? -4.29099 40.01895 -42.30358 1.000 21.65266 79 VAL B N 1
ATOM 4768 C CA . VAL B 1 150 ? -3.95729 38.92192 -41.40439 1.000 20.72884 79 VAL B CA 1
ATOM 4769 C C . VAL B 1 150 ? -4.17677 37.63262 -42.17946 1.000 19.30478 79 VAL B C 1
ATOM 4770 O O . VAL B 1 150 ? -5.26930 37.41142 -42.71454 1.000 21.05602 79 VAL B O 1
ATOM 4774 N N . ARG B 1 151 ? -3.16258 36.77992 -42.23582 1.000 19.14579 80 ARG B N 1
ATOM 4775 C CA . ARG B 1 151 ? -3.35201 35.42982 -42.74593 1.000 20.27538 80 ARG B CA 1
ATOM 4776 C C . ARG B 1 151 ? -3.72320 34.51290 -41.58627 1.000 19.03059 80 ARG B C 1
ATOM 4777 O O . ARG B 1 151 ? -3.06911 34.53860 -40.54016 1.000 21.69229 80 ARG B O 1
ATOM 4785 N N . LEU B 1 152 ? -4.78561 33.71906 -41.76940 1.000 19.64500 81 LEU B N 1
ATOM 4786 C CA . LEU B 1 152 ? -5.36452 32.89721 -40.70592 1.000 19.95775 81 LEU B CA 1
ATOM 4787 C C . LEU B 1 152 ? -5.18231 31.42297 -41.06186 1.000 22.63433 81 LEU B C 1
ATOM 4788 O O . LEU B 1 152 ? -6.04811 30.82065 -41.72272 1.000 19.70184 81 LEU B O 1
ATOM 4793 N N . PRO B 1 153 ? -4.07091 30.79738 -40.66011 1.000 21.09495 82 PRO B N 1
ATOM 4794 C CA . PRO B 1 153 ? -3.90251 29.36098 -40.93230 1.000 21.15135 82 PRO B CA 1
ATOM 4795 C C . PRO B 1 153 ? -4.80237 28.54546 -40.01656 1.000 22.75113 82 PRO B C 1
ATOM 4796 O O . PRO B 1 153 ? -4.85471 28.78906 -38.80726 1.000 21.39360 82 PRO B O 1
ATOM 4800 N N . VAL B 1 154 ? -5.54555 27.59885 -40.60724 1.000 22.75136 83 VAL B N 1
ATOM 4801 C CA . VAL B 1 154 ? -6.45501 26.72768 -39.86481 1.000 22.52961 83 VAL B CA 1
ATOM 4802 C C . VAL B 1 154 ? -6.16144 25.27759 -40.22095 1.000 21.56773 83 VAL B C 1
ATOM 4803 O O . VAL B 1 154 ? -6.14805 24.91275 -41.40237 1.000 21.00696 83 VAL B O 1
ATOM 4807 N N . THR B 1 155 ? -5.92154 24.45712 -39.20130 1.000 22.42609 84 THR B N 1
ATOM 4808 C CA . THR B 1 155 ? -5.76342 23.01583 -39.35684 1.000 20.20368 84 THR B CA 1
ATOM 4809 C C . THR B 1 155 ? -7.06602 22.32539 -38.96274 1.000 23.21255 84 THR B C 1
ATOM 4810 O O . THR B 1 155 ? -7.48455 22.39400 -37.80127 1.000 21.17935 84 THR B O 1
ATOM 4814 N N . TRP B 1 156 ? -7.69040 21.64875 -39.92494 1.000 23.19965 85 TRP B N 1
ATOM 4815 C CA . TRP B 1 156 ? -9.01791 21.07404 -39.74059 1.000 22.41019 85 TRP B CA 1
ATOM 4816 C C . TRP B 1 156 ? -8.96655 19.61540 -39.29035 1.000 23.56429 85 TRP B C 1
ATOM 4817 O O . TRP B 1 156 ? -9.99018 19.07882 -38.84953 1.000 23.74710 85 TRP B O 1
ATOM 4828 N N . THR B 1 157 ? -7.79487 18.98056 -39.37464 1.000 23.06753 86 THR B N 1
ATOM 4829 C CA . THR B 1 157 ? -7.62491 17.54881 -39.10341 1.000 24.15621 86 THR B CA 1
ATOM 4830 C C . THR B 1 157 ? -8.34638 17.02851 -37.86035 1.000 25.41421 86 THR B C 1
ATOM 4831 O O . THR B 1 157 ? -8.99110 15.97031 -37.89292 1.000 25.12330 86 THR B O 1
ATOM 4835 N N . HIS B 1 158 ? -8.21821 17.73683 -36.74127 1.000 23.98115 87 HIS B N 1
ATOM 4836 C CA . HIS B 1 158 ? -8.71052 17.24810 -35.46125 1.000 25.57230 87 HIS B CA 1
ATOM 4837 C C . HIS B 1 158 ? -10.05958 17.85558 -35.09829 1.000 26.41346 87 HIS B C 1
ATOM 4838 O O . HIS B 1 158 ? -10.40470 17.96613 -33.91342 1.000 27.40072 87 HIS B O 1
ATOM 4845 N N . HIS B 1 159 ? -10.82697 18.26414 -36.10852 1.000 23.94663 88 HIS B N 1
ATOM 4846 C CA . HIS B 1 159 ? -12.13161 18.86939 -35.87985 1.000 28.26327 88 HIS B CA 1
ATOM 4847 C C . HIS B 1 159 ? -13.22056 18.22272 -36.71759 1.000 26.10938 88 HIS B C 1
ATOM 4848 O O . HIS B 1 159 ? -14.32140 18.77380 -36.80982 1.000 29.25159 88 HIS B O 1
ATOM 4855 N N . PHE B 1 160 ? -12.94598 17.07469 -37.32257 1.000 27.86269 89 PHE B N 1
ATOM 4856 C CA . PHE B 1 160 ? -13.97404 16.29022 -37.99000 1.000 27.77248 89 PHE B CA 1
ATOM 4857 C C . PHE B 1 160 ? -14.73644 15.46314 -36.96076 1.000 31.70179 89 PHE B C 1
ATOM 4858 O O . PHE B 1 160 ? -14.14834 14.94664 -36.00674 1.000 34.53963 89 PHE B O 1
ATOM 4866 N N . THR B 1 161 ? -16.05643 15.36094 -37.13668 1.000 32.40438 90 THR B N 1
ATOM 4867 C CA . THR B 1 161 ? -16.89345 14.54263 -36.26430 1.000 33.59554 90 THR B CA 1
ATOM 4868 C C . THR B 1 161 ? -17.45957 13.30845 -36.95060 1.000 34.03796 90 THR B C 1
ATOM 4869 O O . THR B 1 161 ? -18.13905 12.51097 -36.29564 1.000 33.59944 90 THR B O 1
ATOM 4873 N N . SER B 1 162 ? -17.21604 13.13652 -38.24317 1.000 34.85538 91 SER B N 1
ATOM 4874 C CA . SER B 1 162 ? -17.45569 11.86961 -38.91253 1.000 32.87184 91 SER B CA 1
ATOM 4875 C C . SER B 1 162 ? -16.35762 11.68676 -39.94237 1.000 35.20201 91 SER B C 1
ATOM 4876 O O . SER B 1 162 ? -15.60968 12.61780 -40.24687 1.000 34.44724 91 SER B O 1
ATOM 4879 N N . GLU B 1 163 ? -16.25307 10.47585 -40.47879 1.000 38.55967 92 GLU B N 1
ATOM 4880 C CA . GLU B 1 163 ? -15.35943 10.26727 -41.60810 1.000 38.20518 92 GLU B CA 1
ATOM 4881 C C . GLU B 1 163 ? -16.15737 10.07249 -42.89076 1.000 35.68350 92 GLU B C 1
ATOM 4882 O O . GLU B 1 163 ? -17.11817 10.80741 -43.14231 1.000 36.82370 92 GLU B O 1
ATOM 4888 N N . SER B 1 164 ? -15.76089 9.10511 -43.71167 1.000 37.35164 93 SER B N 1
ATOM 4889 C CA . SER B 1 164 ? -16.39335 8.93782 -45.00777 1.000 37.28018 93 SER B CA 1
ATOM 4890 C C . SER B 1 164 ? -17.87360 8.59695 -44.82953 1.000 38.99217 93 SER B C 1
ATOM 4891 O O . SER B 1 164 ? -18.24434 7.89672 -43.88133 1.000 40.62357 93 SER B O 1
ATOM 4894 N N . PRO B 1 165 ? -18.74781 9.08487 -45.72493 1.000 38.75201 94 PRO B N 1
ATOM 4895 C CA . PRO B 1 165 ? -18.48423 9.92896 -46.89314 1.000 36.92198 94 PRO B CA 1
ATOM 4896 C C . PRO B 1 165 ? -18.75649 11.40313 -46.64702 1.000 35.97285 94 PRO B C 1
ATOM 4897 O O . PRO B 1 165 ? -18.57555 12.22726 -47.54063 1.000 36.81059 94 PRO B O 1
ATOM 4901 N N . ASP B 1 166 ? -19.21159 11.77441 -45.45419 1.000 34.36986 95 ASP B N 1
ATOM 4902 C CA . ASP B 1 166 ? -19.62682 13.14735 -45.20813 1.000 34.32803 95 ASP B CA 1
ATOM 4903 C C . ASP B 1 166 ? -18.54717 14.02390 -44.60906 1.000 30.76634 95 ASP B C 1
ATOM 4904 O O . ASP B 1 166 ? -18.56349 15.23668 -44.84669 1.000 30.20391 95 ASP B O 1
ATOM 4909 N N . TRP B 1 167 ? -17.61980 13.44789 -43.84574 1.000 32.71007 96 TRP B N 1
ATOM 4910 C CA . TRP B 1 167 ? -16.50380 14.19311 -43.27034 1.000 30.94349 96 TRP B CA 1
ATOM 4911 C C . TRP B 1 167 ? -16.98283 15.49208 -42.63565 1.000 28.29454 96 TRP B C 1
ATOM 4912 O O . TRP B 1 167 ? -16.50575 16.57796 -42.95563 1.000 29.37343 96 TRP B O 1
ATOM 4923 N N . THR B 1 168 ? -17.96076 15.37197 -41.74747 1.000 28.85307 97 THR B N 1
ATOM 4924 C CA . THR B 1 168 ? -18.56208 16.53948 -41.11257 1.000 28.95132 97 THR B CA 1
ATOM 4925 C C . THR B 1 168 ? -17.54323 17.24841 -40.22630 1.000 27.64879 97 THR B C 1
ATOM 4926 O O . THR B 1 168 ? -16.84701 16.61154 -39.43305 1.000 25.64971 97 THR B O 1
ATOM 4930 N N . VAL B 1 169 ? -17.46749 18.56499 -40.35849 1.000 27.36836 98 VAL B N 1
ATOM 4931 C CA . VAL B 1 169 ? -16.64712 19.41281 -39.49978 1.000 25.71253 98 VAL B CA 1
ATOM 4932 C C . VAL B 1 169 ? -17.48337 19.83681 -38.29690 1.000 26.66716 98 VAL B C 1
ATOM 4933 O O . VAL B 1 169 ? -18.65603 20.18276 -38.43843 1.000 24.54836 98 VAL B O 1
ATOM 4937 N N . ASP B 1 170 ? -16.88974 19.80811 -37.10728 1.000 26.52056 99 ASP B N 1
ATOM 4938 C CA . ASP B 1 170 ? -17.58603 20.23856 -35.90210 1.000 26.49980 99 ASP B CA 1
ATOM 4939 C C . ASP B 1 170 ? -18.18937 21.62572 -36.11570 1.000 25.31766 99 ASP B C 1
ATOM 4940 O O . ASP B 1 170 ? -17.45680 22.55263 -36.48049 1.000 26.09998 99 ASP B O 1
ATOM 4945 N N . PRO B 1 171 ? -19.49969 21.81207 -35.92118 1.000 25.75277 100 PRO B N 1
ATOM 4946 C CA . PRO B 1 171 ? -20.05043 23.16707 -36.10497 1.000 24.33386 100 PRO B CA 1
ATOM 4947 C C . PRO B 1 171 ? -19.43735 24.19655 -35.15500 1.000 25.19710 100 PRO B C 1
ATOM 4948 O O . PRO B 1 171 ? -19.33272 25.37561 -35.52631 1.000 23.67593 100 PRO B O 1
ATOM 4952 N N . LYS B 1 172 ? -18.98836 23.78311 -33.95985 1.000 24.18064 101 LYS B N 1
ATOM 4953 C CA . LYS B 1 172 ? -18.34040 24.72148 -33.04872 1.000 24.13962 101 LYS B CA 1
ATOM 4954 C C . LYS B 1 172 ? -16.98743 25.18163 -33.57569 1.000 23.47811 101 LYS B C 1
ATOM 4955 O O . LYS B 1 172 ? -16.55490 26.30209 -33.28192 1.000 23.33431 101 LYS B O 1
ATOM 4961 N N . TRP B 1 173 ? -16.29905 24.33960 -34.34504 1.000 23.13410 102 TRP B N 1
ATOM 4962 C CA . TRP B 1 173 ? -15.03805 24.77757 -34.93298 1.000 22.84316 102 TRP B CA 1
ATOM 4963 C C . TRP B 1 173 ? -15.28129 25.71673 -36.11098 1.000 24.41241 102 TRP B C 1
ATOM 4964 O O . TRP B 1 173 ? -14.64898 26.77069 -36.20303 1.000 24.02527 102 TRP B O 1
ATOM 4975 N N . LEU B 1 174 ? -16.22384 25.37637 -36.99789 1.000 22.89924 103 LEU B N 1
ATOM 4976 C CA . LEU B 1 174 ? -16.60829 26.31618 -38.04672 1.000 24.38675 103 LEU B CA 1
ATOM 4977 C C . LEU B 1 174 ? -17.04318 27.65605 -37.45449 1.000 24.67439 103 LEU B C 1
ATOM 4978 O O . LEU B 1 174 ? -16.72729 28.71811 -38.00314 1.000 23.94507 103 LEU B O 1
ATOM 4983 N N . GLN B 1 175 ? -17.73758 27.63303 -36.31233 1.000 24.93004 104 GLN B N 1
ATOM 4984 C CA . GLN B 1 175 ? -18.14334 28.89310 -35.69184 1.000 25.84083 104 GLN B CA 1
ATOM 4985 C C . GLN B 1 175 ? -16.94396 29.66723 -35.14008 1.000 24.24654 104 GLN B C 1
ATOM 4986 O O . GLN B 1 175 ? -16.88425 30.89691 -35.26844 1.000 24.12776 104 GLN B O 1
ATOM 4992 N N . ARG B 1 176 ? -15.98399 28.96696 -34.52087 1.000 23.41644 105 ARG B N 1
ATOM 4993 C CA . ARG B 1 176 ? -14.77621 29.62160 -34.01391 1.000 24.27319 105 ARG B CA 1
ATOM 4994 C C . ARG B 1 176 ? -14.00355 30.30910 -35.14251 1.000 22.13076 105 ARG B C 1
ATOM 4995 O O . ARG B 1 176 ? -13.57689 31.46325 -35.00483 1.000 22.26760 105 ARG B O 1
ATOM 5003 N N . VAL B 1 177 ? -13.81589 29.61397 -36.26257 1.000 21.53964 106 VAL B N 1
ATOM 5004 C CA . VAL B 1 177 ? -13.12000 30.20925 -37.40341 1.000 22.68008 106 VAL B CA 1
ATOM 5005 C C . VAL B 1 177 ? -13.88172 31.42100 -37.90927 1.000 22.61062 106 VAL B C 1
ATOM 5006 O O . VAL B 1 177 ? -13.29761 32.48447 -38.15052 1.000 21.57001 106 VAL B O 1
ATOM 5010 N N . SER B 1 178 ? -15.20482 31.29295 -38.03997 1.000 21.56784 107 SER B N 1
ATOM 5011 C CA . SER B 1 178 ? -16.02420 32.41932 -38.47282 1.000 23.24117 107 SER B CA 1
ATOM 5012 C C . SER B 1 178 ? -15.86074 33.62838 -37.55436 1.000 22.95691 107 SER B C 1
ATOM 5013 O O . SER B 1 178 ? -15.67970 34.75236 -38.03435 1.000 22.96837 107 SER B O 1
ATOM 5016 N N . ASP B 1 179 ? -15.93132 33.42358 -36.22760 1.000 22.39993 108 ASP B N 1
ATOM 5017 C CA . ASP B 1 179 ? -15.80242 34.54516 -35.28992 1.000 22.76330 108 ASP B CA 1
ATOM 5018 C C . ASP B 1 179 ? -14.42641 35.20464 -35.34322 1.000 23.06505 108 ASP B C 1
ATOM 5019 O O . ASP B 1 179 ? -14.31714 36.42359 -35.17302 1.000 22.64605 108 ASP B O 1
ATOM 5024 N N . VAL B 1 180 ? -13.36144 34.42368 -35.52745 1.000 21.93018 109 VAL B N 1
ATOM 5025 C CA . VAL B 1 180 ? -12.02627 35.02129 -35.57289 1.000 22.30062 109 VAL B CA 1
ATOM 5026 C C . VAL B 1 180 ? -11.86082 35.87849 -36.83139 1.000 21.40162 109 VAL B C 1
ATOM 5027 O O . VAL B 1 180 ? -11.30795 36.98235 -36.77857 1.000 21.48365 109 VAL B O 1
ATOM 5031 N N . ILE B 1 181 ? -12.38338 35.41470 -37.96524 1.000 21.82559 110 ILE B N 1
ATOM 5032 C CA . ILE B 1 181 ? -12.39859 36.23224 -39.18014 1.000 21.71576 110 ILE B CA 1
ATOM 5033 C C . ILE B 1 181 ? -13.10510 37.56546 -38.92959 1.000 25.19443 110 ILE B C 1
ATOM 5034 O O . ILE B 1 181 ? -12.60658 38.63605 -39.30603 1.000 22.98469 110 ILE B O 1
ATOM 5039 N N . ASP B 1 182 ? -14.25302 37.52325 -38.23795 1.000 22.09270 111 ASP B N 1
ATOM 5040 C CA . ASP B 1 182 ? -14.97514 38.74637 -37.89901 1.000 23.57423 111 ASP B CA 1
ATOM 5041 C C . ASP B 1 182 ? -14.14461 39.67087 -37.01204 1.000 26.49010 111 ASP B C 1
ATOM 5042 O O . ASP B 1 182 ? -14.22086 40.89913 -37.14825 1.000 25.57524 111 ASP B O 1
ATOM 5047 N N . MET B 1 183 ? -13.40772 39.09989 -36.04774 1.000 23.13560 112 MET B N 1
ATOM 5048 C CA . MET B 1 183 ? -12.46964 39.87774 -35.24011 1.000 24.09642 112 MET B CA 1
ATOM 5049 C C . MET B 1 183 ? -11.51325 40.66732 -36.12142 1.000 25.41652 112 MET B C 1
ATOM 5050 O O . MET B 1 183 ? -11.21081 41.83111 -35.84173 1.000 25.70517 112 MET B O 1
ATOM 5055 N N . ILE B 1 184 ? -11.02444 40.03167 -37.18860 1.000 22.71592 113 ILE B N 1
ATOM 5056 C CA . ILE B 1 184 ? -10.05855 40.65275 -38.09522 1.000 23.14384 113 ILE B CA 1
ATOM 5057 C C . ILE B 1 184 ? -10.73106 41.72382 -38.95641 1.000 24.64943 113 ILE B C 1
ATOM 5058 O O . ILE B 1 184 ? -10.30758 42.88660 -38.97445 1.000 25.08187 113 ILE B O 1
ATOM 5063 N N . THR B 1 185 ? -11.82661 41.36900 -39.63779 1.000 22.86280 114 THR B N 1
ATOM 5064 C CA . THR B 1 185 ? -12.38552 42.29240 -40.62343 1.000 27.01610 114 THR B CA 1
ATOM 5065 C C . THR B 1 185 ? -13.06974 43.47920 -39.94978 1.000 26.94393 114 THR B C 1
ATOM 5066 O O . THR B 1 185 ? -13.07296 44.58366 -40.50093 1.000 28.31976 114 THR B O 1
ATOM 5070 N N . SER B 1 186 ? -13.62238 43.29364 -38.75060 1.000 28.21807 115 SER B N 1
ATOM 5071 C CA . SER B 1 186 ? -14.26287 44.41130 -38.07089 1.000 27.52791 115 SER B CA 1
ATOM 5072 C C . SER B 1 186 ? -13.27009 45.47327 -37.62756 1.000 28.04209 115 SER B C 1
ATOM 5073 O O . SER B 1 186 ? -13.69134 46.57090 -37.25292 1.000 30.05251 115 SER B O 1
ATOM 5076 N N . ARG B 1 187 ? -11.98138 45.16473 -37.63373 1.000 26.80585 116 ARG B N 1
ATOM 5077 C CA . ARG B 1 187 ? -10.93892 46.13606 -37.35604 1.000 28.70220 116 ARG B CA 1
ATOM 5078 C C . ARG B 1 187 ? -10.31753 46.69070 -38.63483 1.000 28.21485 116 ARG B C 1
ATOM 5079 O O . ARG B 1 187 ? -9.24858 47.30344 -38.57529 1.000 28.92470 116 ARG B O 1
ATOM 5087 N N . GLY B 1 188 ? -10.94908 46.46801 -39.78769 1.000 27.71031 117 GLY B N 1
ATOM 5088 C CA . GLY B 1 188 ? -10.45885 46.99903 -41.04098 1.000 24.83694 117 GLY B CA 1
ATOM 5089 C C . GLY B 1 188 ? -9.36899 46.19398 -41.71725 1.000 28.35333 117 GLY B C 1
ATOM 5090 O O . GLY B 1 188 ? -8.78037 46.67628 -42.69166 1.000 26.84861 117 GLY B O 1
ATOM 5091 N N . LEU B 1 189 ? -9.08413 44.98192 -41.25462 1.000 28.32780 118 LEU B N 1
ATOM 5092 C CA . LEU B 1 189 ? -8.00859 44.18011 -41.81617 1.000 23.21355 118 LEU B CA 1
ATOM 5093 C C . LEU B 1 189 ? -8.55899 43.12858 -42.76822 1.000 24.36142 118 LEU B C 1
ATOM 5094 O O . LEU B 1 189 ? -9.60271 42.53235 -42.51197 1.000 24.94005 118 LEU B O 1
ATOM 5099 N N . TYR B 1 190 ? -7.83826 42.89901 -43.85744 1.000 22.42412 119 TYR B N 1
ATOM 5100 C CA . TYR B 1 190 ? -8.13673 41.83626 -44.80117 1.000 23.90331 119 TYR B CA 1
ATOM 5101 C C . TYR B 1 190 ? -7.76123 40.48571 -44.19347 1.000 23.40242 119 TYR B C 1
ATOM 5102 O O . TYR B 1 190 ? -6.89394 40.40260 -43.32073 1.000 22.35237 119 TYR B O 1
ATOM 5111 N N . THR B 1 191 ? -8.41918 39.41356 -44.66151 1.000 20.39099 120 THR B N 1
ATOM 5112 C CA . THR B 1 191 ? -8.09962 38.05676 -44.21809 1.000 23.76556 120 THR B CA 1
ATOM 5113 C C . THR B 1 191 ? -7.85916 37.12522 -45.39975 1.000 22.27428 120 THR B C 1
ATOM 5114 O O . THR B 1 191 ? -8.50819 37.24626 -46.44408 1.000 22.75639 120 THR B O 1
ATOM 5118 N N . ILE B 1 192 ? -6.92347 36.19101 -45.21811 1.000 20.20434 121 ILE B N 1
ATOM 5119 C CA . ILE B 1 192 ? -6.81253 34.96972 -46.01607 1.000 19.91982 121 ILE B CA 1
ATOM 5120 C C . ILE B 1 192 ? -6.93035 33.79229 -45.05292 1.000 23.02543 121 ILE B C 1
ATOM 5121 O O . ILE B 1 192 ? -6.16735 33.71117 -44.08366 1.000 20.20584 121 ILE B O 1
ATOM 5126 N N . VAL B 1 193 ? -7.87414 32.87941 -45.31438 1.000 20.00371 122 VAL B N 1
ATOM 5127 C CA . VAL B 1 193 ? -8.02576 31.67068 -44.50549 1.000 19.13184 122 VAL B CA 1
ATOM 5128 C C . VAL B 1 193 ? -7.79652 30.45795 -45.40448 1.000 19.71231 122 VAL B C 1
ATOM 5129 O O . VAL B 1 193 ? -8.10836 30.48972 -46.60071 1.000 20.10694 122 VAL B O 1
ATOM 5133 N N . ASN B 1 194 ? -7.23212 29.38755 -44.83847 1.000 19.02508 123 ASN B N 1
ATOM 5134 C CA . ASN B 1 194 ? -6.76825 28.27327 -45.66787 1.000 22.12407 123 ASN B CA 1
ATOM 5135 C C . ASN B 1 194 ? -7.12039 26.93564 -45.02281 1.000 19.87989 123 ASN B C 1
ATOM 5136 O O . ASN B 1 194 ? -7.80930 26.85634 -43.99924 1.000 20.49395 123 ASN B O 1
ATOM 5141 N N . VAL B 1 195 ? -6.59916 25.87651 -45.63376 1.000 21.21761 124 VAL B N 1
ATOM 5142 C CA . VAL B 1 195 ? -6.46118 24.56067 -45.02242 1.000 20.84496 124 VAL B CA 1
ATOM 5143 C C . VAL B 1 195 ? -4.96949 24.35060 -44.77172 1.000 20.83312 124 VAL B C 1
ATOM 5144 O O . VAL B 1 195 ? -4.16881 24.43789 -45.70703 1.000 21.51028 124 VAL B O 1
ATOM 5148 N N . HIS B 1 196 ? -4.58203 24.09243 -43.51600 1.000 19.83136 125 HIS B N 1
ATOM 5149 C CA . HIS B 1 196 ? -3.16009 24.17918 -43.17225 1.000 20.69733 125 HIS B CA 1
ATOM 5150 C C . HIS B 1 196 ? -2.49637 22.81921 -42.97772 1.000 22.40664 125 HIS B C 1
ATOM 5151 O O . HIS B 1 196 ? -2.09521 22.17887 -43.96764 1.000 22.05878 125 HIS B O 1
ATOM 5158 N N . HIS B 1 197 ? -2.33013 22.34433 -41.73383 1.000 22.62334 126 HIS B N 1
ATOM 5159 C CA . HIS B 1 197 ? -1.50502 21.15555 -41.53408 1.000 21.66989 126 HIS B CA 1
ATOM 5160 C C . HIS B 1 197 ? -2.17632 19.88007 -42.00464 1.000 22.61389 126 HIS B C 1
ATOM 5161 O O . HIS B 1 197 ? -1.50759 18.83479 -42.04824 1.000 22.84707 126 HIS B O 1
ATOM 5168 N N . ASP B 1 198 ? -3.46112 19.94095 -42.35382 1.000 20.84824 127 ASP B N 1
ATOM 5169 C CA . ASP B 1 198 ? -4.11289 18.90045 -43.13455 1.000 23.13526 127 ASP B CA 1
ATOM 5170 C C . ASP B 1 198 ? -3.22898 18.44727 -44.29394 1.000 23.49264 127 ASP B C 1
ATOM 5171 O O . ASP B 1 198 ? -3.21187 17.26028 -44.63765 1.000 23.08160 127 ASP B O 1
ATOM 5176 N N . SER B 1 199 ? -2.49094 19.40154 -44.87876 1.000 22.20858 128 SER B N 1
ATOM 5177 C CA . SER B 1 199 ? -1.62692 19.14751 -46.03198 1.000 24.51999 128 SER B CA 1
ATOM 5178 C C . SER B 1 199 ? -0.74633 17.91581 -45.85688 1.000 25.30542 128 SER B C 1
ATOM 5179 O O . SER B 1 199 ? -0.59806 17.11581 -46.78884 1.000 27.21929 128 SER B O 1
ATOM 5182 N N . TRP B 1 200 ? -0.12253 17.75398 -44.68669 1.000 22.15899 129 TRP B N 1
ATOM 5183 C CA . TRP B 1 200 ? 0.68335 16.56511 -44.44780 1.000 25.15274 129 TRP B CA 1
ATOM 5184 C C . TRP B 1 200 ? 0.03122 15.57012 -43.49665 1.000 26.38836 129 TRP B C 1
ATOM 5185 O O . TRP B 1 200 ? 0.37962 14.38526 -43.54931 1.000 26.54032 129 TRP B O 1
ATOM 5196 N N . GLU B 1 201 ? -0.92029 16.00147 -42.65401 1.000 25.32702 130 GLU B N 1
ATOM 5197 C CA . GLU B 1 201 ? -1.53069 15.06301 -41.71287 1.000 23.99997 130 GLU B CA 1
ATOM 5198 C C . GLU B 1 201 ? -2.43490 14.04735 -42.40548 1.000 24.63504 130 GLU B C 1
ATOM 5199 O O . GLU B 1 201 ? -2.48404 12.88518 -41.98167 1.000 26.72703 130 GLU B O 1
ATOM 5205 N N . TRP B 1 202 ? -3.15029 14.44342 -43.45917 1.000 22.70649 131 TRP B N 1
ATOM 5206 C CA . TRP B 1 202 ? -3.95188 13.46152 -44.19057 1.000 23.27716 131 TRP B CA 1
ATOM 5207 C C . TRP B 1 202 ? -3.99334 13.65531 -45.70022 1.000 24.85754 131 TRP B C 1
ATOM 5208 O O . TRP B 1 202 ? -4.37575 12.70987 -46.39781 1.000 26.49440 131 TRP B O 1
ATOM 5219 N N . ALA B 1 203 ? -3.60439 14.81142 -46.24375 1.000 25.56506 132 ALA B N 1
ATOM 5220 C CA . ALA B 1 203 ? -3.77970 15.10147 -47.66195 1.000 27.00462 132 ALA B CA 1
ATOM 5221 C C . ALA B 1 203 ? -2.47526 15.01461 -48.45361 1.000 28.26421 132 ALA B C 1
ATOM 5222 O O . ALA B 1 203 ? -2.38399 15.59128 -49.54766 1.000 24.10338 132 ALA B O 1
ATOM 5224 N N . ASP B 1 204 ? -1.47279 14.30025 -47.92238 1.000 27.58998 133 ASP B N 1
ATOM 5225 C CA . ASP B 1 204 ? -0.14610 14.15296 -48.53145 1.000 26.96138 133 ASP B CA 1
ATOM 5226 C C . ASP B 1 204 ? -0.22732 13.14623 -49.67361 1.000 26.19815 133 ASP B C 1
ATOM 5227 O O . ASP B 1 204 ? -0.27593 11.93413 -49.44931 1.000 24.41401 133 ASP B O 1
ATOM 5232 N N . VAL B 1 205 ? -0.20897 13.64007 -50.91458 1.000 24.78852 134 VAL B N 1
ATOM 5233 C CA . VAL B 1 205 ? -0.32237 12.72336 -52.04634 1.000 28.12531 134 VAL B CA 1
ATOM 5234 C C . VAL B 1 205 ? 0.98654 11.98539 -52.31999 1.000 29.02890 134 VAL B C 1
ATOM 5235 O O . VAL B 1 205 ? 0.97995 10.97347 -53.03264 1.000 32.33984 134 VAL B O 1
ATOM 5239 N N . THR B 1 206 ? 2.11069 12.43775 -51.75812 1.000 29.60596 135 THR B N 1
ATOM 5240 C CA . THR B 1 206 ? 3.38583 11.79255 -52.04090 1.000 31.33882 135 THR B CA 1
ATOM 5241 C C . THR B 1 206 ? 3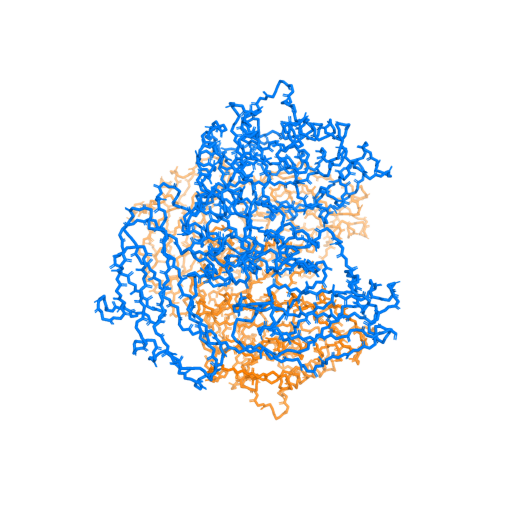.59916 10.50222 -51.26217 1.000 35.36691 135 THR B C 1
ATOM 5242 O O . THR B 1 206 ? 4.56482 9.78738 -51.54428 1.000 33.63532 135 THR B O 1
ATOM 5246 N N . LYS B 1 207 ? 2.73833 10.17087 -50.30425 1.000 32.94277 136 LYS B N 1
ATOM 5247 C CA . LYS B 1 207 ? 3.01448 9.00385 -49.48123 1.000 37.81848 136 LYS B CA 1
ATOM 5248 C C . LYS B 1 207 ? 2.67238 7.71102 -50.21370 1.000 42.86463 136 LYS B C 1
ATOM 5249 O O . LYS B 1 207 ? 1.78319 7.66065 -51.07021 1.000 42.44996 136 LYS B O 1
ATOM 5255 N N . SER B 1 208 ? 3.41465 6.65880 -49.85962 1.000 45.77242 137 SER B N 1
ATOM 5256 C CA . SER B 1 208 ? 3.28320 5.36894 -50.52217 1.000 46.84448 137 SER B CA 1
ATOM 5257 C C . SER B 1 208 ? 1.84880 4.85727 -50.50060 1.000 51.20639 137 SER B C 1
ATOM 5258 O O . SER B 1 208 ? 1.31715 4.43343 -51.53198 1.000 52.23045 137 SER B O 1
ATOM 5261 N N . ASP B 1 209 ? 1.21196 4.87720 -49.32721 1.000 50.33344 138 ASP B N 1
ATOM 5262 C CA . ASP B 1 209 ? -0.09316 4.26154 -49.13169 1.000 50.89830 138 ASP B CA 1
ATOM 5263 C C . ASP B 1 209 ? -1.24498 5.22552 -49.35740 1.000 50.84427 138 ASP B C 1
ATOM 5264 O O . ASP B 1 209 ? -2.39653 4.85644 -49.09900 1.000 51.03546 138 ASP B O 1
ATOM 5269 N N . ALA B 1 210 ? -0.96939 6.44936 -49.79805 1.000 44.71209 139 ALA B N 1
ATOM 5270 C CA . ALA B 1 210 ? -2.01049 7.46057 -49.87251 1.000 42.23621 139 ALA B CA 1
ATOM 5271 C C . ALA B 1 210 ? -3.16877 6.97866 -50.73669 1.000 41.10375 139 ALA B C 1
ATOM 5272 O O . ALA B 1 210 ? -2.97275 6.41586 -51.81908 1.000 36.64475 139 ALA B O 1
ATOM 5274 N N . ASN B 1 211 ? -4.37988 7.16586 -50.23192 1.000 39.78617 140 ASN B N 1
ATOM 5275 C CA . ASN B 1 211 ? -5.59674 6.82932 -50.96351 1.000 38.11399 140 ASN B CA 1
ATOM 5276 C C . ASN B 1 211 ? -6.08018 8.13043 -51.59425 1.000 34.71428 140 ASN B C 1
ATOM 5277 O O . ASN B 1 211 ? -6.73993 8.94347 -50.94122 1.000 31.62719 140 ASN B O 1
ATOM 5282 N N . ILE B 1 212 ? -5.73281 8.32191 -52.87049 1.000 35.62558 141 ILE B N 1
ATOM 5283 C CA . ILE B 1 212 ? -5.96115 9.59652 -53.54700 1.000 34.58252 141 ILE B CA 1
ATOM 5284 C C . ILE B 1 212 ? -7.44726 9.88879 -53.66313 1.000 31.09463 141 ILE B C 1
ATOM 5285 O O . ILE B 1 212 ? -7.88394 11.03569 -53.50810 1.000 29.06384 141 ILE B O 1
ATOM 5290 N N . THR B 1 213 ? -8.24417 8.85936 -53.93732 1.000 31.22571 142 THR B N 1
ATOM 5291 C CA . THR B 1 213 ? -9.68852 9.03704 -54.00279 1.000 34.83246 142 THR B CA 1
ATOM 5292 C C . THR B 1 213 ? -10.23476 9.57626 -52.68274 1.000 32.33708 142 THR B C 1
ATOM 5293 O O . THR B 1 213 ? -11.01570 10.53451 -52.66712 1.000 32.44768 142 THR B O 1
ATOM 5297 N N . GLN B 1 214 ? -9.80603 8.99753 -51.55938 1.000 36.24854 143 GLN B N 1
ATOM 5298 C CA . GLN B 1 214 ? -10.28956 9.48550 -50.27132 1.000 35.22966 143 GLN B CA 1
ATOM 5299 C C . GLN B 1 214 ? -9.81209 10.90627 -49.99985 1.000 31.10121 143 GLN B C 1
ATOM 5300 O O . GLN B 1 214 ? -10.58361 11.73820 -49.50598 1.000 27.56269 143 GLN B O 1
ATOM 5306 N N . ILE B 1 215 ? -8.55514 11.21356 -50.33766 1.000 27.02635 144 ILE B N 1
ATOM 5307 C CA . ILE B 1 215 ? -8.03620 12.55742 -50.09171 1.000 26.98307 144 ILE B CA 1
ATOM 5308 C C . ILE B 1 215 ? -8.84513 13.59125 -50.87365 1.000 28.18569 144 ILE B C 1
ATOM 5309 O O . ILE B 1 215 ? -9.23213 14.63966 -50.33380 1.000 25.17387 144 ILE B O 1
ATOM 5314 N N . GLU B 1 216 ? -9.09897 13.31587 -52.16541 1.000 27.86592 145 GLU B N 1
ATOM 5315 C CA . GLU B 1 216 ? -9.93486 14.19584 -52.97939 1.000 24.06172 145 GLU B CA 1
ATOM 5316 C C . GLU B 1 216 ? -11.34511 14.32643 -52.40324 1.000 27.22427 145 GLU B C 1
ATOM 5317 O O . GLU B 1 216 ? -11.91064 15.42688 -52.36124 1.000 25.66070 145 GLU B O 1
ATOM 5323 N N . GLN B 1 217 ? -11.94231 13.20907 -51.98762 1.000 26.96670 146 GLN B N 1
ATOM 5324 C CA . GLN B 1 217 ? -13.30876 13.25726 -51.47232 1.000 28.64842 146 GLN B CA 1
ATOM 5325 C C . GLN B 1 217 ? -13.38938 14.05590 -50.18055 1.000 27.00909 146 GLN B C 1
ATOM 5326 O O . GLN B 1 217 ? -14.31863 14.85834 -49.99302 1.000 25.03355 146 GLN B O 1
ATOM 5332 N N . LYS B 1 218 ? -12.43324 13.83182 -49.27417 1.000 25.26171 147 LYS B N 1
ATOM 5333 C CA . LYS B 1 218 ? -12.40880 14.54806 -47.99757 1.000 26.99615 147 LYS B CA 1
ATOM 5334 C C . LYS B 1 218 ? -12.11384 16.03349 -48.19401 1.000 26.02542 147 LYS B C 1
ATOM 5335 O O . LYS B 1 218 ? -12.78954 16.88546 -47.60148 1.000 24.42762 147 LYS B O 1
ATOM 5341 N N . PHE B 1 219 ? -11.11657 16.36174 -49.03208 1.000 25.86104 148 PHE B N 1
ATOM 5342 C CA . PHE B 1 219 ? -10.82038 17.75907 -49.35576 1.000 23.47068 148 PHE B CA 1
ATOM 5343 C C . PHE B 1 219 ? -12.04377 18.47937 -49.91283 1.000 23.66048 148 PHE B C 1
ATOM 5344 O O . PHE B 1 219 ? -12.31129 19.62747 -49.54567 1.000 22.71259 148 PHE B O 1
ATOM 5352 N N . GLU B 1 220 ? -12.78240 17.83426 -50.82220 1.000 22.59172 149 GLU B N 1
ATOM 5353 C CA . GLU B 1 220 ? -13.96202 18.47426 -51.40408 1.000 24.23558 149 GLU B CA 1
ATOM 5354 C C . GLU B 1 220 ? -15.04595 18.69689 -50.34997 1.000 23.81466 149 GLU B C 1
ATOM 5355 O O . GLU B 1 220 ? -15.68330 19.76021 -50.31465 1.000 24.26092 149 GLU B O 1
ATOM 5361 N N . LYS B 1 221 ? -15.29039 17.69843 -49.49663 1.000 24.91280 150 LYS B N 1
ATOM 5362 C CA . LYS B 1 221 ? -16.26405 17.88321 -48.41796 1.000 25.62572 150 LYS B CA 1
ATOM 5363 C C . LYS B 1 221 ? -15.84388 19.00822 -47.48606 1.000 22.53131 150 LYS B C 1
ATOM 5364 O O . LYS B 1 221 ? -16.66904 19.85515 -47.11280 1.000 24.90852 150 LYS B O 1
ATOM 5370 N N . LEU B 1 222 ? -14.55221 19.04919 -47.12399 1.000 23.60255 151 LEU B N 1
ATOM 5371 C CA . LEU B 1 222 ? -14.05012 20.08226 -46.22040 1.000 22.18551 151 LEU B CA 1
ATOM 5372 C C . LEU B 1 222 ? -14.26278 21.47046 -46.80072 1.000 21.66527 151 LEU B C 1
ATOM 5373 O O . LEU B 1 222 ? -14.82532 22.34372 -46.13725 1.000 23.52796 151 LEU B O 1
ATOM 5378 N N . TRP B 1 223 ? -13.82689 21.69274 -48.05294 1.000 21.37215 152 TRP B N 1
ATOM 5379 C CA . TRP B 1 223 ? -13.95389 23.02636 -48.62566 1.000 21.14824 152 TRP B CA 1
ATOM 5380 C C . TRP B 1 223 ? -15.40509 23.38633 -48.88982 1.000 22.30034 152 TRP B C 1
ATOM 5381 O O . TRP B 1 223 ? -15.75889 24.57032 -48.85412 1.000 23.45525 152 TRP B O 1
ATOM 5392 N N . TYR B 1 224 ? -16.26393 22.39993 -49.14943 1.000 21.87929 153 TYR B N 1
ATOM 5393 C CA . TYR B 1 224 ? -17.68469 22.72099 -49.25983 1.000 24.24549 153 TYR B CA 1
ATOM 5394 C C . TYR B 1 224 ? -18.21510 23.29225 -47.94755 1.000 23.52008 153 TYR B C 1
ATOM 5395 O O . TYR B 1 224 ? -18.94047 24.29877 -47.94002 1.000 24.19232 153 TYR B O 1
ATOM 5404 N N . GLN B 1 225 ? -17.82446 22.68355 -46.82743 1.000 23.83316 154 GLN B N 1
ATOM 5405 C CA . GLN B 1 225 ? -18.32969 23.10826 -45.52670 1.000 23.00700 154 GLN B CA 1
ATOM 5406 C C . GLN B 1 225 ? -17.73778 24.45283 -45.11197 1.000 24.87674 154 GLN B C 1
ATOM 5407 O O . GLN B 1 225 ? -18.46359 25.32403 -44.61308 1.000 24.02996 154 GLN B O 1
ATOM 5413 N N . ILE B 1 226 ? -16.41544 24.63964 -45.28753 1.000 23.24604 155 ILE B N 1
ATOM 5414 C CA . ILE B 1 226 ? -15.82824 25.96045 -45.05051 1.000 23.76510 155 ILE B CA 1
ATOM 5415 C C . ILE B 1 226 ? -16.50478 26.99417 -45.93788 1.000 24.40917 155 ILE B C 1
ATOM 5416 O O . ILE B 1 226 ? -16.95579 28.04663 -45.46807 1.000 25.62868 155 ILE B O 1
ATOM 5421 N N . GLY B 1 227 ? -16.56481 26.71297 -47.24568 1.000 21.41600 156 GLY B N 1
ATOM 5422 C CA . GLY B 1 227 ? -17.18668 27.64925 -48.17172 1.000 25.52192 156 GLY B CA 1
ATOM 5423 C C . GLY B 1 227 ? -18.62126 27.98547 -47.79625 1.000 22.71277 156 GLY B C 1
ATOM 5424 O O . GLY B 1 227 ? -19.06008 29.12849 -47.93625 1.000 23.69657 156 GLY B O 1
ATOM 5425 N N . THR B 1 228 ? -19.36556 27.00237 -47.29580 1.000 23.25914 157 THR B N 1
ATOM 5426 C CA . THR B 1 228 ? -20.72350 27.28202 -46.83586 1.000 25.29207 157 THR B CA 1
ATOM 5427 C C . THR B 1 228 ? -20.71338 28.19927 -45.61867 1.000 24.16071 157 THR B C 1
ATOM 5428 O O . THR B 1 228 ? -21.39239 29.23569 -45.60462 1.000 23.65837 157 THR B O 1
ATOM 5432 N N . LYS B 1 229 ? -19.94697 27.83768 -44.58437 1.000 25.01527 158 LYS B N 1
ATOM 5433 C CA . LYS B 1 229 ? -19.91315 28.65159 -43.37271 1.000 24.97602 158 LYS B CA 1
ATOM 5434 C C . LYS B 1 229 ? -19.49947 30.08892 -43.66170 1.000 24.68992 158 LYS B C 1
ATOM 5435 O O . LYS B 1 229 ? -20.03951 31.02777 -43.06342 1.000 25.16259 158 LYS B O 1
ATOM 5441 N N . LEU B 1 230 ? -18.54972 30.28494 -44.57722 1.000 23.73985 159 LEU B N 1
ATOM 5442 C CA . LEU B 1 230 ? -17.98565 31.60263 -44.85190 1.000 23.85289 159 LEU B CA 1
ATOM 5443 C C . LEU B 1 230 ? -18.50926 32.22025 -46.15083 1.000 25.15176 159 LEU B C 1
ATOM 5444 O O . LEU B 1 230 ? -17.91111 33.17413 -46.65940 1.000 24.85718 159 LEU B O 1
ATOM 5449 N N . ALA B 1 231 ? -19.62928 31.71687 -46.67752 1.000 23.13411 160 ALA B N 1
ATOM 5450 C CA . ALA B 1 231 ? -20.12293 32.15366 -47.97904 1.000 24.02971 160 ALA B CA 1
ATOM 5451 C C . ALA B 1 231 ? -20.49256 33.63315 -48.01348 1.000 28.04500 160 ALA B C 1
ATOM 5452 O O . ALA B 1 231 ? -20.40381 34.25815 -49.08051 1.000 24.80971 160 ALA B O 1
ATOM 5454 N N . CYS B 1 232 ? -20.88652 34.21250 -46.87475 1.000 26.49955 161 CYS B N 1
ATOM 5455 C CA . CYS B 1 232 ? -21.39216 35.57189 -46.85213 1.000 23.70095 161 CYS B CA 1
ATOM 5456 C C . CYS B 1 232 ? -20.39924 36.59168 -46.31237 1.000 24.55640 161 CYS B C 1
ATOM 5457 O O . CYS B 1 232 ? -20.78051 37.74934 -46.11000 1.000 25.08055 161 CYS B O 1
ATOM 5460 N N . LYS B 1 233 ? -19.13572 36.21205 -46.09456 1.000 26.11973 162 LYS B N 1
ATOM 5461 C CA . LYS B 1 233 ? -18.14321 37.19412 -45.67829 1.000 26.01868 162 LYS B CA 1
ATOM 5462 C C . LYS B 1 233 ? -17.89461 38.19962 -46.80471 1.000 25.64453 162 LYS B C 1
ATOM 5463 O O . LYS B 1 233 ? -18.04962 37.89546 -47.99508 1.000 28.90588 162 LYS B O 1
ATOM 5469 N N . SER B 1 234 ? -17.51105 39.41210 -46.41580 1.000 25.34901 163 SER B N 1
ATOM 5470 C CA . SER B 1 234 ? -17.23634 40.47750 -47.36849 1.000 27.79781 163 SER B CA 1
ATOM 5471 C C . SER B 1 234 ? -16.05594 40.11558 -48.27507 1.000 24.88715 163 SER B C 1
ATOM 5472 O O . SER B 1 234 ? -15.33005 39.13456 -48.06436 1.000 25.34459 163 SER B O 1
ATOM 5475 N N . SER B 1 235 ? -15.84691 40.94867 -49.28383 1.000 25.31668 164 SER B N 1
ATOM 5476 C CA . SER B 1 235 ? -14.71475 40.70907 -50.17534 1.000 26.27240 164 SER B CA 1
ATOM 5477 C C . SER B 1 235 ? -13.36877 40.95056 -49.49621 1.000 25.61869 164 SER B C 1
ATOM 5478 O O . SER B 1 235 ? -12.33381 40.73231 -50.14302 1.000 24.31060 164 SER B O 1
ATOM 5481 N N . MET B 1 236 ? -13.34327 41.36596 -48.22330 1.000 23.38501 165 MET B N 1
ATOM 5482 C CA . MET B 1 236 ? -12.06946 41.40473 -47.52288 1.000 25.79632 165 MET B CA 1
ATOM 5483 C C . MET B 1 236 ? -11.56213 40.02519 -47.10481 1.000 26.18349 165 MET B C 1
ATOM 5484 O O . MET B 1 236 ? -10.45913 39.94148 -46.53684 1.000 25.93266 165 MET B O 1
ATOM 5489 N N . VAL B 1 237 ? -12.33682 38.96818 -47.33578 1.000 24.76720 166 VAL B N 1
ATOM 5490 C CA . VAL B 1 237 ? -11.99242 37.60515 -46.92438 1.000 23.39115 166 VAL B CA 1
ATOM 5491 C C . VAL B 1 237 ? -11.68806 36.78771 -48.17832 1.000 24.44782 166 VAL B C 1
ATOM 5492 O O . VAL B 1 237 ? -12.55373 36.62188 -49.05632 1.000 21.37775 166 VAL B O 1
ATOM 5496 N N . ALA B 1 238 ? -10.46404 36.27103 -48.25884 1.000 21.33211 167 ALA B N 1
ATOM 5497 C CA . ALA B 1 238 ? -10.05816 35.39782 -49.34459 1.000 21.85582 167 ALA B CA 1
ATOM 5498 C C . ALA B 1 238 ? -9.82980 33.98435 -48.82549 1.000 21.77740 167 ALA B C 1
ATOM 5499 O O . ALA B 1 238 ? -9.52478 33.78325 -47.64501 1.000 20.96380 167 ALA B O 1
ATOM 5501 N N . PHE B 1 239 ? -9.98447 33.00686 -49.72338 1.000 20.22168 168 PHE B N 1
ATOM 5502 C CA . PHE B 1 239 ? -9.69470 31.60997 -49.43994 1.000 19.91184 168 PHE B CA 1
ATOM 5503 C C . PHE B 1 239 ? -8.40784 31.19876 -50.14193 1.000 22.23946 168 PHE B C 1
ATOM 5504 O O . PHE B 1 239 ? -8.11288 31.65299 -51.24950 1.000 22.08820 168 PHE B O 1
ATOM 5512 N N . GLU B 1 240 ? -7.66068 30.30230 -49.49770 1.000 21.15050 169 GLU B N 1
ATOM 5513 C CA . GLU B 1 240 ? -6.38563 29.80752 -50.00630 1.000 20.61784 169 GLU B CA 1
ATOM 5514 C C . GLU B 1 240 ? -6.43756 28.28527 -49.97354 1.000 22.32154 169 GLU B C 1
ATOM 5515 O O . GLU B 1 240 ? -6.72491 27.69511 -48.92387 1.000 22.26164 169 GLU B O 1
ATOM 5521 N N . THR B 1 241 ? -6.15498 27.65451 -51.12336 1.000 23.33186 170 THR B N 1
ATOM 5522 C CA . THR B 1 241 ? -6.44571 26.23370 -51.35120 1.000 21.50376 170 THR B CA 1
ATOM 5523 C C . THR B 1 241 ? -5.93604 25.32896 -50.22482 1.000 23.84732 170 THR B C 1
ATOM 5524 O O . THR B 1 241 ? -6.71849 24.64347 -49.55024 1.000 22.30534 170 THR B O 1
ATOM 5528 N N . ILE B 1 242 ? -4.61629 25.29104 -50.02955 1.000 21.55517 171 ILE B N 1
ATOM 5529 C CA . ILE B 1 242 ? -4.00501 24.39290 -49.05617 1.000 22.87114 171 ILE B CA 1
ATOM 5530 C C . ILE B 1 242 ? -2.55789 24.82333 -48.83994 1.000 23.01190 171 ILE B C 1
ATOM 5531 O O . ILE B 1 242 ? -1.90214 25.32238 -49.76382 1.000 19.91257 171 ILE B O 1
ATOM 5536 N N . ASN B 1 243 ? -2.05368 24.61733 -47.62154 1.000 22.84210 172 ASN B N 1
ATOM 5537 C CA . ASN B 1 243 ? -0.72127 25.08113 -47.23829 1.000 20.76534 172 ASN B CA 1
ATOM 5538 C C . ASN B 1 243 ? 0.36279 24.10363 -47.68754 1.000 22.43831 172 ASN B C 1
ATOM 5539 O O . ASN B 1 243 ? 0.27864 22.90652 -47.40382 1.000 23.60884 172 ASN B O 1
ATOM 5544 N N . GLU B 1 244 ? 1.39315 24.62240 -48.37073 1.000 20.70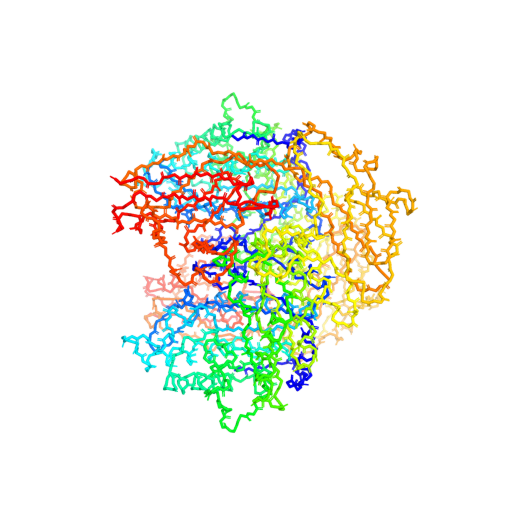896 173 GLU B N 1
ATOM 5545 C CA . GLU B 1 244 ? 2.62702 23.91538 -48.66961 1.000 20.00878 173 GLU B CA 1
ATOM 5546 C C . GLU B 1 244 ? 2.42182 22.42993 -48.97132 1.000 22.32583 173 GLU B C 1
ATOM 5547 O O . GLU B 1 244 ? 3.02327 21.57600 -48.30615 1.000 25.20846 173 GLU B O 1
ATOM 5553 N N . PRO B 1 245 ? 1.61582 22.06860 -49.96655 1.000 23.20846 174 PRO B N 1
ATOM 5554 C CA . PRO B 1 245 ? 1.26343 20.65168 -50.13735 1.000 23.10771 174 PRO B CA 1
ATOM 5555 C C . PRO B 1 245 ? 2.45219 19.85432 -50.64372 1.000 24.79025 174 PRO B C 1
ATOM 5556 O O . PRO B 1 245 ? 3.08694 20.24468 -51.63523 1.000 22.04058 174 PRO B O 1
ATOM 5560 N N . PRO B 1 246 ? 2.80939 18.76327 -49.96032 1.000 25.34338 175 PRO B N 1
ATOM 5561 C CA . PRO B 1 246 ? 3.98309 17.97746 -50.36351 1.000 24.30633 175 PRO B CA 1
ATOM 5562 C C . PRO B 1 246 ? 3.90916 17.58917 -51.83542 1.000 23.14853 175 PRO B C 1
ATOM 5563 O O . PRO B 1 246 ? 2.85438 17.23013 -52.35639 1.000 24.80033 175 PRO B O 1
ATOM 5567 N N . CYS B 1 247 ? 5.04067 17.68637 -52.51385 1.000 23.98631 176 CYS B N 1
ATOM 5568 C CA . CYS B 1 247 ? 5.04256 17.57482 -53.96422 1.000 25.53218 176 CYS B CA 1
ATOM 5569 C C . CYS B 1 247 ? 6.47177 17.44736 -54.46138 1.000 26.54828 176 CYS B C 1
ATOM 5570 O O . CYS B 1 247 ? 7.26813 18.38201 -54.33307 1.000 28.55355 176 CYS B O 1
ATOM 5573 N N . ASN B 1 248 ? 6.80880 16.28607 -55.01836 1.000 29.40950 177 ASN B N 1
ATOM 5574 C CA . ASN B 1 248 ? 8.18428 15.99262 -55.38466 1.000 24.59635 177 ASN B CA 1
ATOM 5575 C C . ASN B 1 248 ? 8.41673 15.80073 -56.86866 1.000 28.61155 177 ASN B C 1
ATOM 5576 O O . ASN B 1 248 ? 9.56688 15.93499 -57.30095 1.000 26.44245 177 ASN B O 1
ATOM 5581 N N . THR B 1 249 ? 7.38740 15.44100 -57.64315 1.000 26.34021 178 THR B N 1
ATOM 5582 C CA . THR B 1 249 ? 7.52894 15.09838 -59.05405 1.000 27.87685 178 THR B CA 1
ATOM 5583 C C . THR B 1 249 ? 6.45542 15.82368 -59.85414 1.000 31.25853 178 THR B C 1
ATOM 5584 O O . THR B 1 249 ? 5.48017 16.33871 -59.29838 1.000 27.56232 178 THR B O 1
ATOM 5588 N N . ALA B 1 250 ? 6.63520 15.84679 -61.18175 1.000 29.76043 179 ALA B N 1
ATOM 5589 C CA . ALA B 1 250 ? 5.62027 16.44758 -62.04471 1.000 29.67038 179 ALA B CA 1
ATOM 5590 C C . ALA B 1 250 ? 4.27635 15.75639 -61.88549 1.000 29.69233 179 ALA B C 1
ATOM 5591 O O . ALA B 1 250 ? 3.22950 16.40260 -62.01087 1.000 29.68160 179 ALA B O 1
ATOM 5593 N N . GLU B 1 251 ? 4.28270 14.44949 -61.60779 1.000 30.06735 180 GLU B N 1
ATOM 5594 C CA . GLU B 1 251 ? 3.02655 13.74370 -61.41622 1.000 32.29024 180 GLU B CA 1
ATOM 5595 C C . GLU B 1 251 ? 2.35347 14.12579 -60.09365 1.000 32.24384 180 GLU B C 1
ATOM 5596 O O . GLU B 1 251 ? 1.12248 14.23336 -60.05082 1.000 31.81046 180 GLU B O 1
ATOM 5602 N N . ASP B 1 252 ? 3.12624 14.39267 -59.02469 1.000 27.85381 181 ASP B N 1
ATOM 5603 C CA . ASP B 1 252 ? 2.54797 15.03531 -57.84442 1.000 28.24291 181 ASP B CA 1
ATOM 5604 C C . ASP B 1 252 ? 2.00742 16.41973 -58.19290 1.000 27.54193 181 ASP B C 1
ATOM 5605 O O . ASP B 1 252 ? 0.95652 16.83358 -57.68854 1.000 25.67503 181 ASP B O 1
ATOM 5610 N N . GLY B 1 253 ? 2.73305 17.15586 -59.04610 1.000 27.12249 182 GLY B N 1
ATOM 5611 C CA . GLY B 1 253 ? 2.36138 18.53199 -59.33939 1.000 25.45479 182 GLY B CA 1
ATOM 5612 C C . GLY B 1 253 ? 1.02187 18.65115 -60.04507 1.000 25.17937 182 GLY B C 1
ATOM 5613 O O . GLY B 1 253 ? 0.31201 19.64129 -59.86942 1.000 23.55864 182 GLY B O 1
ATOM 5614 N N . ALA B 1 254 ? 0.67286 17.65586 -60.86762 1.000 24.78478 183 ALA B N 1
ATOM 5615 C CA . ALA B 1 254 ? -0.66761 17.60305 -61.44298 1.000 24.97490 183 ALA B CA 1
ATOM 5616 C C . ALA B 1 254 ? -1.72001 17.29798 -60.38314 1.000 25.62529 183 ALA B C 1
ATOM 5617 O O . ALA B 1 254 ? -2.85870 17.76089 -60.49365 1.000 26.06715 183 ALA B O 1
ATOM 5619 N N . LYS B 1 255 ? -1.36314 16.55294 -59.33668 1.000 25.19129 184 LYS B N 1
ATOM 5620 C CA . LYS B 1 255 ? -2.30527 16.38311 -58.23755 1.000 27.37813 184 LYS B CA 1
ATOM 5621 C C . LYS B 1 255 ? -2.53024 17.69018 -57.48462 1.000 24.98793 184 LYS B C 1
ATOM 5622 O O . LYS B 1 255 ? -3.63856 17.93405 -57.00206 1.000 27.13666 184 LYS B O 1
ATOM 5628 N N . ILE B 1 256 ? -1.52284 18.56083 -57.40268 1.000 23.96374 185 ILE B N 1
ATOM 5629 C CA . ILE B 1 256 ? -1.72586 19.82759 -56.70301 1.000 23.31380 185 ILE B CA 1
ATOM 5630 C C . ILE B 1 256 ? -2.63979 20.73875 -57.51518 1.000 23.37487 185 ILE B C 1
ATOM 5631 O O . ILE B 1 256 ? -3.47737 21.45818 -56.96172 1.000 22.44615 185 ILE B O 1
ATOM 5636 N N . ASN B 1 257 ? -2.48534 20.73850 -58.83616 1.000 25.91099 186 ASN B N 1
ATOM 5637 C CA . ASN B 1 257 ? -3.41597 21.48846 -59.66882 1.000 25.26639 186 ASN B CA 1
ATOM 5638 C C . ASN B 1 257 ? -4.83588 21.00884 -59.43410 1.000 26.48732 186 ASN B C 1
ATOM 5639 O O . ASN B 1 257 ? -5.77583 21.80968 -59.41161 1.000 24.08318 186 ASN B O 1
ATOM 5644 N N . LYS B 1 258 ? -5.00450 19.69559 -59.26690 1.000 26.64340 187 LYS B N 1
ATOM 5645 C CA . LYS B 1 258 ? -6.32666 19.14894 -59.02346 1.000 26.72127 187 LYS B CA 1
ATOM 5646 C C . LYS B 1 258 ? -6.86449 19.59821 -57.66972 1.000 25.13199 187 LYS B C 1
ATOM 5647 O O . LYS B 1 258 ? -8.07115 19.81704 -57.53622 1.000 26.47847 187 LYS B O 1
ATOM 5653 N N . PHE B 1 259 ? -5.99799 19.79249 -56.67158 1.000 22.57932 188 PHE B N 1
ATOM 5654 C CA . PHE B 1 259 ? -6.46385 20.38913 -55.42069 1.000 23.54234 188 PHE B CA 1
ATOM 5655 C C . PHE B 1 259 ? -7.08886 21.75051 -55.68997 1.000 23.42449 188 PHE B C 1
ATOM 5656 O O . PHE B 1 259 ? -8.17457 22.06683 -55.18467 1.000 22.25420 188 PHE B O 1
ATOM 5664 N N . ASN B 1 260 ? -6.40506 22.57508 -56.48691 1.000 22.68213 189 ASN B N 1
ATOM 5665 C CA . ASN B 1 260 ? -6.93225 23.89429 -56.80862 1.000 22.86107 189 ASN B CA 1
ATOM 5666 C C . ASN B 1 260 ? -8.29374 23.77499 -57.48292 1.000 22.78092 189 ASN B C 1
ATOM 5667 O O . ASN B 1 260 ? -9.22206 24.52446 -57.16035 1.000 25.82315 189 ASN B O 1
ATOM 5672 N N . GLU B 1 261 ? -8.43683 22.82163 -58.41201 1.000 22.46648 190 GLU B N 1
ATOM 5673 C CA . GLU B 1 261 ? -9.69983 22.65443 -59.13352 1.000 24.02515 190 GLU B CA 1
ATOM 5674 C C . GLU B 1 261 ? -10.82727 22.22009 -58.19857 1.000 24.80179 190 GLU B C 1
ATOM 5675 O O . GLU B 1 261 ? -11.92263 22.79679 -58.21581 1.000 22.74071 190 GLU B O 1
ATOM 5681 N N . ILE B 1 262 ? -10.57688 21.18191 -57.39751 1.000 22.67069 191 ILE B N 1
ATOM 5682 C CA . ILE B 1 262 ? -11.57404 20.67786 -56.45080 1.000 24.63295 191 ILE B CA 1
ATOM 5683 C C . ILE B 1 262 ? -12.02386 21.79647 -55.51699 1.000 23.82815 191 ILE B C 1
ATOM 5684 O O . ILE B 1 262 ? -13.22129 21.97108 -55.23962 1.000 23.78821 191 ILE B O 1
ATOM 5689 N N . PHE B 1 263 ? -11.04839 22.56788 -55.02024 1.000 22.26384 192 PHE B N 1
ATOM 5690 C CA . PHE B 1 263 ? -11.30750 23.70089 -54.13766 1.000 21.77134 192 PHE B CA 1
ATOM 5691 C C . PHE B 1 263 ? -12.21741 24.71874 -54.81232 1.000 21.66862 192 PHE B C 1
ATOM 5692 O O . PHE B 1 263 ? -13.23428 25.12416 -54.24041 1.000 21.66070 192 PHE B O 1
ATOM 5700 N N . LEU B 1 264 ? -11.91215 25.09058 -56.06562 1.000 23.04916 193 LEU B N 1
ATOM 5701 C CA . LEU B 1 264 ? -12.75829 26.06247 -56.76526 1.000 23.79864 193 LEU B CA 1
ATOM 5702 C C . LEU B 1 264 ? -14.17632 25.53527 -56.96971 1.000 26.07515 193 LEU B C 1
ATOM 5703 O O . LEU B 1 264 ? -15.15356 26.27642 -56.79555 1.000 24.94360 193 LEU B O 1
ATOM 5708 N N . ARG B 1 265 ? -14.30600 24.26156 -57.34895 1.000 22.64502 194 ARG B N 1
ATOM 5709 C CA . ARG B 1 265 ? -15.62695 23.69004 -57.56108 1.000 27.05597 194 ARG B CA 1
ATOM 5710 C C . ARG B 1 265 ? -16.40544 23.61927 -56.25391 1.000 26.05823 194 ARG B C 1
ATOM 5711 O O . ARG B 1 265 ? -17.62227 23.83854 -56.24264 1.000 25.93309 194 ARG B O 1
ATOM 5719 N N . ALA B 1 266 ? -15.71405 23.36295 -55.14022 1.000 23.64285 195 ALA B N 1
ATOM 5720 C CA . ALA B 1 266 ? -16.39556 23.20244 -53.85560 1.000 22.44844 195 ALA B CA 1
ATOM 5721 C C . ALA B 1 266 ? -17.00537 24.51793 -53.37905 1.000 24.73869 195 ALA B C 1
ATOM 5722 O O . ALA B 1 266 ? -18.18391 24.56774 -52.98807 1.000 25.68557 195 ALA B O 1
ATOM 5724 N N . ILE B 1 267 ? -16.22069 25.59798 -53.40124 1.000 23.77219 196 ILE B N 1
ATOM 5725 C CA . ILE B 1 267 ? -16.71145 26.86274 -52.86260 1.000 22.88568 196 ILE B CA 1
ATOM 5726 C C . ILE B 1 267 ? -17.72859 27.48988 -53.80345 1.000 25.28220 196 ILE B C 1
ATOM 5727 O O . ILE B 1 267 ? -18.61695 28.23157 -53.36287 1.000 25.33971 196 ILE B O 1
ATOM 5732 N N . ASN B 1 268 ? -17.64273 27.19636 -55.10299 1.000 25.10233 197 ASN B N 1
ATOM 5733 C CA . ASN B 1 268 ? -18.64963 27.71413 -56.01488 1.000 26.18115 197 ASN B CA 1
ATOM 5734 C C . ASN B 1 268 ? -19.98110 26.99741 -55.82067 1.000 25.53354 197 ASN B C 1
ATOM 5735 O O . ASN B 1 268 ? -21.03481 27.63056 -55.87693 1.000 25.57166 197 ASN B O 1
ATOM 5740 N N . ARG B 1 269 ? -19.95673 25.68146 -55.59082 1.000 26.22300 198 ARG B N 1
ATOM 5741 C CA . ARG B 1 269 ? -21.18567 24.97792 -55.23802 1.000 25.80835 198 ARG B CA 1
ATOM 5742 C C . ARG B 1 269 ? -21.73640 25.46545 -53.90826 1.000 28.85022 198 ARG B C 1
ATOM 5743 O O . ARG B 1 269 ? -22.96201 25.50673 -53.71461 1.000 28.23268 198 ARG B O 1
ATOM 5751 N N . ALA B 1 270 ? -20.85310 25.86285 -52.98772 1.000 27.39929 199 ALA B N 1
ATOM 5752 C CA . ALA B 1 270 ? -21.33302 26.36236 -51.71075 1.000 26.81823 199 ALA B CA 1
ATOM 5753 C C . ALA B 1 270 ? -22.12748 27.64556 -51.88420 1.000 26.95133 199 ALA B C 1
ATOM 5754 O O . ALA B 1 270 ? -23.03566 27.91483 -51.10078 1.000 27.15235 199 ALA B O 1
ATOM 5756 N N . GLY B 1 271 ? -21.80594 28.45246 -52.88925 1.000 26.19134 200 GLY B N 1
ATOM 5757 C CA . GLY B 1 271 ? -22.63322 29.61317 -53.17566 1.000 27.04802 200 GLY B CA 1
ATOM 5758 C C . GLY B 1 271 ? -22.34353 30.86222 -52.36351 1.000 26.11513 200 GLY B C 1
ATOM 5759 O O . GLY B 1 271 ? -21.18017 31.17202 -52.06571 1.000 25.44168 200 GLY B O 1
ATOM 5760 N N . GLY B 1 272 ? -23.40050 31.59335 -52.00370 1.000 26.00392 201 GLY B N 1
ATOM 5761 C CA . GLY B 1 272 ? -23.21592 32.89458 -51.38355 1.000 26.58199 201 GLY B CA 1
ATOM 5762 C C . GLY B 1 272 ? -22.49432 33.83755 -52.32744 1.000 27.20403 201 GLY B C 1
ATOM 5763 O O . GLY B 1 272 ? -22.81094 33.93382 -53.51371 1.000 24.93813 201 GLY B O 1
ATOM 5764 N N . PHE B 1 273 ? -21.50293 34.54559 -51.80042 1.000 24.97403 202 PHE B N 1
ATOM 5765 C CA . PHE B 1 273 ? -20.67922 35.44873 -52.59145 1.000 24.33732 202 PHE B CA 1
ATOM 5766 C C . PHE B 1 273 ? -19.42900 34.77622 -53.14834 1.000 25.42976 202 PHE B C 1
ATOM 5767 O O . PHE B 1 273 ? -18.59478 35.45859 -53.75192 1.000 24.98506 202 PHE B O 1
ATOM 5775 N N . ASN B 1 274 ? -19.26698 33.46204 -52.96478 1.000 23.05584 203 ASN B N 1
ATOM 5776 C CA . ASN B 1 274 ? -17.96318 32.85115 -53.22515 1.000 24.69918 203 ASN B CA 1
ATOM 5777 C C . ASN B 1 274 ? -17.57165 32.91228 -54.68958 1.000 25.06899 203 ASN B C 1
ATOM 5778 O O . ASN B 1 274 ? -16.38276 32.80576 -54.99858 1.000 25.27365 203 ASN B O 1
ATOM 5783 N N . ALA B 1 275 ? -18.54396 33.04562 -55.60464 1.000 25.58645 204 ALA B N 1
ATOM 5784 C CA . ALA B 1 275 ? -18.19778 33.04171 -57.02873 1.000 26.28610 204 ALA B CA 1
ATOM 5785 C C . ALA B 1 275 ? -17.33757 34.24611 -57.40170 1.000 23.69010 204 ALA B C 1
ATOM 5786 O O . ALA B 1 275 ? -16.55666 34.18661 -58.36065 1.000 25.28791 204 ALA B O 1
ATOM 5788 N N . LYS B 1 276 ? -17.44850 35.33462 -56.65136 1.000 24.68174 205 LYS B N 1
ATOM 5789 C CA . LYS B 1 276 ? -16.65891 36.53411 -56.87985 1.000 25.91784 205 LYS B CA 1
ATOM 5790 C C . LYS B 1 276 ? -15.62286 36.76415 -55.78971 1.000 22.67299 205 LYS B C 1
ATOM 5791 O O . LYS B 1 276 ? -15.03735 37.84433 -55.72101 1.000 22.69210 205 LYS B O 1
ATOM 5797 N N . ARG B 1 277 ? -15.40028 35.77752 -54.93396 1.000 22.98240 206 ARG B N 1
ATOM 5798 C CA . ARG B 1 277 ? -14.44380 35.90616 -53.85068 1.000 22.75615 206 ARG B CA 1
ATOM 5799 C C . ARG B 1 277 ? -13.02694 35.69485 -54.36791 1.000 21.43626 206 ARG B C 1
ATOM 5800 O O . ARG B 1 277 ? -12.78544 34.85186 -55.23571 1.000 22.56074 206 ARG B O 1
ATOM 5808 N N . VAL B 1 278 ? -12.09603 36.48989 -53.84547 1.000 21.75130 207 VAL B N 1
ATOM 5809 C CA . VAL B 1 278 ? -10.68846 36.32878 -54.19072 1.000 20.94465 207 VAL B CA 1
ATOM 5810 C C . VAL B 1 278 ? -10.17778 35.03089 -53.59104 1.000 23.87941 207 VAL B C 1
ATOM 5811 O O . VAL B 1 278 ? -10.45388 34.71205 -52.42258 1.000 21.99190 207 VAL B O 1
ATOM 5815 N N . VAL B 1 279 ? -9.41942 34.27343 -54.38355 1.000 23.39037 208 VAL B N 1
ATOM 5816 C CA . VAL B 1 279 ? -8.79848 33.05288 -53.90061 1.000 20.18336 208 VAL B CA 1
ATOM 5817 C C . VAL B 1 279 ? -7.29005 33.14758 -54.11104 1.000 23.10299 208 VAL B C 1
ATOM 5818 O O . VAL B 1 279 ? -6.79614 33.92383 -54.92907 1.000 23.53651 208 VAL B O 1
ATOM 5822 N N . ASN B 1 280 ? -6.55650 32.34387 -53.34628 1.000 24.68794 209 ASN B N 1
ATOM 5823 C CA . ASN B 1 280 ? -5.12020 32.13811 -53.54033 1.000 22.23753 209 ASN B CA 1
ATOM 5824 C C . ASN B 1 280 ? -4.89040 30.68699 -53.94684 1.000 20.60172 209 ASN B C 1
ATOM 5825 O O . ASN B 1 280 ? -5.11435 29.77370 -53.14690 1.000 21.80738 209 ASN B O 1
ATOM 5830 N N . LEU B 1 281 ? -4.44848 30.47002 -55.17438 1.000 19.89011 210 LEU B N 1
ATOM 5831 C CA . LEU B 1 281 ? -4.11603 29.12399 -55.61100 1.000 20.05610 210 LEU B CA 1
ATOM 5832 C C . LEU B 1 281 ? -2.64424 28.84220 -55.32783 1.000 21.68348 210 LEU B C 1
ATOM 5833 O O . LEU B 1 281 ? -1.84594 29.75054 -55.07756 1.000 21.33825 210 LEU B O 1
ATOM 5838 N N . VAL B 1 282 ? -2.28603 27.56537 -55.35628 1.000 20.05590 211 VAL B N 1
ATOM 5839 C CA . VAL B 1 282 ? -1.00086 27.15513 -54.81374 1.000 20.60757 211 VAL B CA 1
ATOM 5840 C C . VAL B 1 282 ? -0.32560 26.16731 -55.75053 1.000 21.46468 211 VAL B C 1
ATOM 5841 O O . VAL B 1 282 ? -0.98244 25.44964 -56.51121 1.000 22.84860 211 VAL B O 1
ATOM 5845 N N . GLY B 1 283 ? 1.00579 26.15503 -55.69239 1.000 23.21628 212 GLY B N 1
ATOM 5846 C CA . GLY B 1 283 ? 1.82821 25.12928 -56.28831 1.000 24.42879 212 GLY B CA 1
ATOM 5847 C C . GLY B 1 283 ? 2.45655 24.23675 -55.22462 1.000 23.09942 212 GLY B C 1
ATOM 5848 O O . GLY B 1 283 ? 2.27803 24.41111 -54.01683 1.000 20.35323 212 GLY B O 1
ATOM 5849 N N . GLY B 1 284 ? 3.19604 23.24768 -55.71400 1.000 23.31244 213 GLY B N 1
ATOM 5850 C CA . GLY B 1 284 ? 3.75669 22.22381 -54.85630 1.000 22.34298 213 GLY B CA 1
ATOM 5851 C C . GLY B 1 284 ? 4.72924 22.77272 -53.83549 1.000 24.23260 213 GLY B C 1
ATOM 5852 O O . GLY B 1 284 ? 5.59323 23.59722 -54.15990 1.000 22.32625 213 GLY B O 1
ATOM 5853 N N . GLY B 1 285 ? 4.58004 22.33693 -52.58517 1.000 21.90158 214 GLY B N 1
ATOM 5854 C CA . GLY B 1 285 ? 5.38011 22.86224 -51.49459 1.000 25.56879 214 GLY B CA 1
ATOM 5855 C C . GLY B 1 285 ? 5.19271 24.35304 -51.26930 1.000 23.02385 214 GLY B C 1
ATOM 5856 O O . GLY B 1 285 ? 5.82378 24.91928 -50.37865 1.000 24.01691 214 GLY B O 1
ATOM 5857 N N . MET B 1 286 ? 4.32894 24.99939 -52.05280 1.000 21.47847 215 MET B N 1
ATOM 5858 C CA . MET B 1 286 ? 4.28692 26.45999 -52.11439 1.000 19.88197 215 MET B CA 1
ATOM 5859 C C . MET B 1 286 ? 5.68910 27.00315 -52.44924 1.000 23.52150 215 MET B C 1
ATOM 5860 O O . MET B 1 286 ? 6.08456 28.11538 -52.07542 1.000 21.02612 215 MET B O 1
ATOM 5865 N N . ASP B 1 287 ? 6.45806 26.20987 -53.17720 1.000 20.13476 216 ASP B N 1
ATOM 5866 C CA . ASP B 1 287 ? 7.83030 26.55755 -53.50488 1.000 22.60869 216 ASP B CA 1
ATOM 5867 C C . ASP B 1 287 ? 7.90374 27.26927 -54.85156 1.000 23.78631 216 ASP B C 1
ATOM 5868 O O . ASP B 1 287 ? 7.24149 26.87310 -55.81124 1.000 23.79168 216 ASP B O 1
ATOM 5873 N N . SER B 1 288 ? 8.71797 28.32728 -54.91532 1.000 23.53788 217 SER B N 1
ATOM 5874 C CA . SER B 1 288 ? 8.77036 29.14809 -56.12648 1.000 25.96900 217 SER B CA 1
ATOM 5875 C C . SER B 1 288 ? 9.10766 28.32812 -57.37356 1.000 24.73354 217 SER B C 1
ATOM 5876 O O . SER B 1 288 ? 8.53494 28.55944 -58.44727 1.000 24.01185 217 SER B O 1
ATOM 5879 N N . VAL B 1 289 ? 10.04147 27.37693 -57.26623 1.000 24.70001 218 VAL B N 1
ATOM 5880 C CA . VAL B 1 289 ? 10.46134 26.60279 -58.44112 1.000 26.24690 218 VAL B CA 1
ATOM 5881 C C . VAL B 1 289 ? 9.41354 25.55076 -58.81703 1.000 25.12930 218 VAL B C 1
ATOM 5882 O O . VAL B 1 289 ? 9.06091 25.38845 -59.99398 1.000 24.31707 218 VAL B O 1
ATOM 5886 N N . LYS B 1 290 ? 8.93127 24.79422 -57.82907 1.000 25.67031 219 LYS B N 1
ATOM 5887 C CA . LYS B 1 290 ? 7.89419 23.79536 -58.08283 1.000 26.72146 219 LYS B CA 1
ATOM 5888 C C . LYS B 1 290 ? 6.63921 24.42168 -58.68524 1.000 22.44530 219 LYS B C 1
ATOM 5889 O O . LYS B 1 290 ? 5.98714 23.82074 -59.55234 1.000 24.63456 219 LYS B O 1
ATOM 5895 N N . THR B 1 291 ? 6.28226 25.62388 -58.22898 1.000 24.77678 220 THR B N 1
ATOM 5896 C CA . THR B 1 291 ? 5.14222 26.33218 -58.80398 1.000 25.66190 220 THR B CA 1
ATOM 5897 C C . THR B 1 291 ? 5.40662 26.69287 -60.26294 1.000 25.42125 220 THR B C 1
ATOM 5898 O O . THR B 1 291 ? 4.58332 26.40893 -61.14101 1.000 26.15056 220 THR B O 1
ATOM 5902 N N . SER B 1 292 ? 6.56969 27.29989 -60.53964 1.000 23.98395 221 SER B N 1
ATOM 5903 C CA . SER B 1 292 ? 6.94281 27.62501 -61.91400 1.000 24.55266 221 SER B CA 1
ATOM 5904 C C . SER B 1 292 ? 6.93561 26.38316 -62.79771 1.000 25.66632 221 SER B C 1
ATOM 5905 O O . SER B 1 292 ? 6.49558 26.43108 -63.95337 1.000 27.10890 221 SER B O 1
ATOM 5908 N N . GLN B 1 293 ? 7.41100 25.25563 -62.27470 1.000 25.60795 222 GLN B N 1
ATOM 5909 C CA . GLN B 1 293 ? 7.52983 24.06554 -63.10840 1.000 25.79346 222 GLN B CA 1
ATOM 5910 C C . GLN B 1 293 ? 6.17281 23.46261 -63.43700 1.000 27.86822 222 GLN B C 1
ATOM 5911 O O . GLN B 1 293 ? 5.91146 23.10885 -64.58775 1.000 27.76818 222 GLN B O 1
ATOM 5917 N N . TRP B 1 294 ? 5.29058 23.32744 -62.43766 1.000 27.65656 223 TRP B N 1
ATOM 5918 C CA . TRP B 1 294 ? 4.13997 22.44481 -62.57770 1.000 28.55558 223 TRP B CA 1
ATOM 5919 C C . TRP B 1 294 ? 2.77331 23.11394 -62.44134 1.000 28.99413 223 TRP B C 1
ATOM 5920 O O . TRP B 1 294 ? 1.78114 22.50221 -62.84354 1.000 28.65219 223 TRP B O 1
ATOM 5931 N N . PHE B 1 295 ? 2.68162 24.32902 -61.89744 1.000 25.55160 224 PHE B N 1
ATOM 5932 C CA . PHE B 1 295 ? 1.38823 24.99921 -61.77353 1.000 26.39888 224 PHE B CA 1
ATOM 5933 C C . PHE B 1 295 ? 0.75935 25.25451 -63.13773 1.000 28.11693 224 PHE B C 1
ATOM 5934 O O . PHE B 1 295 ? 1.42627 25.68966 -64.07645 1.000 26.72009 224 PHE B O 1
ATOM 5942 N N . LYS B 1 296 ? -0.54334 24.99690 -63.23882 1.000 25.72320 225 LYS B N 1
ATOM 5943 C CA . LYS B 1 296 ? -1.33581 25.34424 -64.42212 1.000 29.59916 225 LYS B CA 1
ATOM 5944 C C . LYS B 1 296 ? -2.63463 25.98857 -63.95928 1.000 30.89551 225 LYS B C 1
ATOM 5945 O O . LYS B 1 296 ? -3.30245 25.46258 -63.06569 1.000 30.23438 225 LYS B O 1
ATOM 5951 N N . THR B 1 297 ? -2.97337 27.12627 -64.54315 1.000 29.32815 226 THR B N 1
ATOM 5952 C CA . THR B 1 297 ? -4.23337 27.77855 -64.22285 1.000 31.61462 226 THR B CA 1
ATOM 5953 C C . THR B 1 297 ? -5.39292 26.79840 -64.42123 1.000 31.52817 226 THR B C 1
ATOM 5954 O O . THR B 1 297 ? -5.48845 26.17604 -65.49096 1.000 29.53835 226 THR B O 1
ATOM 5958 N N . PRO B 1 298 ? -6.27074 26.61571 -63.42829 1.000 28.72352 227 PRO B N 1
ATOM 5959 C CA . PRO B 1 298 ? -7.47640 25.80743 -63.65829 1.000 28.76591 227 PRO B CA 1
ATOM 5960 C C . PRO B 1 298 ? -8.26503 26.33688 -64.85357 1.000 31.52346 227 PRO B C 1
ATOM 5961 O O . PRO B 1 298 ? -8.49887 27.53838 -64.98234 1.000 32.55636 227 PRO B O 1
ATOM 5965 N N . ALA B 1 299 ? -8.66644 25.42955 -65.73492 1.000 26.44267 228 ALA B N 1
ATOM 5966 C CA . ALA B 1 299 ? -9.37599 25.83994 -66.94302 1.000 34.63932 228 ALA B CA 1
ATOM 5967 C C . ALA B 1 299 ? -10.69227 26.52466 -66.58368 1.000 35.79304 228 ALA B C 1
ATOM 5968 O O . ALA B 1 299 ? -11.33649 26.18895 -65.58863 1.000 38.18339 228 ALA B O 1
ATOM 5970 N N . ASN B 1 300 ? -11.06991 27.51704 -67.39543 1.000 39.40170 229 ASN B N 1
ATOM 5971 C CA . ASN B 1 300 ? -12.30103 28.31034 -67.21750 1.000 41.77747 229 ASN B CA 1
ATOM 5972 C C . ASN B 1 300 ? -12.46703 28.88395 -65.81252 1.000 36.50593 229 ASN B C 1
ATOM 5973 O O . ASN B 1 300 ? -13.59592 29.03770 -65.34377 1.000 34.33614 229 ASN B O 1
ATOM 5978 N N . ILE B 1 301 ? -11.37194 29.19818 -65.11306 1.000 35.96183 230 ILE B N 1
ATOM 5979 C CA . ILE B 1 301 ? -11.51700 29.81060 -63.79409 1.000 32.31428 230 ILE B CA 1
ATOM 5980 C C . ILE B 1 301 ? -12.27995 31.12413 -63.93043 1.000 32.90191 230 ILE B C 1
ATOM 5981 O O . ILE B 1 301 ? -12.05129 31.90151 -64.86703 1.000 32.35844 230 ILE B O 1
ATOM 5986 N N . THR B 1 302 ? -13.20583 31.38064 -62.99898 1.000 27.46410 231 THR B N 1
ATOM 5987 C CA . THR B 1 302 ? -13.92222 32.65178 -62.99381 1.000 26.89793 231 THR B CA 1
ATOM 5988 C C . THR B 1 302 ? -13.79773 33.43010 -61.69065 1.000 26.71881 231 THR B C 1
ATOM 5989 O O . THR B 1 302 ? -14.17378 34.60463 -61.66733 1.000 25.86489 231 THR B O 1
ATOM 5993 N N . ASN B 1 303 ? -13.25552 32.83015 -60.63055 1.000 25.59553 232 ASN B N 1
ATOM 5994 C CA . ASN B 1 303 ? -12.92669 33.58142 -59.42588 1.000 22.58636 232 ASN B CA 1
ATOM 5995 C C . ASN B 1 303 ? -11.76745 34.53654 -59.69435 1.000 22.50769 232 ASN B C 1
ATOM 5996 O O . ASN B 1 303 ? -10.81283 34.18276 -60.40448 1.000 24.06524 232 ASN B O 1
ATOM 6001 N N . PRO B 1 304 ? -11.79676 35.73528 -59.12816 1.000 22.46399 233 PRO B N 1
ATOM 6002 C CA . PRO B 1 304 ? -10.57166 36.53629 -59.10395 1.000 22.30932 233 PRO B CA 1
ATOM 6003 C C . PRO B 1 304 ? -9.52165 35.76858 -58.31441 1.000 22.32256 233 PRO B C 1
ATOM 6004 O O . PRO B 1 304 ? -9.78485 35.29392 -57.20722 1.000 23.78946 233 PRO B O 1
ATOM 6008 N N . TRP B 1 305 ? -8.33368 35.59230 -58.90046 1.000 23.78271 234 TRP B N 1
ATOM 6009 C CA . TRP B 1 305 ? -7.36955 34.69713 -58.27876 1.000 22.57868 234 TRP B CA 1
ATOM 6010 C C . TRP B 1 305 ? -5.97228 35.29782 -58.25694 1.000 25.61319 234 TRP B C 1
ATOM 6011 O O . TRP B 1 305 ? -5.58387 36.07463 -59.13387 1.000 23.96431 234 TRP B O 1
ATOM 6022 N N . ALA B 1 306 ? -5.23239 34.92513 -57.22373 1.000 23.86485 235 ALA B N 1
ATOM 6023 C CA . ALA B 1 306 ? -3.83103 35.25684 -57.09298 1.000 22.13570 235 ALA B CA 1
ATOM 6024 C C . ALA B 1 306 ? -3.07737 33.96595 -56.83476 1.000 23.91402 235 ALA B C 1
ATOM 6025 O O . ALA B 1 306 ? -3.66968 32.96145 -56.43627 1.000 22.98369 235 ALA B O 1
ATOM 6027 N N . LEU B 1 307 ? -1.75982 34.00449 -57.05029 1.000 21.53715 236 LEU B N 1
ATOM 6028 C CA . LEU B 1 307 ? -0.86195 32.91857 -56.67820 1.000 21.01953 236 LEU B CA 1
ATOM 6029 C C . LEU B 1 307 ? -0.20666 33.22986 -55.33009 1.000 24.18195 236 LEU B C 1
ATOM 6030 O O . LEU B 1 307 ? 0.19672 34.37291 -55.07558 1.000 23.38053 236 LEU B O 1
ATOM 6035 N N . GLN B 1 308 ? -0.12460 32.22372 -54.45302 1.000 21.28025 237 GLN B N 1
ATOM 6036 C CA . GLN B 1 308 ? 0.59467 32.36246 -53.18778 1.000 22.16729 237 GLN B CA 1
ATOM 6037 C C . GLN B 1 308 ? 1.77742 31.39590 -53.16338 1.000 19.35107 237 GLN B C 1
ATOM 6038 O O . GLN B 1 308 ? 1.64388 30.22489 -53.53647 1.000 20.24939 237 GLN B O 1
ATOM 6044 N N . PHE B 1 309 ? 2.93913 31.89316 -52.75612 1.000 19.49815 238 PHE B N 1
ATOM 6045 C CA . PHE B 1 309 ? 4.10099 31.05634 -52.48993 1.000 19.15191 238 PHE B CA 1
ATOM 6046 C C . PHE B 1 309 ? 4.69044 31.46102 -51.13843 1.000 20.16903 238 PHE B C 1
ATOM 6047 O O . PHE B 1 309 ? 4.33185 32.49321 -50.56128 1.000 21.25324 238 PHE B O 1
ATOM 6055 N N . HIS B 1 310 ? 5.59878 30.63091 -50.62135 1.000 20.81343 239 HIS B N 1
ATOM 6056 C CA . HIS B 1 310 ? 6.31653 30.91713 -49.38598 1.000 18.83093 239 HIS B CA 1
ATOM 6057 C C . HIS B 1 310 ? 7.80558 31.00749 -49.68139 1.000 20.93424 239 HIS B C 1
ATOM 6058 O O . HIS B 1 310 ? 8.30416 30.36365 -50.60535 1.000 20.55502 239 HIS B O 1
ATOM 6065 N N . PHE B 1 311 ? 8.51965 31.80324 -48.88755 1.000 19.62379 240 PHE B N 1
ATOM 6066 C CA . PHE B 1 311 ? 9.93362 32.03940 -49.14164 1.000 22.98015 240 PHE B CA 1
ATOM 6067 C C . PHE B 1 311 ? 10.69151 31.94754 -47.82589 1.000 23.23484 240 PHE B C 1
ATOM 6068 O O . PHE B 1 311 ? 10.60141 32.84411 -46.98526 1.000 20.40718 240 PHE B O 1
ATOM 6076 N N . TYR B 1 312 ? 11.43881 30.86733 -47.65236 1.000 21.09004 241 TYR B N 1
ATOM 6077 C CA . TYR B 1 312 ? 12.30048 30.69654 -46.49609 1.000 23.03492 241 TYR B CA 1
ATOM 6078 C C . TYR B 1 312 ? 13.74506 30.45099 -46.91780 1.000 22.28949 241 TYR B C 1
ATOM 6079 O O . TYR B 1 312 ? 14.43813 29.60775 -46.35306 1.000 25.32342 241 TYR B O 1
ATOM 6088 N N . SER B 1 313 ? 14.21982 31.19389 -47.90104 1.000 22.79824 242 SER B N 1
ATOM 6089 C CA . SER B 1 313 ? 15.58458 31.04936 -48.40397 1.000 22.17763 242 SER B CA 1
ATOM 6090 C C . SER B 1 313 ? 16.42298 32.26812 -48.04163 1.000 21.10344 242 SER B C 1
ATOM 6091 O O . SER B 1 313 ? 15.88568 33.37509 -47.91515 1.000 21.85289 242 SER B O 1
ATOM 6094 N N . PRO B 1 314 ? 17.75864 32.10173 -47.87116 1.000 22.87872 243 PRO B N 1
ATOM 6095 C CA . PRO B 1 314 ? 18.51926 30.85596 -48.01383 1.000 22.68707 243 PRO B CA 1
ATOM 6096 C C . PRO B 1 314 ? 18.35748 29.97510 -46.79250 1.000 24.33372 243 PRO B C 1
ATOM 6097 O O . PRO B 1 314 ? 18.37038 30.47065 -45.65614 1.000 21.13488 243 PRO B O 1
ATOM 6101 N N . TYR B 1 315 ? 18.22545 28.66446 -47.01749 1.000 21.21486 244 TYR B N 1
ATOM 6102 C CA . TYR B 1 315 ? 18.04194 27.73172 -45.91118 1.000 21.70183 244 TYR B CA 1
ATOM 6103 C C . TYR B 1 315 ? 19.02787 27.98499 -44.76465 1.000 24.40864 244 TYR B C 1
ATOM 6104 O O . TYR B 1 315 ? 18.62213 28.10690 -43.60274 1.000 25.42224 244 TYR B O 1
ATOM 6113 N N . ASP B 1 316 ? 20.33191 28.08875 -45.06709 1.000 22.68294 245 ASP B N 1
ATOM 6114 C CA . ASP B 1 316 ? 21.32807 28.04981 -43.98825 1.000 22.21581 245 ASP B CA 1
ATOM 6115 C C . ASP B 1 316 ? 21.20507 29.24745 -43.04340 1.000 22.61097 245 ASP B C 1
ATOM 6116 O O . ASP B 1 316 ? 21.31861 29.09313 -41.81609 1.000 22.05846 245 ASP B O 1
ATOM 6121 N N . PHE B 1 317 ? 20.94412 30.44094 -43.58117 1.000 21.67338 246 PHE B N 1
ATOM 6122 C CA . PHE B 1 317 ? 20.75901 31.60656 -42.71756 1.000 21.48857 246 PHE B CA 1
ATOM 6123 C C . PHE B 1 317 ? 19.41488 31.56931 -41.98707 1.000 23.89977 246 PHE B C 1
ATOM 6124 O O . PHE B 1 317 ? 19.33711 31.89210 -40.79153 1.000 22.48163 246 PHE B O 1
ATOM 6132 N N . ILE B 1 318 ? 18.34201 31.20651 -42.68906 1.000 22.27064 247 ILE B N 1
ATOM 6133 C CA . ILE B 1 318 ? 17.02052 31.28922 -42.07362 1.000 23.48632 247 ILE B CA 1
ATOM 6134 C C . ILE B 1 318 ? 16.83530 30.19444 -41.02822 1.000 21.86744 247 ILE B C 1
ATOM 6135 O O . ILE B 1 318 ? 16.20100 30.41693 -39.98923 1.000 20.49016 247 ILE B O 1
ATOM 6140 N N . PHE B 1 319 ? 17.40617 29.01567 -41.26139 1.000 23.70930 248 PHE B N 1
ATOM 6141 C CA . PHE B 1 319 ? 17.26698 27.88426 -40.35581 1.000 22.45854 248 PHE B CA 1
ATOM 6142 C C . PHE B 1 319 ? 18.46665 27.69250 -39.43701 1.000 22.56951 248 PHE B C 1
ATOM 6143 O O . PHE B 1 319 ? 18.49911 26.71353 -38.68536 1.000 22.93659 248 PHE B O 1
ATOM 6151 N N . SER B 1 320 ? 19.45389 28.58749 -39.47894 1.000 21.72344 249 SER B N 1
ATOM 6152 C CA . SER B 1 320 ? 20.65059 28.46638 -38.64486 1.000 22.61428 249 SER B CA 1
ATOM 6153 C C . SER B 1 320 ? 21.31772 27.09533 -38.81390 1.000 23.68521 249 SER B C 1
ATOM 6154 O O . SER B 1 320 ? 21.60228 26.37928 -37.83950 1.000 23.12571 249 SER B O 1
ATOM 6157 N N . ALA B 1 321 ? 21.58128 26.73548 -40.07366 1.000 25.15892 250 ALA B N 1
ATOM 6158 C CA . ALA B 1 321 ? 22.27756 25.50306 -40.41518 1.000 24.73900 250 ALA B CA 1
ATOM 6159 C C . ALA B 1 321 ? 23.74764 25.78940 -40.69554 1.000 23.77711 250 ALA B C 1
ATOM 6160 O O . ALA B 1 321 ? 24.08393 26.82763 -41.27470 1.000 23.60158 250 ALA B O 1
ATOM 6162 N N . TRP B 1 322 ? 24.61046 24.86132 -40.27350 1.000 24.43289 251 TRP B N 1
ATOM 6163 C CA . TRP B 1 322 ? 26.03044 24.83074 -40.65932 1.000 25.02604 251 TRP B CA 1
ATOM 6164 C C . TRP B 1 322 ? 26.77619 26.10943 -40.28396 1.000 25.00576 251 TRP B C 1
ATOM 6165 O O . TRP B 1 322 ? 27.69573 26.52431 -40.99111 1.000 25.26414 251 TRP B O 1
ATOM 6176 N N . GLY B 1 323 ? 26.40235 26.72911 -39.16124 1.000 25.22408 252 GLY B N 1
ATOM 6177 C CA . GLY B 1 323 ? 27.12000 27.88722 -38.64728 1.000 24.86732 252 GLY B CA 1
ATOM 6178 C C . GLY B 1 323 ? 26.93341 29.18389 -39.40594 1.000 24.42538 252 GLY B C 1
ATOM 6179 O O . GLY B 1 323 ? 27.69333 30.12782 -39.17786 1.000 24.61427 252 GLY B O 1
ATOM 6180 N N . LYS B 1 324 ? 25.94234 29.27407 -40.29786 1.000 23.89984 253 LYS B N 1
ATOM 6181 C CA . LYS B 1 324 ? 25.70574 30.50083 -41.05400 1.000 24.62918 253 LYS B CA 1
ATOM 6182 C C . LYS B 1 324 ? 25.02526 31.52075 -40.14142 1.000 23.81446 253 LYS B C 1
ATOM 6183 O O . LYS B 1 324 ? 23.86821 31.33453 -39.74922 1.000 24.98506 253 LYS B O 1
ATOM 6189 N N . THR B 1 325 ? 25.73635 32.61034 -39.82521 1.000 23.39170 254 THR B N 1
ATOM 6190 C CA . THR B 1 325 ? 25.24132 33.67579 -38.95808 1.000 23.21122 254 THR B CA 1
ATOM 6191 C C . THR B 1 325 ? 25.41371 35.05371 -39.59132 1.000 25.25732 254 THR B C 1
ATOM 6192 O O . THR B 1 325 ? 25.46772 36.06641 -38.87192 1.000 24.96789 254 THR B O 1
ATOM 6196 N N . ILE B 1 326 ? 25.55123 35.11772 -40.91690 1.000 23.08481 255 ILE B N 1
ATOM 6197 C CA . ILE B 1 326 ? 25.75710 36.37553 -41.62520 1.000 23.39230 255 ILE B CA 1
ATOM 6198 C C . ILE B 1 326 ? 24.90275 36.33799 -42.88549 1.000 22.73779 255 ILE B C 1
ATOM 6199 O O . ILE B 1 326 ? 24.57948 35.26505 -43.39461 1.000 23.22239 255 ILE B O 1
ATOM 6204 N N . TRP B 1 327 ? 24.51535 37.51435 -43.37074 1.000 22.62231 256 TRP B N 1
ATOM 6205 C CA . TRP B 1 327 ? 23.74259 37.62308 -44.60528 1.000 22.97676 256 TRP B CA 1
ATOM 6206 C C . TRP B 1 327 ? 23.95048 39.01620 -45.16712 1.000 22.54203 256 TRP B C 1
ATOM 6207 O O . TRP B 1 327 ? 23.89213 39.99749 -44.42298 1.000 22.61039 256 TRP B O 1
ATOM 6218 N N . GLY B 1 328 ? 24.17487 39.10431 -46.47804 1.000 24.62243 257 GLY B N 1
ATOM 6219 C CA . GLY B 1 328 ? 24.24011 40.41237 -47.09733 1.000 24.08845 257 GLY B CA 1
ATOM 6220 C C . GLY B 1 328 ? 25.29670 40.59606 -48.16652 1.000 23.41837 257 GLY B C 1
ATOM 6221 O O . GLY B 1 328 ? 25.51216 41.71726 -48.63012 1.000 23.71311 257 GLY B O 1
ATOM 6222 N N . SER B 1 329 ? 25.95694 39.51539 -48.56881 1.000 26.10269 258 SER B N 1
ATOM 6223 C CA . SER B 1 329 ? 26.92298 39.59208 -49.65112 1.000 26.29051 258 SER B CA 1
ATOM 6224 C C . SER B 1 329 ? 26.22103 39.79037 -50.99828 1.000 26.76945 258 SER B C 1
ATOM 6225 O O . SER B 1 329 ? 25.01791 39.54505 -51.15187 1.000 24.32943 258 SER B O 1
ATOM 6228 N N . ASP B 1 330 ? 27.00470 40.22746 -51.99147 1.000 27.81198 259 ASP B N 1
ATOM 6229 C CA . ASP B 1 330 ? 26.46544 40.42449 -53.33537 1.000 27.45696 259 ASP B CA 1
ATOM 6230 C C . ASP B 1 330 ? 25.82960 39.14963 -53.85417 1.000 29.05366 259 ASP B C 1
ATOM 6231 O O . ASP B 1 330 ? 24.78821 39.19007 -54.52107 1.000 30.29748 259 ASP B O 1
ATOM 6236 N N . SER B 1 331 ? 26.43588 37.99761 -53.55434 1.000 27.02862 260 SER B N 1
ATOM 6237 C CA . SER B 1 331 ? 25.84010 36.74353 -54.01459 1.000 30.06645 260 SER B CA 1
ATOM 6238 C C . SER B 1 331 ? 24.61701 36.35465 -53.18362 1.000 30.64233 260 SER B C 1
ATOM 6239 O O . SER B 1 331 ? 23.70532 35.70377 -53.70647 1.000 25.42791 260 SER B O 1
ATOM 6242 N N . ASP B 1 332 ? 24.58292 36.72480 -51.89035 1.000 26.48331 261 ASP B N 1
ATOM 6243 C CA . ASP B 1 332 ? 23.34956 36.61442 -51.11515 1.000 26.84453 261 ASP B CA 1
ATOM 6244 C C . ASP B 1 332 ? 22.22129 37.38328 -51.78595 1.000 26.66242 261 ASP B C 1
ATOM 6245 O O . ASP B 1 332 ? 21.11444 36.86127 -51.97856 1.000 26.60686 261 ASP B O 1
ATOM 6250 N N . LYS B 1 333 ? 22.48104 38.64782 -52.11940 1.000 25.46520 262 LYS B N 1
ATOM 6251 C CA . LYS B 1 333 ? 21.45661 39.48212 -52.73264 1.000 26.12321 262 LYS B CA 1
ATOM 6252 C C . LYS B 1 333 ? 21.08464 38.96890 -54.11930 1.000 28.95228 262 LYS B C 1
ATOM 6253 O O . LYS B 1 333 ? 19.89922 38.93257 -54.48300 1.000 26.09357 262 LYS B O 1
ATOM 6259 N N . SER B 1 334 ? 22.08639 38.56386 -54.91005 1.000 28.21698 263 SER B N 1
ATOM 6260 C CA . SER B 1 334 ? 21.79129 38.07616 -56.25268 1.000 28.74380 263 SER B CA 1
ATOM 6261 C C . SER B 1 334 ? 20.94838 36.80370 -56.20002 1.000 27.71768 263 SER B C 1
ATOM 6262 O O . SER B 1 334 ? 20.02479 36.62887 -57.00652 1.000 27.19018 263 SER B O 1
ATOM 6265 N N . GLU B 1 335 ? 21.17603 35.95287 -55.19016 1.000 31.01443 264 GLU B N 1
ATOM 6266 C CA . GLU B 1 335 ? 20.45439 34.68183 -55.12227 1.000 28.24262 264 GLU B CA 1
ATOM 6267 C C . GLU B 1 335 ? 19.00183 34.89090 -54.68835 1.000 27.85434 264 GLU B C 1
ATOM 6268 O O . GLU B 1 335 ? 18.08615 34.24448 -55.21961 1.000 28.95975 264 GLU B O 1
ATOM 6274 N N . LEU B 1 336 ? 18.76332 35.80378 -53.74414 1.000 25.79674 265 LEU B N 1
ATOM 6275 C CA . LEU B 1 336 ? 17.39072 36.13532 -53.37062 1.000 24.97697 265 LEU B CA 1
ATOM 6276 C C . LEU B 1 336 ? 16.65739 36.77513 -54.54422 1.000 29.45147 265 LEU B C 1
ATOM 6277 O O . LEU B 1 336 ? 15.53458 36.37628 -54.89051 1.000 24.55249 265 LEU B O 1
ATOM 6282 N N . ASP B 1 337 ? 17.28999 37.76595 -55.18405 1.000 27.95074 266 ASP B N 1
ATOM 6283 C CA . ASP B 1 337 ? 16.62168 38.46256 -56.27929 1.000 26.68600 266 ASP B CA 1
ATOM 6284 C C . ASP B 1 337 ? 16.29392 37.49991 -57.41291 1.000 28.65317 266 ASP B C 1
ATOM 6285 O O . ASP B 1 337 ? 15.19750 37.56036 -57.98442 1.000 29.69239 266 ASP B O 1
ATOM 6290 N N . SER B 1 338 ? 17.21111 36.57182 -57.71725 1.000 25.03298 267 SER B N 1
ATOM 6291 C CA . SER B 1 338 ? 16.96794 35.60400 -58.78155 1.000 26.78354 267 SER B CA 1
ATOM 6292 C C . SER B 1 338 ? 15.77337 34.70060 -58.46459 1.000 27.27447 267 SER B C 1
ATOM 6293 O O . SER B 1 338 ? 14.93904 34.42978 -59.33926 1.000 27.34026 267 SER B O 1
ATOM 6296 N N . THR B 1 339 ? 15.65435 34.24251 -57.21802 1.000 25.29294 268 THR B N 1
ATOM 6297 C CA . THR B 1 339 ? 14.57127 33.32134 -56.87817 1.000 25.00540 268 THR B CA 1
ATOM 6298 C C . THR B 1 339 ? 13.20424 33.97040 -57.08717 1.000 24.80922 268 THR B C 1
ATOM 6299 O O . THR B 1 339 ? 12.31191 33.39301 -57.72567 1.000 21.64358 268 THR B O 1
ATOM 6303 N N . LEU B 1 340 ? 13.02398 35.17692 -56.55069 1.000 24.74066 269 LEU B N 1
ATOM 6304 C CA . LEU B 1 340 ? 11.78469 35.90721 -56.77236 1.000 25.06586 269 LEU B CA 1
ATOM 6305 C C . LEU B 1 340 ? 11.61561 36.24843 -58.24554 1.000 22.66312 269 LEU B C 1
ATOM 6306 O O . LEU B 1 340 ? 10.52224 36.09847 -58.80015 1.000 22.81963 269 LEU B O 1
ATOM 6311 N N . GLY B 1 341 ? 12.70275 36.67573 -58.90129 1.000 24.33568 270 GLY B N 1
ATOM 6312 C CA . GLY B 1 341 ? 12.60039 37.14943 -60.27116 1.000 24.07190 270 GLY B CA 1
ATOM 6313 C C . GLY B 1 341 ? 12.19807 36.06465 -61.24608 1.000 24.03608 270 GLY B C 1
ATOM 6314 O O . GLY B 1 341 ? 11.40846 36.30709 -62.16495 1.000 25.83085 270 GLY B O 1
ATOM 6315 N N . LEU B 1 342 ? 12.73727 34.85503 -61.07367 1.000 24.54504 271 LEU B N 1
ATOM 6316 C CA . LEU B 1 342 ? 12.32172 33.74153 -61.92862 1.000 24.71228 271 LEU B CA 1
ATOM 6317 C C . LEU B 1 342 ? 10.86815 33.32158 -61.67070 1.000 24.24420 271 LEU B C 1
ATOM 6318 O O . LEU B 1 342 ? 10.20979 32.78618 -62.57157 1.000 25.21617 271 LEU B O 1
ATOM 6323 N N . LEU B 1 343 ? 10.34393 33.55718 -60.46846 1.000 24.45896 272 LEU B N 1
ATOM 6324 C CA . LEU B 1 343 ? 8.91976 33.31705 -60.22714 1.000 23.83482 272 LEU B CA 1
ATOM 6325 C C . LEU B 1 343 ? 8.05356 34.32056 -60.97898 1.000 25.01608 272 LEU B C 1
ATOM 6326 O O . LEU B 1 343 ? 7.14581 33.93916 -61.74165 1.000 23.93528 272 LEU B O 1
ATOM 6331 N N . ARG B 1 344 ? 8.29507 35.61620 -60.74582 1.000 22.33926 273 ARG B N 1
ATOM 6332 C CA . ARG B 1 344 ? 7.59376 36.64674 -61.49563 1.000 24.31482 273 ARG B CA 1
ATOM 6333 C C . ARG B 1 344 ? 7.74742 36.41883 -62.99957 1.000 26.41490 273 ARG B C 1
ATOM 6334 O O . ARG B 1 344 ? 6.77659 36.56141 -63.75888 1.000 27.06835 273 ARG B O 1
ATOM 6342 N N . GLY B 1 345 ? 8.95271 36.00593 -63.43812 1.000 23.79953 274 GLY B N 1
ATOM 6343 C CA . GLY B 1 345 ? 9.20456 35.75025 -64.86097 1.000 25.27257 274 GLY B CA 1
ATOM 6344 C C . GLY B 1 345 ? 8.31466 34.67870 -65.47009 1.000 24.27145 274 GLY B C 1
ATOM 6345 O O . GLY B 1 345 ? 8.08330 34.67215 -66.68223 1.000 26.33648 274 GLY B O 1
ATOM 6346 N N . ASN B 1 346 ? 7.79683 33.76755 -64.65024 1.000 28.74790 275 ASN B N 1
ATOM 6347 C CA . ASN B 1 346 ? 6.90305 32.71259 -65.12295 1.000 26.07243 275 ASN B CA 1
ATOM 6348 C C . ASN B 1 346 ? 5.42583 33.06663 -64.98758 1.000 25.49844 275 ASN B C 1
ATOM 6349 O O . ASN B 1 346 ? 4.58013 32.32330 -65.49958 1.000 26.87953 275 ASN B O 1
ATOM 6354 N N . PHE B 1 347 ? 5.08781 34.16627 -64.30814 1.000 23.92878 276 PHE B N 1
ATOM 6355 C CA . PHE B 1 347 ? 3.68662 34.55185 -64.06899 1.000 26.79780 276 PHE B CA 1
ATOM 6356 C C . PHE B 1 347 ? 3.57122 36.05908 -64.26982 1.000 27.53980 276 PHE B C 1
ATOM 6357 O O . PHE B 1 347 ? 3.28035 36.82363 -63.35343 1.000 25.92240 276 PHE B O 1
ATOM 6365 N N . THR B 1 348 ? 3.79443 36.47534 -65.51315 1.000 23.96312 277 THR B N 1
ATOM 6366 C CA . THR B 1 348 ? 4.04457 37.88008 -65.78241 1.000 30.30879 277 THR B CA 1
ATOM 6367 C C . THR B 1 348 ? 2.84172 38.74746 -65.42232 1.000 32.05473 277 THR B C 1
ATOM 6368 O O . THR B 1 348 ? 3.01215 39.86833 -64.93617 1.000 35.59168 277 THR B O 1
ATOM 6372 N N . ASP B 1 349 ? 1.61938 38.25480 -65.61215 1.000 29.50812 278 ASP B N 1
ATOM 6373 C CA . ASP B 1 349 ? 0.46371 39.10038 -65.34851 1.000 34.39293 278 ASP B CA 1
ATOM 6374 C C . ASP B 1 349 ? -0.38637 38.59462 -64.18947 1.000 31.26153 278 ASP B C 1
ATOM 6375 O O . ASP B 1 349 ? -1.57107 38.92627 -64.11107 1.000 33.64958 278 ASP B O 1
ATOM 6380 N N . VAL B 1 350 ? 0.18753 37.81914 -63.28298 1.000 28.19942 279 VAL B N 1
ATOM 6381 C CA . VAL B 1 350 ? -0.56221 37.17782 -62.20241 1.000 26.76004 279 VAL B CA 1
ATOM 6382 C C . VAL B 1 350 ? -0.28509 37.91898 -60.90048 1.000 25.69851 279 VAL B C 1
ATOM 6383 O O . VAL B 1 350 ? 0.88695 38.17994 -60.59124 1.000 23.37660 279 VAL B O 1
ATOM 6387 N N . PRO B 1 351 ? -1.31061 38.26523 -60.11866 1.000 21.74055 280 PRO B N 1
ATOM 6388 C CA . PRO B 1 351 ? -1.05833 38.78211 -58.76676 1.000 23.88058 280 PRO B CA 1
ATOM 6389 C C . PRO B 1 351 ? -0.43334 37.70948 -57.88920 1.000 23.79166 280 PRO B C 1
ATOM 6390 O O . PRO B 1 351 ? -0.83021 36.54248 -57.93699 1.000 24.58428 280 PRO B O 1
ATOM 6394 N N . ILE B 1 352 ? 0.54854 38.10630 -57.07899 1.000 23.05618 281 ILE B N 1
ATOM 6395 C CA . ILE B 1 352 ? 1.31315 37.14612 -56.29390 1.000 20.22065 281 ILE B CA 1
ATOM 6396 C C . ILE B 1 352 ? 1.34927 37.58351 -54.83413 1.000 21.55719 281 ILE B C 1
ATOM 6397 O O . ILE B 1 352 ? 1.66904 38.73710 -54.52612 1.000 21.38800 281 ILE B O 1
ATOM 6402 N N . VAL B 1 353 ? 1.05239 36.64845 -53.93849 1.000 21.42638 282 VAL B N 1
ATOM 6403 C CA . VAL B 1 353 ? 1.09759 36.86487 -52.49902 1.000 21.75292 282 VAL B CA 1
ATOM 6404 C C . VAL B 1 353 ? 2.26800 36.03997 -51.98058 1.000 21.59829 282 VAL B C 1
ATOM 6405 O O . VAL B 1 353 ? 2.35607 34.83590 -52.25637 1.000 20.02205 282 VAL B O 1
ATOM 6409 N N . LEU B 1 354 ? 3.19894 36.69367 -51.28949 1.000 21.13574 283 LEU B N 1
ATOM 6410 C CA . LEU B 1 354 ? 4.25269 35.99204 -50.56191 1.000 19.10714 283 LEU B CA 1
ATOM 6411 C C . LEU B 1 354 ? 3.68785 35.72440 -49.16943 1.000 19.75558 283 LEU B C 1
ATOM 6412 O O . LEU B 1 354 ? 3.68399 36.60411 -48.30275 1.000 20.19392 283 LEU B O 1
ATOM 6417 N N . GLY B 1 355 ? 3.15018 34.51457 -48.97283 1.000 22.28602 284 GLY B N 1
ATOM 6418 C CA . GLY B 1 355 ? 2.26525 34.25646 -47.84416 1.000 22.23122 284 GLY B CA 1
ATOM 6419 C C . GLY B 1 355 ? 2.96196 33.96999 -46.52436 1.000 19.69487 284 GLY B C 1
ATOM 6420 O O . GLY B 1 355 ? 2.32542 34.07937 -45.46959 1.000 19.64029 284 GLY B O 1
ATOM 6421 N N . GLU B 1 356 ? 4.24027 33.58866 -46.56629 1.000 20.15087 285 GLU B N 1
ATOM 6422 C CA . GLU B 1 356 ? 5.07679 33.38384 -45.38121 1.000 21.02744 285 GLU B CA 1
ATOM 6423 C C . GLU B 1 356 ? 6.52544 33.72229 -45.71367 1.000 21.23810 285 GLU B C 1
ATOM 6424 O O . GLU B 1 356 ? 7.03480 33.32452 -46.76878 1.000 20.99213 285 GLU B O 1
ATOM 6430 N N . PHE B 1 357 ? 7.17756 34.43252 -44.79681 1.000 19.99421 286 PHE B N 1
ATOM 6431 C CA . PHE B 1 357 ? 8.62767 34.59596 -44.76060 1.000 22.06841 286 PHE B CA 1
ATOM 6432 C C . PHE B 1 357 ? 8.96817 34.98194 -43.33188 1.000 24.07602 286 PHE B C 1
ATOM 6433 O O . PHE B 1 357 ? 8.11885 35.51629 -42.61529 1.000 21.69849 286 PHE B O 1
ATOM 6441 N N . ASP B 1 358 ? 10.21509 34.73406 -42.92739 1.000 21.10382 287 ASP B N 1
ATOM 6442 C CA . ASP B 1 358 ? 10.65517 35.18712 -41.61281 1.000 19.11544 287 ASP B CA 1
ATOM 6443 C C . ASP B 1 358 ? 12.10957 34.83499 -41.37704 1.000 21.56542 287 ASP B C 1
ATOM 6444 O O . ASP B 1 358 ? 12.46442 33.65389 -41.36885 1.000 21.57373 287 ASP B O 1
ATOM 6449 N N . ALA B 1 359 ? 12.95259 35.84673 -41.20733 1.000 20.47216 288 ALA B N 1
ATOM 6450 C CA . ALA B 1 359 ? 14.21723 35.67851 -40.50583 1.000 19.89327 288 ALA B CA 1
ATOM 6451 C C . ALA B 1 359 ? 13.90869 35.94212 -39.03210 1.000 21.16231 288 ALA B C 1
ATOM 6452 O O . ALA B 1 359 ? 13.81339 37.09170 -38.59760 1.000 22.32630 288 ALA B O 1
ATOM 6454 N N . SER B 1 360 ? 13.70848 34.87936 -38.26889 1.000 19.99034 289 SER B N 1
ATOM 6455 C CA . SER B 1 360 ? 13.15784 35.03167 -36.92496 1.000 21.69449 289 SER B CA 1
ATOM 6456 C C . SER B 1 360 ? 14.17056 35.67759 -35.98140 1.000 22.24108 289 SER B C 1
ATOM 6457 O O . SER B 1 360 ? 15.35792 35.33972 -36.01027 1.000 21.24913 289 SER B O 1
ATOM 6460 N N . PRO B 1 361 ? 13.73086 36.60819 -35.13867 1.000 21.96344 290 PRO B N 1
ATOM 6461 C CA . PRO B 1 361 ? 14.63306 37.16820 -34.11148 1.000 25.73414 290 PRO B CA 1
ATOM 6462 C C . PRO B 1 361 ? 15.11682 36.13764 -33.11329 1.000 26.35919 290 PRO B C 1
ATOM 6463 O O . PRO B 1 361 ? 16.12552 36.37373 -32.42445 1.000 25.83411 290 PRO B O 1
ATOM 6467 N N . THR B 1 362 ? 14.42425 35.00260 -33.00397 1.000 24.03359 291 THR B N 1
ATOM 6468 C CA . THR B 1 362 ? 14.81468 33.99529 -32.02345 1.000 26.25682 291 THR B CA 1
ATOM 6469 C C . THR B 1 362 ? 16.20005 33.42488 -32.33525 1.000 26.73655 291 THR B C 1
ATOM 6470 O O . THR B 1 362 ? 17.02197 33.23674 -31.42826 1.000 27.31072 291 THR B O 1
ATOM 6474 N N . ASN B 1 363 ? 16.49676 33.17380 -33.61831 1.000 25.88026 292 ASN B N 1
ATOM 6475 C CA . ASN B 1 363 ? 17.75321 32.52803 -33.97933 1.000 25.64898 292 ASN B CA 1
ATOM 6476 C C . ASN B 1 363 ? 18.67484 33.33143 -34.90078 1.000 28.51195 292 ASN B C 1
ATOM 6477 O O . ASN B 1 363 ? 19.87638 33.03135 -34.92692 1.000 30.75473 292 ASN B O 1
ATOM 6482 N N . THR B 1 364 ? 18.18360 34.34771 -35.61994 1.000 22.56958 293 THR B N 1
ATOM 6483 C CA . THR B 1 364 ? 19.03626 35.10559 -36.53675 1.000 26.18588 293 THR B CA 1
ATOM 6484 C C . THR B 1 364 ? 19.72093 36.29488 -35.85709 1.000 26.08732 293 THR B C 1
ATOM 6485 O O . THR B 1 364 ? 19.19025 36.89824 -34.92324 1.000 25.09182 293 THR B O 1
ATOM 6489 N N . GLU B 1 365 ? 20.92018 36.61882 -36.35401 1.000 23.16980 294 GLU B N 1
ATOM 6490 C CA . GLU B 1 365 ? 21.64715 37.81163 -35.91758 1.000 24.49523 294 GLU B CA 1
ATOM 6491 C C . GLU B 1 365 ? 20.96577 39.06225 -36.47105 1.000 23.19873 294 GLU B C 1
ATOM 6492 O O . GLU B 1 365 ? 20.67468 39.11560 -37.67131 1.000 24.49356 294 GLU B O 1
ATOM 6498 N N . PRO B 1 366 ? 20.74210 40.10137 -35.65288 1.000 23.12727 295 PRO B N 1
ATOM 6499 C CA . PRO B 1 366 ? 19.86374 41.21214 -36.09566 1.000 24.92225 295 PRO B CA 1
ATOM 6500 C C . PRO B 1 366 ? 20.35594 41.98728 -37.31461 1.000 22.45478 295 PRO B C 1
ATOM 6501 O O . PRO B 1 366 ? 19.54275 42.31399 -38.17896 1.000 22.16376 295 PRO B O 1
ATOM 6505 N N . ALA B 1 367 ? 21.64110 42.35510 -37.38959 1.000 22.87051 296 ALA B N 1
ATOM 6506 C CA . ALA B 1 367 ? 22.10037 43.13199 -38.54035 1.000 22.98236 296 ALA B CA 1
ATOM 6507 C C . ALA B 1 367 ? 21.88916 42.36154 -39.83552 1.000 22.98666 296 ALA B C 1
ATOM 6508 O O . ALA B 1 367 ? 21.43095 42.91993 -40.83566 1.000 22.46881 296 ALA B O 1
ATOM 6510 N N . ALA B 1 368 ? 22.23289 41.07478 -39.83347 1.000 22.45448 297 ALA B N 1
ATOM 6511 C CA . ALA B 1 368 ? 21.94862 40.22852 -40.98223 1.000 23.61257 297 ALA B CA 1
ATOM 6512 C C . ALA B 1 368 ? 20.44808 40.12109 -41.22668 1.000 22.03020 297 ALA B C 1
ATOM 6513 O O . ALA B 1 368 ? 19.99212 40.18125 -42.37934 1.000 21.45981 297 ALA B O 1
ATOM 6515 N N . ARG B 1 369 ? 19.66841 39.97662 -40.14449 1.000 21.51669 298 ARG B N 1
ATOM 6516 C CA . ARG B 1 369 ? 18.21484 39.85981 -40.25453 1.000 21.53672 298 ARG B CA 1
ATOM 6517 C C . ARG B 1 369 ? 17.60560 41.11293 -40.86875 1.000 21.11970 298 ARG B C 1
ATOM 6518 O O . ARG B 1 369 ? 16.66916 41.03218 -41.67313 1.000 20.83126 298 ARG B O 1
ATOM 6526 N N . TRP B 1 370 ? 18.11262 42.28592 -40.49075 1.000 21.50725 299 TRP B N 1
ATOM 6527 C CA . TRP B 1 370 ? 17.53896 43.52139 -41.01167 1.000 21.61705 299 TRP B CA 1
ATOM 6528 C C . TRP B 1 370 ? 17.97110 43.77414 -42.45483 1.000 23.82137 299 TRP B C 1
ATOM 6529 O O . TRP B 1 370 ? 17.18598 44.27729 -43.26544 1.000 23.67870 299 TRP B O 1
ATOM 6540 N N . LYS B 1 371 ? 19.21157 43.43597 -42.79461 1.000 22.19693 300 LYS B N 1
ATOM 6541 C CA . LYS B 1 371 ? 19.60976 43.48076 -44.19509 1.000 21.94235 300 LYS B CA 1
ATOM 6542 C C . LYS B 1 371 ? 18.74228 42.55674 -45.03588 1.000 23.02822 300 LYS B C 1
ATOM 6543 O O . LYS B 1 371 ? 18.31803 42.91962 -46.14394 1.000 23.06282 300 LYS B O 1
ATOM 6549 N N . TYR B 1 372 ? 18.44488 41.36858 -44.51313 1.000 21.62114 301 TYR B N 1
ATOM 6550 C CA . TYR B 1 372 ? 17.64523 40.39325 -45.25274 1.000 24.55535 301 TYR B CA 1
ATOM 6551 C C . TYR B 1 372 ? 16.21562 40.88693 -45.45760 1.000 24.03893 301 TYR B C 1
ATOM 6552 O O . TYR B 1 372 ? 15.68694 40.85745 -46.57808 1.000 21.59205 301 TYR B O 1
ATOM 6561 N N . HIS B 1 373 ? 15.58032 41.35071 -44.38519 1.000 22.76677 302 HIS B N 1
ATOM 6562 C CA . HIS B 1 373 ? 14.20754 41.82204 -44.50532 1.000 24.37429 302 HIS B CA 1
ATOM 6563 C C . HIS B 1 373 ? 14.13836 43.05269 -45.39841 1.000 25.06749 302 HIS B C 1
ATOM 6564 O O . HIS B 1 373 ? 13.23065 43.16777 -46.22783 1.000 25.66501 302 HIS B O 1
ATOM 6571 N N . ASP B 1 374 ? 15.09649 43.97665 -45.25696 1.000 25.93720 303 ASP B N 1
ATOM 6572 C CA . ASP B 1 374 ? 15.10754 45.15369 -46.12090 1.000 26.11626 303 ASP B CA 1
ATOM 6573 C C . ASP B 1 374 ? 15.24138 44.74500 -47.58443 1.000 26.00247 303 ASP B C 1
ATOM 6574 O O . ASP B 1 374 ? 14.50530 45.23428 -48.44755 1.000 26.29505 303 ASP B O 1
ATOM 6579 N N . TYR B 1 375 ? 16.15406 43.81680 -47.87882 1.000 23.98961 304 TYR B N 1
ATOM 6580 C CA . TYR B 1 375 ? 16.37153 43.43579 -49.27061 1.000 24.29194 304 TYR B CA 1
ATOM 6581 C C . TYR B 1 375 ? 15.21922 42.58360 -49.80574 1.000 23.52988 304 TYR B C 1
ATOM 6582 O O . TYR B 1 375 ? 14.84690 42.70468 -50.97782 1.000 25.07375 304 TYR B O 1
ATOM 6591 N N . LEU B 1 376 ? 14.64117 41.72283 -48.96596 1.000 24.10597 305 LEU B N 1
ATOM 6592 C CA . LEU B 1 376 ? 13.43782 40.98685 -49.35446 1.000 25.33030 305 LEU B CA 1
ATOM 6593 C C . LEU B 1 376 ? 12.29474 41.93358 -49.70160 1.000 27.23213 305 LEU B C 1
ATOM 6594 O O . LEU B 1 376 ? 11.58464 41.72398 -50.69315 1.000 25.78460 305 LEU B O 1
ATOM 6599 N N . ILE B 1 377 ? 12.06102 42.95128 -48.86077 1.000 26.12657 306 ILE B N 1
ATOM 6600 C CA . ILE B 1 377 ? 10.98828 43.90438 -49.14615 1.000 25.29730 306 ILE B CA 1
ATOM 6601 C C . ILE B 1 377 ? 11.29274 44.66969 -50.43137 1.000 25.85231 306 ILE B C 1
ATOM 6602 O O . ILE B 1 377 ? 10.39845 44.89190 -51.26333 1.000 26.59643 306 ILE B O 1
ATOM 6607 N N . ARG B 1 378 ? 12.56118 45.07184 -50.62112 1.000 23.69267 307 ARG B N 1
ATOM 6608 C CA . ARG B 1 378 ? 12.96963 45.70239 -51.87879 1.000 24.72934 307 ARG B CA 1
ATOM 6609 C C . ARG B 1 378 ? 12.62451 44.82004 -53.06644 1.000 25.16563 307 ARG B C 1
ATOM 6610 O O . ARG B 1 378 ? 12.14055 45.30576 -54.09769 1.000 24.77444 307 ARG B O 1
ATOM 6618 N N . SER B 1 379 ? 12.81999 43.51088 -52.91684 1.000 24.38518 308 SER B N 1
ATOM 6619 C CA . SER B 1 379 ? 12.59850 42.59348 -54.02400 1.000 25.19294 308 SER B CA 1
ATOM 6620 C C . SER B 1 379 ? 11.10789 42.37030 -54.27841 1.000 25.32581 308 SER B C 1
ATOM 6621 O O . SER B 1 379 ? 10.69004 42.23675 -55.43701 1.000 25.92357 308 SER B O 1
ATOM 6624 N N . THR B 1 380 ? 10.29099 42.31471 -53.21497 1.000 23.48223 309 THR B N 1
ATOM 6625 C CA . THR B 1 380 ? 8.84503 42.24314 -53.40358 1.000 24.52819 309 THR B CA 1
ATOM 6626 C C . THR B 1 380 ? 8.30691 43.50539 -54.05983 1.000 26.04786 309 THR B C 1
ATOM 6627 O O . THR B 1 380 ? 7.33959 43.43585 -54.82528 1.000 25.14939 309 THR B O 1
ATOM 6631 N N . LYS B 1 381 ? 8.91024 44.66176 -53.78707 1.000 24.15901 310 LYS B N 1
ATOM 6632 C CA . LYS B 1 381 ? 8.48903 45.86900 -54.48993 1.000 27.25026 310 LYS B CA 1
ATOM 6633 C C . LYS B 1 381 ? 8.86410 45.80369 -55.96473 1.000 27.80685 310 LYS B C 1
ATOM 6634 O O . LYS B 1 381 ? 8.04759 46.12981 -56.83242 1.000 29.14955 310 LYS B O 1
ATOM 6640 N N . LYS B 1 382 ? 10.09557 45.37459 -56.25611 1.000 26.41338 311 LYS B N 1
ATOM 6641 C CA . LYS B 1 382 ? 10.55826 45.23658 -57.63447 1.000 26.99906 311 LYS B CA 1
ATOM 6642 C C . LYS B 1 382 ? 9.65577 44.31466 -58.44787 1.000 24.94500 311 LYS B C 1
ATOM 6643 O O . LYS B 1 382 ? 9.33475 44.60656 -59.60913 1.000 26.00803 311 LYS B O 1
ATOM 6649 N N . TYR B 1 383 ? 9.23133 43.19915 -57.86109 1.000 24.08844 312 TYR B N 1
ATOM 6650 C CA . TYR B 1 383 ? 8.47999 42.18146 -58.58401 1.000 24.24854 312 TYR B CA 1
ATOM 6651 C C . TYR B 1 383 ? 6.98448 42.17979 -58.23541 1.000 24.70402 312 TYR B C 1
ATOM 6652 O O . TYR B 1 383 ? 6.28194 41.21292 -58.55496 1.000 26.19758 312 TYR B O 1
ATOM 6661 N N . ASN B 1 384 ? 6.48670 43.24529 -57.60265 1.000 23.75868 313 ASN B N 1
ATOM 6662 C CA . ASN B 1 384 ? 5.05432 43.44253 -57.35113 1.000 23.69554 313 ASN B CA 1
ATOM 6663 C C . ASN B 1 384 ? 4.41429 42.26172 -56.62649 1.000 24.72565 313 ASN B C 1
ATOM 6664 O O . ASN B 1 384 ? 3.34269 41.77053 -56.99877 1.000 28.06100 313 ASN B O 1
ATOM 6669 N N . MET B 1 385 ? 5.05339 41.85092 -55.53714 1.000 24.72439 314 MET B N 1
ATOM 6670 C CA . MET B 1 385 ? 4.60613 40.80198 -54.63219 1.000 22.59698 314 MET B CA 1
ATOM 6671 C C . MET B 1 385 ? 4.16549 41.45128 -53.32276 1.000 22.33999 314 MET B C 1
ATOM 6672 O O . MET B 1 385 ? 4.77812 42.41931 -52.86893 1.000 21.33622 314 MET B O 1
ATOM 6677 N N . SER B 1 386 ? 3.09563 40.92952 -52.70682 1.000 21.66160 315 SER B N 1
ATOM 6678 C CA . SER B 1 386 ? 2.66368 41.42446 -51.39423 1.000 19.94241 315 SER B CA 1
ATOM 6679 C C . SER B 1 386 ? 3.12351 40.47846 -50.30084 1.000 22.12228 315 SER B C 1
ATOM 6680 O O . SER B 1 386 ? 2.71747 39.30727 -50.30597 1.000 20.24064 315 SER B O 1
ATOM 6683 N N . PRO B 1 387 ? 3.97617 40.92340 -49.37188 1.000 20.12190 316 PRO B N 1
ATOM 6684 C CA . PRO B 1 387 ? 4.52936 40.03707 -48.34172 1.000 21.57514 316 PRO B CA 1
ATOM 6685 C C . PRO B 1 387 ? 3.66521 39.92957 -47.08539 1.000 22.26449 316 PRO B C 1
ATOM 6686 O O . PRO B 1 387 ? 2.99784 40.87262 -46.66022 1.000 21.16585 316 PRO B O 1
ATOM 6690 N N . ILE B 1 388 ? 3.69532 38.74033 -46.48621 1.000 20.80346 317 ILE B N 1
ATOM 6691 C CA . ILE B 1 388 ? 3.01380 38.43394 -45.22794 1.000 19.05689 317 ILE B CA 1
ATOM 6692 C C . ILE B 1 388 ? 4.02713 37.71245 -44.35181 1.000 20.54733 317 ILE B C 1
ATOM 6693 O O . ILE B 1 388 ? 4.48778 36.61861 -44.71222 1.000 22.00471 317 ILE B O 1
ATOM 6698 N N . ILE B 1 389 ? 4.38216 38.32001 -43.21136 1.000 20.74476 318 ILE B N 1
ATOM 6699 C CA . ILE B 1 389 ? 5.41654 37.77123 -42.34219 1.000 21.32464 318 ILE B CA 1
ATOM 6700 C C . ILE B 1 389 ? 4.84720 36.60030 -41.55166 1.000 22.05279 318 ILE B C 1
ATOM 6701 O O . ILE B 1 389 ? 3.68851 36.62599 -41.10692 1.000 20.02960 318 ILE B O 1
ATOM 6706 N N . TRP B 1 390 ? 5.65596 35.56122 -41.35312 1.000 21.09711 319 TRP B N 1
ATOM 6707 C CA . TRP B 1 390 ? 5.23277 34.49883 -40.45058 1.000 22.98942 319 TRP B CA 1
ATOM 6708 C C . TRP B 1 390 ? 5.67900 34.82665 -39.02487 1.000 22.59283 319 TRP B C 1
ATOM 6709 O O . TRP B 1 390 ? 6.76703 35.36974 -38.80040 1.000 21.17642 319 TRP B O 1
ATOM 6720 N N . ASP B 1 391 ? 4.80080 34.53979 -38.06504 1.000 22.23180 320 ASP B N 1
ATOM 6721 C CA . ASP B 1 391 ? 5.05944 34.80284 -36.65198 1.000 22.86352 320 ASP B CA 1
ATOM 6722 C C . ASP B 1 391 ? 4.33987 33.71333 -35.87598 1.000 24.93987 320 ASP B C 1
ATOM 6723 O O . ASP B 1 391 ? 3.11262 33.58387 -35.98768 1.000 22.30153 320 ASP B O 1
ATOM 6728 N N . ASN B 1 392 ? 5.08446 32.91821 -35.11181 1.000 22.21230 321 ASN B N 1
ATOM 6729 C CA . ASN B 1 392 ? 4.47247 31.81431 -34.37909 1.000 24.97229 321 ASN B CA 1
ATOM 6730 C C . ASN B 1 392 ? 3.99616 32.19877 -32.97112 1.000 22.46656 321 ASN B C 1
ATOM 6731 O O . ASN B 1 392 ? 3.59854 31.31576 -32.20374 1.000 21.37738 321 ASN B O 1
ATOM 6736 N N . GLY B 1 393 ? 4.03499 33.48513 -32.61140 1.000 21.15511 322 GLY B N 1
ATOM 6737 C CA . GLY B 1 393 ? 3.71836 33.94976 -31.27653 1.000 22.56694 322 GLY B CA 1
ATOM 6738 C C . GLY B 1 393 ? 4.94612 34.26339 -30.43903 1.000 24.85243 322 GLY B C 1
ATOM 6739 O O . GLY B 1 393 ? 4.89479 35.15728 -29.57677 1.000 22.40274 322 GLY B O 1
ATOM 6740 N N . LEU B 1 394 ? 6.04359 33.55267 -30.67851 1.000 24.71375 323 LEU B N 1
ATOM 6741 C CA . LEU B 1 394 ? 7.31714 33.86216 -30.04578 1.000 24.42347 323 LEU B CA 1
ATOM 6742 C C . LEU B 1 394 ? 8.26774 34.61578 -30.96156 1.000 25.12413 323 LEU B C 1
ATOM 6743 O O . LEU B 1 394 ? 9.28530 35.11872 -30.47874 1.000 25.96214 323 LEU B O 1
ATOM 6748 N N . ASP B 1 395 ? 7.95382 34.73118 -32.25910 1.000 23.20723 324 ASP B N 1
ATOM 6749 C CA . ASP B 1 395 ? 8.88978 35.38046 -33.17327 1.000 27.16160 324 ASP B CA 1
ATOM 6750 C C . ASP B 1 395 ? 8.81942 36.89629 -33.05109 1.000 24.94932 324 ASP B C 1
ATOM 6751 O O . ASP B 1 395 ? 9.84564 37.55240 -32.84559 1.000 25.16299 324 ASP B O 1
ATOM 6756 N N . HIS B 1 396 ? 7.61630 37.47004 -33.17943 1.000 21.80925 325 HIS B N 1
ATOM 6757 C CA . HIS B 1 396 ? 7.49550 38.91921 -33.27918 1.000 20.82858 325 HIS B CA 1
ATOM 6758 C C . HIS B 1 396 ? 6.55721 39.52083 -32.23410 1.000 23.12228 325 HIS B C 1
ATOM 6759 O O . HIS B 1 396 ? 7.02609 39.99362 -31.18766 1.000 21.71042 325 HIS B O 1
ATOM 6766 N N . LEU B 1 397 ? 5.24611 39.53391 -32.47517 1.000 22.67395 326 LEU B N 1
ATOM 6767 C CA . LEU B 1 397 ? 4.34860 40.18111 -31.51776 1.000 21.60236 326 LEU B CA 1
ATOM 6768 C C . LEU B 1 397 ? 4.18571 39.32590 -30.25512 1.000 22.57965 326 LEU B C 1
ATOM 6769 O O . LEU B 1 397 ? 3.99697 38.10692 -30.33151 1.000 21.63812 326 LEU B O 1
ATOM 6774 N N . ASP B 1 398 ? 4.33364 39.96171 -29.08922 1.000 22.49727 327 ASP B N 1
ATOM 6775 C CA . ASP B 1 398 ? 3.92761 39.36104 -27.81713 1.000 23.16933 327 ASP B CA 1
ATOM 6776 C C . ASP B 1 398 ? 2.46360 39.73900 -27.60305 1.000 23.16266 327 ASP B C 1
ATOM 6777 O O . ASP B 1 398 ? 2.14423 40.87036 -27.22552 1.000 23.63044 327 ASP B O 1
ATOM 6782 N N . ARG B 1 399 ? 1.56877 38.78094 -27.85782 1.000 22.89001 328 ARG B N 1
ATOM 6783 C CA . ARG B 1 399 ? 0.13251 39.05314 -27.79803 1.000 23.85596 328 ARG B CA 1
ATOM 6784 C C . ARG B 1 399 ? -0.34232 39.44566 -26.39799 1.000 27.17573 328 ARG B C 1
ATOM 6785 O O . ARG B 1 399 ? -1.41564 40.04381 -26.26085 1.000 28.75132 328 ARG B O 1
ATOM 6793 N N . SER B 1 400 ? 0.40397 39.10256 -25.35100 1.000 27.07776 329 SER B N 1
ATOM 6794 C CA . SER B 1 400 ? -0.05494 39.41095 -24.00543 1.000 28.11034 329 SER B CA 1
ATOM 6795 C C . SER B 1 400 ? 0.22319 40.85253 -23.60483 1.000 31.56645 329 SER B C 1
ATOM 6796 O O . SER B 1 400 ? -0.43067 41.35806 -22.68346 1.000 31.46847 329 SER B O 1
ATOM 6799 N N . SER B 1 401 ? 1.17497 41.52112 -24.26414 1.000 25.92344 330 SER B N 1
ATOM 6800 C CA . SER B 1 401 ? 1.54473 42.88952 -23.91279 1.000 28.62584 330 SER B CA 1
ATOM 6801 C C . SER B 1 401 ? 1.45863 43.88818 -25.05950 1.000 28.03427 330 SER B C 1
ATOM 6802 O O . SER B 1 401 ? 1.41533 45.09486 -24.79097 1.000 29.45971 330 SER B O 1
ATOM 6805 N N . GLY B 1 402 ? 1.44657 43.44284 -26.31426 1.000 27.48264 331 GLY B N 1
ATOM 6806 C CA . GLY B 1 402 ? 1.48158 44.36371 -27.43059 1.000 26.59632 331 GLY B CA 1
ATOM 6807 C C . GLY B 1 402 ? 2.86962 44.77842 -27.85863 1.000 26.76909 331 GLY B C 1
ATOM 6808 O O . GLY B 1 402 ? 3.00622 45.59712 -28.77400 1.000 27.36107 331 GLY B O 1
ATOM 6809 N N . ILE B 1 403 ? 3.90535 44.23956 -27.24363 1.000 24.80855 332 ILE B N 1
ATOM 6810 C CA . ILE B 1 403 ? 5.26083 44.62309 -27.61315 1.000 27.45812 332 ILE B CA 1
ATOM 6811 C C . ILE B 1 403 ? 5.68663 43.77597 -28.79149 1.000 24.92551 332 ILE B C 1
ATOM 6812 O O . ILE B 1 403 ? 5.44399 42.56354 -28.80993 1.000 24.53183 332 ILE B O 1
ATOM 6817 N N . TRP B 1 404 ? 6.27727 44.41698 -29.80166 1.000 26.14743 333 TRP B N 1
ATOM 6818 C CA . TRP B 1 404 ? 6.90979 43.69875 -30.89467 1.000 24.50981 333 TRP B CA 1
ATOM 6819 C C . TRP B 1 404 ? 8.35497 43.44088 -30.49711 1.000 25.43506 333 TRP B C 1
ATOM 6820 O O . TRP B 1 404 ? 9.09426 44.37779 -30.16762 1.000 24.56107 333 TRP B O 1
ATOM 6831 N N . ARG B 1 405 ? 8.73894 42.16612 -30.47476 1.000 24.77782 334 ARG B N 1
ATOM 6832 C CA . ARG B 1 405 ? 10.07262 41.81844 -29.99501 1.000 25.27397 334 ARG B CA 1
ATOM 6833 C C . ARG B 1 405 ? 11.16308 42.44198 -30.86183 1.000 26.99784 334 ARG B C 1
ATOM 6834 O O . ARG B 1 405 ? 12.25189 42.75181 -30.36048 1.000 28.47904 334 ARG B O 1
ATOM 6842 N N . ASP B 1 406 ? 10.88869 42.65720 -32.14742 1.000 25.10949 335 ASP B N 1
ATOM 6843 C CA . ASP B 1 406 ? 11.83781 43.25948 -33.09141 1.000 24.16331 335 ASP B CA 1
ATOM 6844 C C . ASP B 1 406 ? 11.12160 44.40358 -33.79842 1.000 22.26466 335 ASP B C 1
ATOM 6845 O O . ASP B 1 406 ? 10.52584 44.22065 -34.86675 1.000 21.85966 335 ASP B O 1
ATOM 6850 N N . PRO B 1 407 ? 11.15278 45.60384 -33.22607 1.000 23.51072 336 PRO B N 1
ATOM 6851 C CA . PRO B 1 407 ? 10.42433 46.70799 -33.85634 1.000 24.01559 336 PRO B CA 1
ATOM 6852 C C . PRO B 1 407 ? 11.04250 47.12829 -35.17672 1.000 25.82016 336 PRO B C 1
ATOM 6853 O O . PRO B 1 407 ? 10.32184 47.64631 -36.03682 1.000 23.59149 336 PRO B O 1
ATOM 6857 N N . VAL B 1 408 ? 12.34269 46.88130 -35.37318 1.000 24.04846 337 VAL B N 1
ATOM 6858 C CA . VAL B 1 408 ? 13.02605 47.31904 -36.58963 1.000 23.93556 337 VAL B CA 1
ATOM 6859 C C . VAL B 1 408 ? 12.49863 46.57560 -37.81417 1.000 22.17923 337 VAL B C 1
ATOM 6860 O O . VAL B 1 408 ? 12.22331 47.18172 -38.85657 1.000 23.89282 337 VAL B O 1
ATOM 6864 N N . SER B 1 409 ? 12.38013 45.25017 -37.72196 1.000 22.60470 338 SER B N 1
ATOM 6865 C CA . SER B 1 409 ? 11.85358 44.48049 -38.84395 1.000 23.68233 338 SER B CA 1
ATOM 6866 C C . SER B 1 409 ? 10.44002 44.91759 -39.19449 1.000 23.01004 338 SER B C 1
ATOM 6867 O O . SER B 1 409 ? 10.08754 45.01687 -40.37050 1.000 23.72286 338 SER B O 1
ATOM 6870 N N . ILE B 1 410 ? 9.61712 45.19237 -38.18414 1.000 23.27917 339 ILE B N 1
ATOM 6871 C CA . ILE B 1 410 ? 8.22159 45.53776 -38.44076 1.000 21.64769 339 ILE B CA 1
ATOM 6872 C C . ILE B 1 410 ? 8.13032 46.86616 -39.18498 1.000 23.07530 339 ILE B C 1
ATOM 6873 O O . ILE B 1 410 ? 7.35098 47.00486 -40.14048 1.000 23.47766 339 ILE B O 1
ATOM 6878 N N . GLU B 1 411 ? 8.94789 47.85130 -38.78564 1.000 25.25941 340 GLU B N 1
ATOM 6879 C CA . GLU B 1 411 ? 8.98534 49.12712 -39.50277 1.000 26.00692 340 GLU B CA 1
ATOM 6880 C C . GLU B 1 411 ? 9.41265 48.93050 -40.94841 1.000 28.05909 340 GLU B C 1
ATOM 6881 O O . GLU B 1 411 ? 8.81757 49.51037 -41.86723 1.000 29.34665 340 GLU B O 1
ATOM 6887 N N . ILE B 1 412 ? 10.47311 48.14214 -41.16075 1.000 24.37989 341 ILE B N 1
ATOM 6888 C CA . ILE B 1 412 ? 10.95071 47.83588 -42.50821 1.000 26.38146 341 ILE B CA 1
ATOM 6889 C C . ILE B 1 412 ? 9.81702 47.28278 -43.36669 1.000 27.14204 341 ILE B C 1
ATOM 6890 O O . ILE B 1 412 ? 9.64617 47.65895 -44.53416 1.000 23.93481 341 ILE B O 1
ATOM 6895 N N . ILE B 1 413 ? 9.02688 46.37638 -42.79291 1.000 24.83461 342 ILE B N 1
ATOM 6896 C CA . ILE B 1 413 ? 7.99476 45.67987 -43.55569 1.000 24.37162 342 ILE B CA 1
ATOM 6897 C C . ILE B 1 413 ? 6.74346 46.53476 -43.75390 1.000 25.48931 342 ILE B C 1
ATOM 6898 O O . ILE B 1 413 ? 6.07005 46.42882 -44.78819 1.000 25.40454 342 ILE B O 1
ATOM 6903 N N . THR B 1 414 ? 6.40876 47.39464 -42.79979 1.000 27.29946 343 THR B N 1
ATOM 6904 C CA . THR B 1 414 ? 5.18501 48.18317 -42.88312 1.000 27.86291 343 THR B CA 1
ATOM 6905 C C . THR B 1 414 ? 5.41486 49.56450 -43.47306 1.000 32.33138 343 THR B C 1
ATOM 6906 O O . THR B 1 414 ? 4.45787 50.33705 -43.60475 1.000 34.90890 343 THR B O 1
ATOM 6910 N N . ASN B 1 415 ? 6.66136 49.91127 -43.79798 1.000 30.96039 344 ASN B N 1
ATOM 6911 C CA . ASN B 1 415 ? 6.96413 51.10310 -44.58105 1.000 34.46593 344 ASN B CA 1
ATOM 6912 C C . ASN B 1 415 ? 7.95501 50.72178 -45.68091 1.000 40.77748 344 ASN B C 1
ATOM 6913 O O . ASN B 1 415 ? 9.10515 51.16982 -45.67593 1.000 39.12311 344 ASN B O 1
ATOM 6918 N N . GLY B 1 416 ? 7.49873 49.88761 -46.62002 1.000 36.19934 345 GLY B N 1
ATOM 6919 C CA . GLY B 1 416 ? 8.27296 49.55918 -47.80092 1.000 41.69560 345 GLY B CA 1
ATOM 6920 C C . GLY B 1 416 ? 8.50957 50.71008 -48.75651 1.000 44.49881 345 GLY B C 1
ATOM 6921 O O . GLY B 1 416 ? 9.26974 50.55870 -49.71782 1.000 44.80526 345 GLY B O 1
ATOM 6922 N N . ASN B 1 417 ? 7.88519 51.85972 -48.52228 1.000 46.77044 346 ASN B N 1
ATOM 6923 C CA . ASN B 1 417 ? 8.07719 53.02043 -49.38058 1.000 46.19622 346 ASN B CA 1
ATOM 6924 C C . ASN B 1 417 ? 9.27298 53.87886 -48.98338 1.000 47.48856 346 ASN B C 1
ATOM 6925 O O . ASN B 1 417 ? 9.71373 54.69941 -49.78963 1.000 52.08327 346 ASN B O 1
ATOM 6930 N N . GLU B 1 418 ? 9.81565 53.72124 -47.77867 1.000 43.20945 347 GLU B N 1
ATOM 6931 C CA . GLU B 1 418 ? 10.92593 54.55720 -47.33740 1.000 40.43725 347 GLU B CA 1
ATOM 6932 C C . GLU B 1 418 ? 12.23699 53.78457 -47.41713 1.000 36.74950 347 GLU B C 1
ATOM 6933 O O . GLU B 1 418 ? 12.25896 52.55273 -47.36418 1.000 37.36012 347 GLU B O 1
ATOM 6939 N N . THR B 1 419 ? 13.33064 54.52743 -47.57444 1.000 35.61133 348 THR B N 1
ATOM 6940 C CA . THR B 1 419 ? 14.67183 53.95872 -47.60377 1.000 32.99380 348 THR B CA 1
ATOM 6941 C C . THR B 1 419 ? 15.20764 53.85531 -46.18077 1.000 32.92866 348 THR B C 1
ATOM 6942 O O . THR B 1 419 ? 15.15338 54.82928 -45.41919 1.000 32.46602 348 THR B O 1
ATOM 6946 N N . ASN B 1 420 ? 15.74515 52.68717 -45.83904 1.000 30.84625 349 ASN B N 1
ATOM 6947 C CA . ASN B 1 420 ? 16.20441 52.38867 -44.48847 1.000 31.33521 349 ASN B CA 1
ATOM 6948 C C . ASN B 1 420 ? 17.72430 52.47133 -44.40509 1.000 27.27871 349 ASN B C 1
ATOM 6949 O O . ASN B 1 420 ? 18.42853 51.89198 -45.23687 1.000 27.94547 349 ASN B O 1
ATOM 6954 N N . SER B 1 421 ? 18.22007 53.19161 -43.39538 1.000 27.91726 350 SER B N 1
ATOM 6955 C CA . SER B 1 421 ? 19.62781 53.13295 -43.02405 1.000 27.55313 350 SER B CA 1
ATOM 6956 C C . SER B 1 421 ? 19.83807 51.95207 -42.08252 1.000 27.73822 350 SER B C 1
ATOM 6957 O O . SER B 1 421 ? 19.08211 51.76885 -41.11875 1.000 28.73237 350 SER B O 1
ATOM 6960 N N . LEU B 1 422 ? 20.86209 51.15033 -42.35938 1.000 26.20497 351 LEU B N 1
ATOM 6961 C CA . LEU B 1 422 ? 21.02008 49.87197 -41.68482 1.000 25.40667 351 LEU B CA 1
ATOM 6962 C C . LEU B 1 422 ? 22.41285 49.71031 -41.09788 1.000 25.11266 351 LEU B C 1
ATOM 6963 O O . LEU B 1 422 ? 23.39064 50.18084 -41.67481 1.000 25.26473 351 LEU B O 1
ATOM 6968 N N . PRO B 1 423 ? 22.52431 49.03068 -39.95715 1.000 25.22188 352 PRO B N 1
ATOM 6969 C CA . PRO B 1 423 ? 23.84790 48.68394 -39.42592 1.000 25.03537 352 PRO B CA 1
ATOM 6970 C C . PRO B 1 423 ? 24.55719 47.72197 -40.36729 1.000 27.00190 352 PRO B C 1
ATOM 6971 O O . PRO B 1 423 ? 23.96526 46.75734 -40.85680 1.000 24.25178 352 PRO B O 1
ATOM 6975 N N . ASP B 1 424 ? 25.82611 47.99970 -40.63957 1.000 25.28811 353 ASP B N 1
ATOM 6976 C CA . ASP B 1 424 ? 26.59514 47.08551 -41.47855 1.000 28.08872 353 ASP B CA 1
ATOM 6977 C C . ASP B 1 424 ? 27.03263 45.86758 -40.65429 1.000 27.68499 353 ASP B C 1
ATOM 6978 O O . ASP B 1 424 ? 26.84156 45.80629 -39.43396 1.000 27.06672 353 ASP B O 1
ATOM 6983 N N . SER B 1 425 ? 27.61897 44.88453 -41.33725 1.000 23.87355 354 SER B N 1
ATOM 6984 C CA . SER B 1 425 ? 28.00781 43.62904 -40.70445 1.000 23.36418 354 SER B CA 1
ATOM 6985 C C . SER B 1 425 ? 28.89312 42.84217 -41.66103 1.000 23.86019 354 SER B C 1
ATOM 6986 O O . SER B 1 425 ? 28.87955 43.06846 -42.87429 1.000 24.15310 354 SER B O 1
ATOM 6989 N N . THR B 1 426 ? 29.66285 41.91191 -41.09559 1.000 23.16631 355 THR B N 1
ATOM 6990 C CA . THR B 1 426 ? 30.44827 40.98973 -41.90900 1.000 22.66960 355 THR B CA 1
ATOM 6991 C C . THR B 1 426 ? 29.52703 40.16969 -42.81145 1.000 24.07362 355 THR B C 1
ATOM 6992 O O . THR B 1 426 ? 28.50922 39.63390 -42.35573 1.000 26.56265 355 THR B O 1
ATOM 6996 N N . VAL B 1 427 ? 29.88337 40.06890 -44.09432 1.000 24.30986 356 VAL B N 1
ATOM 6997 C CA . VAL B 1 427 ? 29.13318 39.26849 -45.05672 1.000 24.25705 356 VAL B CA 1
ATOM 6998 C C . VAL B 1 427 ? 30.01782 38.30695 -45.83712 1.000 27.39905 356 VAL B C 1
ATOM 6999 O O . VAL B 1 427 ? 29.50981 37.52518 -46.64164 1.000 26.64304 356 VAL B O 1
ATOM 7003 N N . ASP B 1 428 ? 31.32459 38.32583 -45.60420 1.000 26.78262 357 ASP B N 1
ATOM 7004 C CA . ASP B 1 428 ? 32.29336 37.47074 -46.28209 1.000 25.47885 357 ASP B CA 1
ATOM 7005 C C . ASP B 1 428 ? 32.48293 36.18076 -45.48321 1.000 23.70203 357 ASP B C 1
ATOM 7006 O O . ASP B 1 428 ? 33.01239 36.21370 -44.36781 1.000 27.36030 357 ASP B O 1
ATOM 7011 N N . THR B 1 429 ? 32.07625 35.03848 -46.05689 1.000 23.80035 358 THR B N 1
ATOM 7012 C CA . THR B 1 429 ? 32.14008 33.75154 -45.35803 1.000 23.62458 358 THR B CA 1
ATOM 7013 C C . THR B 1 429 ? 33.56126 33.24642 -45.13856 1.000 27.64992 358 THR B C 1
ATOM 7014 O O . THR B 1 429 ? 33.74303 32.22955 -44.45491 1.000 23.88535 358 THR B O 1
ATOM 7018 N N . SER B 1 430 ? 34.56081 33.88515 -45.73316 1.000 24.45081 359 SER B N 1
ATOM 7019 C CA . SER B 1 430 ? 35.94244 33.49772 -45.51545 1.000 24.50572 359 SER B CA 1
ATOM 7020 C C . SER B 1 430 ? 36.60517 34.33219 -44.43581 1.000 26.48311 359 SER B C 1
ATOM 7021 O O . SER B 1 430 ? 37.76900 34.07928 -44.10455 1.000 27.05174 359 SER B O 1
ATOM 7024 N N . ALA B 1 431 ? 35.89376 35.30096 -43.86155 1.000 24.87791 360 ALA B N 1
ATOM 7025 C CA . ALA B 1 431 ? 36.51008 36.18062 -42.87275 1.000 28.05698 360 ALA B CA 1
ATOM 7026 C C . ALA B 1 431 ? 36.73161 35.42742 -41.56326 1.000 28.59230 360 ALA B C 1
ATOM 7027 O O . ALA B 1 431 ? 35.82820 34.71949 -41.10042 1.000 23.84726 360 ALA B O 1
ATOM 7029 N N . PRO B 1 432 ? 37.90960 35.54024 -40.94609 1.000 25.80645 361 PRO B N 1
ATOM 7030 C CA . PRO B 1 432 ? 38.16242 34.85184 -39.67344 1.000 25.76844 361 PRO B CA 1
ATOM 7031 C C . PRO B 1 432 ? 37.59462 35.54178 -38.43838 1.000 25.95775 361 PRO B C 1
ATOM 7032 O O . PRO B 1 432 ? 37.81877 35.05308 -37.32807 1.000 25.20431 361 PRO B O 1
ATOM 7036 N N . SER B 1 433 ? 36.86850 36.64766 -38.58496 1.000 25.99687 362 SER B N 1
ATOM 7037 C CA . SER B 1 433 ? 36.21173 37.32034 -37.46922 1.000 24.75381 362 SER B CA 1
ATOM 7038 C C . SER B 1 433 ?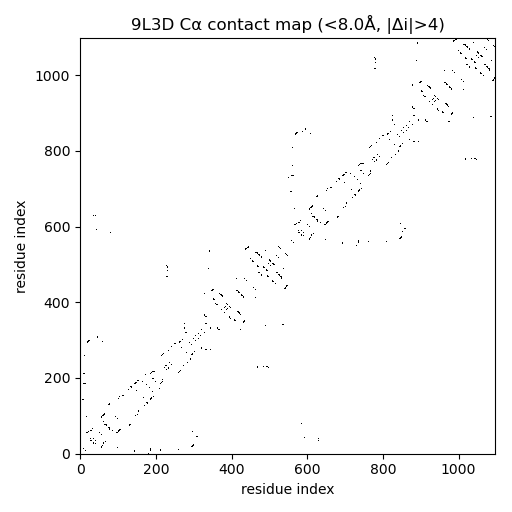 34.92046 37.93064 -38.00053 1.000 26.18901 362 SER B C 1
ATOM 7039 O O . SER B 1 433 ? 34.87778 38.36719 -39.15157 1.000 26.76145 362 SER B O 1
ATOM 7042 N N . GLN B 1 434 ? 33.86501 37.94577 -37.18743 1.000 26.03462 363 GLN B N 1
ATOM 7043 C CA . GLN B 1 434 ? 32.57281 38.47492 -37.62215 1.000 24.53927 363 GLN B CA 1
ATOM 7044 C C . GLN B 1 434 ? 32.18387 39.67291 -36.76664 1.000 27.91365 363 GLN B C 1
ATOM 7045 O O . GLN B 1 434 ? 32.31219 39.63204 -35.53715 1.000 27.19602 363 GLN B O 1
ATOM 7051 N N . SER B 1 435 ? 31.72562 40.73778 -37.42084 1.000 23.94424 364 SER B N 1
ATOM 7052 C CA . SER B 1 435 ? 31.32955 41.97090 -36.75657 1.000 25.36347 364 SER B CA 1
ATOM 7053 C C . SER B 1 435 ? 29.87609 42.29910 -37.07895 1.000 25.34526 364 SER B C 1
ATOM 7054 O O . SER B 1 435 ? 29.37196 41.93474 -38.14362 1.000 23.56366 364 SER B O 1
ATOM 7057 N N . SER B 1 436 ? 29.20768 43.00647 -36.16622 1.000 22.90929 365 SER B N 1
ATOM 7058 C CA . SER B 1 436 ? 27.84506 43.47550 -36.41424 1.000 22.76642 365 SER B CA 1
ATOM 7059 C C . SER B 1 436 ? 27.63271 44.83026 -35.74772 1.000 23.70470 365 SER B C 1
ATOM 7060 O O . SER B 1 436 ? 27.91104 44.99738 -34.55272 1.000 22.44449 365 SER B O 1
ATOM 7063 N N . SER B 1 437 ? 27.16446 45.80186 -36.53066 1.000 23.95143 366 SER B N 1
ATOM 7064 C CA . SER B 1 437 ? 26.85987 47.12545 -36.00571 1.000 23.51985 366 SER B CA 1
ATOM 7065 C C . SER B 1 437 ? 25.49220 47.17816 -35.31616 1.000 22.95220 366 SER B C 1
ATOM 7066 O O . SER B 1 437 ? 25.05298 48.26577 -34.91988 1.000 22.64219 366 SER B O 1
ATOM 7069 N N . ALA B 1 438 ? 24.80829 46.04126 -35.17292 1.000 21.90790 367 ALA B N 1
ATOM 7070 C CA . ALA B 1 438 ? 23.64710 45.97845 -34.29618 1.000 21.87501 367 ALA B CA 1
ATOM 7071 C C . ALA B 1 438 ? 24.03541 45.78229 -32.83562 1.000 22.25897 367 ALA B C 1
ATOM 7072 O O . ALA B 1 438 ? 23.14997 45.76305 -31.97530 1.000 23.63358 367 ALA B O 1
ATOM 7074 N N . TYR B 1 439 ? 25.32727 45.64966 -32.53645 1.000 23.01623 368 TYR B N 1
ATOM 7075 C CA . TYR B 1 439 ? 25.78943 45.47777 -31.16859 1.000 22.71710 368 TYR B CA 1
ATOM 7076 C C . TYR B 1 439 ? 26.94489 46.41646 -30.86201 1.000 23.34304 368 TYR B C 1
ATOM 7077 O O . TYR B 1 439 ? 27.71978 46.79617 -31.74917 1.000 22.02323 368 TYR B O 1
ATOM 7086 N N . ILE B 1 440 ? 27.04904 46.78637 -29.58634 1.000 24.68638 369 ILE B N 1
ATOM 7087 C CA . ILE B 1 440 ? 28.30787 47.20989 -28.98376 1.000 24.86799 369 ILE B CA 1
ATOM 7088 C C . ILE B 1 440 ? 28.68966 46.12556 -27.98814 1.000 24.45053 369 ILE B C 1
ATOM 7089 O O . ILE B 1 440 ? 28.02650 45.94930 -26.95876 1.000 24.01611 369 ILE B O 1
ATOM 7094 N N . TYR B 1 441 ? 29.73993 45.38179 -28.30237 1.000 25.54151 370 TYR B N 1
ATOM 7095 C CA . TYR B 1 441 ? 30.20960 44.28772 -27.46753 1.000 23.80757 370 TYR B CA 1
ATOM 7096 C C . TYR B 1 441 ? 31.38101 44.75016 -26.60186 1.000 25.48130 370 TYR B C 1
ATOM 7097 O O . TYR B 1 441 ? 32.24416 45.50951 -27.05699 1.000 22.72346 370 TYR B O 1
ATOM 7106 N N . HIS B 1 442 ? 31.42118 44.27197 -25.35721 1.000 23.13187 371 HIS B N 1
ATOM 7107 C CA . HIS B 1 442 ? 32.56649 44.50106 -24.49084 1.000 24.17346 371 HIS B CA 1
ATOM 7108 C C . HIS B 1 442 ? 32.80039 43.28328 -23.60723 1.000 26.06413 371 HIS B C 1
ATOM 7109 O O . HIS B 1 442 ? 31.88728 42.83561 -22.90583 1.000 24.83828 371 HIS B O 1
ATOM 7116 N N . LYS B 1 443 ? 34.03453 42.78359 -23.61016 1.000 25.19972 372 LYS B N 1
ATOM 7117 C CA . LYS B 1 443 ? 34.39199 41.60975 -22.82735 1.000 24.70787 372 LYS B CA 1
ATOM 7118 C C . LYS B 1 443 ? 34.78782 42.00908 -21.40900 1.000 28.17553 372 LYS B C 1
ATOM 7119 O O . LYS B 1 443 ? 35.58546 42.93335 -21.21728 1.000 26.98144 372 LYS B O 1
ATOM 7125 N N . VAL B 1 444 ? 34.22154 41.30496 -20.42182 1.000 26.38850 373 VAL B N 1
ATOM 7126 C CA . VAL B 1 444 ? 34.63570 41.45517 -19.03108 1.000 24.92231 373 VAL B CA 1
ATOM 7127 C C . VAL B 1 444 ? 36.15137 41.32085 -18.91631 1.000 27.46522 373 VAL B C 1
ATOM 7128 O O . VAL B 1 444 ? 36.77100 40.45453 -19.54256 1.000 28.57419 373 VAL B O 1
ATOM 7132 N N . GLY B 1 445 ? 36.75077 42.17627 -18.09305 1.000 25.99443 374 GLY B N 1
ATOM 7133 C CA . GLY B 1 445 ? 38.18026 42.11039 -17.88503 1.000 31.89527 374 GLY B CA 1
ATOM 7134 C C . GLY B 1 445 ? 39.02311 42.80914 -18.92537 1.000 29.74503 374 GLY B C 1
ATOM 7135 O O . GLY B 1 445 ? 40.24598 42.66975 -18.89580 1.000 32.39366 374 GLY B O 1
ATOM 7136 N N . THR B 1 446 ? 38.41940 43.54328 -19.84905 1.000 29.86508 375 THR B N 1
ATOM 7137 C CA . THR B 1 446 ? 39.16548 44.34670 -20.80257 1.000 30.67875 375 THR B CA 1
ATOM 7138 C C . THR B 1 446 ? 38.79396 45.80548 -20.60189 1.000 30.88937 375 THR B C 1
ATOM 7139 O O . THR B 1 446 ? 37.71435 46.12125 -20.09341 1.000 27.87025 375 THR B O 1
ATOM 7143 N N . GLU B 1 447 ? 39.68806 46.69573 -21.03186 1.000 29.45088 376 GLU B N 1
ATOM 7144 C CA . GLU B 1 447 ? 39.44194 48.11478 -20.85475 1.000 33.04000 376 GLU B CA 1
ATOM 7145 C C . GLU B 1 447 ? 38.28853 48.56915 -21.75732 1.000 30.45559 376 GLU B C 1
ATOM 7146 O O . GLU B 1 447 ? 37.95415 47.93121 -22.75992 1.000 28.51814 376 GLU B O 1
ATOM 7152 N N . VAL B 1 448 ? 37.65430 49.66984 -21.36501 1.000 29.02529 377 VAL B N 1
ATOM 7153 C CA . VAL B 1 448 ? 36.58959 50.26297 -22.16225 1.000 27.61338 377 VAL B CA 1
ATOM 7154 C C . VAL B 1 448 ? 37.23890 51.13099 -23.22846 1.000 29.37338 377 VAL B C 1
ATOM 7155 O O . VAL B 1 448 ? 38.01300 52.03487 -22.90360 1.000 30.63656 377 VAL B O 1
ATOM 7159 N N . THR B 1 449 ? 36.92019 50.86379 -24.49718 1.000 27.03609 378 THR B N 1
ATOM 7160 C CA . THR B 1 449 ? 37.54168 51.52472 -25.63792 1.000 27.04249 378 THR B CA 1
ATOM 7161 C C . THR B 1 449 ? 36.47776 52.20195 -26.49813 1.000 26.61679 378 THR B C 1
ATOM 7162 O O . THR B 1 449 ? 35.29289 51.87020 -26.41417 1.000 28.25025 378 THR B O 1
ATOM 7166 N N . ASP B 1 450 ? 36.91089 53.16262 -27.32481 1.000 25.36284 379 ASP B N 1
ATOM 7167 C CA . ASP B 1 450 ? 36.03937 53.70509 -28.36877 1.000 25.26268 379 ASP B CA 1
ATOM 7168 C C . ASP B 1 450 ? 35.49532 52.56942 -29.21577 1.000 25.95011 379 ASP B C 1
ATOM 7169 O O . ASP B 1 450 ? 36.20832 51.60747 -29.51431 1.000 25.59000 379 ASP B O 1
ATOM 7174 N N . GLN B 1 451 ? 34.24462 52.69796 -29.65791 1.000 24.03404 380 GLN B N 1
ATOM 7175 C CA . GLN B 1 451 ? 33.65063 51.71409 -30.56107 1.000 27.57514 380 GLN B CA 1
ATOM 7176 C C . GLN B 1 451 ? 33.10885 52.41139 -31.79880 1.000 26.22836 380 GLN B C 1
ATOM 7177 O O . GLN B 1 451 ? 32.27244 53.31156 -31.69129 1.000 26.21362 380 GLN B O 1
ATOM 7183 N N . THR B 1 452 ? 33.57712 51.98417 -32.97053 1.000 26.68329 381 THR B N 1
ATOM 7184 C CA . THR B 1 452 ? 33.18716 52.57892 -34.24562 1.000 25.90007 381 THR B CA 1
ATOM 7185 C C . THR B 1 452 ? 32.30330 51.58532 -34.99216 1.000 28.43375 381 THR B C 1
ATOM 7186 O O . THR B 1 452 ? 32.74397 50.47534 -35.30834 1.000 26.11911 381 THR B O 1
ATOM 7190 N N . LEU B 1 453 ? 31.05613 51.97603 -35.24776 1.000 25.16928 382 LEU B N 1
ATOM 7191 C CA . LEU B 1 453 ? 30.08824 51.10949 -35.91011 1.000 26.37678 382 LEU B CA 1
ATOM 7192 C C . LEU B 1 453 ? 29.85419 51.61000 -37.32623 1.000 27.45743 382 LEU B C 1
ATOM 7193 O O . LEU B 1 453 ? 29.31046 52.71139 -37.50591 1.000 27.40515 382 LEU B O 1
ATOM 7198 N N . PRO B 1 454 ? 30.24482 50.85823 -38.35138 1.000 27.72591 383 PRO B N 1
ATOM 7199 C CA . PRO B 1 454 ? 29.91665 51.26344 -39.72669 1.000 28.06224 383 PRO B CA 1
ATOM 7200 C C . PRO B 1 454 ? 28.45067 51.02157 -40.03592 1.000 26.41275 383 PRO B C 1
ATOM 7201 O O . PRO B 1 454 ? 27.88368 49.99492 -39.66333 1.000 24.36792 383 PRO B O 1
ATOM 7205 N N . PHE B 1 455 ? 27.83699 51.97995 -40.72508 1.000 25.71998 384 PHE B N 1
ATOM 7206 C CA . PHE B 1 455 ? 26.43268 51.89007 -41.09535 1.000 27.23462 384 PHE B CA 1
ATOM 7207 C C . PHE B 1 455 ? 26.28297 52.07221 -42.60377 1.000 28.33289 384 PHE B C 1
ATOM 7208 O O . PHE B 1 455 ? 27.17058 52.59024 -43.28800 1.000 28.05988 384 PHE B O 1
ATOM 7216 N N . ILE B 1 456 ? 25.14887 51.61992 -43.12155 1.000 27.22453 385 ILE B N 1
ATOM 7217 C CA . ILE B 1 456 ? 24.76989 51.85084 -44.50403 1.000 24.96871 385 ILE B CA 1
ATOM 7218 C C . ILE B 1 456 ? 23.70671 52.94207 -44.45829 1.000 28.86168 385 ILE B C 1
ATOM 7219 O O . ILE B 1 456 ? 22.53365 52.67208 -44.19053 1.000 26.46869 385 ILE B O 1
ATOM 7224 N N . PHE B 1 457 ? 24.12244 54.18801 -44.70961 1.000 28.70189 386 PHE B N 1
ATOM 7225 C CA . PHE B 1 457 ? 23.21978 55.32425 -44.56850 1.000 27.79995 386 PHE B CA 1
ATOM 7226 C C . PHE B 1 457 ? 22.18413 55.38472 -45.69321 1.000 31.49234 386 PHE B C 1
ATOM 7227 O O . PHE B 1 457 ? 21.04161 55.79606 -45.46045 1.000 31.40971 386 PHE B O 1
ATOM 7235 N N . ASN B 1 458 ? 22.55565 54.98913 -46.91423 1.000 31.69592 387 ASN B N 1
ATOM 7236 C CA . ASN B 1 458 ? 21.62119 54.98642 -48.05151 1.000 32.91639 387 ASN B CA 1
ATOM 7237 C C . ASN B 1 458 ? 20.99025 56.35936 -48.25750 1.000 36.81120 387 ASN B C 1
ATOM 7238 O O . ASN B 1 458 ? 19.78506 56.47418 -48.49610 1.000 35.96789 387 ASN B O 1
ATOM 7243 N N . ASP B 1 459 ? 21.80271 57.40411 -48.10087 1.000 37.10145 388 ASP B N 1
ATOM 7244 C CA . ASP B 1 459 ? 21.46997 58.80832 -48.31416 1.000 41.51720 388 ASP B CA 1
ATOM 7245 C C . ASP B 1 459 ? 20.55310 59.41212 -47.25385 1.000 40.34968 388 ASP B C 1
ATOM 7246 O O . ASP B 1 459 ? 20.13006 60.56278 -47.41537 1.000 43.67557 388 ASP B O 1
ATOM 7251 N N . ASN B 1 460 ? 20.22692 58.69643 -46.18405 1.000 34.86110 389 ASN B N 1
ATOM 7252 C CA . ASN B 1 460 ? 19.62483 59.38113 -45.05714 1.000 34.26795 389 ASN B CA 1
ATOM 7253 C C . ASN B 1 460 ? 20.72730 59.96592 -44.18215 1.000 35.02252 389 ASN B C 1
ATOM 7254 O O . ASN B 1 460 ? 21.89715 59.59028 -44.27947 1.000 37.84626 389 ASN B O 1
ATOM 7259 N N . THR B 1 461 ? 20.34757 60.89791 -43.32206 1.000 35.03759 390 THR B N 1
ATOM 7260 C CA . THR B 1 461 ? 21.25631 61.44097 -42.32821 1.000 33.54377 390 THR B CA 1
ATOM 7261 C C . THR B 1 461 ? 20.79258 61.00321 -40.94874 1.000 32.47382 390 THR B C 1
ATOM 7262 O O . THR B 1 461 ? 19.60471 60.75411 -40.73153 1.000 34.90258 390 THR B O 1
ATOM 7266 N N . LEU B 1 462 ? 21.73088 60.90437 -40.01224 1.000 34.43292 391 LEU B N 1
ATOM 7267 C CA . LEU B 1 462 ? 21.36834 60.57133 -38.64389 1.000 31.58904 391 LEU B CA 1
ATOM 7268 C C . LEU B 1 462 ? 20.79072 61.79987 -37.95099 1.000 33.37226 391 LEU B C 1
ATOM 7269 O O . LEU B 1 462 ? 21.41714 62.86352 -37.93501 1.000 35.90036 391 LEU B O 1
ATOM 7274 N N . VAL B 1 463 ? 19.61338 61.64918 -37.35174 1.000 29.24439 392 VAL B N 1
ATOM 7275 C CA . VAL B 1 463 ? 18.96567 62.76512 -36.67034 1.000 30.74201 392 VAL B CA 1
ATOM 7276 C C . VAL B 1 463 ? 19.26843 62.72010 -35.17540 1.000 30.94246 392 VAL B C 1
ATOM 7277 O O . VAL B 1 463 ? 19.80677 63.68056 -34.61528 1.000 32.82878 392 VAL B O 1
ATOM 7281 N N . SER B 1 464 ? 18.95290 61.61325 -34.51415 1.000 30.36148 393 SER B N 1
ATOM 7282 C CA . SER B 1 464 ? 19.16881 61.55356 -33.07354 1.000 32.45534 393 SER B CA 1
ATOM 7283 C C . SER B 1 464 ? 19.27144 60.10165 -32.63269 1.000 29.32164 393 SER B C 1
ATOM 7284 O O . SER B 1 464 ? 18.94846 59.17698 -33.38205 1.000 31.47034 393 SER B O 1
ATOM 7287 N N . ILE B 1 465 ? 19.73113 59.91289 -31.39831 1.000 29.66670 394 ILE B N 1
ATOM 7288 C CA . ILE B 1 465 ? 19.86702 58.59139 -30.79655 1.000 29.92171 394 ILE B CA 1
ATOM 7289 C C . ILE B 1 465 ? 19.32658 58.67415 -29.37936 1.000 26.87673 394 ILE B C 1
ATOM 7290 O O . ILE B 1 465 ? 19.65858 59.60691 -28.64242 1.000 30.68900 394 ILE B O 1
ATOM 7295 N N . GLN B 1 466 ? 18.49445 57.70810 -28.99828 1.000 27.69062 395 GLN B N 1
ATOM 7296 C CA . GLN B 1 466 ? 17.89025 57.66327 -27.66484 1.000 27.66967 395 GLN B CA 1
ATOM 7297 C C . GLN B 1 466 ? 18.12480 56.28794 -27.06531 1.000 27.83653 395 GLN B C 1
ATOM 7298 O O . GLN B 1 466 ? 17.91529 55.27919 -27.74816 1.000 28.23316 395 GLN B O 1
ATOM 7304 N N . ASP B 1 467 ? 18.54734 56.22998 -25.80032 1.000 27.70357 396 ASP B N 1
ATOM 7305 C CA . ASP B 1 467 ? 18.75455 54.91133 -25.22233 1.000 27.13091 396 ASP B CA 1
ATOM 7306 C C . ASP B 1 467 ? 17.43951 54.39262 -24.64233 1.000 29.60682 396 ASP B C 1
ATOM 7307 O O . ASP B 1 467 ? 16.41040 55.07467 -24.66812 1.000 28.35262 396 ASP B O 1
ATOM 7312 N N . SER B 1 468 ? 17.45914 53.14078 -24.18547 1.000 29.13320 397 SER B N 1
ATOM 7313 C CA . SER B 1 468 ? 16.22269 52.49176 -23.77429 1.000 29.80703 397 SER B CA 1
ATOM 7314 C C . SER B 1 468 ? 15.76069 52.94271 -22.40719 1.000 32.60224 397 SER B C 1
ATOM 7315 O O . SER B 1 468 ? 14.69787 52.50673 -21.95784 1.000 32.87625 397 SER B O 1
ATOM 7318 N N . LYS B 1 469 ? 16.52926 53.79690 -21.74367 1.000 33.16236 398 LYS B N 1
ATOM 7319 C CA . LYS B 1 469 ? 16.12368 54.39156 -20.48230 1.000 34.01875 398 LYS B CA 1
ATOM 7320 C C . LYS B 1 469 ? 15.50151 55.77005 -20.67934 1.000 36.12693 398 LYS B C 1
ATOM 7321 O O . LYS B 1 469 ? 15.18302 56.44221 -19.69665 1.000 37.90837 398 LYS B O 1
ATOM 7327 N N . GLY B 1 470 ? 15.32799 56.20405 -21.92777 1.000 34.40630 399 GLY B N 1
ATOM 7328 C CA . GLY B 1 470 ? 14.70363 57.47284 -22.23499 1.000 35.86588 399 GLY B CA 1
ATOM 7329 C C . GLY B 1 470 ? 15.65958 58.60223 -22.56226 1.000 36.01425 399 GLY B C 1
ATOM 7330 O O . GLY B 1 470 ? 15.20311 59.66533 -23.00433 1.000 41.60462 399 GLY B O 1
ATOM 7331 N N . THR B 1 471 ? 16.96146 58.41091 -22.36335 1.000 31.31773 400 THR B N 1
ATOM 7332 C CA . THR B 1 471 ? 17.93310 59.48254 -22.53925 1.000 33.36454 400 THR B CA 1
ATOM 7333 C C . THR B 1 471 ? 18.23543 59.67554 -24.02510 1.000 32.42108 400 THR B C 1
ATOM 7334 O O . THR B 1 471 ? 18.58562 58.71921 -24.72692 1.000 30.20228 400 THR B O 1
ATOM 7338 N N . THR B 1 472 ? 18.06088 60.90162 -24.51223 1.000 31.70174 401 THR B N 1
ATOM 7339 C CA . THR B 1 472 ? 18.55345 61.26959 -25.82951 1.000 31.38771 401 THR B CA 1
ATOM 7340 C C . THR B 1 472 ? 20.03113 61.59157 -25.72217 1.000 30.89224 401 THR B C 1
ATOM 7341 O O . THR B 1 472 ? 20.43195 62.39388 -24.87444 1.000 29.61099 401 THR B O 1
ATOM 7345 N N . LEU B 1 473 ? 20.84026 60.95419 -26.56472 1.000 30.10696 402 LEU B N 1
ATOM 7346 C CA . LEU B 1 473 ? 22.28989 61.12350 -26.47810 1.000 33.47165 402 LEU B CA 1
ATOM 7347 C C . LEU B 1 473 ? 22.70340 62.46017 -27.08460 1.000 34.50158 402 LEU B C 1
ATOM 7348 O O . LEU B 1 473 ? 22.02740 62.99588 -27.96975 1.000 31.30758 402 LEU B O 1
ATOM 7353 N N . LYS B 1 474 ? 23.83029 62.99911 -26.60433 1.000 29.00940 403 LYS B N 1
ATOM 7354 C CA . LYS B 1 474 ? 24.28570 64.32623 -27.01782 1.000 31.17307 403 LYS B CA 1
ATOM 7355 C C . LYS B 1 474 ? 25.16975 64.18884 -28.25053 1.000 34.54531 403 LYS B C 1
ATOM 7356 O O . LYS B 1 474 ? 26.28540 63.66822 -28.16550 1.000 35.72882 403 LYS B O 1
ATOM 7362 N N . ALA B 1 475 ? 24.67763 64.66364 -29.39243 1.000 33.94734 404 ALA B N 1
ATOM 7363 C CA . ALA B 1 475 ? 25.45226 64.59889 -30.62231 1.000 33.13521 404 ALA B CA 1
ATOM 7364 C C . ALA B 1 475 ? 26.77202 65.34119 -30.47155 1.000 37.48739 404 ALA B C 1
ATOM 7365 O O . ALA B 1 475 ? 26.83669 66.41110 -29.86225 1.000 37.62109 404 ALA B O 1
ATOM 7367 N N . ASP B 1 476 ? 27.83175 64.74278 -31.01989 1.000 37.66094 405 ASP B N 1
ATOM 7368 C CA . ASP B 1 476 ? 29.21485 65.21305 -31.02687 1.000 37.14909 405 ASP B CA 1
ATOM 7369 C C . ASP B 1 476 ? 29.83507 65.25559 -29.63617 1.000 36.81226 405 ASP B C 1
ATOM 7370 O O . ASP B 1 476 ? 30.97777 65.71626 -29.49905 1.000 35.92496 405 ASP B O 1
ATOM 7375 N N . THR B 1 477 ? 29.12061 64.80451 -28.59725 1.000 36.03371 406 THR B N 1
ATOM 7376 C CA . THR B 1 477 ? 29.70946 64.50120 -27.29709 1.000 34.28760 406 THR B CA 1
ATOM 7377 C C . THR B 1 477 ? 29.61370 63.00942 -26.99827 1.000 32.77375 406 THR B C 1
ATOM 7378 O O . THR B 1 477 ? 30.63187 62.35888 -26.75822 1.000 33.45125 406 THR B O 1
ATOM 7382 N N . ASP B 1 478 ? 28.40664 62.44098 -27.02733 1.000 32.10707 407 ASP B N 1
ATOM 7383 C CA . ASP B 1 478 ? 28.20928 61.01273 -26.80226 1.000 30.13941 407 ASP B CA 1
ATOM 7384 C C . ASP B 1 478 ? 28.44461 60.16913 -28.04671 1.000 30.50039 407 ASP B C 1
ATOM 7385 O O . ASP B 1 478 ? 28.57019 58.94365 -27.92490 1.000 30.22939 407 ASP B O 1
ATOM 7390 N N . TYR B 1 479 ? 28.45031 60.78020 -29.23063 1.000 29.22969 408 TYR B N 1
ATOM 7391 C CA . TYR B 1 479 ? 28.73823 60.07111 -30.46838 1.000 30.62377 408 TYR B CA 1
ATOM 7392 C C . TYR B 1 479 ? 29.13723 61.08804 -31.52537 1.000 31.71684 408 TYR B C 1
ATOM 7393 O O . TYR B 1 479 ? 28.81157 62.27134 -31.42516 1.000 32.33019 408 TYR B O 1
ATOM 7402 N N . THR B 1 480 ? 29.87032 60.61114 -32.52955 1.000 34.98006 409 THR B N 1
ATOM 7403 C CA . THR B 1 480 ? 30.30825 61.42263 -33.65918 1.000 33.84074 409 THR B CA 1
ATOM 7404 C C . THR B 1 480 ? 30.09038 60.63072 -34.94027 1.000 33.05618 409 THR B C 1
ATOM 7405 O O . THR B 1 480 ? 30.25462 59.40928 -34.95210 1.000 30.68661 409 THR B O 1
ATOM 7409 N N . VAL B 1 481 ? 29.73124 61.32185 -36.02014 1.000 37.75826 410 VAL B N 1
ATOM 7410 C CA . VAL B 1 481 ? 29.55286 60.70191 -37.32965 1.000 38.03980 410 VAL B CA 1
ATOM 7411 C C . VAL B 1 481 ? 30.72725 61.10361 -38.21494 1.000 37.46566 410 VAL B C 1
ATOM 7412 O O . VAL B 1 481 ? 31.14899 62.26676 -38.21720 1.000 41.66419 410 VAL B O 1
ATOM 7416 N N . SER B 1 482 ? 31.27473 60.13582 -38.94084 1.000 34.69356 411 SER B N 1
ATOM 7417 C CA . SER B 1 482 ? 32.41069 60.37322 -39.82973 1.000 37.15786 411 SER B CA 1
ATOM 7418 C C . SER B 1 482 ? 32.22699 59.45607 -41.03322 1.000 37.57759 411 SER B C 1
ATOM 7419 O O . SER B 1 482 ? 32.51493 58.25737 -40.95312 1.000 38.71553 411 SER B O 1
ATOM 7422 N N . GLY B 1 483 ? 31.75934 60.01662 -42.14211 1.000 37.59401 412 GLY B N 1
ATOM 7423 C CA . GLY B 1 483 ? 31.43017 59.17089 -43.27852 1.000 37.66149 412 GLY B CA 1
ATOM 7424 C C . GLY B 1 483 ? 30.21943 58.34407 -42.90688 1.000 35.64787 412 GLY B C 1
ATOM 7425 O O . GLY B 1 483 ? 29.20833 58.87785 -42.43365 1.000 37.77757 412 GLY B O 1
ATOM 7426 N N . SER B 1 484 ? 30.30950 57.02625 -43.08249 1.000 32.62123 413 SER B N 1
ATOM 7427 C CA . SER B 1 484 ? 29.26922 56.14584 -42.57707 1.000 32.43603 413 SER B CA 1
ATOM 7428 C C . SER B 1 484 ? 29.67531 55.43934 -41.28330 1.000 31.05682 413 SER B C 1
ATOM 7429 O O . SER B 1 484 ? 29.04583 54.45127 -40.89856 1.000 31.14255 413 SER B O 1
ATOM 7432 N N . ASN B 1 485 ? 30.68978 55.94649 -40.58975 1.000 32.17369 414 ASN B N 1
ATOM 7433 C CA . ASN B 1 485 ? 31.04643 55.47257 -39.25969 1.000 29.96007 414 ASN B CA 1
ATOM 7434 C C . ASN B 1 485 ? 30.27525 56.26081 -38.20488 1.000 32.18630 414 ASN B C 1
ATOM 7435 O O . ASN B 1 485 ? 30.24162 57.49482 -38.25628 1.000 35.86801 414 ASN B O 1
ATOM 7440 N N . ILE B 1 486 ? 29.68673 55.56016 -37.23325 1.000 29.05063 415 ILE B N 1
ATOM 7441 C CA . ILE B 1 486 ? 29.20327 56.18114 -35.99777 1.000 25.54717 415 ILE B CA 1
ATOM 7442 C C . ILE B 1 486 ? 30.08262 55.69513 -34.85065 1.000 29.14771 415 ILE B C 1
ATOM 7443 O O . ILE B 1 486 ? 30.18942 54.48556 -34.60677 1.000 27.12652 415 ILE B O 1
ATOM 7448 N N . THR B 1 487 ? 30.71837 56.63360 -34.15310 1.000 26.43279 416 THR B N 1
ATOM 7449 C CA . THR B 1 487 ? 31.68564 56.31450 -33.11144 1.000 28.57841 416 THR B CA 1
ATOM 7450 C C . THR B 1 487 ? 31.15186 56.73712 -31.74590 1.000 27.90003 416 THR B C 1
ATOM 7451 O O . THR B 1 487 ? 30.68005 57.86855 -31.57756 1.000 27.10103 416 THR B O 1
ATOM 7455 N N . PHE B 1 488 ? 31.22417 55.81722 -30.78414 1.000 24.76959 417 PHE B N 1
ATOM 7456 C CA . PHE B 1 488 ? 30.86405 56.06378 -29.39073 1.000 24.56776 417 PHE B CA 1
ATOM 7457 C C . PHE B 1 488 ? 32.13196 56.05530 -28.54662 1.000 24.55511 417 PHE B C 1
ATOM 7458 O O . PHE B 1 488 ? 32.82535 55.02899 -28.51448 1.000 24.37447 417 PHE B O 1
ATOM 7466 N N . PRO B 1 489 ? 32.49888 57.14642 -27.88258 1.000 26.23549 418 PRO B N 1
ATOM 7467 C CA . PRO B 1 489 ? 33.80340 57.20084 -27.20627 1.000 26.70538 418 PRO B CA 1
ATOM 7468 C C . PRO B 1 489 ? 33.80717 56.49655 -25.85236 1.000 25.54005 418 PRO B C 1
ATOM 7469 O O . PRO B 1 489 ? 32.77981 56.34892 -25.18059 1.000 25.10514 418 PRO B O 1
ATOM 7473 N N . ALA B 1 490 ? 35.01231 56.06355 -25.46806 1.000 25.42959 419 ALA B N 1
ATOM 7474 C CA . ALA B 1 490 ? 35.21118 55.30540 -24.23686 1.000 26.15115 419 ALA B CA 1
ATOM 7475 C C . ALA B 1 490 ? 34.55490 55.97784 -23.03564 1.000 25.74338 419 ALA B C 1
ATOM 7476 O O . ALA B 1 490 ? 33.85696 55.32119 -22.25542 1.000 27.43292 419 ALA B O 1
ATOM 7478 N N . SER B 1 491 ? 34.76860 57.28990 -22.86497 1.000 26.31783 420 SER B N 1
ATOM 7479 C CA . SER B 1 491 ? 34.22596 57.97324 -21.68899 1.000 26.57317 420 SER B CA 1
ATOM 7480 C C . SER B 1 491 ? 32.70439 57.87270 -21.64278 1.000 26.85285 420 SER B C 1
ATOM 7481 O O . SER B 1 491 ? 32.11630 57.69428 -20.56793 1.000 26.42806 420 SER B O 1
ATOM 7484 N N . PHE B 1 492 ? 32.04840 58.00202 -22.79282 1.000 25.87458 421 PHE B N 1
ATOM 7485 C CA . PHE B 1 492 ? 30.60110 57.82834 -22.82735 1.000 25.61971 421 PHE B CA 1
ATOM 7486 C C . PHE B 1 492 ? 30.21179 56.38414 -22.52423 1.000 25.34073 421 PHE B C 1
ATOM 7487 O O . PHE B 1 492 ? 29.31273 56.12738 -21.71092 1.000 26.45495 421 PHE B O 1
ATOM 7495 N N . LEU B 1 493 ? 30.86936 55.42617 -23.18162 1.000 26.93349 422 LEU B N 1
ATOM 7496 C CA . LEU B 1 493 ? 30.51160 54.02357 -23.00099 1.000 26.98918 422 LEU B CA 1
ATOM 7497 C C . LEU B 1 493 ? 30.81009 53.53994 -21.58789 1.000 26.83151 422 LEU B C 1
ATOM 7498 O O . LEU B 1 493 ? 30.16121 52.60613 -21.10377 1.000 27.75791 422 LEU B O 1
ATOM 7503 N N . SER B 1 494 ? 31.77414 54.15687 -20.90650 1.000 27.49056 423 SER B N 1
ATOM 7504 C CA . SER B 1 494 ? 32.06232 53.71533 -19.55266 1.000 25.95407 423 SER B CA 1
ATOM 7505 C C . SER B 1 494 ? 30.95089 54.08007 -18.57226 1.000 29.63821 423 SER B C 1
ATOM 7506 O O . SER B 1 494 ? 30.97021 53.58636 -17.44052 1.000 29.14500 423 SER B O 1
ATOM 7509 N N . THR B 1 495 ? 29.96750 54.89318 -18.97513 1.000 27.63920 424 THR B N 1
ATOM 7510 C CA . THR B 1 495 ? 28.83255 55.11455 -18.08700 1.000 28.87706 424 THR B CA 1
ATOM 7511 C C . THR B 1 495 ? 27.83054 53.97210 -18.14804 1.000 29.00993 424 THR B C 1
ATOM 7512 O O . THR B 1 495 ? 26.94597 53.90633 -17.29206 1.000 30.29391 424 THR B O 1
ATOM 7516 N N . TYR B 1 496 ? 27.96873 53.06355 -19.11524 1.000 27.10309 425 TYR B N 1
ATOM 7517 C CA . TYR B 1 496 ? 27.08745 51.91144 -19.23404 1.000 27.16809 425 TYR B CA 1
ATOM 7518 C C . TYR B 1 496 ? 27.71574 50.61473 -18.75089 1.000 27.79702 425 TYR B C 1
ATOM 7519 O O . TYR B 1 496 ? 26.98865 49.72780 -18.29429 1.000 29.36960 425 TYR B O 1
ATOM 7528 N N . TYR B 1 497 ? 29.03737 50.46780 -18.85192 1.000 26.24068 426 TYR B N 1
ATOM 7529 C CA . TYR B 1 497 ? 29.71617 49.25817 -18.40787 1.000 25.13064 426 TYR B CA 1
ATOM 7530 C C . TYR B 1 497 ? 31.15505 49.61798 -18.05951 1.000 26.29731 426 TYR B C 1
ATOM 7531 O O . TYR B 1 497 ? 31.60610 50.73708 -18.30378 1.000 27.32210 426 TYR B O 1
ATOM 7540 N N . SER B 1 498 ? 31.87794 48.64634 -17.50352 1.000 27.65546 427 SER B N 1
ATOM 7541 C CA . SER B 1 498 ? 33.24921 48.83907 -17.02042 1.000 28.07563 427 SER B CA 1
ATOM 7542 C C . SER B 1 498 ? 34.03042 47.55061 -17.26974 1.000 26.27763 427 SER B C 1
ATOM 7543 O O . SER B 1 498 ? 33.52757 46.61392 -17.89353 1.000 29.15024 427 SER B O 1
ATOM 7546 N N . GLU B 1 499 ? 35.26541 47.47859 -16.76472 1.000 27.94912 428 GLU B N 1
ATOM 7547 C CA . GLU B 1 499 ? 36.01625 46.23884 -16.91722 1.000 29.80561 428 GLU B CA 1
ATOM 7548 C C . GLU B 1 499 ? 35.49317 45.11080 -16.04013 1.000 30.83612 428 GLU B C 1
ATOM 7549 O O . GLU B 1 499 ? 35.72743 43.94322 -16.36975 1.000 33.74288 428 GLU B O 1
ATOM 7555 N N . THR B 1 500 ? 34.77336 45.41574 -14.95741 1.000 31.38622 429 THR B N 1
ATOM 7556 C CA . THR B 1 500 ? 34.35710 44.39433 -13.99782 1.000 33.70485 429 THR B CA 1
ATOM 7557 C C . THR B 1 500 ? 32.85270 44.14276 -13.93788 1.000 33.34339 429 THR B C 1
ATOM 7558 O O . THR B 1 500 ? 32.44433 43.17934 -13.28162 1.000 32.59593 429 THR B O 1
ATOM 7562 N N . SER B 1 501 ? 32.02149 44.95823 -14.59436 1.000 30.66477 430 SER B N 1
ATOM 7563 C CA . SER B 1 501 ? 30.57856 44.84955 -14.40290 1.000 28.90397 430 SER B CA 1
ATOM 7564 C C . SER B 1 501 ? 30.05152 43.51939 -14.95421 1.000 28.54403 430 SER B C 1
ATOM 7565 O O . SER B 1 501 ? 30.70065 42.84576 -15.76381 1.000 28.72455 430 SER B O 1
ATOM 7568 N N . GLU B 1 502 ? 28.86292 43.13329 -14.49024 1.000 26.40910 431 GLU B N 1
ATOM 7569 C CA . GLU B 1 502 ? 28.38104 41.78608 -14.76173 1.000 27.57578 431 GLU B CA 1
ATOM 7570 C C . GLU B 1 502 ? 28.03292 41.64972 -16.24243 1.000 27.14433 431 GLU B C 1
ATOM 7571 O O . GLU B 1 502 ? 27.52168 42.59700 -16.84917 1.000 26.63017 431 GLU B O 1
ATOM 7577 N N . PRO B 1 503 ? 28.28253 40.48795 -16.84422 1.000 30.21191 432 PRO B N 1
ATOM 7578 C CA . PRO B 1 503 ? 27.91392 40.29128 -18.24778 1.000 26.25692 432 PRO B CA 1
ATOM 7579 C C . PRO B 1 503 ? 26.41911 40.06404 -18.42217 1.000 30.81728 432 PRO B C 1
ATOM 7580 O O . PRO B 1 503 ? 25.73724 39.50152 -17.56201 1.000 28.28064 432 PRO B O 1
ATOM 7584 N N . GLY B 1 504 ? 25.91933 40.48753 -19.56600 1.000 29.00495 433 GLY B N 1
ATOM 7585 C CA . GLY B 1 504 ? 24.50508 40.42269 -19.85008 1.000 27.06237 433 GLY B CA 1
ATOM 7586 C C . GLY B 1 504 ? 24.13834 41.54074 -20.79868 1.000 26.09878 433 GLY B C 1
ATOM 7587 O O . GLY B 1 504 ? 25.00264 42.24271 -21.30752 1.000 25.21573 433 GLY B O 1
ATOM 7588 N N . LEU B 1 505 ? 22.83177 41.68087 -21.02249 1.000 27.20131 434 LEU B N 1
ATOM 7589 C CA . LEU B 1 505 ? 22.30363 42.72586 -21.89316 1.000 30.03316 434 LEU B CA 1
ATOM 7590 C C . LEU B 1 505 ? 22.14944 44.03077 -21.13794 1.000 28.31941 434 LEU B C 1
ATOM 7591 O O . LEU B 1 505 ? 21.48184 44.07886 -20.10473 1.000 31.56835 434 LEU B O 1
ATOM 7596 N N . LEU B 1 506 ? 22.73399 45.08227 -21.67266 1.000 23.88442 435 LEU B N 1
ATOM 7597 C CA . LEU B 1 506 ? 22.67487 46.41021 -21.08132 1.000 27.31555 435 LEU B CA 1
ATOM 7598 C C . LEU B 1 506 ? 21.58770 47.21319 -21.79828 1.000 26.41383 435 LEU B C 1
ATOM 7599 O O . LEU B 1 506 ? 20.80310 46.61776 -22.54915 1.000 24.66508 435 LEU B O 1
ATOM 7604 N N . PRO B 1 507 ? 21.47108 48.53149 -21.60622 1.000 24.88742 436 PRO B N 1
ATOM 7605 C CA . PRO B 1 507 ? 20.54427 49.29819 -22.45455 1.000 24.88406 436 PRO B CA 1
ATOM 7606 C C . PRO B 1 507 ? 20.90292 49.17968 -23.93228 1.000 24.16402 436 PRO B C 1
ATOM 7607 O O . PRO B 1 507 ? 21.99302 48.73770 -24.30737 1.000 26.15945 436 PRO B O 1
ATOM 7611 N N . ASN B 1 508 ? 19.95915 49.55558 -24.79425 1.000 26.31094 437 ASN B N 1
ATOM 7612 C CA . ASN B 1 508 ? 20.26177 49.68873 -26.21513 1.000 27.39945 437 ASN B CA 1
ATOM 7613 C C . ASN B 1 508 ? 19.95695 51.11234 -26.67399 1.000 26.86429 437 ASN B C 1
ATOM 7614 O O . ASN B 1 508 ? 19.32748 51.89903 -25.96105 1.000 28.53767 437 ASN B O 1
ATOM 7619 N N . PHE B 1 509 ? 20.44861 51.44664 -27.86371 1.000 25.98644 438 PHE B N 1
ATOM 7620 C CA . PHE B 1 509 ? 20.28344 52.75812 -28.47497 1.000 25.44319 438 PHE B CA 1
ATOM 7621 C C . PHE B 1 509 ? 19.38465 52.61844 -29.69261 1.000 26.91131 438 PHE B C 1
ATOM 7622 O O . PHE B 1 509 ? 19.58425 51.70750 -30.50213 1.000 25.47292 438 PHE B O 1
ATOM 7630 N N . THR B 1 510 ? 18.40293 53.51512 -29.83491 1.000 27.43792 439 THR B N 1
ATOM 7631 C CA . THR B 1 510 ? 17.55430 53.55640 -31.02605 1.000 23.92936 439 THR B CA 1
ATOM 7632 C C . THR B 1 510 ? 17.95690 54.74375 -31.89449 1.000 24.05872 439 THR B C 1
ATOM 7633 O O . THR B 1 510 ? 17.89929 55.89034 -31.44434 1.000 26.73994 439 THR B O 1
ATOM 7637 N N . LEU B 1 511 ? 18.34754 54.47246 -33.13835 1.000 24.60631 440 LEU B N 1
ATOM 7638 C CA . LEU B 1 511 ? 18.91302 55.49001 -34.02058 1.000 25.99753 440 LEU B CA 1
ATOM 7639 C C . LEU B 1 511 ? 17.82515 56.01974 -34.95023 1.000 26.35210 440 LEU B C 1
ATOM 7640 O O . LEU B 1 511 ? 17.28172 55.26720 -35.75274 1.000 27.00264 440 LEU B O 1
ATOM 7645 N N . LYS B 1 512 ? 17.50314 57.30573 -34.83405 1.000 28.13800 441 LYS B N 1
ATOM 7646 C CA . LYS B 1 512 ? 16.49258 57.93189 -35.67973 1.000 29.53600 441 LYS B CA 1
ATOM 7647 C C . LYS B 1 512 ? 17.18177 58.58802 -36.87095 1.000 30.28251 441 LYS B C 1
ATOM 7648 O O . LYS B 1 512 ? 18.03399 59.46391 -36.69353 1.000 29.43749 441 LYS B O 1
ATOM 7654 N N . PHE B 1 513 ? 16.83021 58.14685 -38.08092 1.000 29.65508 442 PHE B N 1
ATOM 7655 C CA . PHE B 1 513 ? 17.35739 58.70470 -39.31713 1.000 29.38322 442 PHE B CA 1
ATOM 7656 C C . PHE B 1 513 ? 16.31095 59.61071 -39.96606 1.000 32.87351 442 PHE B C 1
ATOM 7657 O O . PHE B 1 513 ? 15.14200 59.63614 -39.56470 1.000 31.19970 442 PHE B O 1
ATOM 7665 N N . SER B 1 514 ? 16.74244 60.37444 -40.97698 1.000 30.05934 443 SER B N 1
ATOM 7666 C CA . SER B 1 514 ? 15.82120 61.31788 -41.61186 1.000 33.19919 443 SER B CA 1
ATOM 7667 C C . SER B 1 514 ? 14.71136 60.60953 -42.37638 1.000 33.16061 443 SER B C 1
ATOM 7668 O O . SER B 1 514 ? 13.70535 61.23836 -42.71539 1.000 33.48050 443 SER B O 1
ATOM 7671 N N . SER B 1 515 ? 14.88482 59.32656 -42.66966 1.000 33.03967 444 SER B N 1
ATOM 7672 C CA . SER B 1 515 ? 13.85149 58.53904 -43.30679 1.000 33.75252 444 SER B CA 1
ATOM 7673 C C . SER B 1 515 ? 14.07930 57.09147 -42.90303 1.000 31.81135 444 SER B C 1
ATOM 7674 O O . SER B 1 515 ? 15.16831 56.72472 -42.45277 1.000 31.12817 444 SER B O 1
ATOM 7677 N N . GLY B 1 516 ? 13.02883 56.28189 -43.02918 1.000 31.13228 445 GLY B N 1
ATOM 7678 C CA . GLY B 1 516 ? 13.14794 54.85099 -42.83583 1.000 30.80685 445 GLY B CA 1
ATOM 7679 C C . GLY B 1 516 ? 13.09607 54.40523 -41.38493 1.000 30.15580 445 GLY B C 1
ATOM 7680 O O . GLY B 1 516 ? 12.86503 55.17850 -40.44542 1.000 29.43141 445 GLY B O 1
ATOM 7681 N N . ALA B 1 517 ? 13.32738 53.10697 -41.21444 1.000 30.94789 446 ALA B N 1
ATOM 7682 C CA . ALA B 1 517 ? 13.22073 52.47571 -39.90761 1.000 29.16068 446 ALA B CA 1
ATOM 7683 C C . ALA B 1 517 ? 14.34410 52.94077 -38.98140 1.000 27.45058 446 ALA B C 1
ATOM 7684 O O . ALA B 1 517 ? 15.37664 53.46622 -39.41272 1.000 28.22997 446 ALA B O 1
ATOM 7686 N N . SER B 1 518 ? 14.12553 52.74035 -37.68643 1.000 26.69752 447 SER B N 1
ATOM 7687 C CA . SER B 1 518 ? 15.05128 53.18390 -36.65623 1.000 26.87356 447 SER B CA 1
ATOM 7688 C C . SER B 1 518 ? 15.80490 51.97593 -36.10339 1.000 26.11162 447 SER B C 1
ATOM 7689 O O . SER B 1 518 ? 15.26750 51.25738 -35.25145 1.000 28.06922 447 SER B O 1
ATOM 7692 N N . PRO B 1 519 ? 17.03045 51.69846 -36.53955 1.000 27.11577 448 PRO B N 1
ATOM 7693 C CA . PRO B 1 519 ? 17.72346 50.49911 -36.05224 1.000 24.89113 448 PRO B CA 1
ATOM 7694 C C . PRO B 1 519 ? 18.08752 50.61390 -34.58200 1.000 25.04237 448 PRO B C 1
ATOM 7695 O O . PRO B 1 519 ? 18.15337 51.70295 -34.00513 1.000 25.30222 448 PRO B O 1
ATOM 7699 N N . VAL B 1 520 ? 18.34285 49.45860 -33.97483 1.000 22.89237 449 VAL B N 1
ATOM 7700 C CA . VAL B 1 520 ? 18.63009 49.37659 -32.54635 1.000 24.24352 449 VAL B CA 1
ATOM 7701 C C . VAL B 1 520 ? 20.01974 48.77447 -32.36443 1.000 23.11341 449 VAL B C 1
ATOM 7702 O O . VAL B 1 520 ? 20.29957 47.68317 -32.87460 1.000 23.95275 449 VAL B O 1
ATOM 7706 N N . VAL B 1 521 ? 20.88776 49.47993 -31.64123 1.000 25.28971 450 VAL B N 1
ATOM 7707 C CA . VAL B 1 521 ? 22.22147 48.98494 -31.29834 1.000 23.97202 450 VAL B CA 1
ATOM 7708 C C . VAL B 1 521 ? 22.17475 48.49698 -29.85544 1.000 23.63736 450 VAL B C 1
ATOM 7709 O O . VAL B 1 521 ? 21.84712 49.26593 -28.94345 1.000 25.87215 450 VAL B O 1
ATOM 7713 N N . GLN B 1 522 ? 22.49215 47.22337 -29.63913 1.000 24.28410 451 GLN B N 1
ATOM 7714 C CA . GLN B 1 522 ? 22.31568 46.57542 -28.34042 1.000 24.90477 451 GLN B CA 1
ATOM 7715 C C . GLN B 1 522 ? 23.66233 46.43930 -27.63664 1.000 24.10525 451 GLN B C 1
ATOM 7716 O O . GLN B 1 522 ? 24.58654 45.82476 -28.17385 1.000 22.55038 451 GLN B O 1
ATOM 7722 N N . LEU B 1 523 ? 23.75728 46.97544 -26.42359 1.000 24.96494 452 LEU B N 1
ATOM 7723 C CA . LEU B 1 523 ? 24.98164 46.86235 -25.64787 1.000 25.08848 452 LEU B CA 1
ATOM 7724 C C . LEU B 1 523 ? 24.98226 45.54295 -24.89525 1.000 25.77869 452 LEU B C 1
ATOM 7725 O O . LEU B 1 523 ? 23.97290 45.14418 -24.30163 1.000 25.67125 452 LEU B O 1
ATOM 7730 N N . VAL B 1 524 ? 26.12483 44.86207 -24.93916 1.000 23.08413 453 VAL B N 1
ATOM 7731 C CA . VAL B 1 524 ? 26.27852 43.50387 -24.43382 1.000 24.34732 453 VAL B CA 1
ATOM 7732 C C . VAL B 1 524 ? 27.63593 43.39867 -23.74278 1.000 25.79051 453 VAL B C 1
ATOM 7733 O O . VAL B 1 524 ? 28.67433 43.37405 -24.41272 1.000 24.15012 453 VAL B O 1
ATOM 7737 N N . GLN B 1 525 ? 27.63566 43.33883 -22.41671 1.000 25.89511 454 GLN B N 1
ATOM 7738 C CA . GLN B 1 525 ? 28.82547 42.93473 -21.67072 1.000 25.22733 454 GLN B CA 1
ATOM 7739 C C . GLN B 1 525 ? 28.91925 41.41509 -21.70796 1.000 26.03936 454 GLN B C 1
ATOM 7740 O O . GLN B 1 525 ? 27.98316 40.72928 -21.28200 1.000 28.99963 454 GLN B O 1
ATOM 7746 N N . TRP B 1 526 ? 30.01646 40.87604 -22.22947 1.000 24.03682 455 TRP B N 1
ATOM 7747 C CA . TRP B 1 526 ? 30.08497 39.43842 -22.45827 1.000 26.58124 455 TRP B CA 1
ATOM 7748 C C . TRP B 1 526 ? 31.34165 38.85229 -21.84443 1.000 24.45498 455 TRP B C 1
ATOM 7749 O O . TRP B 1 526 ? 32.29656 39.56147 -21.50959 1.000 24.93433 455 TRP B O 1
ATOM 7760 N N . ASP B 1 527 ? 31.31284 37.53281 -21.68640 1.000 24.28905 456 ASP B N 1
ATOM 7761 C CA . ASP B 1 527 ? 32.49330 36.75834 -21.30511 1.000 25.70187 456 ASP B CA 1
ATOM 7762 C C . ASP B 1 527 ? 32.24365 35.34750 -21.81103 1.000 25.42545 456 ASP B C 1
ATOM 7763 O O . ASP B 1 527 ? 31.12172 35.01136 -22.20073 1.000 22.83011 456 ASP B O 1
ATOM 7768 N N . THR B 1 528 ? 33.29165 34.53213 -21.82117 1.000 26.19778 457 THR B N 1
ATOM 7769 C CA . THR B 1 528 ? 33.16377 33.14892 -22.27701 1.000 25.51320 457 THR B CA 1
ATOM 7770 C C . THR B 1 528 ? 32.24351 32.35307 -21.35183 1.000 26.29942 457 THR B C 1
ATOM 7771 O O . THR B 1 528 ? 32.51657 32.27410 -20.14454 1.000 24.21403 457 THR B O 1
ATOM 7775 N N . PRO B 1 529 ? 31.15595 31.75925 -21.85376 1.000 26.39969 458 PRO B N 1
ATOM 7776 C CA . PRO B 1 529 ? 30.26534 30.99241 -20.96604 1.000 24.69924 458 PRO B CA 1
ATOM 7777 C C . PRO B 1 529 ? 30.94251 29.74022 -20.41299 1.000 27.62111 458 PRO B C 1
ATOM 7778 O O . PRO B 1 529 ? 31.89512 29.19700 -20.98869 1.000 25.39776 458 PRO B O 1
ATOM 7782 N N . THR B 1 530 ? 30.43394 29.28251 -19.26575 1.000 23.61150 459 THR B N 1
ATOM 7783 C CA . THR B 1 530 ? 30.85863 28.01885 -18.68034 1.000 23.94804 459 THR B CA 1
ATOM 7784 C C . THR B 1 530 ? 29.70038 27.02989 -18.64011 1.000 26.72345 459 THR B C 1
ATOM 7785 O O . THR B 1 530 ? 28.52616 27.41264 -18.67330 1.000 25.98246 459 THR B O 1
ATOM 7789 N N . LEU B 1 531 ? 30.04911 25.74637 -18.55979 1.000 24.80994 460 LEU B N 1
ATOM 7790 C CA . LEU B 1 531 ? 29.08004 24.65833 -18.47294 1.000 27.27783 460 LEU B CA 1
ATOM 7791 C C . LEU B 1 531 ? 29.18458 23.97887 -17.11244 1.000 27.55320 460 LEU B C 1
ATOM 7792 O O . LEU B 1 531 ? 30.25494 23.94906 -16.50382 1.000 27.97711 460 LEU B O 1
ATOM 7797 N N . SER B 1 532 ? 28.06847 23.41529 -16.63641 1.000 25.23704 461 SER B N 1
ATOM 7798 C CA . SER B 1 532 ? 28.10304 22.65525 -15.38887 1.000 28.24297 461 SER B CA 1
ATOM 7799 C C . SER B 1 532 ? 28.78495 21.30739 -15.54548 1.000 28.18926 461 SER B C 1
ATOM 7800 O O . SER B 1 532 ? 29.12813 20.68684 -14.53554 1.000 26.29918 461 SER B O 1
ATOM 7803 N N . LYS B 1 533 ? 28.98054 20.83229 -16.77450 1.000 27.22431 462 LYS B N 1
ATOM 7804 C CA . LYS B 1 533 ? 29.68011 19.57452 -16.99364 1.000 32.86669 462 LYS B CA 1
ATOM 7805 C C . LYS B 1 533 ? 30.32548 19.59605 -18.37256 1.000 33.51503 462 LYS B C 1
ATOM 7806 O O . LYS B 1 533 ? 29.79653 20.19315 -19.31415 1.000 33.54341 462 LYS B O 1
ATOM 7812 N N . THR B 1 534 ? 31.47887 18.94557 -18.48979 1.000 32.75885 463 THR B N 1
ATOM 7813 C CA . THR B 1 534 ? 32.27783 19.08104 -19.70047 1.000 31.56474 463 THR B CA 1
ATOM 7814 C C . THR B 1 534 ? 32.34667 17.80578 -20.51952 1.000 30.75645 463 THR B C 1
ATOM 7815 O O . THR B 1 534 ? 32.91438 17.82611 -21.61606 1.000 29.73249 463 THR B O 1
ATOM 7819 N N . SER B 1 535 ? 31.76698 16.70958 -20.03245 1.000 30.60497 464 SER B N 1
ATOM 7820 C CA . SER B 1 535 ? 31.71938 15.47344 -20.80060 1.000 33.15134 464 SER B CA 1
ATOM 7821 C C . SER B 1 535 ? 30.67341 14.52994 -20.21911 1.000 35.22568 464 SER B C 1
ATOM 7822 O O . SER B 1 535 ? 30.25108 14.66926 -19.06690 1.000 34.20191 464 SER B O 1
ATOM 7825 N N . ALA B 1 536 ? 30.27328 13.55667 -21.03926 1.000 34.21664 465 ALA B N 1
ATOM 7826 C CA . ALA B 1 536 ? 29.40332 12.46615 -20.61390 1.000 35.01886 465 ALA B CA 1
ATOM 7827 C C . ALA B 1 536 ? 29.60690 11.29576 -21.56235 1.000 39.18280 465 ALA B C 1
ATOM 7828 O O . ALA B 1 536 ? 30.07911 11.46513 -22.68740 1.000 37.08353 465 ALA B O 1
ATOM 7830 N N . ALA B 1 537 ? 29.25515 10.10106 -21.09273 1.000 42.29667 466 ALA B N 1
ATOM 7831 C CA . ALA B 1 537 ? 29.22534 8.93550 -21.96780 1.000 44.42304 466 ALA B CA 1
ATOM 7832 C C . ALA B 1 537 ? 27.91834 8.92444 -22.74770 1.000 46.16128 466 ALA B C 1
ATOM 7833 O O . ALA B 1 537 ? 26.83732 9.03721 -22.16235 1.000 46.93380 466 ALA B O 1
ATOM 7835 N N . ALA B 1 538 ? 28.01418 8.79535 -24.07306 1.000 45.66385 467 ALA B N 1
ATOM 7836 C CA . ALA B 1 538 ? 26.80798 8.83418 -24.89290 1.000 45.73848 467 ALA B CA 1
ATOM 7837 C C . ALA B 1 538 ? 25.86073 7.69238 -24.55105 1.000 51.50836 467 ALA B C 1
ATOM 7838 O O . ALA B 1 538 ? 24.64606 7.80941 -24.75237 1.000 54.41676 467 ALA B O 1
ATOM 7840 N N . SER B 1 539 ? 26.39417 6.58585 -24.03196 1.000 52.87076 468 SER B N 1
ATOM 7841 C CA . SER B 1 539 ? 25.54122 5.48199 -23.60417 1.000 56.76050 468 SER B CA 1
ATOM 7842 C C . SER B 1 539 ? 24.60510 5.91029 -22.48050 1.000 56.05262 468 SER B C 1
ATOM 7843 O O . SER B 1 539 ? 23.43876 5.50664 -22.44734 1.000 57.64430 468 SER B O 1
ATOM 7846 N N . SER B 1 540 ? 25.09407 6.74598 -21.56223 1.000 58.64531 469 SER B N 1
ATOM 7847 C CA . SER B 1 540 ? 24.37488 7.07921 -20.33986 1.000 59.00770 469 SER B CA 1
ATOM 7848 C C . SER B 1 540 ? 23.24252 8.07564 -20.54626 1.000 61.61101 469 SER B C 1
ATOM 7849 O O . SER B 1 540 ? 22.51187 8.35207 -19.58845 1.000 66.40889 469 SER B O 1
ATOM 7852 N N . ILE B 1 541 ? 23.07554 8.63041 -21.74414 1.000 57.53151 470 ILE B N 1
ATOM 7853 C CA . ILE B 1 541 ? 22.05990 9.65988 -21.93145 1.000 59.05679 470 ILE B CA 1
ATOM 7854 C C . ILE B 1 541 ? 21.34820 9.45435 -23.26648 1.000 58.36779 470 ILE B C 1
ATOM 7855 O O . ILE B 1 541 ? 20.88156 10.40859 -23.90054 1.000 58.49774 470 ILE B O 1
ATOM 7860 N N . SER B 1 542 ? 21.23358 8.19980 -23.68982 1.000 58.95682 471 SER B N 1
ATOM 7861 C CA . SER B 1 542 ? 20.51123 7.87220 -24.90850 1.000 59.31071 471 SER B CA 1
ATOM 7862 C C . SER B 1 542 ? 19.04031 7.64711 -24.59283 1.000 59.02499 471 SER B C 1
ATOM 7863 O O . SER B 1 542 ? 18.69427 7.07094 -23.55665 1.000 55.57042 471 SER B O 1
ATOM 7866 N N . GLY B 1 543 ? 18.18004 8.11833 -25.49246 1.000 57.37820 472 GLY B N 1
ATOM 7867 C CA . GLY B 1 543 ? 16.73991 8.05578 -25.31706 1.000 52.14595 472 GLY B CA 1
ATOM 7868 C C . GLY B 1 543 ? 16.05044 9.40348 -25.24598 1.000 51.35101 472 GLY B C 1
ATOM 7869 O O . GLY B 1 543 ? 14.81221 9.44401 -25.21377 1.000 49.92702 472 GLY B O 1
ATOM 7870 N N . SER B 1 544 ? 16.78620 10.51092 -25.23157 1.000 48.86763 473 SER B N 1
ATOM 7871 C CA . SER B 1 544 ? 16.19589 11.83864 -25.08960 1.000 43.41472 473 SER B CA 1
ATOM 7872 C C . SER B 1 544 ? 17.25600 12.86403 -25.47086 1.000 40.91044 473 SER B C 1
ATOM 7873 O O . SER B 1 544 ? 18.40515 12.51815 -25.75710 1.000 39.05835 473 SER B O 1
ATOM 7876 N N . ASP B 1 545 ? 16.86135 14.13353 -25.46696 1.000 36.39059 474 ASP B N 1
ATOM 7877 C CA . ASP B 1 545 ? 17.81617 15.21196 -25.65362 1.000 33.00606 474 ASP B CA 1
ATOM 7878 C C . ASP B 1 545 ? 18.76717 15.28098 -24.45906 1.000 32.96255 474 ASP B C 1
ATOM 7879 O O . ASP B 1 545 ? 18.44290 14.85403 -23.34604 1.000 32.34261 474 ASP B O 1
ATOM 7884 N N . LEU B 1 546 ? 19.95507 15.83016 -24.69470 1.000 30.69589 475 LEU B N 1
ATOM 7885 C CA . LEU B 1 546 ? 20.92516 16.06754 -23.63287 1.000 31.18112 475 LEU B CA 1
ATOM 7886 C C . LEU B 1 546 ? 20.89898 17.55566 -23.30875 1.000 29.64202 475 LEU B C 1
ATOM 7887 O O . LEU B 1 546 ? 21.29362 18.38217 -24.13983 1.000 29.56398 475 LEU B O 1
ATOM 7892 N N . SER B 1 547 ? 20.42777 17.89465 -22.10733 1.000 26.26705 476 SER B N 1
ATOM 7893 C CA . SER B 1 547 ? 20.41193 19.26993 -21.62247 1.000 25.75129 476 SER B CA 1
ATOM 7894 C C . SER B 1 547 ? 21.61932 19.49254 -20.71762 1.000 28.21095 476 SER B C 1
ATOM 7895 O O . SER B 1 547 ? 21.81869 18.74043 -19.76206 1.000 27.21366 476 SER B O 1
ATOM 7898 N N . ILE B 1 548 ? 22.41115 20.52266 -21.01338 1.000 25.73921 477 ILE B N 1
ATOM 7899 C CA . ILE B 1 548 ? 23.60180 20.84549 -20.21973 1.000 24.18657 477 ILE B CA 1
ATOM 7900 C C . ILE B 1 548 ? 23.45663 22.22239 -19.58638 1.000 25.82626 477 ILE B C 1
ATOM 7901 O O . ILE B 1 548 ? 23.50690 23.23219 -20.30186 1.000 26.19037 477 ILE B O 1
ATOM 7906 N N . PRO B 1 549 ? 23.28980 22.31766 -18.26842 1.000 25.80771 478 PRO B N 1
ATOM 7907 C CA . PRO B 1 549 ? 23.19445 23.63567 -17.62678 1.000 25.74144 478 PRO B CA 1
ATOM 7908 C C . PRO B 1 549 ? 24.38729 24.51876 -17.97360 1.000 26.15123 478 PRO B C 1
ATOM 7909 O O . PRO B 1 549 ? 25.53387 24.06704 -17.99610 1.000 26.20861 478 PRO B O 1
ATOM 7913 N N . ILE B 1 550 ? 24.10262 25.78718 -18.26667 1.000 23.89589 479 ILE B N 1
ATOM 7914 C CA . ILE B 1 550 ? 25.10842 26.73722 -18.72600 1.000 26.51935 479 ILE B CA 1
ATOM 7915 C C . ILE B 1 550 ? 25.00025 28.00706 -17.89591 1.000 26.31778 479 ILE B C 1
ATOM 7916 O O . ILE B 1 550 ? 23.91507 28.38206 -17.43463 1.000 23.90527 479 ILE B O 1
ATOM 7921 N N . THR B 1 551 ? 26.14380 28.66297 -17.69066 1.000 24.22496 480 THR B N 1
ATOM 7922 C CA . THR B 1 551 ? 26.17410 30.02906 -17.17558 1.000 23.87684 480 THR B CA 1
ATOM 7923 C C . THR B 1 551 ? 26.35235 30.94929 -18.38831 1.000 25.20137 480 THR B C 1
ATOM 7924 O O . THR B 1 551 ? 27.46550 31.11591 -18.89488 1.000 23.32381 480 THR B O 1
ATOM 7928 N N . TRP B 1 552 ? 25.24148 31.51802 -18.87395 1.000 26.23283 481 TRP B N 1
ATOM 7929 C CA . TRP B 1 552 ? 25.31074 32.52759 -19.92491 1.000 27.52586 481 TRP B CA 1
ATOM 7930 C C . TRP B 1 552 ? 26.04930 33.75852 -19.42037 1.000 27.99854 481 TRP B C 1
ATOM 7931 O O . TRP B 1 552 ? 25.88840 34.16926 -18.26784 1.000 24.74512 481 TRP B O 1
ATOM 7942 N N . LYS B 1 553 ? 26.83079 34.38182 -20.31356 1.000 25.36868 482 LYS B N 1
ATOM 7943 C CA . LYS B 1 553 ? 27.61034 35.57452 -19.96886 1.000 26.90505 482 LYS B CA 1
ATOM 7944 C C . LYS B 1 553 ? 27.54236 36.53145 -21.15915 1.000 25.13764 482 LYS B C 1
ATOM 7945 O O . LYS B 1 553 ? 28.44294 36.57629 -22.00502 1.000 22.46773 482 LYS B O 1
ATOM 7951 N N . GLY B 1 554 ? 26.45611 37.30221 -21.20405 1.000 25.92638 483 GLY B N 1
ATOM 7952 C CA . GLY B 1 554 ? 26.16688 38.19821 -22.30148 1.000 24.51448 483 GLY B CA 1
ATOM 7953 C C . GLY B 1 554 ? 24.83161 37.89152 -22.94543 1.000 27.76750 483 GLY B C 1
ATOM 7954 O O . GLY B 1 554 ? 23.79311 37.87550 -22.27912 1.000 24.74467 483 GLY B O 1
ATOM 7955 N N . LEU B 1 555 ? 24.84619 37.65733 -24.24144 1.000 27.34386 484 LEU B N 1
ATOM 7956 C CA . LEU B 1 555 ? 23.63821 37.26120 -24.95556 1.000 28.50485 484 LEU B CA 1
ATOM 7957 C C . LEU B 1 555 ? 23.30311 35.81356 -24.61359 1.000 27.01849 484 LEU B C 1
ATOM 7958 O O . LEU B 1 555 ? 24.14809 34.92690 -24.81766 1.000 26.17375 484 LEU B O 1
ATOM 7963 N N . PRO B 1 556 ? 22.10254 35.51790 -24.09866 1.000 27.97639 485 PRO B N 1
ATOM 7964 C CA . PRO B 1 556 ? 21.70645 34.13602 -23.80003 1.000 25.38281 485 PRO B CA 1
ATOM 7965 C C . PRO B 1 556 ? 21.23003 33.37009 -25.03606 1.000 28.58262 485 PRO B C 1
ATOM 7966 O O . PRO B 1 556 ? 20.13849 32.79180 -25.04988 1.000 31.07642 485 PRO B O 1
ATOM 7970 N N . LYS B 1 557 ? 22.02681 33.41396 -26.10464 1.000 27.95402 486 LYS B N 1
ATOM 7971 C CA . LYS B 1 557 ? 21.70598 32.76779 -27.37017 1.000 27.01246 486 LYS B CA 1
ATOM 7972 C C . LYS B 1 557 ? 22.88925 31.90146 -27.77134 1.000 27.00753 486 LYS B C 1
ATOM 7973 O O . LYS B 1 557 ? 24.03759 32.24260 -27.50278 1.000 26.96429 486 LYS B O 1
ATOM 7979 N N . LEU B 1 558 ? 22.60279 30.80108 -28.44965 1.000 27.92247 487 LEU B N 1
ATOM 7980 C CA . LEU B 1 558 ? 23.62258 29.96939 -29.07512 1.000 27.18501 487 LEU B CA 1
ATOM 7981 C C . LEU B 1 558 ? 23.75865 30.36852 -30.53786 1.000 26.84989 487 LEU B C 1
ATOM 7982 O O . LEU B 1 558 ? 22.74701 30.48221 -31.23447 1.000 26.58008 487 LEU B O 1
ATOM 7987 N N . ALA B 1 559 ? 25.00534 30.59506 -31.00080 1.000 26.01699 488 ALA B N 1
ATOM 7988 C CA . ALA B 1 559 ? 25.22637 30.88560 -32.41931 1.000 23.78275 488 ALA B CA 1
ATOM 7989 C C . ALA B 1 559 ? 25.28472 29.60879 -33.25615 1.000 28.27085 488 ALA B C 1
ATOM 7990 O O . ALA B 1 559 ? 24.62973 29.51857 -34.30211 1.000 25.06543 488 ALA B O 1
ATOM 7992 N N . THR B 1 560 ? 26.06660 28.61821 -32.82666 1.000 24.22750 489 THR B N 1
ATOM 7993 C CA . THR B 1 560 ? 26.11319 27.33607 -33.52811 1.000 23.88449 489 THR B CA 1
ATOM 7994 C C . THR B 1 560 ? 26.85743 26.33179 -32.65666 1.000 24.19671 489 THR B C 1
ATOM 7995 O O . THR B 1 560 ? 27.29778 26.65038 -31.54594 1.000 23.92170 489 THR B O 1
ATOM 7999 N N . VAL B 1 561 ? 26.96656 25.09895 -33.15277 1.000 22.87411 490 VAL B N 1
ATOM 8000 C CA . VAL B 1 561 ? 27.74381 24.05763 -32.48506 1.000 23.84264 490 VAL B CA 1
ATOM 8001 C C . VAL B 1 561 ? 28.61080 23.35437 -33.51788 1.000 24.28614 490 VAL B C 1
ATOM 8002 O O . VAL B 1 561 ? 28.09120 22.82769 -34.50391 1.000 23.51483 490 VAL B O 1
ATOM 8006 N N . LYS B 1 562 ? 29.92396 23.32687 -33.28098 1.000 23.60078 491 LYS B N 1
ATOM 8007 C CA . LYS B 1 562 ? 30.82529 22.48751 -34.06377 1.000 24.95414 491 LYS B CA 1
ATOM 8008 C C . LYS B 1 562 ? 30.82025 21.06814 -33.50512 1.000 27.32838 491 LYS B C 1
ATOM 8009 O O . LYS B 1 562 ? 30.72011 20.85752 -32.29060 1.000 27.08552 491 LYS B O 1
ATOM 8015 N N . ALA B 1 563 ? 30.94921 20.08327 -34.39198 1.000 26.25892 492 ALA B N 1
ATOM 8016 C CA . ALA B 1 563 ? 30.95342 18.68684 -33.95929 1.000 26.58084 492 ALA B CA 1
ATOM 8017 C C . ALA B 1 563 ? 32.00181 17.91582 -34.74697 1.000 25.62914 492 ALA B C 1
ATOM 8018 O O . ALA B 1 563 ? 31.86696 17.73309 -35.96061 1.000 26.48725 492 ALA B O 1
ATOM 8020 N N . LEU B 1 564 ? 33.03184 17.44984 -34.04233 1.000 25.69026 493 LEU B N 1
ATOM 8021 C CA . LEU B 1 564 ? 34.20358 16.81956 -34.63564 1.000 28.19163 493 LEU B CA 1
ATOM 8022 C C . LEU B 1 564 ? 34.46351 15.49771 -33.92135 1.000 29.28732 493 LEU B C 1
ATOM 8023 O O . LEU B 1 564 ? 34.58638 15.46893 -32.69313 1.000 28.97521 493 LEU B O 1
ATOM 8028 N N . LEU B 1 565 ? 34.52203 14.40356 -34.67543 1.000 32.89961 494 LEU B N 1
ATOM 8029 C CA . LEU B 1 565 ? 34.92478 13.14416 -34.06894 1.000 33.53859 494 LEU B CA 1
ATOM 8030 C C . LEU B 1 565 ? 36.40987 13.17896 -33.71966 1.000 35.85456 494 LEU B C 1
ATOM 8031 O O . LEU B 1 565 ? 37.16593 14.06696 -34.13603 1.000 34.72361 494 LEU B O 1
ATOM 8036 N N . ASN B 1 566 ? 36.82601 12.16205 -32.96587 1.000 40.13817 495 ASN B N 1
ATOM 8037 C CA . ASN B 1 566 ? 38.18824 12.11251 -32.44400 1.000 41.36102 495 ASN B CA 1
ATOM 8038 C C . ASN B 1 566 ? 39.22564 12.10340 -33.56460 1.000 38.91276 495 ASN B C 1
ATOM 8039 O O . ASN B 1 566 ? 40.22958 12.81937 -33.49483 1.000 41.63454 495 ASN B O 1
ATOM 8044 N N . ASN B 1 567 ? 38.99615 11.31659 -34.61212 1.000 41.33624 496 ASN B N 1
ATOM 8045 C CA . ASN B 1 567 ? 39.95403 11.21401 -35.70835 1.000 41.66315 496 ASN B CA 1
ATOM 8046 C C . ASN B 1 567 ? 39.90346 12.39164 -36.67966 1.000 40.33607 496 ASN B C 1
ATOM 8047 O O . ASN B 1 567 ? 40.68407 12.41373 -37.63199 1.000 39.79521 496 ASN B O 1
ATOM 8052 N N . GLY B 1 568 ? 39.01629 13.36564 -36.47716 1.000 37.48489 497 GLY B N 1
ATOM 8053 C CA . GLY B 1 568 ? 38.95926 14.55074 -37.31432 1.000 37.32037 497 GLY B CA 1
ATOM 8054 C C . GLY B 1 568 ? 37.82860 14.57314 -38.32739 1.000 37.54153 497 GLY B C 1
ATOM 8055 O O . GLY B 1 568 ? 37.56517 15.63278 -38.91124 1.000 35.29703 497 GLY B O 1
ATOM 8056 N N . THR B 1 569 ? 37.16787 13.44477 -38.56838 1.000 36.63751 498 THR B N 1
ATOM 8057 C CA . THR B 1 569 ? 36.00967 13.42137 -39.45283 1.000 34.86092 498 THR B CA 1
ATOM 8058 C C . THR B 1 569 ? 34.85631 14.20951 -38.83296 1.000 34.14941 498 THR B C 1
ATOM 8059 O O . THR B 1 569 ? 34.67965 14.21925 -37.60791 1.000 30.51333 498 THR B O 1
ATOM 8063 N N . TYR B 1 570 ? 34.07624 14.88460 -39.68093 1.000 32.49370 499 TYR B N 1
ATOM 8064 C CA . TYR B 1 570 ? 32.92033 15.63216 -39.19325 1.000 29.68228 499 TYR B CA 1
ATOM 8065 C C . TYR B 1 570 ? 31.87032 14.66856 -38.64899 1.000 29.13610 499 TYR B C 1
ATOM 8066 O O . TYR B 1 570 ? 31.71096 13.54643 -39.13993 1.000 29.39984 499 TYR B O 1
ATOM 8075 N N . LEU B 1 571 ? 31.15840 15.10473 -37.61038 1.000 26.57988 500 LEU B N 1
ATOM 8076 C CA . LEU B 1 571 ? 30.05659 14.28480 -37.11494 1.000 29.76735 500 LEU B CA 1
ATOM 8077 C C . LEU B 1 571 ? 28.95725 14.14449 -38.16343 1.000 28.28256 500 LEU B C 1
ATOM 8078 O O . LEU B 1 571 ? 28.46338 13.03844 -38.40716 1.000 29.57559 500 LEU B O 1
ATOM 8083 N N . VAL B 1 572 ? 28.56213 15.24439 -38.80483 1.000 29.13840 501 VAL B N 1
ATOM 8084 C CA . VAL B 1 572 ? 27.54557 15.20836 -39.85229 1.000 26.54389 501 VAL B CA 1
ATOM 8085 C C . VAL B 1 572 ? 27.90666 16.20453 -40.94163 1.000 27.67768 501 VAL B C 1
ATOM 8086 O O . VAL B 1 572 ? 28.66038 17.15446 -40.71821 1.000 28.68658 501 VAL B O 1
ATOM 8090 N N . ASP B 1 573 ? 27.32738 15.99149 -42.12849 1.000 27.75592 502 ASP B N 1
ATOM 8091 C CA . ASP B 1 573 ? 27.32117 16.98009 -43.20594 1.000 29.01020 502 ASP B CA 1
ATOM 8092 C C . ASP B 1 573 ? 28.74917 17.39347 -43.59589 1.000 27.62116 502 ASP B C 1
ATOM 8093 O O . ASP B 1 573 ? 29.15197 18.54310 -43.44138 1.000 27.09747 502 ASP B O 1
ATOM 8098 N N . ASP B 1 574 ? 29.49525 16.41837 -44.12954 1.000 30.08765 503 ASP B N 1
ATOM 8099 C CA . ASP B 1 574 ? 30.85368 16.60420 -44.65982 1.000 35.73825 503 ASP B CA 1
ATOM 8100 C C . ASP B 1 574 ? 31.05761 17.87087 -45.47712 1.000 33.10476 503 ASP B C 1
ATOM 8101 O O . ASP B 1 574 ? 32.15718 18.43457 -45.50145 1.000 31.05008 503 ASP B O 1
ATOM 8106 N N . PHE B 1 575 ? 30.01550 18.27229 -46.20326 1.000 28.65650 504 PHE B N 1
ATOM 8107 C CA . PHE B 1 575 ? 30.09519 19.33542 -47.18624 1.000 25.49295 504 PHE B CA 1
ATOM 8108 C C . PHE B 1 575 ? 30.27070 20.70656 -46.56003 1.000 25.05074 504 PHE B C 1
ATOM 8109 O O . PHE B 1 575 ? 30.57561 21.65308 -47.28741 1.000 25.15864 504 PHE B O 1
ATOM 8117 N N . THR B 1 576 ? 30.09014 20.84636 -45.24372 1.000 26.53193 505 THR B N 1
ATOM 8118 C CA . THR B 1 576 ? 30.39539 22.12378 -44.60635 1.000 24.24716 505 THR B CA 1
ATOM 8119 C C . THR B 1 576 ? 31.88553 22.44251 -44.61575 1.000 24.42951 505 THR B C 1
ATOM 8120 O O . THR B 1 576 ? 32.25562 23.55898 -44.23937 1.000 24.21921 505 THR B O 1
ATOM 8124 N N . GLN B 1 577 ? 32.74005 21.50153 -45.02668 1.000 24.85936 506 GLN B N 1
ATOM 8125 C CA . GLN B 1 577 ? 34.17362 21.78033 -45.10532 1.000 25.13349 506 GLN B CA 1
ATOM 8126 C C . GLN B 1 577 ? 34.48420 22.93424 -46.05428 1.000 25.29209 506 GLN B C 1
ATOM 8127 O O . GLN B 1 577 ? 35.57561 23.51525 -45.97834 1.000 25.44659 506 GLN B O 1
ATOM 8133 N N . TRP B 1 578 ? 33.54855 23.27353 -46.94681 1.000 25.31112 507 TRP B N 1
ATOM 8134 C CA . TRP B 1 578 ? 33.67921 24.39791 -47.86638 1.000 25.48027 507 TRP B CA 1
ATOM 8135 C C . TRP B 1 578 ? 33.03131 25.67626 -47.34809 1.000 25.40492 507 TRP B C 1
ATOM 8136 O O . TRP B 1 578 ? 32.95375 26.65656 -48.09420 1.000 25.18705 507 TRP B O 1
ATOM 8147 N N . PHE B 1 579 ? 32.58627 25.70333 -46.08591 1.000 24.51097 508 PHE B N 1
ATOM 8148 C CA . PHE B 1 579 ? 31.79874 26.82001 -45.57603 1.000 24.69416 508 PHE B CA 1
ATOM 8149 C C . PHE B 1 579 ? 32.63527 27.81048 -44.76233 1.000 25.26353 508 PHE B C 1
ATOM 8150 O O . PHE B 1 579 ? 32.07408 28.60664 -44.00279 1.000 26.02517 508 PHE B O 1
ATOM 8158 N N . GLY B 1 580 ? 33.95815 27.78078 -44.89788 1.000 24.21366 509 GLY B N 1
ATOM 8159 C CA . GLY B 1 580 ? 34.80680 28.78044 -44.28219 1.000 25.17589 509 GLY B CA 1
ATOM 8160 C C . GLY B 1 580 ? 35.03567 28.59799 -42.78603 1.000 26.18301 509 GLY B C 1
ATOM 8161 O O . GLY B 1 580 ? 34.57373 27.63285 -42.17264 1.000 25.07618 509 GLY B O 1
ATOM 8162 N N . PRO B 1 581 ? 35.75712 29.53841 -42.16910 1.000 25.60593 510 PRO B N 1
ATOM 8163 C CA . PRO B 1 581 ? 36.15634 29.35242 -40.76000 1.000 25.41006 510 PRO B CA 1
ATOM 8164 C C . PRO B 1 581 ? 34.99823 29.16689 -39.78662 1.000 25.55073 510 PRO B C 1
ATOM 8165 O O . PRO B 1 581 ? 35.15318 28.45722 -38.78212 1.000 23.54534 510 PRO B O 1
ATOM 8169 N N . PHE B 1 582 ? 33.84398 29.78283 -40.03712 1.000 24.10051 511 PHE B N 1
ATOM 8170 C CA . PHE B 1 582 ? 32.73606 29.73455 -39.09423 1.000 22.55676 511 PHE B CA 1
ATOM 8171 C C . PHE B 1 582 ? 31.67325 28.72806 -39.48504 1.000 24.37523 511 PHE B C 1
ATOM 8172 O O . PHE B 1 582 ? 30.69306 28.58362 -38.75416 1.000 24.97478 511 PHE B O 1
ATOM 8180 N N . GLY B 1 583 ? 31.86116 28.01280 -40.60479 1.000 23.65784 512 GLY B N 1
ATOM 8181 C CA . GLY B 1 583 ? 30.90016 27.02944 -41.06720 1.000 22.82918 512 GLY B CA 1
ATOM 8182 C C . GLY B 1 583 ? 31.38191 25.58934 -41.06619 1.000 23.06851 512 GLY B C 1
ATOM 8183 O O . GLY B 1 583 ? 30.56445 24.67718 -40.91827 1.000 23.03610 512 GLY B O 1
ATOM 8184 N N . GLU B 1 584 ? 32.69232 25.36568 -41.21324 1.000 23.35342 513 GLU B N 1
ATOM 8185 C CA . GLU B 1 584 ? 33.22481 24.00627 -41.30590 1.000 23.66094 513 GLU B CA 1
ATOM 8186 C C . GLU B 1 584 ? 32.93974 23.20180 -40.03516 1.000 24.22301 513 GLU B C 1
ATOM 8187 O O . GLU B 1 584 ? 33.25118 23.63563 -38.91818 1.000 24.60450 513 GLU B O 1
ATOM 8193 N N . ALA B 1 585 ? 32.34923 22.01550 -40.21637 1.000 25.18461 514 ALA B N 1
ATOM 8194 C CA . ALA B 1 585 ? 32.02733 21.06765 -39.14848 1.000 23.53574 514 ALA B CA 1
ATOM 8195 C C . ALA B 1 585 ? 30.93005 21.57965 -38.22723 1.000 23.60517 514 ALA B C 1
ATOM 8196 O O . ALA B 1 585 ? 30.71938 21.02281 -37.14410 1.000 24.20479 514 ALA B O 1
ATOM 8198 N N . ARG B 1 586 ? 30.21955 22.61650 -38.62982 1.000 23.42199 515 ARG B N 1
ATOM 8199 C CA . ARG B 1 586 ? 29.11420 23.13115 -37.84191 1.000 24.84266 515 ARG B CA 1
ATOM 8200 C C . ARG B 1 586 ? 27.83247 22.35312 -38.13596 1.000 22.86831 515 ARG B C 1
ATOM 8201 O O . ARG B 1 586 ? 27.64193 21.80567 -39.22982 1.000 22.87240 515 ARG B O 1
ATOM 8209 N N . THR B 1 587 ? 26.95311 22.29879 -37.13240 1.000 24.37077 516 THR B N 1
ATOM 8210 C CA . THR B 1 587 ? 25.70888 21.54105 -37.19466 1.000 23.03863 516 THR B CA 1
ATOM 8211 C C . THR B 1 587 ? 24.50852 22.48599 -37.14736 1.000 24.48734 516 THR B C 1
ATOM 8212 O O . THR B 1 587 ? 24.65611 23.70833 -37.15841 1.000 26.31788 516 THR B O 1
ATOM 8216 N N . THR B 1 588 ? 23.30235 21.91461 -37.10190 1.000 24.36767 517 THR B N 1
ATOM 8217 C CA . THR B 1 588 ? 22.09195 22.64009 -37.46773 1.000 22.99533 517 THR B CA 1
ATOM 8218 C C . THR B 1 588 ? 21.15026 22.82936 -36.28296 1.000 24.16299 517 THR B C 1
ATOM 8219 O O . THR B 1 588 ? 20.83219 21.87418 -35.57049 1.000 23.62483 517 THR B O 1
ATOM 8223 N N . TYR B 1 589 ? 20.69821 24.06910 -36.10799 1.000 22.20959 518 TYR B N 1
ATOM 8224 C CA . TYR B 1 589 ? 19.67841 24.43296 -35.13459 1.000 24.03142 518 TYR B CA 1
ATOM 8225 C C . TYR B 1 589 ? 18.45707 23.52235 -35.22602 1.000 27.15848 518 TYR B C 1
ATOM 8226 O O . TYR B 1 589 ? 17.99254 23.18190 -36.31938 1.000 24.14725 518 TYR B O 1
ATOM 8235 N N . SER B 1 590 ? 17.95419 23.12375 -34.05275 1.000 26.23120 519 SER B N 1
ATOM 8236 C CA . SER B 1 590 ? 16.76591 22.28666 -33.86874 1.000 27.98687 519 SER B CA 1
ATOM 8237 C C . SER B 1 590 ? 17.00930 20.82745 -34.24589 1.000 29.69936 519 SER B C 1
ATOM 8238 O O . SER B 1 590 ? 16.60853 19.92769 -33.50273 1.000 33.24068 519 SER B O 1
ATOM 8241 N N . ASN B 1 591 ? 17.66991 20.56865 -35.37733 1.000 31.04839 520 ASN B N 1
ATOM 8242 C CA . ASN B 1 591 ? 17.96596 19.18612 -35.75550 1.000 30.81882 520 ASN B CA 1
ATOM 8243 C C . ASN B 1 591 ? 19.03778 18.57879 -34.86254 1.000 29.25288 520 ASN B C 1
ATOM 8244 O O . ASN B 1 591 ? 18.88165 17.45489 -34.37152 1.000 31.43107 520 ASN B O 1
ATOM 8249 N N . GLN B 1 592 ? 20.13970 19.29372 -34.66239 1.000 28.33902 521 GLN B N 1
ATOM 8250 C CA . GLN B 1 592 ? 21.24355 18.78453 -33.85855 1.000 28.64835 521 GLN B CA 1
ATOM 8251 C C . GLN B 1 592 ? 21.36373 19.44926 -32.50359 1.000 25.42471 521 GLN B C 1
ATOM 8252 O O . GLN B 1 592 ? 21.85301 18.81537 -31.56336 1.000 27.18082 521 GLN B O 1
ATOM 8258 N N . TRP B 1 593 ? 20.97284 20.71330 -32.38394 1.000 23.57911 522 TRP B N 1
ATOM 8259 C CA . TRP B 1 593 ? 21.27338 21.45328 -31.17051 1.000 24.06663 522 TRP B CA 1
ATOM 8260 C C . TRP B 1 593 ? 20.16902 22.47174 -30.91254 1.000 27.07364 522 TRP B C 1
ATOM 8261 O O . TRP B 1 593 ? 19.39861 22.82356 -31.80963 1.000 25.13450 522 TRP B O 1
ATOM 8272 N N . ASN B 1 594 ? 20.08678 22.91395 -29.65956 1.000 26.25473 523 ASN B N 1
ATOM 8273 C CA . ASN B 1 594 ? 19.11985 23.91335 -29.21141 1.000 24.65576 523 ASN B CA 1
ATOM 8274 C C . ASN B 1 594 ? 19.62709 24.54356 -27.91172 1.000 26.71398 523 ASN B C 1
ATOM 8275 O O . ASN B 1 594 ? 20.75998 24.29600 -27.47938 1.000 23.95059 523 ASN B O 1
ATOM 8280 N N . TRP B 1 595 ? 18.79040 25.38132 -27.29820 1.000 25.70231 524 TRP B N 1
ATOM 8281 C CA . TRP B 1 595 ? 19.10831 26.03497 -26.02981 1.000 26.98213 524 TRP B CA 1
ATOM 8282 C C . TRP B 1 595 ? 17.81404 26.53797 -25.41489 1.000 28.70022 524 TRP B C 1
ATOM 8283 O O . TRP B 1 595 ? 16.77873 26.61454 -26.08019 1.000 25.91555 524 TRP B O 1
ATOM 8294 N N . ASP B 1 596 ? 17.87480 26.84635 -24.12325 1.000 27.76920 525 ASP B N 1
ATOM 8295 C CA . ASP B 1 596 ? 16.74623 27.51834 -23.50132 1.000 28.89003 525 ASP B CA 1
ATOM 8296 C C . ASP B 1 596 ? 17.29258 28.44769 -22.43280 1.000 30.88473 525 ASP B C 1
ATOM 8297 O O . ASP B 1 596 ? 18.43153 28.90998 -22.55328 1.000 27.47819 525 ASP B O 1
ATOM 8302 N N . ASP B 1 597 ? 16.50485 28.73656 -21.39747 1.000 26.56965 526 ASP B N 1
ATOM 8303 C CA . ASP B 1 597 ? 16.92772 29.76077 -20.45137 1.000 29.19992 526 ASP B CA 1
ATOM 8304 C C . ASP B 1 597 ? 18.08595 29.29979 -19.58654 1.000 26.55856 526 ASP B C 1
ATOM 8305 O O . ASP B 1 597 ? 18.87550 30.13236 -19.12571 1.000 26.97173 526 ASP B O 1
ATOM 8310 N N . LYS B 1 598 ? 18.22192 27.99041 -19.37964 1.000 23.82680 527 LYS B N 1
ATOM 8311 C CA . LYS B 1 598 ? 19.19578 27.47230 -18.43542 1.000 26.49997 527 LYS B CA 1
ATOM 8312 C C . LYS B 1 598 ? 20.15443 26.45012 -19.03700 1.000 26.16255 527 LYS B C 1
ATOM 8313 O O . LYS B 1 598 ? 21.11094 26.06306 -18.35786 1.000 25.25175 527 LYS B O 1
ATOM 8319 N N . ASN B 1 599 ? 19.96485 26.04355 -20.29432 1.000 24.94677 528 ASN B N 1
ATOM 8320 C CA . ASN B 1 599 ? 20.72736 24.95196 -20.87920 1.000 25.85691 528 ASN B CA 1
ATOM 8321 C C . ASN B 1 599 ? 21.06675 25.21354 -22.34346 1.000 25.75752 528 ASN B C 1
ATOM 8322 O O . ASN B 1 599 ? 20.37034 25.95055 -23.05103 1.000 23.03764 528 ASN B O 1
ATOM 8327 N N . VAL B 1 600 ? 22.16254 24.59605 -22.78446 1.000 24.32744 529 VAL B N 1
ATOM 8328 C CA . VAL B 1 600 ? 22.38399 24.30506 -24.19309 1.000 22.67247 529 VAL B CA 1
ATOM 8329 C C . VAL B 1 600 ? 21.99780 22.84957 -24.36261 1.000 23.89274 529 VAL B C 1
ATOM 8330 O O . VAL B 1 600 ? 22.03712 22.06354 -23.41003 1.000 27.92438 529 VAL B O 1
ATOM 8334 N N . ILE B 1 601 ? 21.59260 22.47442 -25.56788 1.000 22.75884 530 ILE B N 1
ATOM 8335 C CA . ILE B 1 601 ? 20.97365 21.16867 -25.76735 1.000 23.20353 530 ILE B CA 1
ATOM 8336 C C . ILE B 1 601 ? 21.55797 20.51154 -27.00801 1.000 23.09320 530 ILE B C 1
ATOM 8337 O O . ILE B 1 601 ? 21.66887 21.14707 -28.06050 1.000 22.66267 530 ILE B O 1
ATOM 8342 N N . LEU B 1 602 ? 21.93224 19.24367 -26.87517 1.000 26.38566 531 LEU B N 1
ATOM 8343 C CA . LEU B 1 602 ? 22.21782 18.35882 -27.99438 1.000 25.72454 531 LEU B CA 1
ATOM 8344 C C . LEU B 1 602 ? 21.06937 17.36604 -28.10983 1.000 27.97738 531 LEU B C 1
ATOM 8345 O O . LEU B 1 602 ? 20.65250 16.77916 -27.10593 1.000 30.24060 531 LEU B O 1
ATOM 8350 N N . THR B 1 603 ? 20.53714 17.20256 -29.32031 1.000 29.58963 532 THR B N 1
ATOM 8351 C CA . THR B 1 603 ? 19.32775 16.41103 -29.48936 1.000 30.41579 532 THR B CA 1
ATOM 8352 C C . THR B 1 603 ? 19.63461 14.91585 -29.44628 1.000 31.49842 532 THR B C 1
ATOM 8353 O O . THR B 1 603 ? 20.78361 14.47492 -29.58127 1.000 30.10329 532 THR B O 1
ATOM 8357 N N . GLN B 1 604 ? 18.57017 14.13719 -29.23900 1.000 30.96139 533 GLN B N 1
ATOM 8358 C CA . GLN B 1 604 ? 18.67187 12.68434 -29.24850 1.000 34.82060 533 GLN B CA 1
ATOM 8359 C C . GLN B 1 604 ? 19.30849 12.17767 -30.53390 1.000 33.74073 533 GLN B C 1
ATOM 8360 O O . GLN B 1 604 ? 20.10911 11.23552 -30.51364 1.000 36.69834 533 GLN B O 1
ATOM 8366 N N . ALA B 1 605 ? 18.96246 12.79531 -31.66416 1.000 33.37270 534 ALA B N 1
ATOM 8367 C CA . ALA B 1 605 ? 19.57095 12.42098 -32.93527 1.000 33.35315 534 ALA B CA 1
ATOM 8368 C C . ALA B 1 605 ? 21.07740 12.64257 -32.91496 1.000 31.92218 534 ALA B C 1
ATOM 8369 O O . ALA B 1 605 ? 21.83794 11.80874 -33.42001 1.000 33.10773 534 ALA B O 1
ATOM 8371 N N . THR B 1 606 ? 21.52422 13.77137 -32.34754 1.000 33.47215 535 THR B N 1
ATOM 8372 C CA . THR B 1 606 ? 22.95666 14.04473 -32.23252 1.000 28.15106 535 THR B CA 1
ATOM 8373 C C . THR B 1 606 ? 23.63927 13.00692 -31.35597 1.000 33.07634 535 THR B C 1
ATOM 8374 O O . THR B 1 606 ? 24.73819 12.53233 -31.67588 1.000 31.58013 535 THR B O 1
ATOM 8378 N N . VAL B 1 607 ? 23.02308 12.67384 -30.21499 1.000 30.79033 536 VAL B N 1
ATOM 8379 C CA . VAL B 1 607 ? 23.61568 11.67177 -29.33772 1.000 32.36832 536 VAL B CA 1
ATOM 8380 C C . VAL B 1 607 ? 23.68553 10.33736 -30.05699 1.000 34.10456 536 VAL B C 1
ATOM 8381 O O . VAL B 1 607 ? 24.72028 9.65891 -30.04972 1.000 34.58964 536 VAL B O 1
ATOM 8385 N N . GLU B 1 608 ? 22.58381 9.95303 -30.70543 1.000 34.52179 537 GLU B N 1
ATOM 8386 C CA . GLU B 1 608 ? 22.54138 8.69257 -31.43681 1.000 36.79618 537 GLU B CA 1
ATOM 8387 C C . GLU B 1 608 ? 23.54714 8.66459 -32.58808 1.000 37.89256 537 GLU B C 1
ATOM 8388 O O . GLU B 1 608 ? 24.05001 7.58905 -32.93809 1.000 38.52360 537 GLU B O 1
ATOM 8394 N N . ALA B 1 609 ? 23.87916 9.82884 -33.16619 1.000 34.08850 538 ALA B N 1
ATOM 8395 C CA . ALA B 1 609 ? 24.93705 9.88381 -34.17679 1.000 35.53615 538 ALA B CA 1
ATOM 8396 C C . ALA B 1 609 ? 26.31644 9.59809 -33.58843 1.000 37.97145 538 ALA B C 1
ATOM 8397 O O . ALA B 1 609 ? 27.16287 9.00894 -34.26884 1.000 37.20590 538 ALA B O 1
ATOM 8399 N N . VAL B 1 610 ? 26.57228 10.01597 -32.34395 1.000 35.74917 539 VAL B N 1
ATOM 8400 C CA . VAL B 1 610 ? 27.86368 9.72914 -31.71809 1.000 36.28802 539 VAL B CA 1
ATOM 8401 C C . VAL B 1 610 ? 27.99919 8.23828 -31.43996 1.000 37.54324 539 VAL B C 1
ATOM 8402 O O . VAL B 1 610 ? 29.05622 7.64226 -31.67429 1.000 39.27233 539 VAL B O 1
ATOM 8406 N N . VAL B 1 611 ? 26.93455 7.61361 -30.92970 1.000 38.80427 540 VAL B N 1
ATOM 8407 C CA . VAL B 1 611 ? 26.94114 6.16749 -30.72098 1.000 39.87570 540 VAL B CA 1
ATOM 8408 C C . VAL B 1 611 ? 27.19892 5.43896 -32.03712 1.000 41.08629 540 VAL B C 1
ATOM 8409 O O . VAL B 1 611 ? 27.97746 4.47786 -32.09115 1.000 44.40883 540 VAL B O 1
ATOM 8413 N N . ALA B 1 612 ? 26.57289 5.89692 -33.12438 1.000 40.07930 541 ALA B N 1
ATOM 8414 C CA . ALA B 1 612 ? 26.75463 5.22463 -34.41102 1.000 41.52396 541 ALA B CA 1
ATOM 8415 C C . ALA B 1 612 ? 28.16779 5.38769 -34.95732 1.000 41.54959 541 ALA B C 1
ATOM 8416 O O . ALA B 1 612 ? 28.63182 4.52913 -35.71125 1.000 42.54164 541 ALA B O 1
ATOM 8418 N N . ALA B 1 613 ? 28.86213 6.47603 -34.61294 1.000 41.71863 542 ALA B N 1
ATOM 8419 C CA . ALA B 1 613 ? 30.22341 6.67110 -35.10026 1.000 41.57392 542 ALA B CA 1
ATOM 8420 C C . ALA B 1 613 ? 31.25986 5.91622 -34.27783 1.000 45.56281 542 ALA B C 1
ATOM 8421 O O . ALA B 1 613 ? 32.36976 5.68182 -34.77398 1.000 45.73887 542 ALA B O 1
ATOM 8423 N N . GLY B 1 614 ? 30.92963 5.53485 -33.04301 1.000 44.31988 543 GLY B N 1
ATOM 8424 C CA . GLY B 1 614 ? 31.86681 4.80045 -32.20405 1.000 42.77463 543 GLY B CA 1
ATOM 8425 C C . GLY B 1 614 ? 33.13963 5.55680 -31.91184 1.000 48.25922 543 GLY B C 1
ATOM 8426 O O . GLY B 1 614 ? 34.20189 4.94377 -31.74539 1.000 46.83899 543 GLY B O 1
ATOM 8427 N N . GLN B 1 615 ? 33.05599 6.88350 -31.83183 1.000 49.84726 544 GLN B N 1
ATOM 8428 C CA . GLN B 1 615 ? 34.21060 7.76382 -31.70752 1.000 45.81876 544 GLN B CA 1
ATOM 8429 C C . GLN B 1 615 ? 33.82838 8.86993 -30.73796 1.000 46.22826 544 GLN B C 1
ATOM 8430 O O . GLN B 1 615 ? 32.71343 9.39691 -30.82164 1.000 47.13465 544 GLN B O 1
ATOM 8436 N N . ASP B 1 616 ? 34.72589 9.20066 -29.80512 1.000 45.07726 545 ASP B N 1
ATOM 8437 C CA . ASP B 1 616 ? 34.52578 10.37951 -28.97158 1.000 40.30672 545 ASP B CA 1
ATOM 8438 C C . ASP B 1 616 ? 34.32980 11.59388 -29.86828 1.000 39.32955 545 ASP B C 1
ATOM 8439 O O . ASP B 1 616 ? 35.03684 11.76614 -30.86427 1.000 36.32323 545 ASP B O 1
ATOM 8444 N N . THR B 1 617 ? 33.36203 12.43595 -29.52127 1.000 35.00008 546 THR B N 1
ATOM 8445 C CA . THR B 1 617 ? 33.03951 13.60162 -30.33385 1.000 32.05410 546 THR B CA 1
ATOM 8446 C C . THR B 1 617 ? 33.09156 14.84108 -29.46444 1.000 28.35206 546 THR B C 1
ATOM 8447 O O . THR B 1 617 ? 32.50876 14.85351 -28.37612 1.000 30.36660 546 THR B O 1
ATOM 8451 N N . VAL B 1 618 ? 33.79137 15.87334 -29.93689 1.000 30.15682 547 VAL B N 1
ATOM 8452 C CA . VAL B 1 618 ? 33.89449 17.14383 -29.22271 1.000 29.19632 547 VAL B CA 1
ATOM 8453 C C . VAL B 1 618 ? 32.87193 18.10111 -29.81852 1.000 28.41158 547 VAL B C 1
ATOM 8454 O O . VAL B 1 618 ? 32.84474 18.31956 -31.03728 1.000 28.37908 547 VAL B O 1
ATOM 8458 N N . PHE B 1 619 ? 32.01466 18.63604 -28.95420 1.000 25.86169 548 PHE B N 1
ATOM 8459 C CA . PHE B 1 619 ? 31.03857 19.65648 -29.30322 1.000 24.72465 548 PHE B CA 1
ATOM 8460 C C . PHE B 1 619 ? 31.56209 20.98700 -28.79168 1.000 26.34692 548 PHE B C 1
ATOM 8461 O O . PHE B 1 619 ? 31.85233 21.12575 -27.59524 1.000 25.69819 548 PHE B O 1
ATOM 8469 N N . THR B 1 620 ? 31.72556 21.94491 -29.69766 1.000 23.56898 549 THR B N 1
ATOM 8470 C CA . THR B 1 620 ? 32.12162 23.29983 -29.33768 1.000 24.13305 549 THR B CA 1
ATOM 8471 C C . THR B 1 620 ? 30.89954 24.19613 -29.47819 1.000 26.29387 549 THR B C 1
ATOM 8472 O O . THR B 1 620 ? 30.43475 24.45132 -30.59324 1.000 22.67792 549 THR B O 1
ATOM 8476 N N . PHE B 1 621 ? 30.37569 24.65495 -28.34522 1.000 26.54104 550 PHE B N 1
ATOM 8477 C CA . PHE B 1 621 ? 29.30299 25.63198 -28.34181 1.000 22.44745 550 PHE B CA 1
ATOM 8478 C C . PHE B 1 621 ? 29.89065 27.01142 -28.58059 1.000 23.12745 550 PHE B C 1
ATOM 8479 O O . PHE B 1 621 ? 30.87560 27.39649 -27.94038 1.000 23.42829 550 PHE B O 1
ATOM 8487 N N . GLU B 1 622 ? 29.27862 27.76012 -29.49195 1.000 22.09530 551 GLU B N 1
ATOM 8488 C CA . GLU B 1 622 ? 29.80103 29.04495 -29.92969 1.000 24.74380 551 GLU B CA 1
ATOM 8489 C C . GLU B 1 622 ? 28.76214 30.12962 -29.70686 1.000 23.83791 551 GLU B C 1
ATOM 8490 O O . GLU B 1 622 ? 27.56607 29.92037 -29.95953 1.000 24.45785 551 GLU B O 1
ATOM 8496 N N . PHE B 1 623 ? 29.22734 31.29273 -29.25319 1.000 22.38026 552 PHE B N 1
ATOM 8497 C CA . PHE B 1 623 ? 28.35339 32.37609 -28.82200 1.000 23.29445 552 PHE B CA 1
ATOM 8498 C C . PHE B 1 623 ? 28.69069 33.65828 -29.56453 1.000 23.04278 552 PHE B C 1
ATOM 8499 O O . PHE B 1 623 ? 29.66178 33.73409 -30.31613 1.000 24.13091 552 PHE B O 1
ATOM 8507 N N . PHE B 1 624 ? 27.84520 34.63158 -29.39281 1.000 23.30126 553 PHE B N 1
ATOM 8508 C CA . PHE B 1 624 ? 27.99572 35.98407 -29.91207 1.000 25.74950 553 PHE B CA 1
ATOM 8509 C C . PHE B 1 624 ? 28.67864 36.84775 -28.86477 1.000 25.44130 553 PHE B C 1
ATOM 8510 O O . PHE B 1 624 ? 28.30936 36.78096 -27.68545 1.000 24.14262 553 PHE B O 1
ATOM 8518 N N . PRO B 1 625 ? 29.67254 37.66036 -29.23942 1.000 24.61466 554 PRO B N 1
ATOM 8519 C CA . PRO B 1 625 ? 30.22195 37.86321 -30.58528 1.000 24.10792 554 PRO B CA 1
ATOM 8520 C C . PRO B 1 625 ? 31.11090 36.72646 -31.04462 1.000 24.13792 554 PRO B C 1
ATOM 8521 O O . PRO B 1 625 ? 31.83191 36.12220 -30.24090 1.000 23.09440 554 PRO B O 1
ATOM 8525 N N . ARG B 1 626 ? 31.07991 36.44525 -32.34617 1.000 23.05181 555 ARG B N 1
ATOM 8526 C CA . ARG B 1 626 ? 31.97925 35.47094 -32.97157 1.000 21.71072 555 ARG B CA 1
ATOM 8527 C C . ARG B 1 626 ? 33.23773 36.20913 -33.41261 1.000 25.70972 555 ARG B C 1
ATOM 8528 O O . ARG B 1 626 ? 33.49285 36.44703 -34.59821 1.000 24.37024 555 ARG B O 1
ATOM 8536 N N . VAL B 1 627 ? 34.03098 36.57871 -32.40717 1.000 26.67538 556 VAL B N 1
ATOM 8537 C CA . VAL B 1 627 ? 35.24024 37.35902 -32.62536 1.000 26.26966 556 VAL B CA 1
ATOM 8538 C C . VAL B 1 627 ? 36.32241 36.51357 -33.28408 1.000 26.03726 556 VAL B C 1
ATOM 8539 O O . VAL B 1 627 ? 37.19033 37.03943 -33.99185 1.000 25.23466 556 VAL B O 1
ATOM 8543 N N . ASP B 1 628 ? 36.30615 35.20984 -33.04638 1.000 24.31986 557 ASP B N 1
ATOM 8544 C CA . ASP B 1 628 ? 37.18862 34.24888 -33.69789 1.000 23.98025 557 ASP B CA 1
ATOM 8545 C C . ASP B 1 628 ? 36.49558 32.89552 -33.55847 1.000 25.13030 557 ASP B C 1
ATOM 8546 O O . ASP B 1 628 ? 35.31460 32.83290 -33.19442 1.000 25.47347 557 ASP B O 1
ATOM 8551 N N . THR B 1 629 ? 37.21098 31.80339 -33.82590 1.000 24.84677 558 THR B N 1
ATOM 8552 C CA . THR B 1 629 ? 36.57176 30.49154 -33.72642 1.000 28.67066 558 THR B CA 1
ATOM 8553 C C . THR B 1 629 ? 36.70172 29.82032 -32.35804 1.000 27.24579 558 THR B C 1
ATOM 8554 O O . THR B 1 629 ? 36.19471 28.70097 -32.20703 1.000 26.87686 558 THR B O 1
ATOM 8558 N N . THR B 1 630 ? 37.36083 30.45209 -31.36010 1.000 26.18848 559 THR B N 1
ATOM 8559 C CA . THR B 1 630 ? 37.62143 29.76899 -30.08732 1.000 28.29270 559 THR B CA 1
ATOM 8560 C C . THR B 1 630 ? 37.38399 30.58645 -28.82361 1.000 27.18434 559 THR B C 1
ATOM 8561 O O . THR B 1 630 ? 37.09114 29.97022 -27.79763 1.000 30.99660 559 THR B O 1
ATOM 8565 N N . THR B 1 631 ? 37.55473 31.91137 -28.81389 1.000 26.04923 560 THR B N 1
ATOM 8566 C CA . THR B 1 631 ? 37.54322 32.63568 -27.54265 1.000 25.41225 560 THR B CA 1
ATOM 8567 C C . THR B 1 631 ? 36.19199 32.51397 -26.84849 1.000 25.56677 560 THR B C 1
ATOM 8568 O O . THR B 1 631 ? 36.10628 32.05081 -25.70545 1.000 25.77520 560 THR B O 1
ATOM 8572 N N . ASN B 1 632 ? 35.12220 32.92384 -27.53153 1.000 23.49895 561 ASN B N 1
ATOM 8573 C CA . ASN B 1 632 ? 33.75729 32.88075 -27.00706 1.000 25.41392 561 ASN B CA 1
ATOM 8574 C C . ASN B 1 632 ? 33.11350 31.51972 -27.25131 1.000 25.45488 561 ASN B C 1
ATOM 8575 O O . ASN B 1 632 ? 32.05571 31.42685 -27.86303 1.000 23.10659 561 ASN B O 1
ATOM 8580 N N . THR B 1 633 ? 33.77067 30.44201 -26.82488 1.000 23.35414 562 THR B N 1
ATOM 8581 C CA . THR B 1 633 ? 33.28050 29.09021 -27.07850 1.000 23.23514 562 THR B CA 1
ATOM 8582 C C . THR B 1 633 ? 33.58252 28.23370 -25.85823 1.000 25.25899 562 THR B C 1
ATOM 8583 O O . THR B 1 633 ? 34.45040 28.57149 -25.04562 1.000 26.27022 562 THR B O 1
ATOM 8587 N N . VAL B 1 634 ? 32.85558 27.12442 -25.72413 1.000 24.65572 563 VAL B N 1
ATOM 8588 C CA . VAL B 1 634 ? 33.12979 26.15408 -24.66451 1.000 26.10011 563 VAL B CA 1
ATOM 8589 C C . VAL B 1 634 ? 32.83761 24.75098 -25.18148 1.000 24.59473 563 VAL B C 1
ATOM 8590 O O . VAL B 1 634 ? 31.86783 24.53734 -25.91969 1.000 24.08087 563 VAL B O 1
ATOM 8594 N N . ASN B 1 635 ? 33.67824 23.79632 -24.77655 1.000 23.59281 564 ASN B N 1
ATOM 8595 C CA . ASN B 1 635 ? 33.64273 22.41986 -25.24462 1.000 25.20924 564 ASN B CA 1
ATOM 8596 C C . ASN B 1 635 ? 32.85641 21.49210 -24.33022 1.000 28.76679 564 ASN B C 1
ATOM 8597 O O . ASN B 1 635 ? 32.89055 21.60824 -23.10020 1.000 29.24574 564 ASN B O 1
ATOM 8602 N N . PHE B 1 636 ? 32.22044 20.50848 -24.96047 1.000 27.88396 565 PHE B N 1
ATOM 8603 C CA . PHE B 1 636 ? 31.59908 19.37996 -24.28466 1.000 27.15239 565 PHE B CA 1
ATOM 8604 C C . PHE B 1 636 ? 31.88209 18.12500 -25.10246 1.000 28.55855 565 PHE B C 1
ATOM 8605 O O . PHE B 1 636 ? 31.66118 18.11882 -26.31811 1.000 27.15995 565 PHE B O 1
ATOM 8613 N N . THR B 1 637 ? 32.35681 17.06709 -24.44263 1.000 28.33465 566 THR B N 1
ATOM 8614 C CA . THR B 1 637 ? 32.74119 15.81946 -25.09990 1.000 28.35374 566 THR B CA 1
ATOM 8615 C C . THR B 1 637 ? 31.75531 14.71198 -24.76284 1.000 30.90410 566 THR B C 1
ATOM 8616 O O . THR B 1 637 ? 31.53677 14.40376 -23.58894 1.000 30.72077 566 THR B O 1
ATOM 8620 N N . LEU B 1 638 ? 31.19111 14.08770 -25.78589 1.000 32.19099 567 LEU B N 1
ATOM 8621 C CA . LEU B 1 638 ? 30.38218 12.88449 -25.60620 1.000 32.34812 567 LEU B CA 1
ATOM 8622 C C . LEU B 1 638 ? 31.29149 11.69281 -25.87620 1.000 37.44882 567 LEU B C 1
ATOM 8623 O O . LEU B 1 638 ? 31.81263 11.55711 -26.99221 1.000 35.95264 567 LEU B O 1
ATOM 8628 N N . THR B 1 639 ? 31.46616 10.83239 -24.88494 1.000 37.46257 568 THR B N 1
ATOM 8629 C CA . THR B 1 639 ? 32.44450 9.75766 -24.95597 1.000 40.86910 568 THR B CA 1
ATOM 8630 C C . THR B 1 639 ? 31.80506 8.43734 -25.37261 1.000 42.20230 568 THR B C 1
ATOM 8631 O O . THR B 1 639 ? 30.60283 8.23284 -25.21408 1.000 44.02228 568 THR B O 1
ATOM 8635 N N . VAL B 1 640 ? 32.63532 7.55840 -25.93371 1.000 51.37109 569 VAL B N 1
ATOM 8636 C CA . VAL B 1 640 ? 32.25369 6.18367 -26.26118 1.000 52.16996 569 VAL B CA 1
ATOM 8637 C C . VAL B 1 640 ? 33.34229 5.24879 -25.74852 1.000 52.82499 569 VAL B C 1
ATOM 8638 O O . VAL B 1 640 ? 33.04376 4.25999 -25.08821 1.000 59.11794 569 VAL B O 1
#

Radius of gyration: 35.56 Å; Cα contacts (8 Å, |Δi|>4): 2495; chains: 2; bounding box: 102×61×81 Å

Sequence (1098 aa):
ANCTGSFDAISASSDFVANINPGWNLGNSLDATPNEDSWNNPTVQESTFDYVKAAGFKSVRLPVTWTHHFTSESPDWTVDPKWLQRVSDVIDMITSRGLYTIVNVHHDSWEWADVTKSDANITQIEQKFEKLWYQIGTKLACKSSMVAFETINEPPCNTAEDGAKINKFNEIFLRAINRAGGFNAKRVVNLVGGGMDSVKTSQWFKTPANITNPWALQFHFYSPYDFIFSAWGKTIWGSDSDKSEELDSTLGLLRGNFTDVPIVLGEFDASPTNTEPAARWKYHDYLIRSTKKYNMSPIIWDNGLDHLDRSSGIWRDPVSIEIITNGNETNSLPDSTVDTSAPSQSSSAYIYHKVGTEVTDQTLPFIFNDNTLVSIQDSKGTTLKADTDYTVSGSNITFPASFLSTYYSETSEPGLLPNFTLKFSSGASPVVQLVQWDTPTLSKTSAAASSISGSDLSIPITWKGLPKLATVKALLNNGTYLVDDFTQWFGPFGEARTTYSNQWNWDDDKNVILTQATVEAVVAAGQDTVFTFEFFPRVDTTTNTVNFTLTVANCTGSFDAISASDFVANINPGWNLGNSLDATPNEDSWNNPTVQESTFDYVKAAGFKSVRLPVTWTHHFTSESPDWTVDPKWLQRVSDVIDMITSRGLYTIVNVHHDSWEWADVTKSDANITQIEQKFEKLWYQIGTKLACKSSMVAFETINEPPCNTAEDGAKINKFNEIFLRAINRAGGFNAKRVVNLVGGGMDSVKTSQWFKTPANITNPWALQFHFYSPYDFIFSAWGKTIWGSDSDKSELDSTLGLLRGNFTDVPIVLGEFDASPTNTEPAARWKYHDYLIRSTKKYNMSPIIWDNGLDHLDRSSGIWRDPVSIEIITNGNETNSLPDSTVDTSAPSQSSSAYIYHKVGTEVTDQTLPFIFNDNTLVSIQDSKGTTLKADTDYTVSGSNITFPASFLSTYYSETSEPGLLPNFTLKFSSGASPVVQLVQWDTPTLSKTSAAASSISGSDLSIPITWKGLPKLATVKALLNNGTYLVDDFTQWFGPFGEARTTYSNQWNWDDKNVILTQATVEAVVAAGQDTVFTFEFFPRVDTTTNTVNFTLTV

InterPro domains:
  IPR001547 Glycoside hydrolase, family 5 [PF00150] (53-322)
  IPR005102 Carbohydrate binding X2 domain [PF03442] (363-451)
  IPR013783 Immunoglobulin-like fold [G3DSA:2.60.40.10] (353-461)
  IPR014756 Immunoglobulin E-set [SSF81296] (365-461)
  IPR016282 Glycoside hydrolase, family 5, endoglucanase B [PIRSF001043] (7-569)
  IPR017853 Glycoside hydrolase superfamily [SSF51445] (10-348)
  IPR050386 Glycosyl Hydrolase 5 (Cellulase A) [PTHR31297] (38-336)

Organism: Aspergillus oryzae (strain 3.042) (NCBI:txid1160506)

Nearest PDB structures (foldseek):
  4yzt-assembly1_A  TM=9.152E-01  e=8.807E-54  Bacillus licheniformis
  6mq4-assembly1_A  TM=9.095E-01  e=7.259E-28  Acetivibrio cellulolyticus
  5oyd-assembly1_A  TM=9.115E-01  e=1.614E-25  Cellvibrio japonicus Ueda107
  6haa-assembly2_B  TM=8.987E-01  e=1.525E-25  Cellvibrio japonicus Ueda107
  6ui3-assembly1_A  TM=9.071E-01  e=7.083E-25  Clostridium cellulovorans

Secondary structure (DSSP, 8-state):
----S------HHHHHHHT-SEEE-TTSTTSSSSTTSSS--S--THHHHHHHHTT--EEEE----GGGBS--TTT-PBPHHHHHHHHHHHHHHHHTT-EEEEE--THHHHT--TTSTT--HHHHHHHHHHHHHHHHHHTTT--TTEEEE--SS----SHHHHHHHHHHHHHHHHHHHHH-TTGGG--EEEE-GGG-HHHHHHH--PPTT--S-EEEEEE---SHHHHTT-TT------HHHHHHHHHHHHHHHHHSTTS-EEEEE----TTTS-HHHHHHHHHHHHHHHHHTTEEEEE---SSSSEETTTTEES-HHHHHHHH-TTSPPPEE-B---TT-SS--BTTEEEEETTS----EEEEEE-TT--EEEEEETTSPBP-BTTTBEEETTEEEE-HHHHTTT--SSSPSEEEEEEEEEESSS---EEEEEEE---EES-SEEESGGG-SS-EEEEEE--SSS---EEEEEETTS-BSS-GGGGGS-TTTTTB--BTTTEEE-SSEEEE-HHHHHHHHHHTS-EEEEEE-SS-SSSSTTEEEEEEE-/----S------HHHHHHHT-SEEE-TTSTTSSSSTTSSS-PSP-THHHHHHHHTT--EEEE----GGGBS--TTT-PBPHHHHHHHHHHHHHHHTTT-EEEEE--THHHHT--TTSTT--HHHHHHHHHHHHHHHHHHTTT--TTEEEE--SS----SHHHHHHHHHHHHHHHHHHHHH-TTGGG--EEEE-GGG-HHHHHHH--PPTT--S-EEEEEE---SHHHHTT-TT------HHHHHHHHHHHHHHHHH-TT--EEEEE----TTTS-HHHHHHHHHHHHHHHHHTTEEEEE---SSSSB-TTT--BS-HHHHHHHH-TTSPPPEE-B---TT-SS--BTTEEEEETTS----EEEEEE-TT--EEEEEETTSPBP-BTTTBEEETTEEEE-HHHHTTT--SSSPPEEEEEEEEEESSS---EEEEEEE---EES-SEEEGGGGTTS-EEEEEE--SS----EEEEEETTS-BSS-GGGGGS-TTTTTB--BTTTEEE-SSEEEE-HHHHHHHHHHTS-EEEEEE-SS-SSSSTTEEEEEEE-

Solvent-accessible surface area: 42925 Å² total; per-residue (Å²): 78,149,32,142,57,102,41,116,71,29,58,10,68,77,0,9,68,63,0,60,9,0,0,0,0,0,24,0,0,0,1,26,68,78,16,33,25,89,63,9,70,16,4,26,15,31,5,0,63,61,0,111,90,27,27,3,108,1,1,0,0,0,0,1,0,29,83,23,39,87,42,129,76,96,83,16,54,3,43,93,83,20,17,73,14,1,8,35,0,0,62,20,0,28,91,60,49,2,37,0,1,0,0,0,4,33,0,2,138,55,40,1,12,14,40,117,126,127,36,90,60,76,73,8,44,96,20,0,31,76,0,0,95,35,0,0,57,77,1,0,62,30,50,11,43,1,0,0,0,0,0,7,62,1,34,2,101,67,61,128,16,2,61,58,3,21,82,4,0,73,0,0,16,96,0,0,54,161,3,22,34,40,0,52,122,0,0,0,0,0,0,3,2,23,0,52,7,88,58,0,28,118,52,13,154,67,8,89,146,39,119,6,33,40,0,0,0,0,13,7,59,37,19,92,24,3,13,92,8,0,48,4,42,12,8,1,9,23,120,81,23,71,69,87,4,31,51,33,0,15,121,1,32,61,84,21,108,124,16,28,0,0,0,0,10,0,6,0,14,23,56,19,3,10,15,0,0,13,12,12,0,0,11,47,0,13,113,4,4,120,134,35,113,7,5,3,0,0,37,0,34,6,97,14,0,0,38,29,104,57,20,111,35,98,4,70,2,0,8,65,1,4,21,68,29,123,72,58,6,0,7,0,45,16,25,42,78,64,74,20,97,52,21,78,17,4,1,12,0,39,11,62,37,58,58,119,24,61,84,51,69,10,60,3,56,28,52,151,18,87,30,92,35,0,85,8,71,154,53,80,84,10,134,54,116,77,26,7,61,68,81,68,57,56,0,30,0,36,28,86,24,0,58,106,43,9,46,86,119,36,140,46,17,89,39,22,39,0,53,0,100,2,62,36,12,4,17,1,25,0,30,0,1,0,13,33,40,5,70,22,74,133,92,56,22,41,1,97,84,43,59,58,64,78,20,60,3,67,19,73,42,54,6,13,59,27,4,5,1,0,50,1,51,19,117,103,41,67,40,20,36,50,88,92,0,96,204,69,23,39,6,4,67,2,2,3,5,49,66,90,28,2,45,39,65,131,153,24,0,20,1,14,63,58,3,0,91,29,0,76,90,44,48,43,52,0,52,2,19,0,3,4,13,6,6,55,51,48,97,55,4,19,28,79,2,34,0,42,101,81,143,26,143,57,101,38,115,68,31,56,9,70,76,0,10,68,64,0,62,8,0,0,0,0,0,23,0,0,0,1,26,68,80,17,36,24,86,64,8,74,16,4,24,16,29,5,0,64,64,0,103,92,25,26,2,106,1,0,0,0,0,0,1,0,29,84,24,38,85,46,125,66,92,80,17,55,3,42,95,85,18,18,72,14,1,8,36,0,0,64,20,0,29,90,61,42,1,36,0,1,0,0,0,5,32,0,2,142,51,40,1,16,13,43,128,128,127,30,85,49,84,77,12,43,87,21,0,34,85,0,0,98,32,0,0,58,78,1,1,63,30,50,12,46,1,0,0,0,0,0,7,59,1,33,2,100,72,63,129,16,3,63,62,2,16,83,4,0,79,0,0,15,101,1,0,56,164,5,24,33,37,0,53,120,0,0,0,0,0,0,2,3,23,0,55,8,90,58,0,30,121,50,19,151,64,9,92,143,40,118,6,32,42,0,0,0,0,14,6,58,43,16,92,28,2,12,90,8,0,46,4,43,10,11,2,8,24,123,77,18,70,67,80,2,32,51,36,0,15,124,1,35,60,85,22,109,125,17,29,0,0,0,0,9,0,8,0,14,23,56,16,3,12,14,0,1,12,11,11,0,0,12,49,0,12,103,4,3,128,136,34,119,5,5,3,1,0,37,0,36,6,97,13,0,0,36,30,103,56,20,115,32,100,5,68,1,0,8,64,1,4,25,62,25,126,80,59,6,0,6,0,46,17,25,42,77,66,74,20,99,54,24,78,18,3,1,11,1,40,12,60,36,59,56,118,27,56,88,50,68,10,60,5,58,28,54,148,15,87,30,88,37,1,86,10,72,166,47,75,87,8,138,60,114,82,26,9,58,69,75,72,55,57,0,28,0,36,30,89,22,0,57,107,44,8,45,86,119,33,141,46,17,94,39,25,38,0,51,0,109,0,67,38,14,6,17,0,25,0,30,0,1,0,13,35,38,4,67,22,80,80,91,57,18,40,0,95,87,50,61,55,55,75,4,56,0,62,18,74,42,54,7,17,56,25,2,5,0,0,52,1,54,20,111,104,39,69,39,20,36,50,89,94,0,92,202,74,24,41,9,4,64,1,2,3,7,50,64,84,29,1,44,37,63,129,153,25,0,21,1,15,66,62,2,0,86,29,0,74,92,42,48,48,57,0,57,1,20,0,2,4,12,6,6,53,51,50,97,55,4,20,27,79,0,34,0,43,106

B-factor: mean 28.29, std 8.68, range [15.24, 81.25]